Protein AF-A0AB37ZL33-F1 (afdb_monomer_lite)

Structure (mmCIF, N/CA/C/O backbone):
data_AF-A0AB37ZL33-F1
#
_entry.id   AF-A0AB37ZL33-F1
#
loop_
_atom_site.group_PDB
_atom_site.id
_atom_site.type_symbol
_atom_site.label_atom_id
_atom_site.label_alt_id
_atom_site.label_comp_id
_atom_site.label_asym_id
_atom_site.label_entity_id
_atom_site.label_seq_id
_atom_site.pdbx_PDB_ins_code
_atom_site.Cartn_x
_atom_site.Cartn_y
_atom_site.Cartn_z
_atom_site.occupancy
_atom_site.B_iso_or_equiv
_atom_site.auth_seq_id
_atom_site.auth_comp_id
_atom_site.auth_asym_id
_atom_site.auth_atom_id
_atom_site.pdbx_PDB_model_num
ATOM 1 N N . MET A 1 1 ? -22.411 -32.090 10.711 1.00 21.20 1 MET A N 1
ATOM 2 C CA . MET A 1 1 ? -23.114 -31.006 11.429 1.00 21.20 1 MET A CA 1
ATOM 3 C C . MET A 1 1 ? -22.813 -31.176 12.907 1.00 21.20 1 MET A C 1
ATOM 5 O O . MET A 1 1 ? -23.483 -31.940 13.579 1.00 21.20 1 MET A O 1
ATOM 9 N N . THR A 1 2 ? -21.726 -30.576 13.374 1.00 21.94 2 THR A N 1
ATOM 10 C CA . THR A 1 2 ? -21.248 -30.671 14.758 1.00 21.94 2 THR A CA 1
ATOM 11 C C . THR A 1 2 ? -21.839 -29.506 15.542 1.00 21.94 2 THR A C 1
ATOM 13 O O . THR A 1 2 ? -21.422 -28.366 15.349 1.00 21.94 2 THR A O 1
ATOM 16 N N . GLN A 1 3 ? -22.866 -29.776 16.351 1.00 21.77 3 GLN A N 1
ATOM 17 C CA . GLN A 1 3 ? -23.383 -28.807 17.314 1.00 21.77 3 GLN A CA 1
ATOM 18 C C . GLN A 1 3 ? -22.294 -28.540 18.356 1.00 21.77 3 GLN A C 1
ATOM 20 O O . GLN A 1 3 ? -21.881 -29.435 19.086 1.00 21.77 3 GLN A O 1
ATOM 25 N N . THR A 1 4 ? -21.801 -27.308 18.375 1.00 23.53 4 THR A N 1
ATOM 26 C CA . THR A 1 4 ? -20.966 -26.747 19.435 1.00 23.53 4 THR A CA 1
ATOM 27 C C . THR A 1 4 ? -21.719 -26.853 20.770 1.00 23.53 4 THR A C 1
ATOM 29 O O . THR A 1 4 ? -22.890 -26.464 20.807 1.00 23.53 4 THR A O 1
ATOM 32 N N . PRO A 1 5 ? -21.112 -27.348 21.864 1.00 23.67 5 PRO A N 1
ATOM 33 C CA . PRO A 1 5 ? -21.780 -27.358 23.161 1.00 23.67 5 PRO A CA 1
ATOM 34 C C . PRO A 1 5 ? -21.997 -25.914 23.664 1.00 23.67 5 PRO A C 1
ATOM 36 O O . PRO A 1 5 ? -21.155 -25.045 23.411 1.00 23.67 5 PRO A O 1
ATOM 39 N N . PRO A 1 6 ? -23.123 -25.625 24.344 1.00 25.34 6 PRO A N 1
ATOM 40 C CA . PRO A 1 6 ? -23.427 -24.295 24.860 1.00 25.34 6 PRO A CA 1
ATOM 41 C C . PRO A 1 6 ? -22.469 -23.903 25.994 1.00 25.34 6 PRO A C 1
ATOM 43 O O . PRO A 1 6 ? -22.096 -24.716 26.838 1.00 25.34 6 PRO A O 1
ATOM 46 N N . SER A 1 7 ? -22.078 -22.630 26.006 1.00 29.12 7 SER A N 1
ATOM 47 C CA . SER A 1 7 ? -21.221 -22.001 27.012 1.00 29.12 7 SER A CA 1
ATOM 48 C C . SER A 1 7 ? -21.826 -22.089 28.420 1.00 29.12 7 SER A C 1
ATOM 50 O O . SER A 1 7 ? -22.954 -21.652 28.643 1.00 29.12 7 SER A O 1
ATOM 52 N N . LEU A 1 8 ? -21.061 -22.626 29.375 1.00 30.44 8 LEU A N 1
ATOM 53 C CA . LEU A 1 8 ? -21.397 -22.649 30.802 1.00 30.44 8 LEU A CA 1
ATOM 54 C C . LEU A 1 8 ? -21.161 -21.245 31.393 1.00 30.44 8 LEU A C 1
ATOM 56 O O . LEU A 1 8 ? -20.023 -20.872 31.680 1.00 30.44 8 LEU A O 1
ATOM 60 N N . ASP A 1 9 ? -22.224 -20.456 31.555 1.00 32.28 9 ASP A N 1
ATOM 61 C CA . ASP A 1 9 ? -22.161 -19.151 32.222 1.00 32.28 9 ASP A CA 1
ATOM 62 C C . ASP A 1 9 ? -22.021 -19.326 33.740 1.00 32.28 9 ASP A C 1
ATOM 64 O O . ASP A 1 9 ? -22.965 -19.668 34.455 1.00 32.28 9 ASP A O 1
ATOM 68 N N . PHE A 1 10 ? -20.828 -19.031 34.247 1.00 29.70 10 PHE A N 1
ATOM 69 C CA . PHE A 1 10 ? -20.564 -18.880 35.669 1.00 29.70 10 PHE A CA 1
ATOM 70 C C . PHE A 1 10 ? -20.532 -17.398 36.045 1.00 29.70 10 PHE A C 1
ATOM 72 O O . PHE A 1 10 ? -19.518 -16.736 35.876 1.00 29.70 10 PHE A O 1
ATOM 79 N N . ASN A 1 11 ? -21.638 -16.904 36.609 1.00 28.80 11 ASN A N 1
ATOM 80 C CA . ASN A 1 11 ? -21.761 -15.626 37.324 1.00 28.80 11 ASN A CA 1
ATOM 81 C C . ASN A 1 11 ? -21.275 -14.358 36.586 1.00 28.80 11 ASN A C 1
ATOM 83 O O . ASN A 1 11 ? -20.111 -13.967 36.663 1.00 28.80 11 ASN A O 1
ATOM 87 N N . LEU A 1 12 ? -22.233 -13.587 36.060 1.00 28.25 12 LEU A N 1
ATOM 88 C CA . LEU A 1 12 ? -22.101 -12.138 35.857 1.00 28.25 12 LEU A CA 1
ATOM 89 C C . LEU A 1 12 ? -21.984 -11.430 37.221 1.00 28.25 12 LEU A C 1
ATOM 91 O O . LEU A 1 12 ? -22.958 -10.919 37.768 1.00 28.25 12 LEU A O 1
ATOM 95 N N . SER A 1 13 ? -20.781 -11.423 37.795 1.00 25.70 13 SER A N 1
ATOM 96 C CA . SER A 1 13 ? -20.405 -10.490 38.862 1.00 25.70 13 SER A CA 1
ATOM 97 C C . SER A 1 13 ? -19.614 -9.324 38.267 1.00 25.70 13 SER A C 1
ATOM 99 O O . SER A 1 13 ? -18.768 -9.513 37.399 1.00 25.70 13 SER A O 1
ATOM 101 N N . THR A 1 14 ? -19.924 -8.122 38.751 1.00 25.44 14 THR A N 1
ATOM 102 C CA . THR A 1 14 ? -19.309 -6.807 38.475 1.00 25.44 14 THR A CA 1
ATOM 103 C C . THR A 1 14 ? -17.830 -6.814 38.046 1.00 25.44 14 THR A C 1
ATOM 105 O O . THR A 1 14 ? -17.039 -7.560 38.631 1.00 25.44 14 THR A O 1
ATOM 108 N N . PRO A 1 15 ? -17.414 -5.913 37.127 1.00 33.00 15 PRO A N 1
ATOM 109 C CA . PRO A 1 15 ? -16.063 -5.880 36.571 1.00 33.00 15 PRO A CA 1
ATOM 110 C C . PRO A 1 15 ? -15.041 -5.524 37.656 1.00 33.00 15 PRO A C 1
ATOM 112 O O . PRO A 1 15 ? -14.851 -4.362 38.006 1.00 33.00 15 PRO A O 1
ATOM 115 N N . SER A 1 16 ? -14.379 -6.539 38.205 1.00 28.03 16 SER A N 1
ATOM 116 C CA . SER A 1 16 ? -13.158 -6.353 38.987 1.00 28.03 16 SER A CA 1
ATOM 117 C C . SER A 1 16 ? -11.949 -6.409 38.048 1.00 28.03 16 SER A C 1
ATOM 119 O O . SER A 1 16 ? -11.954 -7.205 37.105 1.00 28.03 16 SER A O 1
ATOM 121 N N . PRO A 1 17 ? -10.907 -5.586 38.270 1.00 34.94 17 PRO A N 1
ATOM 122 C CA . PRO A 1 17 ? -9.716 -5.579 37.429 1.00 34.94 17 PRO A CA 1
ATOM 123 C C . PRO A 1 17 ? -9.061 -6.962 37.446 1.00 34.94 17 PRO A C 1
ATOM 125 O O . PRO A 1 17 ? -8.660 -7.463 38.497 1.00 34.94 17 PRO A O 1
ATOM 128 N N . VAL A 1 18 ? -8.981 -7.594 36.275 1.00 43.03 18 VAL A N 1
ATOM 129 C CA . VAL A 1 18 ? -8.426 -8.942 36.142 1.00 43.03 18 VAL A CA 1
ATOM 130 C C . VAL A 1 18 ? -6.897 -8.867 36.289 1.00 43.03 18 VAL A C 1
ATOM 132 O O . VAL A 1 18 ? -6.252 -8.205 35.472 1.00 43.03 18 VAL A O 1
ATOM 135 N N . PRO A 1 19 ? -6.285 -9.532 37.287 1.00 47.91 19 PRO A N 1
ATOM 136 C CA . PRO A 1 19 ? -4.845 -9.451 37.519 1.00 47.91 19 PRO A CA 1
ATOM 137 C C . PRO A 1 19 ? -4.016 -10.117 36.411 1.00 47.91 19 PRO A C 1
ATOM 139 O O . PRO A 1 19 ? -4.459 -11.069 35.763 1.00 47.91 19 PRO A O 1
ATOM 142 N N . THR A 1 20 ? -2.773 -9.665 36.240 1.00 50.72 20 THR A N 1
ATOM 143 C CA . THR A 1 20 ? -1.762 -10.322 35.400 1.00 50.72 20 THR A CA 1
ATOM 144 C C . THR A 1 20 ? -1.409 -11.716 35.942 1.00 50.72 20 THR A C 1
ATOM 146 O O . THR A 1 20 ? -1.299 -11.931 37.157 1.00 50.72 20 THR A O 1
ATOM 149 N N . THR A 1 21 ? -1.252 -12.687 35.035 1.00 56.47 21 THR A N 1
ATOM 150 C CA . THR A 1 21 ? -0.826 -14.056 35.364 1.00 56.47 21 THR A CA 1
ATOM 151 C C . THR A 1 21 ? 0.582 -14.030 35.973 1.00 56.47 21 THR A C 1
ATOM 153 O O . THR A 1 21 ? 1.473 -13.402 35.398 1.00 56.47 21 THR A O 1
ATOM 156 N N . PRO A 1 22 ? 0.799 -14.651 37.144 1.00 60.03 22 PRO A N 1
ATOM 157 C CA . PRO A 1 22 ? 2.078 -14.595 37.847 1.00 60.03 22 PRO A CA 1
ATOM 158 C C . PRO A 1 22 ? 3.147 -15.447 37.144 1.00 60.03 22 PRO A C 1
ATOM 160 O O . PRO A 1 22 ? 2.903 -16.609 36.825 1.00 60.03 22 PRO A O 1
ATOM 163 N N . GLY A 1 23 ? 4.341 -14.882 36.929 1.00 65.00 23 GLY A N 1
ATOM 164 C CA . GLY A 1 23 ? 5.463 -15.579 36.280 1.00 65.00 23 GLY A CA 1
ATOM 165 C C . GLY A 1 23 ? 5.986 -16.782 37.074 1.00 65.00 23 GLY A C 1
ATOM 166 O O . GLY A 1 23 ? 6.432 -17.761 36.484 1.00 65.00 23 GLY A O 1
ATOM 167 N N . ASP A 1 24 ? 5.847 -16.751 38.400 1.00 72.62 24 ASP A N 1
ATOM 168 C CA . ASP A 1 24 ? 6.453 -17.739 39.302 1.00 72.62 24 ASP A CA 1
ATOM 169 C C . ASP A 1 24 ? 5.804 -19.133 39.226 1.00 72.62 24 ASP A C 1
ATOM 171 O O . ASP A 1 24 ? 6.455 -20.133 39.508 1.00 72.62 24 ASP A O 1
ATOM 175 N N . THR A 1 25 ? 4.536 -19.229 38.807 1.00 80.12 25 THR A N 1
ATOM 176 C CA . THR A 1 25 ? 3.807 -20.510 38.662 1.00 80.12 25 THR A CA 1
ATOM 177 C C . THR A 1 25 ? 3.790 -21.035 37.222 1.00 80.12 25 THR A C 1
ATOM 179 O O . THR A 1 25 ? 3.259 -22.113 36.954 1.00 80.12 25 THR A O 1
ATOM 182 N N . TRP A 1 26 ? 4.384 -20.293 36.279 1.00 78.31 26 TRP A N 1
ATOM 183 C CA . TRP A 1 26 ? 4.367 -20.622 34.852 1.00 78.31 26 TRP A CA 1
ATOM 184 C C . TRP A 1 26 ? 5.080 -21.941 34.498 1.00 78.31 26 TRP A C 1
ATOM 186 O O . TRP A 1 26 ? 4.502 -22.717 33.733 1.00 78.31 26 TRP A O 1
ATOM 196 N N . PRO A 1 27 ? 6.278 -22.266 35.037 1.00 82.38 27 PRO A N 1
ATOM 197 C CA . PRO A 1 27 ? 6.965 -23.511 34.679 1.00 82.38 27 PRO A CA 1
ATOM 198 C C . PRO A 1 27 ? 6.157 -24.762 35.046 1.00 82.38 27 PRO A C 1
ATOM 200 O O . PRO A 1 27 ? 6.061 -25.700 34.252 1.00 82.38 27 PRO A O 1
ATOM 203 N N . GLU A 1 28 ? 5.535 -24.761 36.227 1.00 83.25 28 GLU A N 1
ATOM 204 C CA . GLU A 1 28 ? 4.720 -25.878 36.711 1.00 83.25 28 GLU A CA 1
ATOM 205 C C . GLU A 1 28 ? 3.420 -26.024 35.917 1.00 83.25 28 GLU A C 1
ATOM 207 O O . GLU A 1 28 ? 3.093 -27.131 35.486 1.00 83.25 28 GLU A O 1
ATOM 212 N N . ALA A 1 29 ? 2.715 -24.917 35.660 1.00 86.12 29 ALA A N 1
ATOM 213 C CA . ALA A 1 29 ? 1.483 -24.919 34.872 1.00 86.12 29 ALA A CA 1
ATOM 214 C C . ALA A 1 29 ? 1.726 -25.330 33.411 1.00 86.12 29 ALA A C 1
ATOM 216 O O . ALA A 1 29 ? 0.933 -26.073 32.838 1.00 86.12 29 ALA A O 1
ATOM 217 N N . SER A 1 30 ? 2.844 -24.904 32.818 1.00 86.94 30 SER A N 1
ATOM 218 C CA . SER A 1 30 ? 3.251 -25.307 31.467 1.00 86.94 30 SER A CA 1
ATOM 219 C C . SER A 1 30 ? 3.528 -26.812 31.389 1.00 86.94 30 SER A C 1
ATOM 221 O O . SER A 1 30 ? 3.014 -27.507 30.509 1.00 86.94 30 SER A O 1
ATOM 223 N N . ALA A 1 31 ? 4.271 -27.353 32.361 1.00 89.94 31 ALA A N 1
ATOM 224 C CA . ALA A 1 31 ? 4.535 -28.787 32.436 1.00 89.94 31 ALA A CA 1
ATOM 225 C C . ALA A 1 31 ? 3.256 -29.608 32.687 1.00 89.94 31 ALA A C 1
ATOM 227 O O . ALA A 1 31 ? 3.104 -30.688 32.118 1.00 89.94 31 ALA A O 1
ATOM 228 N N . ALA A 1 32 ? 2.342 -29.104 33.520 1.00 91.38 32 ALA A N 1
ATOM 229 C CA . ALA A 1 32 ? 1.035 -29.708 33.771 1.00 91.38 32 ALA A CA 1
ATOM 230 C C . ALA A 1 32 ? 0.165 -29.738 32.507 1.00 91.38 32 ALA A C 1
ATOM 232 O O . ALA A 1 32 ? -0.354 -30.791 32.144 1.00 91.38 32 ALA A O 1
ATOM 233 N N . LEU A 1 33 ? 0.083 -28.623 31.777 1.00 91.19 33 LEU A N 1
ATOM 234 C CA . LEU A 1 33 ? -0.682 -28.546 30.535 1.00 91.19 33 LEU A CA 1
ATOM 235 C C . LEU A 1 33 ? -0.144 -29.506 29.466 1.00 91.19 33 LEU A C 1
ATOM 237 O O . LEU A 1 33 ? -0.927 -30.168 28.788 1.00 91.19 33 LEU A O 1
ATOM 241 N N . LYS A 1 34 ? 1.183 -29.643 29.363 1.00 91.44 34 LYS A N 1
ATOM 242 C CA . LYS A 1 34 ? 1.812 -30.613 28.459 1.00 91.44 34 LYS A CA 1
ATOM 243 C C . LYS A 1 34 ? 1.394 -32.053 28.779 1.00 91.44 34 LYS A C 1
ATOM 245 O O . LYS A 1 34 ? 1.051 -32.800 27.871 1.00 91.44 34 LYS A O 1
ATOM 250 N N . ARG A 1 35 ? 1.380 -32.438 30.059 1.00 92.62 35 ARG A N 1
ATOM 251 C CA . ARG A 1 35 ? 0.956 -33.786 30.480 1.00 92.62 35 ARG A CA 1
ATOM 252 C C . ARG A 1 35 ? -0.529 -34.044 30.227 1.00 92.62 35 ARG A C 1
ATOM 254 O O . ARG A 1 35 ? -0.892 -35.146 29.824 1.00 92.62 35 ARG A O 1
ATOM 261 N N . LEU A 1 36 ? -1.382 -33.036 30.417 1.00 92.69 36 LEU A N 1
ATOM 262 C CA . LEU A 1 36 ? -2.806 -33.128 30.078 1.00 92.69 36 LEU A CA 1
ATOM 263 C C . LEU A 1 36 ? -3.014 -33.359 28.574 1.00 92.69 36 LEU A C 1
ATOM 265 O O . LEU A 1 36 ? -3.866 -34.159 28.192 1.00 92.69 36 LEU A O 1
ATOM 269 N N . ASP A 1 37 ? -2.212 -32.711 27.727 1.00 90.88 37 ASP A N 1
ATOM 270 C CA . ASP A 1 37 ? -2.250 -32.903 26.275 1.00 90.88 37 ASP A CA 1
ATOM 271 C C . ASP A 1 37 ? -1.729 -34.284 25.831 1.00 90.88 37 ASP A C 1
ATOM 273 O O . ASP A 1 37 ? -2.323 -34.956 24.980 1.00 90.88 37 ASP A O 1
ATOM 277 N N . GLU A 1 38 ? -0.655 -34.763 26.463 1.00 91.88 38 GLU A N 1
ATOM 278 C CA . GLU A 1 38 ? -0.146 -36.125 26.266 1.00 91.88 38 GLU A CA 1
ATOM 279 C C . GLU A 1 38 ? -1.218 -37.170 26.628 1.00 91.88 38 GLU A C 1
ATOM 281 O O . GLU A 1 38 ? -1.441 -38.119 25.870 1.00 91.88 38 GLU A O 1
ATOM 286 N N . LEU A 1 39 ? -1.942 -36.965 27.737 1.00 90.38 39 LEU A N 1
ATOM 287 C CA . LEU A 1 39 ? -3.050 -37.829 28.144 1.00 90.38 39 LEU A CA 1
ATOM 288 C C . LEU A 1 39 ? -4.244 -37.743 27.186 1.00 90.38 39 LEU A C 1
ATOM 290 O O . LEU A 1 39 ? -4.803 -38.782 26.841 1.00 90.38 39 LEU A O 1
ATOM 294 N N . ARG A 1 40 ? -4.612 -36.542 26.716 1.00 91.19 40 ARG A N 1
ATOM 295 C CA . ARG A 1 40 ? -5.645 -36.351 25.680 1.00 91.19 40 ARG A CA 1
ATOM 296 C C . ARG A 1 40 ? -5.339 -37.202 24.447 1.00 91.19 40 ARG A C 1
ATOM 298 O O . ARG A 1 40 ? -6.203 -37.927 23.965 1.00 91.19 40 ARG A O 1
ATOM 305 N N . THR A 1 41 ? -4.096 -37.148 23.975 1.00 89.25 41 THR A N 1
ATOM 306 C CA . THR A 1 41 ? -3.637 -37.882 22.785 1.00 89.25 41 THR A CA 1
ATOM 307 C C . THR A 1 41 ? -3.587 -39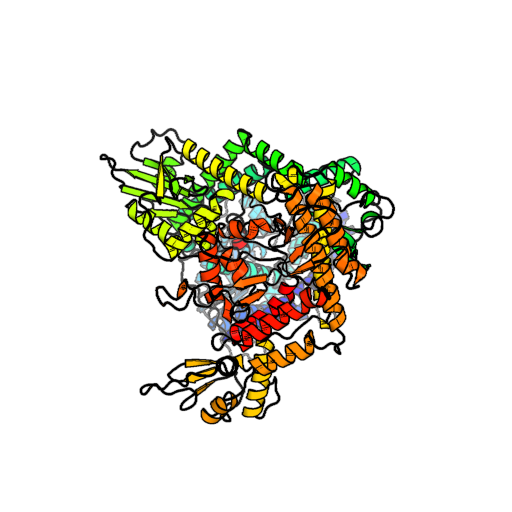.393 23.013 1.00 89.25 41 THR A C 1
ATOM 309 O O . THR A 1 41 ? -3.813 -40.183 22.094 1.00 89.25 41 THR A O 1
ATOM 312 N N . LEU A 1 42 ? -3.250 -39.828 24.227 1.00 87.56 42 LEU A N 1
ATOM 313 C CA . LEU A 1 42 ? -3.284 -41.240 24.598 1.00 87.56 42 LEU A CA 1
ATOM 314 C C . LEU A 1 42 ? -4.724 -41.762 24.623 1.00 87.56 42 LEU A C 1
ATOM 316 O O . LEU A 1 42 ? -5.002 -42.763 23.973 1.00 87.56 42 LEU A O 1
ATOM 320 N N . LEU A 1 43 ? -5.636 -41.073 25.312 1.00 87.19 43 LEU A N 1
ATOM 321 C CA . LEU A 1 43 ? -7.030 -41.504 25.440 1.00 87.19 43 LEU A CA 1
ATOM 322 C C . LEU A 1 43 ? -7.780 -41.478 24.112 1.00 87.19 43 LEU A C 1
ATOM 324 O O . LEU A 1 43 ? -8.505 -42.423 23.838 1.00 87.19 43 LEU A O 1
ATOM 328 N N . ALA A 1 44 ? -7.557 -40.478 23.255 1.00 87.56 44 ALA A N 1
ATOM 329 C CA . ALA A 1 44 ? -8.160 -40.455 21.921 1.00 87.56 44 ALA A CA 1
ATOM 330 C C . ALA A 1 44 ? -7.835 -41.731 21.121 1.00 87.56 44 ALA A C 1
ATOM 332 O O . ALA A 1 44 ? -8.728 -42.341 20.545 1.00 87.56 44 ALA A O 1
ATOM 333 N N . ARG A 1 45 ? -6.576 -42.195 21.170 1.00 87.06 45 ARG A N 1
ATOM 334 C CA . ARG A 1 45 ? -6.160 -43.444 20.510 1.00 87.06 45 ARG A CA 1
ATOM 335 C C . ARG A 1 45 ? -6.821 -44.685 21.106 1.00 87.06 45 ARG A C 1
ATOM 337 O O . ARG A 1 45 ? -7.167 -45.593 20.360 1.00 87.06 45 ARG A O 1
ATOM 344 N N . GLU A 1 46 ? -6.976 -44.737 22.428 1.00 87.50 46 GLU A N 1
ATOM 345 C CA . GLU A 1 46 ? -7.637 -45.868 23.093 1.00 87.50 46 GLU A CA 1
ATOM 346 C C . GLU A 1 46 ? -9.151 -45.884 22.831 1.00 87.50 46 GLU A C 1
ATOM 348 O O . GLU A 1 46 ? -9.720 -46.964 22.705 1.00 87.50 46 GLU A O 1
ATOM 353 N N . LEU A 1 47 ? -9.799 -44.720 22.711 1.00 87.31 47 LEU A N 1
ATOM 354 C CA . LEU A 1 47 ? -11.219 -44.616 22.361 1.00 87.31 47 LEU A CA 1
ATOM 355 C C . LEU A 1 47 ? -11.470 -44.995 20.895 1.00 87.31 47 LEU A C 1
ATOM 357 O O . LEU A 1 47 ? -12.379 -45.771 20.619 1.00 87.31 47 LEU A O 1
ATOM 361 N N . ASP A 1 48 ? -10.619 -44.547 19.966 1.00 87.75 48 ASP A N 1
ATOM 362 C CA . ASP A 1 48 ? -10.722 -44.901 18.540 1.00 87.75 48 ASP A CA 1
ATOM 363 C C . ASP A 1 48 ? -10.607 -46.415 18.285 1.00 87.75 48 ASP A C 1
ATOM 365 O O . ASP A 1 48 ? -11.148 -46.928 17.299 1.00 87.75 48 ASP A O 1
ATOM 369 N N . ALA A 1 49 ? -9.893 -47.123 19.165 1.00 88.88 49 ALA A N 1
ATOM 370 C CA . ALA A 1 49 ? -9.653 -48.559 19.091 1.00 88.88 49 ALA A CA 1
ATOM 371 C C . ALA A 1 49 ? -10.687 -49.414 19.856 1.00 88.88 49 ALA A C 1
ATOM 373 O O . ALA A 1 49 ? -10.556 -50.643 19.862 1.00 88.88 49 ALA A O 1
ATOM 374 N N . LEU A 1 50 ? -11.720 -48.807 20.458 1.00 90.19 50 LEU A N 1
ATOM 375 C CA . LEU A 1 50 ? -12.814 -49.544 21.097 1.00 90.19 50 LEU A CA 1
ATOM 376 C C . LEU A 1 50 ? -13.558 -50.448 20.089 1.00 90.19 50 LEU A C 1
ATOM 378 O O . LEU A 1 50 ? -13.755 -50.065 18.929 1.00 90.19 50 LEU A O 1
ATOM 382 N N . PRO A 1 51 ? -14.019 -51.640 20.521 1.00 91.38 51 PRO A N 1
ATOM 383 C CA . PRO A 1 51 ? -14.924 -52.478 19.740 1.00 91.38 51 PRO A CA 1
ATOM 384 C C . PRO A 1 51 ? -16.145 -51.696 19.244 1.00 91.38 51 PRO A C 1
ATOM 386 O O . PRO A 1 51 ? -16.758 -50.940 19.993 1.00 91.38 51 PRO A O 1
ATOM 389 N N . ARG A 1 52 ? -16.516 -51.896 17.976 1.00 90.31 52 ARG A N 1
ATOM 390 C CA . ARG A 1 52 ? -17.682 -51.253 17.349 1.00 90.31 52 ARG A CA 1
ATOM 391 C C . ARG A 1 52 ? -18.822 -52.247 17.166 1.00 90.31 52 ARG A C 1
ATOM 393 O O . ARG A 1 52 ? -18.595 -53.453 17.085 1.00 90.31 52 ARG A O 1
ATOM 400 N N . ALA A 1 53 ? -20.041 -51.734 17.019 1.00 86.56 53 ALA A N 1
ATOM 401 C CA . ALA A 1 53 ? -21.196 -52.551 16.656 1.00 86.56 53 ALA A CA 1
ATOM 402 C C . ALA A 1 53 ? -20.978 -53.231 15.289 1.00 86.56 53 ALA A C 1
ATOM 404 O O . ALA A 1 53 ? -20.808 -52.560 14.269 1.00 86.56 53 ALA A O 1
ATOM 405 N N . GLY A 1 54 ? -20.968 -54.565 15.274 1.00 84.44 54 GLY A N 1
ATOM 406 C CA . GLY A 1 54 ? -20.822 -55.357 14.052 1.00 84.44 54 GLY A CA 1
ATOM 407 C C . GLY A 1 54 ? -22.120 -55.463 13.243 1.00 84.44 54 GLY A C 1
ATOM 408 O O . GLY A 1 54 ? -23.216 -55.266 13.763 1.00 84.44 54 GLY A O 1
ATOM 409 N N . GLU A 1 55 ? -22.007 -55.856 11.969 1.00 84.12 55 GLU A N 1
ATOM 410 C CA . GLU A 1 55 ? -23.168 -56.080 11.086 1.00 84.12 55 GLU A CA 1
ATOM 411 C C . GLU A 1 55 ? -24.134 -57.154 11.612 1.00 84.12 55 GLU A C 1
ATOM 413 O O . GLU A 1 55 ? -25.333 -57.064 11.359 1.00 84.12 55 GLU A O 1
ATOM 418 N N . ALA A 1 56 ? -23.638 -58.145 12.364 1.00 84.44 56 ALA A N 1
ATOM 419 C CA . ALA A 1 56 ? -24.470 -59.177 12.989 1.00 84.44 56 ALA A CA 1
ATOM 420 C C . ALA A 1 56 ? -25.435 -58.574 14.023 1.00 84.44 56 ALA A C 1
ATOM 422 O O . ALA A 1 56 ? -26.645 -58.757 13.906 1.00 84.44 56 ALA A O 1
ATOM 423 N N . LEU A 1 57 ? -24.913 -57.759 14.948 1.00 86.94 57 LEU A N 1
ATOM 424 C CA . LEU A 1 57 ? -25.716 -57.024 15.923 1.00 86.94 57 LEU A CA 1
ATOM 425 C C . LEU A 1 57 ? -26.703 -56.076 15.232 1.00 86.94 57 LEU A C 1
ATOM 427 O O . LEU A 1 57 ? -27.889 -56.102 15.541 1.00 86.94 57 LEU A O 1
ATOM 431 N N . LEU A 1 58 ? -26.248 -55.274 14.263 1.00 85.81 58 LEU A N 1
ATOM 432 C CA . LEU A 1 58 ? -27.130 -54.339 13.553 1.00 85.81 58 LEU A CA 1
ATOM 433 C C . LEU A 1 58 ? -28.272 -55.068 12.825 1.00 85.81 58 LEU A C 1
ATOM 435 O O . LEU A 1 58 ? -29.404 -54.598 12.851 1.00 85.81 58 LEU A O 1
ATOM 439 N N . SER A 1 59 ? -27.997 -56.233 12.230 1.00 84.00 59 SER A N 1
ATOM 440 C CA . SER A 1 59 ? -29.014 -57.063 11.568 1.00 84.00 59 SER A CA 1
ATOM 441 C C . SER A 1 59 ? -29.984 -57.713 12.559 1.00 84.00 59 SER A C 1
ATOM 443 O O . SER A 1 59 ? -31.183 -57.751 12.295 1.00 84.00 59 SER A O 1
ATOM 445 N N . ALA A 1 60 ? -29.501 -58.189 13.711 1.00 83.69 60 ALA A N 1
ATOM 446 C CA . ALA A 1 60 ? -30.357 -58.740 14.763 1.00 83.69 60 ALA A CA 1
ATOM 447 C C . ALA A 1 60 ? -31.293 -57.667 15.348 1.00 83.69 60 ALA A C 1
ATOM 449 O O . ALA A 1 60 ? -32.461 -57.932 15.624 1.00 83.69 60 ALA A O 1
ATOM 450 N N . LEU A 1 61 ? -30.817 -56.426 15.480 1.00 82.31 61 LEU A N 1
ATOM 451 C CA . LEU A 1 61 ? -31.629 -55.296 15.938 1.00 82.31 61 LEU A CA 1
ATOM 452 C C . LEU A 1 61 ? -32.714 -54.887 14.921 1.00 82.31 61 LEU A C 1
ATOM 454 O O . LEU A 1 61 ? -33.748 -54.351 15.323 1.00 82.31 61 LEU A O 1
ATOM 458 N N . ASP A 1 62 ? -32.531 -55.164 13.626 1.00 77.44 62 ASP A N 1
ATOM 459 C CA . ASP A 1 62 ? -33.544 -54.921 12.583 1.00 77.44 62 ASP A CA 1
ATOM 460 C C . ASP A 1 62 ? -34.712 -55.937 12.634 1.00 77.44 62 ASP A C 1
ATOM 462 O O . ASP A 1 62 ? -35.827 -55.609 12.229 1.00 77.44 62 ASP A O 1
ATOM 466 N N . ASN A 1 63 ? -34.495 -57.141 13.183 1.00 70.19 63 ASN A N 1
ATOM 467 C CA . ASN A 1 63 ? -35.501 -58.210 13.310 1.00 70.19 63 ASN A CA 1
ATOM 468 C C . ASN A 1 63 ? -36.147 -58.229 14.701 1.00 70.19 63 ASN A C 1
ATOM 470 O O . ASN A 1 63 ? -35.424 -58.253 15.682 1.00 70.19 63 ASN A O 1
ATOM 474 N N . ASP A 1 64 ? -37.473 -58.335 14.833 1.00 65.56 64 ASP A N 1
ATOM 475 C CA . ASP A 1 64 ? -38.175 -58.344 16.140 1.00 65.56 64 ASP A CA 1
ATOM 476 C C . ASP A 1 64 ? -38.023 -59.621 16.999 1.00 65.56 64 ASP A C 1
ATOM 478 O O . ASP A 1 64 ? -38.703 -59.769 18.017 1.00 65.56 64 ASP A O 1
ATOM 482 N N . ASP A 1 65 ? -37.115 -60.537 16.648 1.00 73.19 65 ASP A N 1
ATOM 483 C CA . ASP A 1 65 ? -36.868 -61.751 17.434 1.00 73.19 65 ASP A CA 1
ATOM 484 C C . ASP A 1 65 ? -35.876 -61.497 18.582 1.00 73.19 65 ASP A C 1
ATOM 486 O O . ASP A 1 65 ? -34.663 -61.374 18.398 1.00 73.19 65 ASP A O 1
ATOM 490 N N . VAL A 1 66 ? -36.402 -61.461 19.808 1.00 68.00 66 VAL A N 1
ATOM 491 C CA . VAL A 1 66 ? -35.625 -61.311 21.052 1.00 68.00 66 VAL A CA 1
ATOM 492 C C . VAL A 1 66 ? -34.575 -62.422 21.210 1.00 68.00 66 VAL A C 1
ATOM 494 O O . VAL A 1 66 ? -33.519 -62.190 21.798 1.00 68.00 66 VAL A O 1
ATOM 497 N N . SER A 1 67 ? -34.825 -63.610 20.648 1.00 72.12 67 SER A N 1
ATOM 498 C CA . SER A 1 67 ? -33.928 -64.771 20.734 1.00 72.12 67 SER A CA 1
ATOM 499 C C . SER A 1 67 ? -32.644 -64.594 19.915 1.00 72.12 67 SER A C 1
ATOM 501 O O . SER A 1 67 ? -31.641 -65.237 20.223 1.00 72.12 67 SER A O 1
ATOM 503 N N . GLU A 1 68 ? -32.666 -63.727 18.895 1.00 76.00 68 GLU A N 1
ATOM 504 C CA . GLU A 1 68 ? -31.505 -63.390 18.058 1.00 76.00 68 GLU A CA 1
ATOM 505 C C . GLU A 1 68 ? -30.748 -62.151 18.578 1.00 76.00 68 GLU A C 1
ATOM 507 O O . GLU A 1 68 ? -29.535 -62.059 18.402 1.00 76.00 68 GLU A O 1
ATOM 512 N N . ARG A 1 69 ? -31.431 -61.217 19.260 1.00 83.81 69 ARG A N 1
ATOM 513 C CA . ARG A 1 69 ? -30.859 -59.939 19.738 1.00 83.81 69 ARG A CA 1
ATOM 514 C C . ARG A 1 69 ? -29.982 -60.067 20.986 1.00 83.81 69 ARG A C 1
ATOM 516 O O . ARG A 1 69 ? -28.857 -59.572 20.995 1.00 83.81 69 ARG A O 1
ATOM 523 N N . GLU A 1 70 ? -30.477 -60.723 22.039 1.00 87.56 70 GLU A N 1
ATOM 524 C CA . GLU A 1 70 ? -29.771 -60.814 23.330 1.00 87.56 70 GLU A CA 1
ATOM 525 C C . GLU A 1 70 ? -28.336 -61.381 23.235 1.00 87.56 70 GLU A C 1
ATOM 527 O O . GLU A 1 70 ? -27.439 -60.791 23.842 1.00 87.56 70 GLU A O 1
ATOM 532 N N . PRO A 1 71 ? -28.046 -62.470 22.484 1.00 89.12 71 PRO A N 1
ATOM 533 C CA . PRO A 1 71 ? -26.680 -62.992 22.411 1.00 89.12 71 PRO A CA 1
ATOM 534 C C . PRO A 1 71 ? -25.696 -62.010 21.759 1.00 89.12 71 PRO A C 1
ATOM 536 O O . PRO A 1 71 ? -24.546 -61.928 22.193 1.00 89.12 71 PRO A O 1
ATOM 539 N N . GLU A 1 72 ? -26.137 -61.235 20.766 1.00 89.69 72 GLU A N 1
ATOM 540 C CA . GLU A 1 72 ? -25.303 -60.235 20.089 1.00 89.69 72 GLU A CA 1
ATOM 541 C C . GLU A 1 72 ? -25.042 -59.014 20.988 1.00 89.69 72 GLU A C 1
ATOM 543 O O . GLU A 1 72 ? -23.912 -58.522 21.047 1.00 89.69 72 GLU A O 1
ATOM 548 N N . ILE A 1 73 ? -26.045 -58.563 21.757 1.00 90.69 73 ILE A N 1
ATOM 549 C CA . ILE A 1 73 ? -25.882 -57.483 22.750 1.00 90.69 73 ILE A CA 1
ATOM 550 C C . ILE A 1 73 ? -24.886 -57.913 23.832 1.00 90.69 73 ILE A C 1
ATOM 552 O O . ILE A 1 73 ? -23.943 -57.184 24.142 1.00 90.69 73 ILE A O 1
ATOM 556 N N . VAL A 1 74 ? -25.055 -59.120 24.384 1.00 92.31 74 VAL A N 1
ATOM 557 C CA . VAL A 1 74 ? -24.131 -59.680 25.382 1.00 92.31 74 VAL A CA 1
ATOM 558 C C . VAL A 1 74 ? -22.720 -59.817 24.808 1.00 92.31 74 VAL A C 1
ATOM 560 O O . VAL A 1 74 ? -21.756 -59.524 25.515 1.00 92.31 74 VAL A O 1
ATOM 563 N N . SER A 1 75 ? -22.581 -60.200 23.533 1.00 92.50 75 SER A N 1
ATOM 564 C CA . SER A 1 75 ? -21.276 -60.290 22.874 1.00 92.50 75 SER A CA 1
ATOM 565 C C . SER A 1 75 ? -20.576 -58.933 22.781 1.00 92.50 75 SER A C 1
ATOM 567 O O . SER A 1 75 ? -19.406 -58.845 23.153 1.00 92.50 75 SER A O 1
ATOM 569 N N . LEU A 1 76 ? -21.272 -57.872 22.354 1.00 93.00 76 LEU A N 1
ATOM 570 C CA . LEU A 1 76 ? -20.692 -56.527 22.298 1.00 93.00 76 LEU A CA 1
ATOM 571 C C . LEU A 1 76 ? -20.274 -56.038 23.691 1.00 93.00 76 LEU A C 1
ATOM 573 O O . LEU A 1 76 ? -19.154 -55.560 23.855 1.00 93.00 76 LEU A O 1
ATOM 577 N N . LEU A 1 77 ? -21.133 -56.197 24.704 1.00 93.88 77 LEU A N 1
ATOM 578 C CA . LEU A 1 77 ? -20.809 -55.793 26.078 1.00 93.88 77 LEU A CA 1
ATOM 579 C C . LEU A 1 77 ? -19.570 -56.528 26.607 1.00 93.88 77 LEU A C 1
ATOM 581 O O . LEU A 1 77 ? -18.695 -55.898 27.197 1.00 93.88 77 LEU A O 1
ATOM 585 N N . GLN A 1 78 ? -19.454 -57.833 26.339 1.00 92.94 78 GLN A N 1
ATOM 586 C CA . GLN A 1 78 ? -18.276 -58.608 26.725 1.00 92.94 78 GLN A CA 1
ATOM 587 C C . GLN A 1 78 ? -17.014 -58.128 25.997 1.00 92.94 78 GLN A C 1
ATOM 589 O O . GLN A 1 78 ? -15.969 -58.006 26.625 1.00 92.94 78 GLN A O 1
ATOM 594 N N . GLN A 1 79 ? -17.097 -57.808 24.701 1.00 93.38 79 GLN A N 1
ATOM 595 C CA . GLN A 1 79 ? -15.957 -57.270 23.949 1.00 93.38 79 GLN A CA 1
ATOM 596 C C . GLN A 1 79 ? -15.465 -55.936 24.528 1.00 93.38 79 GLN A C 1
ATOM 598 O O . GLN A 1 79 ? -14.256 -55.711 24.588 1.00 93.38 79 GLN A O 1
ATOM 603 N N . ILE A 1 80 ? -16.378 -55.064 24.967 1.00 93.12 80 ILE A N 1
ATOM 604 C CA . ILE A 1 80 ? -16.039 -53.790 25.620 1.00 93.12 80 ILE A CA 1
ATOM 605 C C . ILE A 1 80 ? -15.372 -54.033 26.984 1.00 93.12 80 ILE A C 1
ATOM 607 O O . ILE A 1 80 ? -14.318 -53.456 27.258 1.00 93.12 80 ILE A O 1
ATOM 611 N N . ASP A 1 81 ? -15.928 -54.915 27.820 1.00 91.31 81 ASP A N 1
ATOM 612 C CA . ASP A 1 81 ? -15.333 -55.279 29.117 1.00 91.31 81 ASP A CA 1
ATOM 613 C C . ASP A 1 81 ? -13.926 -55.890 28.947 1.00 91.31 81 ASP A C 1
ATOM 615 O O . ASP A 1 81 ? -12.970 -55.518 29.643 1.00 91.31 81 ASP A O 1
ATOM 619 N N . ASP A 1 82 ? -13.784 -56.808 27.987 1.00 90.69 82 ASP A N 1
ATOM 620 C CA . ASP A 1 82 ? -12.521 -57.461 27.639 1.00 90.69 82 ASP A CA 1
ATOM 621 C C . ASP A 1 82 ? -11.502 -56.439 27.125 1.00 90.69 82 ASP A C 1
ATOM 623 O O . ASP A 1 82 ? -10.321 -56.527 27.449 1.00 90.69 82 ASP A O 1
ATOM 627 N N . TYR A 1 83 ? -11.932 -55.429 26.367 1.00 91.81 83 TYR A N 1
ATOM 628 C CA . TYR A 1 83 ? -11.042 -54.393 25.849 1.00 91.81 83 TYR A CA 1
ATOM 629 C C . TYR A 1 83 ? -10.352 -53.598 26.966 1.00 91.81 83 TYR A C 1
ATOM 631 O O . TYR A 1 83 ? -9.129 -53.409 26.933 1.00 91.81 83 TYR A O 1
ATOM 639 N N . TRP A 1 84 ? -11.115 -53.170 27.976 1.00 89.44 84 TRP A N 1
ATOM 640 C CA . TRP A 1 84 ? -10.587 -52.407 29.111 1.00 89.44 84 TRP A CA 1
ATOM 641 C C . TRP A 1 84 ? -9.694 -53.244 30.034 1.00 89.44 84 TRP A C 1
ATOM 643 O O . TRP A 1 84 ? -8.775 -52.705 30.660 1.00 89.44 84 TRP A O 1
ATOM 653 N N . THR A 1 85 ? -9.941 -54.554 30.107 1.00 86.88 85 THR A N 1
ATOM 654 C CA . THR A 1 85 ? -9.184 -55.503 30.940 1.00 86.88 85 THR A CA 1
ATOM 655 C C . THR A 1 85 ? -8.016 -56.174 30.206 1.00 86.88 85 THR A C 1
ATOM 657 O O . THR A 1 85 ? -7.106 -56.695 30.855 1.00 86.88 85 THR A O 1
ATOM 660 N N . ALA A 1 86 ? -7.979 -56.116 28.872 1.00 84.88 86 ALA A N 1
ATOM 661 C CA . ALA A 1 86 ? -6.900 -56.662 28.057 1.00 84.88 86 ALA A CA 1
ATOM 662 C C . ALA A 1 86 ? -5.577 -55.896 28.256 1.00 84.88 86 ALA A C 1
ATOM 664 O O . ALA A 1 86 ? -5.581 -54.669 28.425 1.00 84.88 86 ALA A O 1
ATOM 665 N N . PRO A 1 87 ? -4.427 -56.597 28.188 1.00 75.94 87 PRO A N 1
ATOM 666 C CA . PRO A 1 87 ? -3.122 -55.960 28.271 1.00 75.94 87 PRO A CA 1
ATOM 667 C C . PRO A 1 87 ? -2.886 -55.037 27.066 1.00 75.94 87 PRO A C 1
ATOM 669 O O . PRO A 1 87 ? -3.139 -55.411 25.918 1.00 75.94 87 PRO A O 1
ATOM 672 N N . GLY A 1 88 ? -2.398 -53.826 27.332 1.00 65.12 88 GLY A N 1
ATOM 673 C CA . GLY A 1 88 ? -1.924 -52.891 26.312 1.00 65.12 88 GLY A CA 1
ATOM 674 C C . GLY A 1 88 ? -0.505 -53.223 25.825 1.00 65.12 88 GLY A C 1
ATOM 675 O O . GLY A 1 88 ? 0.069 -54.252 26.179 1.00 65.12 88 GLY A O 1
ATOM 676 N N . GLU A 1 89 ? 0.103 -52.317 25.050 1.00 61.59 89 GLU A N 1
ATOM 677 C CA . GLU A 1 89 ? 1.458 -52.485 24.477 1.00 61.59 89 GLU A CA 1
ATOM 678 C C . GLU A 1 89 ? 2.562 -52.759 25.520 1.00 61.59 89 GLU A C 1
ATOM 680 O O . GLU A 1 89 ? 3.591 -53.348 25.194 1.00 61.59 89 GLU A O 1
ATOM 685 N N . THR A 1 90 ? 2.358 -52.347 26.774 1.00 59.28 90 THR A N 1
ATOM 686 C CA . THR A 1 90 ? 3.321 -52.477 27.881 1.00 59.28 90 THR A CA 1
ATOM 687 C C . THR A 1 90 ? 3.072 -53.688 28.789 1.00 59.28 90 THR A C 1
ATOM 689 O O . THR A 1 90 ? 3.822 -53.885 29.742 1.00 59.28 90 THR A O 1
ATOM 692 N N . GLY A 1 91 ? 2.055 -54.514 28.510 1.00 68.44 91 GLY A N 1
ATOM 693 C CA . GLY A 1 91 ? 1.740 -55.735 29.269 1.00 68.44 91 GLY A CA 1
ATOM 694 C C . GLY A 1 91 ? 0.839 -55.552 30.501 1.00 68.44 91 GLY A C 1
ATOM 695 O O . GLY A 1 91 ? 0.391 -56.548 31.062 1.00 68.44 91 GLY A O 1
ATOM 696 N N . GLU A 1 92 ? 0.532 -54.315 30.898 1.00 80.44 92 GLU A N 1
ATOM 697 C CA . GLU A 1 92 ? -0.475 -53.976 31.922 1.00 80.44 92 GLU A CA 1
ATOM 698 C C . GLU A 1 92 ? -1.855 -53.785 31.277 1.00 80.44 92 GLU A C 1
ATOM 700 O O . GLU A 1 92 ? -1.934 -53.430 30.096 1.00 80.44 92 GLU A O 1
ATOM 705 N N . SER A 1 93 ? -2.949 -53.998 32.023 1.00 83.19 93 SER A N 1
ATOM 706 C CA . SER A 1 93 ? -4.293 -53.738 31.489 1.00 83.19 93 SER A CA 1
ATOM 707 C C . SER A 1 93 ? -4.470 -52.251 31.149 1.00 83.19 93 SER A C 1
ATOM 709 O O . SER A 1 93 ? -3.885 -51.377 31.800 1.00 83.19 93 SER A O 1
ATOM 711 N N . ARG A 1 94 ? -5.281 -51.929 30.131 1.00 85.81 94 ARG A N 1
ATOM 712 C CA . ARG A 1 94 ? -5.571 -50.523 29.772 1.00 85.81 94 ARG A CA 1
ATOM 713 C C . ARG A 1 94 ? -6.133 -49.743 30.957 1.00 85.81 94 ARG A C 1
ATOM 715 O O . ARG A 1 94 ? -5.738 -48.600 31.184 1.00 85.81 94 ARG A O 1
ATOM 722 N N . ARG A 1 95 ? -7.002 -50.388 31.740 1.00 85.25 95 ARG A N 1
ATOM 723 C CA . ARG A 1 95 ? -7.543 -49.860 32.996 1.00 85.25 95 ARG A CA 1
ATOM 724 C C . ARG A 1 95 ? -6.445 -49.501 34.001 1.00 85.25 95 ARG A C 1
ATOM 726 O O . ARG A 1 95 ? -6.446 -48.378 34.504 1.00 85.25 95 ARG A O 1
ATOM 733 N N . ASP A 1 96 ? -5.493 -50.400 34.251 1.00 83.56 96 ASP A N 1
ATOM 734 C CA . ASP A 1 96 ? -4.409 -50.171 35.222 1.00 83.56 96 ASP A CA 1
ATOM 735 C C . ASP A 1 96 ? -3.447 -49.062 34.774 1.00 83.56 96 ASP A C 1
ATOM 737 O O . ASP A 1 96 ? -2.923 -48.321 35.604 1.00 83.56 96 ASP A O 1
ATOM 741 N N . ARG A 1 97 ? -3.266 -48.888 33.460 1.00 83.75 97 ARG A N 1
ATOM 742 C CA . ARG A 1 97 ? -2.456 -47.806 32.885 1.00 83.75 97 ARG A CA 1
ATOM 743 C C . ARG A 1 97 ? -3.140 -46.438 32.968 1.00 83.75 97 ARG A C 1
ATOM 745 O O . ARG A 1 97 ? -2.481 -45.431 33.231 1.00 83.75 97 ARG A O 1
ATOM 752 N N . LEU A 1 98 ? -4.443 -46.378 32.692 1.00 84.06 98 LEU A N 1
ATOM 753 C CA . LEU A 1 98 ? -5.195 -45.120 32.612 1.00 84.06 98 LEU A CA 1
ATOM 754 C C . LEU A 1 98 ? -5.531 -44.540 33.984 1.00 84.06 98 LEU A C 1
ATOM 756 O O . LEU A 1 98 ? -5.559 -43.319 34.141 1.00 84.06 98 LEU A O 1
ATOM 760 N N . LEU A 1 99 ? -5.752 -45.390 34.984 1.00 85.44 99 LEU A N 1
ATOM 761 C CA . LEU A 1 99 ? -6.184 -44.956 36.307 1.00 85.44 99 LEU A CA 1
ATOM 762 C C . LEU A 1 99 ? -5.187 -43.986 36.993 1.00 85.44 99 LEU A C 1
ATOM 764 O O . LEU A 1 99 ? -5.617 -42.902 37.402 1.00 85.44 99 LEU A O 1
ATOM 768 N N . PRO A 1 100 ? -3.866 -44.267 37.061 1.00 85.50 100 PRO A N 1
ATOM 769 C CA . PRO A 1 100 ? -2.888 -43.313 37.592 1.00 85.50 100 PRO A CA 1
ATOM 770 C C . PRO A 1 100 ? -2.782 -42.033 36.755 1.00 85.50 100 PRO A C 1
ATOM 772 O O . PRO A 1 100 ? -2.535 -40.954 37.296 1.00 85.50 100 PRO A O 1
ATOM 775 N N . ALA A 1 101 ? -2.981 -42.131 35.438 1.00 84.44 101 ALA A N 1
ATOM 776 C CA . ALA A 1 101 ? -2.908 -40.987 34.536 1.00 84.44 101 ALA A CA 1
ATOM 777 C C . ALA A 1 101 ? -4.093 -40.027 34.732 1.00 84.44 101 ALA A C 1
ATOM 779 O O . ALA A 1 101 ? -3.893 -38.815 34.789 1.00 84.44 101 ALA A O 1
ATOM 780 N N . LEU A 1 102 ? -5.308 -40.553 34.920 1.00 82.50 102 LEU A N 1
ATOM 781 C CA . LEU A 1 102 ? -6.500 -39.765 35.252 1.00 82.50 102 LEU A CA 1
ATOM 782 C C . LEU A 1 102 ? -6.382 -39.115 36.633 1.00 82.50 102 LEU A C 1
ATOM 784 O O . LEU A 1 102 ? -6.710 -37.940 36.787 1.00 82.50 102 LEU A O 1
ATOM 788 N N . GLN A 1 103 ? -5.839 -39.834 37.621 1.00 87.00 103 GLN A N 1
ATOM 789 C CA . GLN A 1 103 ? -5.515 -39.237 38.916 1.00 87.00 103 GLN A CA 1
ATOM 790 C C . GLN A 1 103 ? -4.529 -38.075 38.742 1.00 87.00 103 GLN A C 1
ATOM 792 O O . GLN A 1 103 ? -4.755 -36.989 39.274 1.00 87.00 103 GLN A O 1
ATOM 797 N N . ARG A 1 104 ? -3.457 -38.265 37.964 1.00 88.25 104 ARG A N 1
ATOM 798 C CA . ARG A 1 104 ? -2.473 -37.211 37.697 1.00 88.25 104 ARG A CA 1
ATOM 799 C C . ARG A 1 104 ? -3.063 -36.026 36.927 1.00 88.25 104 ARG A C 1
ATOM 801 O O . ARG A 1 104 ? -2.662 -34.895 37.187 1.00 88.25 104 ARG A O 1
ATOM 808 N N . ALA A 1 105 ? -4.035 -36.255 36.049 1.00 88.81 105 ALA A N 1
ATOM 809 C CA . ALA A 1 105 ? -4.721 -35.192 35.322 1.00 88.81 105 ALA A CA 1
ATOM 810 C C . ALA A 1 105 ? -5.426 -34.211 36.266 1.00 88.81 105 ALA A C 1
ATOM 812 O O . ALA A 1 105 ? -5.340 -33.004 36.066 1.00 88.81 105 ALA A O 1
ATOM 813 N N . VAL A 1 106 ? -6.042 -34.710 37.342 1.00 88.38 106 VAL A N 1
ATOM 814 C CA . VAL A 1 106 ? -6.679 -33.851 38.353 1.00 88.38 106 VAL A CA 1
ATOM 815 C C . VAL A 1 106 ? -5.651 -32.958 39.044 1.00 88.38 106 VAL A C 1
ATOM 817 O O . VAL A 1 106 ? -5.880 -31.762 39.209 1.00 88.38 106 VAL A O 1
ATOM 820 N N . TYR A 1 107 ? -4.486 -33.509 39.389 1.00 88.75 107 TYR A N 1
ATOM 821 C CA . TYR A 1 107 ? -3.375 -32.717 39.921 1.00 88.75 107 TYR A CA 1
ATOM 822 C C . TYR A 1 107 ? -2.942 -31.620 38.953 1.00 88.75 107 TYR A C 1
ATOM 824 O O . TYR A 1 107 ? -2.839 -30.452 39.328 1.00 88.75 107 TYR A O 1
ATOM 832 N N . ASP A 1 108 ? -2.691 -32.006 37.706 1.00 92.06 108 ASP A N 1
ATOM 833 C CA . ASP A 1 108 ? -2.205 -31.099 36.678 1.00 92.06 108 ASP A CA 1
ATOM 834 C C . ASP A 1 108 ? -3.231 -29.986 36.381 1.00 92.06 108 ASP A C 1
ATOM 836 O O . ASP A 1 108 ? -2.844 -28.822 36.259 1.00 92.06 108 ASP A O 1
ATOM 840 N N . GLU A 1 109 ? -4.533 -30.285 36.380 1.00 91.94 109 GLU A N 1
ATOM 841 C CA . GLU A 1 109 ? -5.588 -29.277 36.229 1.00 91.94 109 GLU A CA 1
ATOM 842 C C . GLU A 1 109 ? -5.612 -28.279 37.398 1.00 91.94 109 GLU A C 1
ATOM 844 O O . GLU A 1 109 ? -5.679 -27.072 37.158 1.00 91.94 109 GLU A O 1
ATOM 849 N N . VAL A 1 110 ? -5.490 -28.728 38.655 1.00 90.12 110 VAL A N 1
ATOM 850 C CA . VAL A 1 110 ? -5.451 -27.809 39.811 1.00 90.12 110 VAL A CA 1
ATOM 851 C C . VAL A 1 110 ? -4.263 -26.845 39.724 1.00 90.12 110 VAL A C 1
ATOM 853 O O . VAL A 1 110 ? -4.438 -25.649 39.965 1.00 90.12 110 VAL A O 1
ATOM 856 N N . HIS A 1 111 ? -3.075 -27.310 39.321 1.00 89.00 111 HIS A N 1
ATOM 857 C CA . HIS A 1 111 ? -1.915 -26.429 39.119 1.00 89.00 111 HIS A CA 1
ATOM 858 C C . HIS A 1 111 ? -2.165 -25.380 38.025 1.00 89.00 111 HIS A C 1
ATOM 860 O O . HIS A 1 111 ? -1.810 -24.209 38.194 1.00 89.00 111 HIS A O 1
ATOM 866 N N . VAL A 1 112 ? -2.819 -25.772 36.927 1.00 89.44 112 VAL A N 1
ATOM 867 C CA . VAL A 1 112 ? -3.208 -24.846 35.855 1.00 89.44 112 VAL A CA 1
ATOM 868 C C . VAL A 1 112 ? -4.230 -23.819 36.360 1.00 89.44 112 VAL A C 1
ATOM 870 O O . VAL A 1 112 ? -4.040 -22.621 36.151 1.00 89.44 112 VAL A O 1
ATOM 873 N N . ARG A 1 113 ? -5.262 -24.247 37.096 1.00 88.00 113 ARG A N 1
ATOM 874 C CA . ARG A 1 113 ? -6.300 -23.365 37.663 1.00 88.00 113 ARG A CA 1
ATOM 875 C C . ARG A 1 113 ? -5.750 -22.383 38.702 1.00 88.00 113 ARG A C 1
ATOM 877 O O . ARG A 1 113 ? -6.197 -21.238 38.756 1.00 88.00 113 ARG A O 1
ATOM 884 N N . ILE A 1 114 ? -4.753 -22.781 39.495 1.00 86.69 114 ILE A N 1
ATOM 885 C CA . ILE A 1 114 ? -4.052 -21.878 40.426 1.00 86.69 114 ILE A CA 1
ATOM 886 C C . ILE A 1 114 ? -3.255 -20.818 39.655 1.00 86.69 114 ILE A C 1
ATOM 888 O O . ILE A 1 114 ? -3.315 -19.635 39.995 1.00 86.69 114 ILE A O 1
ATOM 892 N N . HIS A 1 115 ? -2.539 -21.211 38.596 1.00 86.50 115 HIS A N 1
ATOM 893 C CA . HIS A 1 115 ? -1.808 -20.266 37.744 1.00 86.50 115 HIS A CA 1
ATOM 894 C C . HIS A 1 115 ? -2.746 -19.247 37.077 1.00 86.50 115 HIS A C 1
ATOM 896 O O . HIS A 1 115 ? -2.437 -18.055 37.008 1.00 86.50 115 HIS A O 1
ATOM 902 N N . GLU A 1 116 ? -3.927 -19.698 36.654 1.00 83.44 116 GLU A N 1
ATOM 903 C CA . GLU A 1 116 ? -4.980 -18.853 36.080 1.00 83.44 116 GLU A CA 1
ATOM 904 C C . GLU A 1 116 ? -5.718 -17.989 37.117 1.00 83.44 116 GLU A C 1
ATOM 906 O O . GLU A 1 116 ? -6.495 -17.115 36.732 1.00 83.44 116 GLU A O 1
ATOM 911 N N . ARG A 1 117 ? -5.413 -18.165 38.413 1.00 81.06 117 ARG A N 1
ATOM 912 C CA . ARG A 1 117 ? -6.083 -17.546 39.571 1.00 81.06 117 ARG A CA 1
ATOM 913 C C . ARG A 1 117 ? -7.569 -17.891 39.695 1.00 81.06 117 ARG A C 1
ATOM 915 O O . ARG A 1 117 ? -8.304 -17.168 40.365 1.00 81.06 117 ARG A O 1
ATOM 922 N N . ASP A 1 118 ? -7.990 -19.000 39.096 1.00 80.81 118 ASP A N 1
ATOM 923 C CA . ASP A 1 118 ? -9.327 -19.552 39.307 1.00 80.81 118 ASP A CA 1
ATOM 924 C C . ASP A 1 118 ? -9.420 -20.160 40.718 1.00 80.81 118 ASP A C 1
ATOM 926 O O . ASP A 1 118 ? -10.455 -20.041 41.371 1.00 80.81 118 ASP A O 1
ATOM 930 N N . PHE A 1 119 ? -8.323 -20.754 41.217 1.00 86.69 119 PHE A N 1
ATOM 931 C CA . PHE A 1 119 ? -8.216 -21.353 42.557 1.00 86.69 119 PHE A CA 1
ATOM 932 C C . PHE A 1 119 ? -7.136 -20.681 43.418 1.00 86.69 119 PHE A C 1
ATOM 934 O O . PHE A 1 119 ? -6.106 -20.232 42.913 1.00 86.69 119 PHE A O 1
ATOM 941 N N . ASP A 1 120 ? -7.327 -20.683 44.743 1.00 84.62 120 ASP A N 1
ATOM 942 C CA . ASP A 1 120 ? -6.238 -20.421 45.690 1.00 84.62 120 ASP A CA 1
ATOM 943 C C . ASP A 1 120 ? -5.351 -21.660 45.890 1.00 84.62 120 ASP A C 1
ATOM 945 O O . ASP A 1 120 ? -5.814 -22.799 45.804 1.00 84.62 120 ASP A O 1
ATOM 949 N N . SER A 1 121 ? -4.066 -21.453 46.196 1.00 84.81 121 SER A N 1
ATOM 950 C CA . SER A 1 121 ? -3.097 -22.549 46.355 1.00 84.81 121 SER A CA 1
ATOM 951 C C . SER A 1 121 ? -3.448 -23.530 47.475 1.00 84.81 121 SER A C 1
ATOM 953 O O . SER A 1 121 ? -2.963 -24.660 47.487 1.00 84.81 121 SER A O 1
ATOM 955 N N . GLY A 1 122 ? -4.318 -23.143 48.407 1.00 84.44 122 GLY A N 1
ATOM 956 C CA . GLY A 1 122 ? -4.744 -24.005 49.493 1.00 84.44 122 GLY A CA 1
ATOM 957 C C . GLY A 1 122 ? -5.721 -25.110 49.085 1.00 84.44 122 GLY A C 1
ATOM 958 O O . GLY A 1 122 ? -5.948 -26.007 49.896 1.00 84.44 122 GLY A O 1
ATOM 959 N N . TYR A 1 123 ? -6.252 -25.108 47.856 1.00 88.00 123 TYR A N 1
ATOM 960 C CA . TYR A 1 123 ? -7.002 -26.246 47.303 1.00 88.00 123 TYR A CA 1
ATOM 961 C C . TYR A 1 123 ? -6.114 -27.443 46.933 1.00 88.00 123 TYR A C 1
ATOM 963 O O . TYR A 1 123 ? -6.632 -28.548 46.791 1.00 88.00 123 TYR A O 1
ATOM 971 N N . LEU A 1 124 ? -4.783 -27.280 46.873 1.00 85.94 124 LEU A N 1
ATOM 972 C CA . LEU A 1 124 ? -3.857 -28.418 46.762 1.00 85.94 124 LEU A CA 1
ATOM 973 C C . LEU A 1 124 ? -4.010 -29.394 47.938 1.00 85.94 124 LEU A C 1
ATOM 975 O O . LEU A 1 124 ? -3.819 -30.593 47.771 1.00 85.94 124 LEU A O 1
ATOM 979 N N . ALA A 1 125 ? -4.426 -28.900 49.109 1.00 81.94 125 ALA A N 1
ATOM 980 C CA . ALA A 1 125 ? -4.682 -29.725 50.287 1.00 81.94 125 ALA A CA 1
ATOM 981 C C . ALA A 1 125 ? -5.936 -30.613 50.165 1.00 81.94 125 ALA A C 1
ATOM 983 O O . ALA A 1 125 ? -6.170 -31.432 51.047 1.00 81.94 125 ALA A O 1
ATOM 984 N N . CYS A 1 126 ? -6.743 -30.449 49.110 1.00 82.75 126 CYS A N 1
ATOM 985 C CA . CYS A 1 126 ? -7.887 -31.305 48.791 1.00 82.75 126 CYS A CA 1
ATOM 986 C C . CYS A 1 126 ? -7.526 -32.434 47.812 1.00 82.75 126 CYS A C 1
ATOM 988 O O . CYS A 1 126 ? -8.416 -33.169 47.396 1.00 82.75 126 CYS A O 1
ATOM 990 N N . LEU A 1 127 ? -6.258 -32.573 47.412 1.00 81.62 127 LEU A N 1
ATOM 991 C CA . LEU A 1 127 ? -5.813 -33.631 46.508 1.00 81.62 127 LEU A CA 1
ATOM 992 C C . LEU A 1 127 ? -5.239 -34.816 47.311 1.00 81.62 127 LEU A C 1
ATOM 994 O O . LEU A 1 127 ? -4.455 -34.599 48.235 1.00 81.62 127 LEU A O 1
ATOM 998 N N . PRO A 1 128 ? -5.619 -36.070 47.002 1.00 70.44 128 PRO A N 1
ATOM 999 C CA . PRO A 1 128 ? -5.183 -37.240 47.767 1.00 70.44 128 PRO A CA 1
ATOM 1000 C C . PRO A 1 128 ? -3.724 -37.601 47.473 1.00 70.44 128 PRO A C 1
ATOM 1002 O O . PRO A 1 128 ? -3.450 -38.066 46.364 1.00 70.44 128 PRO A O 1
ATOM 1005 N N . GLU A 1 129 ? -2.821 -37.379 48.443 1.00 60.75 129 GLU A N 1
ATOM 1006 C CA . GLU A 1 129 ? -1.352 -37.521 48.332 1.00 60.75 129 GLU A CA 1
ATOM 1007 C C . GLU A 1 129 ? -0.908 -38.764 47.535 1.00 60.75 129 GLU A C 1
ATOM 1009 O O . GLU A 1 129 ? -1.511 -39.836 47.618 1.00 60.75 129 GLU A O 1
ATOM 1014 N N . ALA A 1 130 ? 0.188 -38.634 46.773 1.00 50.81 130 ALA A N 1
ATOM 1015 C CA . ALA A 1 130 ? 0.848 -39.787 46.163 1.00 50.81 130 ALA A CA 1
ATOM 1016 C C . ALA A 1 130 ? 1.202 -40.820 47.256 1.00 50.81 130 ALA A C 1
ATOM 1018 O O . ALA A 1 130 ? 1.591 -40.417 48.357 1.00 50.81 130 ALA A O 1
ATOM 1019 N N . PRO A 1 131 ? 1.117 -42.138 46.981 1.00 43.91 131 PRO A N 1
ATOM 1020 C CA . PRO A 1 131 ? 1.274 -43.191 47.995 1.00 43.91 131 PRO A CA 1
ATOM 1021 C C . PRO A 1 131 ? 2.611 -43.163 48.763 1.00 43.91 131 PRO A C 1
ATOM 1023 O O . PRO A 1 131 ? 2.739 -43.817 49.793 1.00 43.91 131 PRO A O 1
ATOM 1026 N N . GLU A 1 132 ? 3.591 -42.381 48.310 1.00 40.62 132 GLU A N 1
ATOM 1027 C CA . GLU A 1 132 ? 4.905 -42.226 48.939 1.00 40.62 132 GLU A CA 1
ATOM 1028 C C . GLU A 1 132 ? 4.974 -41.134 50.028 1.00 40.62 132 GLU A C 1
ATOM 1030 O O . GLU A 1 132 ? 5.997 -41.024 50.703 1.00 40.62 132 GLU A O 1
ATOM 1035 N N . GLN A 1 133 ? 3.920 -40.331 50.239 1.00 45.50 133 GLN A N 1
ATOM 1036 C CA . GLN A 1 133 ? 3.959 -39.161 51.139 1.00 45.50 133 GLN A CA 1
ATOM 1037 C C . GLN A 1 133 ? 2.777 -39.045 52.116 1.00 45.50 133 GLN A C 1
ATOM 1039 O O . GLN A 1 133 ? 2.530 -37.957 52.608 1.00 45.50 133 GLN A O 1
ATOM 1044 N N . ALA A 1 134 ? 2.095 -40.149 52.450 1.00 45.88 134 ALA A N 1
ATOM 1045 C CA . ALA A 1 134 ? 0.915 -40.173 53.326 1.00 45.88 134 ALA A CA 1
ATOM 1046 C C . ALA A 1 134 ? 1.182 -39.676 54.772 1.00 45.88 134 ALA A C 1
ATOM 1048 O O . ALA A 1 134 ? 1.402 -40.475 55.687 1.00 45.88 134 ALA A O 1
ATOM 1049 N N . GLN A 1 135 ? 1.149 -38.360 54.996 1.00 46.16 135 GLN A N 1
ATOM 1050 C CA . GLN A 1 135 ? 1.107 -37.723 56.326 1.00 46.16 135 GLN A CA 1
ATOM 1051 C C . GLN A 1 135 ? 0.093 -36.558 56.402 1.00 46.16 135 GLN A C 1
ATOM 1053 O O . GLN A 1 135 ? 0.088 -35.810 57.384 1.00 46.16 135 GLN A O 1
ATOM 1058 N N . GLY A 1 136 ? -0.792 -36.414 55.410 1.00 51.94 136 GLY A N 1
ATOM 1059 C CA . GLY A 1 136 ? -1.846 -35.397 55.381 1.00 51.94 136 GLY A CA 1
ATOM 1060 C C . GLY A 1 136 ? -3.112 -35.699 56.217 1.00 51.94 136 GLY A C 1
ATOM 1061 O O . GLY A 1 136 ? -3.342 -36.830 56.654 1.00 51.94 136 GLY A O 1
ATOM 1062 N N . PRO A 1 137 ? -3.967 -34.681 56.461 1.00 55.00 137 PRO A N 1
ATOM 1063 C CA . PRO A 1 137 ? -5.248 -34.832 57.160 1.00 55.00 137 PRO A CA 1
ATOM 1064 C C . PRO A 1 137 ? -6.230 -35.728 56.385 1.00 55.00 137 PRO A C 1
ATOM 1066 O O . PRO A 1 137 ? -6.214 -35.761 55.159 1.00 55.00 137 PRO A O 1
ATOM 1069 N N . ALA A 1 138 ? -7.124 -36.422 57.100 1.00 66.50 138 ALA A N 1
ATOM 1070 C CA . ALA A 1 138 ? -8.105 -37.327 56.496 1.00 66.50 138 ALA A CA 1
ATOM 1071 C C . ALA A 1 138 ? -9.043 -36.584 55.522 1.00 66.50 138 ALA A C 1
ATOM 1073 O O . ALA A 1 138 ? -9.868 -35.768 55.940 1.00 66.50 138 ALA A O 1
ATOM 1074 N N . LEU A 1 139 ? -8.910 -36.874 54.225 1.00 83.81 139 LEU A N 1
ATOM 1075 C CA . LEU A 1 139 ? -9.795 -36.374 53.174 1.00 83.81 139 LEU A CA 1
ATOM 1076 C C . LEU A 1 139 ? -11.094 -37.179 53.154 1.00 83.81 139 LEU A C 1
ATOM 1078 O O . LEU A 1 139 ? -11.068 -38.410 53.158 1.00 83.81 139 LEU A O 1
ATOM 1082 N N . ALA A 1 140 ? -12.230 -36.489 53.089 1.00 87.75 140 ALA A N 1
ATOM 1083 C CA . ALA A 1 140 ? -13.522 -37.124 52.860 1.00 87.75 140 ALA A CA 1
ATOM 1084 C C . ALA A 1 140 ? -13.802 -37.151 51.353 1.00 87.75 140 ALA A C 1
ATOM 1086 O O . ALA A 1 140 ? -13.885 -36.096 50.726 1.00 87.75 140 ALA A O 1
ATOM 1087 N N . CYS A 1 141 ? -13.940 -38.349 50.783 1.00 90.62 141 CYS A N 1
ATOM 1088 C CA . CYS A 1 141 ? -14.307 -38.544 49.381 1.00 90.62 141 CYS A CA 1
ATOM 1089 C C . CYS A 1 141 ? -15.751 -39.042 49.291 1.00 90.62 141 CYS A C 1
ATOM 1091 O O . CYS A 1 141 ? -16.126 -39.994 49.977 1.00 90.62 141 CYS A O 1
ATOM 1093 N N . SER A 1 142 ? -16.565 -38.395 48.467 1.00 93.69 142 SER A N 1
ATOM 1094 C CA . SER A 1 142 ? -17.966 -38.757 48.233 1.00 93.69 142 SER A CA 1
ATOM 1095 C C . SER A 1 142 ? -18.295 -38.725 46.743 1.00 93.69 142 SER A C 1
ATOM 1097 O O . SER A 1 142 ? -17.606 -38.062 45.972 1.00 93.69 142 SER A O 1
ATOM 1099 N N . THR A 1 143 ? -19.349 -39.423 46.339 1.00 94.19 143 THR A N 1
ATOM 1100 C CA . THR A 1 143 ? -19.989 -39.262 45.028 1.00 94.19 143 THR A CA 1
ATOM 1101 C C . THR A 1 143 ? -21.283 -38.457 45.173 1.00 94.19 143 THR A C 1
ATOM 1103 O O . THR A 1 143 ? -21.777 -38.271 46.291 1.00 94.19 143 THR A O 1
ATOM 1106 N N . VAL A 1 144 ? -21.811 -37.950 44.060 1.00 95.44 144 VAL A N 1
ATOM 1107 C CA . VAL A 1 144 ? -23.021 -37.122 44.017 1.00 95.44 144 VAL A CA 1
ATOM 1108 C C . VAL A 1 144 ? -24.192 -37.956 43.520 1.00 95.44 144 VAL A C 1
ATOM 1110 O O . VAL A 1 144 ? -24.119 -38.570 42.459 1.00 95.44 144 VAL A O 1
ATOM 1113 N N . TRP A 1 145 ? -25.282 -37.917 44.277 1.00 94.62 145 TRP A N 1
ATOM 1114 C CA . TRP A 1 145 ? -26.579 -38.458 43.900 1.00 94.62 145 TRP A CA 1
ATOM 1115 C C . TRP A 1 145 ? -27.602 -37.329 43.851 1.00 94.62 145 TRP A C 1
ATOM 1117 O O . TRP A 1 145 ? -27.568 -36.425 44.688 1.00 94.62 145 TRP A O 1
ATOM 1127 N N . VAL A 1 146 ? -28.503 -37.377 42.875 1.00 93.44 146 VAL A N 1
ATOM 1128 C CA . VAL A 1 146 ? -29.593 -36.408 42.725 1.00 93.44 146 VAL A CA 1
ATOM 1129 C C . VAL A 1 146 ? -30.921 -37.107 42.993 1.00 93.44 146 VAL A C 1
ATOM 1131 O O . VAL A 1 146 ? -31.235 -38.112 42.357 1.00 93.44 146 VAL A O 1
ATOM 1134 N N . GLN A 1 147 ? -31.694 -36.581 43.939 1.00 91.19 147 GLN A N 1
ATOM 1135 C CA . GLN A 1 147 ? -33.061 -37.017 44.207 1.00 91.19 147 GLN A CA 1
ATOM 1136 C C . GLN A 1 147 ? -33.996 -36.418 43.147 1.00 91.19 147 GLN A C 1
ATOM 1138 O O . GLN A 1 147 ? -34.033 -35.199 42.989 1.00 91.19 147 GLN A O 1
ATOM 1143 N N . LEU A 1 148 ? -34.741 -37.259 42.424 1.00 83.88 148 LEU A N 1
ATOM 1144 C CA . LEU A 1 148 ? -35.782 -36.801 41.492 1.00 83.88 148 LEU A CA 1
ATOM 1145 C C . LEU A 1 148 ? -37.174 -36.807 42.138 1.00 83.88 148 LEU A C 1
ATOM 1147 O O . LEU A 1 148 ? -37.917 -35.840 42.018 1.00 83.88 148 LEU A O 1
ATOM 1151 N N . HIS A 1 149 ? -37.509 -37.897 42.831 1.00 76.44 149 HIS A N 1
ATOM 1152 C CA . HIS A 1 149 ? -38.766 -38.121 43.558 1.00 76.44 149 HIS A CA 1
ATOM 1153 C C . HIS A 1 149 ? -38.502 -39.005 44.776 1.00 76.44 149 HIS A C 1
ATOM 1155 O O . HIS A 1 149 ? -37.447 -39.624 44.821 1.00 76.44 149 HIS A O 1
ATOM 1161 N N . ASP A 1 150 ? -39.442 -39.124 45.721 1.00 73.56 150 ASP A N 1
ATOM 1162 C CA . ASP A 1 150 ? -39.256 -39.851 46.994 1.00 73.56 150 ASP A CA 1
ATOM 1163 C C . ASP A 1 150 ? -38.627 -41.260 46.850 1.00 73.56 150 ASP A C 1
ATOM 1165 O O . ASP A 1 150 ? -37.822 -41.651 47.695 1.00 73.56 150 ASP A O 1
ATOM 1169 N N . ASP A 1 151 ? -38.908 -41.974 45.751 1.00 77.75 151 ASP A N 1
ATOM 1170 C CA . ASP A 1 151 ? -38.414 -43.337 45.484 1.00 77.75 151 ASP A CA 1
ATOM 1171 C C . ASP A 1 151 ? -37.340 -43.438 44.369 1.00 77.75 151 ASP A C 1
ATOM 1173 O O . ASP A 1 151 ? -36.878 -44.540 44.069 1.00 77.75 151 ASP A O 1
ATOM 1177 N N . GLU A 1 152 ? -36.916 -42.328 43.743 1.00 84.44 152 GLU A N 1
ATOM 1178 C CA . GLU A 1 152 ? -35.958 -42.337 42.617 1.00 84.44 152 GLU A CA 1
ATOM 1179 C C . GLU A 1 152 ? -34.744 -41.424 42.869 1.00 84.44 152 GLU A C 1
ATOM 1181 O O . GLU A 1 152 ? -34.864 -40.201 43.000 1.00 84.44 152 GLU A O 1
ATOM 1186 N N . GLN A 1 153 ? -33.556 -42.039 42.900 1.00 89.62 153 GLN A N 1
ATOM 1187 C CA . GLN A 1 153 ? -32.258 -41.370 43.010 1.00 89.62 153 GLN A CA 1
ATOM 1188 C C . GLN A 1 153 ? -31.370 -41.724 41.817 1.00 89.62 153 GLN A C 1
ATOM 1190 O O . GLN A 1 153 ? -31.276 -42.891 41.437 1.00 89.62 153 GLN A O 1
ATOM 1195 N N . ILE A 1 154 ? -30.671 -40.727 41.278 1.00 92.12 154 ILE A N 1
ATOM 1196 C CA . ILE A 1 154 ? -29.739 -40.889 40.159 1.00 92.12 154 ILE A CA 1
ATOM 1197 C C . ILE A 1 154 ? -28.305 -40.711 40.654 1.00 92.12 154 ILE A C 1
ATOM 1199 O O . ILE A 1 154 ? -27.973 -39.672 41.227 1.00 92.12 154 ILE A O 1
ATOM 1203 N N . GLU A 1 155 ? -27.445 -41.694 40.385 1.00 92.88 155 GLU A N 1
ATOM 1204 C CA . GLU A 1 155 ? -25.996 -41.570 40.573 1.00 92.88 155 GLU A CA 1
ATOM 1205 C C . GLU A 1 155 ? -25.380 -40.746 39.436 1.00 92.88 155 GLU A C 1
ATOM 1207 O O . GLU A 1 155 ? -25.619 -41.007 38.255 1.00 92.88 155 GLU A O 1
ATOM 1212 N N . MET A 1 156 ? -24.526 -39.784 39.783 1.00 93.88 156 MET A N 1
ATOM 1213 C CA . MET A 1 156 ? -23.723 -39.058 38.803 1.00 93.88 156 MET A CA 1
ATOM 1214 C C . MET A 1 156 ? -22.412 -39.823 38.580 1.00 93.88 156 MET A C 1
ATOM 1216 O O . MET A 1 156 ? -21.442 -39.662 39.328 1.00 93.88 156 MET A O 1
ATOM 1220 N N . ALA A 1 157 ? -22.379 -40.686 37.564 1.00 93.44 157 ALA A N 1
ATOM 1221 C CA . ALA A 1 157 ? -21.263 -41.595 37.323 1.00 93.44 157 ALA A CA 1
ATOM 1222 C C . ALA A 1 157 ? -19.943 -40.838 37.104 1.00 93.44 157 ALA A C 1
ATOM 1224 O O . ALA A 1 157 ? -19.868 -39.868 36.353 1.00 93.44 157 ALA A O 1
ATOM 1225 N N . GLY A 1 158 ? -18.881 -41.281 37.779 1.00 90.25 158 GLY A N 1
ATOM 1226 C CA . GLY A 1 158 ? -17.553 -40.667 37.678 1.00 90.25 158 GLY A CA 1
ATOM 1227 C C . GLY A 1 158 ? -17.372 -39.345 38.425 1.00 90.25 158 GLY A C 1
ATOM 1228 O O . GLY A 1 158 ? -16.256 -38.829 38.455 1.00 90.25 158 GLY A O 1
ATOM 1229 N N . VAL A 1 159 ? -18.422 -38.800 39.046 1.00 94.00 159 VAL A N 1
ATOM 1230 C CA . VAL A 1 159 ? -18.324 -37.568 39.837 1.00 94.00 159 VAL A CA 1
ATOM 1231 C C . VAL A 1 159 ? -17.704 -37.856 41.200 1.00 94.00 159 VAL A C 1
ATOM 1233 O O . VAL A 1 159 ? -18.135 -38.761 41.920 1.00 94.00 159 VAL A O 1
ATOM 1236 N N . LEU A 1 160 ? -16.715 -37.041 41.573 1.00 93.38 160 LEU A N 1
ATOM 1237 C CA . LEU A 1 160 ? -16.061 -37.095 42.878 1.00 93.38 160 LEU A CA 1
ATOM 1238 C C . LEU A 1 160 ? -16.131 -35.748 43.588 1.00 93.38 160 LEU A C 1
ATOM 1240 O O . LEU A 1 160 ? -15.891 -34.696 43.002 1.00 93.38 160 LEU A O 1
ATOM 1244 N N . VAL A 1 161 ? -16.393 -35.803 44.886 1.00 93.88 161 VAL A N 1
ATOM 1245 C CA . VAL A 1 161 ? -16.318 -34.675 45.810 1.00 93.88 161 VAL A CA 1
ATOM 1246 C C . VAL A 1 161 ? -15.235 -34.982 46.828 1.00 93.88 161 VAL A C 1
ATOM 1248 O O . VAL A 1 161 ? -15.327 -35.985 47.537 1.00 93.88 161 VAL A O 1
ATOM 1251 N N . ILE A 1 162 ? -14.213 -34.132 46.899 1.00 92.44 162 ILE A N 1
ATOM 1252 C CA . ILE A 1 162 ? -13.077 -34.301 47.808 1.00 92.44 162 ILE A CA 1
ATOM 1253 C C . ILE A 1 162 ? -13.011 -33.104 48.752 1.00 92.44 162 ILE A C 1
ATOM 1255 O O . ILE A 1 162 ? -12.767 -31.974 48.326 1.00 92.44 162 ILE A O 1
ATOM 1259 N N . SER A 1 163 ? -13.223 -33.350 50.043 1.00 90.19 163 SER A N 1
ATOM 1260 C CA . SER A 1 163 ? -13.304 -32.307 51.068 1.00 90.19 163 SER A CA 1
ATOM 1261 C C . SER A 1 163 ? -12.223 -32.460 52.132 1.00 90.19 163 SER A C 1
ATOM 1263 O O . SER A 1 163 ? -11.984 -33.548 52.663 1.00 90.19 163 SER A O 1
ATOM 1265 N N . GLN A 1 164 ? -11.614 -31.333 52.505 1.00 88.31 164 GLN A N 1
ATOM 1266 C CA . GLN A 1 164 ? -10.733 -31.236 53.666 1.00 88.31 164 GLN A CA 1
ATOM 1267 C C . GLN A 1 164 ? -11.570 -30.875 54.908 1.00 88.31 164 GLN A C 1
ATOM 1269 O O . GLN A 1 164 ? -11.828 -29.702 55.197 1.00 88.31 164 GLN A O 1
ATOM 1274 N N . GLY A 1 165 ? -12.033 -31.889 55.645 1.00 80.38 165 GLY A N 1
ATOM 1275 C CA . GLY A 1 165 ? -12.961 -31.693 56.765 1.00 80.38 165 GLY A CA 1
ATOM 1276 C C . GLY A 1 165 ? -14.283 -31.062 56.305 1.00 80.38 165 GLY A C 1
ATOM 1277 O O . GLY A 1 165 ? -14.879 -31.517 55.336 1.00 80.38 165 GLY A O 1
ATOM 1278 N N . GLN A 1 166 ? -14.741 -30.002 56.985 1.00 77.81 166 GLN A N 1
ATOM 1279 C CA . GLN A 1 166 ? -15.919 -29.214 56.567 1.00 77.81 166 GLN A CA 1
ATOM 1280 C C . GLN A 1 166 ? -15.567 -27.950 55.755 1.00 77.81 166 GLN A C 1
ATOM 1282 O O . GLN A 1 166 ? -16.430 -27.102 55.529 1.00 77.81 166 GLN A O 1
ATOM 1287 N N . GLY A 1 167 ? -14.299 -27.797 55.362 1.00 84.25 167 GLY A N 1
ATOM 1288 C CA . GLY A 1 167 ? -13.797 -26.631 54.638 1.00 84.25 167 GLY A CA 1
ATOM 1289 C C . GLY A 1 167 ? -13.727 -26.852 53.128 1.00 84.25 167 GLY A C 1
ATOM 1290 O O . GLY A 1 167 ? -14.671 -27.350 52.508 1.00 84.25 167 GLY A O 1
ATOM 1291 N N . ARG A 1 168 ? -12.583 -26.468 52.545 1.00 90.50 168 ARG A N 1
ATOM 1292 C CA . ARG A 1 168 ? -12.315 -26.516 51.103 1.00 90.50 168 ARG A CA 1
ATOM 1293 C C . ARG A 1 168 ? -12.742 -27.850 50.493 1.00 90.50 168 ARG A C 1
ATOM 1295 O O . ARG A 1 168 ? -12.414 -28.920 51.009 1.00 90.50 168 ARG A O 1
ATOM 1302 N N . THR A 1 169 ? -13.487 -27.755 49.403 1.00 92.56 169 THR A N 1
ATOM 1303 C CA . THR A 1 169 ? -14.097 -28.881 48.704 1.00 92.56 169 THR A CA 1
ATOM 1304 C C . THR A 1 169 ? -13.853 -28.742 47.208 1.00 92.56 169 THR A C 1
ATOM 1306 O O . THR A 1 169 ? -14.109 -27.682 46.638 1.00 92.56 169 THR A O 1
ATOM 1309 N N . LEU A 1 170 ? -13.361 -29.805 46.579 1.00 93.50 170 LEU A N 1
ATOM 1310 C CA . LEU A 1 170 ? -13.228 -29.919 45.131 1.00 93.50 170 LEU A CA 1
ATOM 1311 C C . LEU A 1 170 ? -14.329 -30.828 44.594 1.00 93.50 170 LEU A C 1
ATOM 1313 O O . LEU A 1 170 ? -14.490 -31.951 45.068 1.00 93.50 170 LEU A O 1
ATOM 1317 N N . LEU A 1 171 ? -15.060 -30.340 43.600 1.00 93.94 171 LEU A N 1
ATOM 1318 C CA . LEU A 1 171 ? -15.969 -31.128 42.781 1.00 93.94 171 LEU A CA 1
ATOM 1319 C C . LEU A 1 171 ? -15.258 -31.453 41.468 1.00 93.94 171 LEU A C 1
ATOM 1321 O O . LEU A 1 171 ? -14.889 -30.543 40.731 1.00 93.94 171 LEU A O 1
ATOM 1325 N N . MET A 1 172 ? -15.094 -32.733 41.174 1.00 92.19 172 MET A N 1
ATOM 1326 C CA . MET A 1 172 ? -14.590 -33.234 39.904 1.00 92.19 172 MET A CA 1
ATOM 1327 C C . MET A 1 172 ? -15.763 -33.767 39.087 1.00 92.19 172 MET A C 1
ATOM 1329 O O . MET A 1 172 ? -16.423 -34.725 39.495 1.00 92.19 172 MET A O 1
ATOM 1333 N N . LEU A 1 173 ? -15.991 -33.161 37.926 1.00 91.06 173 LEU A N 1
ATOM 1334 C CA . LEU A 1 173 ? -16.984 -33.595 36.953 1.00 91.06 173 LEU A CA 1
ATOM 1335 C C . LEU A 1 173 ? -16.266 -34.185 35.730 1.00 91.06 173 LEU A C 1
ATOM 1337 O O . LEU A 1 173 ? -15.435 -33.494 35.130 1.00 91.06 173 LEU A O 1
ATOM 1341 N N . PRO A 1 174 ? -16.569 -35.435 35.335 1.00 87.50 174 PRO A N 1
ATOM 1342 C CA . PRO A 1 174 ? -16.061 -36.009 34.093 1.00 87.50 174 PRO A CA 1
ATOM 1343 C C . PRO A 1 174 ? -16.316 -35.073 32.906 1.00 87.50 174 PRO A C 1
ATOM 1345 O O . PRO A 1 174 ? -17.402 -34.515 32.768 1.00 87.50 174 PRO A O 1
ATOM 1348 N N . GLY A 1 175 ? -15.287 -34.834 32.092 1.00 79.94 175 GLY A N 1
ATOM 1349 C CA . GLY A 1 175 ? -15.345 -33.953 30.920 1.00 79.94 175 GLY A CA 1
ATOM 1350 C C . GLY A 1 175 ? -15.402 -32.447 31.172 1.00 79.94 175 GLY A C 1
ATOM 1351 O O . GLY A 1 175 ? -14.920 -31.685 30.340 1.00 79.94 175 GLY A O 1
ATOM 1352 N N . LEU A 1 176 ? -15.929 -31.997 32.312 1.00 83.25 176 LEU A N 1
ATOM 1353 C CA . LEU A 1 176 ? -16.057 -30.570 32.643 1.00 83.25 176 LEU A CA 1
ATOM 1354 C C . LEU A 1 176 ? -14.905 -30.043 33.511 1.00 83.25 176 LEU A C 1
ATOM 1356 O O . LEU A 1 176 ? -14.665 -28.835 33.549 1.00 83.25 176 LEU A O 1
ATOM 1360 N N . GLY A 1 177 ? -14.172 -30.941 34.172 1.00 88.25 177 GLY A N 1
ATOM 1361 C CA . GLY A 1 177 ? -13.018 -30.609 35.001 1.00 88.25 177 GLY A CA 1
ATOM 1362 C C . GLY A 1 177 ? -13.374 -30.377 36.467 1.00 88.25 177 GLY A C 1
ATOM 1363 O O . GLY A 1 177 ? -14.349 -30.921 36.996 1.00 88.25 177 GLY A O 1
ATOM 1364 N N . ILE A 1 178 ? -12.548 -29.587 37.146 1.00 91.12 178 ILE A N 1
ATOM 1365 C CA . ILE A 1 178 ? -12.620 -29.374 38.593 1.00 91.12 178 ILE A CA 1
ATOM 1366 C C . ILE A 1 178 ? -13.241 -28.011 38.898 1.00 91.12 178 ILE A C 1
ATOM 1368 O O . ILE A 1 178 ? -12.916 -27.004 38.271 1.00 91.12 178 ILE A O 1
ATOM 1372 N N . THR A 1 179 ? -14.100 -27.960 39.916 1.00 90.81 179 THR A N 1
ATOM 1373 C CA . THR A 1 179 ? -14.634 -26.722 40.498 1.00 90.81 179 THR A CA 1
ATOM 1374 C C . THR A 1 179 ? -14.361 -26.680 41.998 1.00 90.81 179 THR A C 1
ATOM 1376 O O . THR A 1 179 ? -14.537 -27.673 42.705 1.00 90.81 179 THR A O 1
ATOM 1379 N N . ALA A 1 180 ? -13.935 -25.520 42.492 1.00 91.31 180 ALA A N 1
ATOM 1380 C CA . ALA A 1 180 ? -13.557 -25.323 43.882 1.00 91.31 180 ALA A CA 1
ATOM 1381 C C . ALA A 1 180 ? -14.655 -24.603 44.678 1.00 91.31 180 ALA A C 1
ATOM 1383 O O . ALA A 1 180 ? -15.222 -23.605 44.232 1.00 91.31 180 ALA A O 1
ATOM 1384 N N . PHE A 1 181 ? -14.923 -25.091 45.887 1.00 92.44 181 PHE A N 1
ATOM 1385 C CA . PHE A 1 181 ? -15.925 -24.550 46.796 1.00 92.44 181 PHE A CA 1
ATOM 1386 C C . PHE A 1 181 ? -15.361 -24.393 48.205 1.00 92.44 181 PHE A C 1
ATOM 1388 O O . PHE A 1 181 ? -14.627 -25.243 48.709 1.00 92.44 181 PHE A O 1
ATOM 1395 N N . ALA A 1 182 ? -15.773 -23.324 48.884 1.00 89.06 182 ALA A N 1
ATOM 1396 C CA . ALA A 1 182 ? -15.354 -23.060 50.256 1.00 89.06 182 ALA A CA 1
ATOM 1397 C C . ALA A 1 182 ? -15.868 -24.109 51.258 1.00 89.06 182 ALA A C 1
ATOM 1399 O O . ALA A 1 182 ? -15.176 -24.380 52.236 1.00 89.06 182 ALA A O 1
ATOM 1400 N N . THR A 1 183 ? -17.067 -24.670 51.036 1.00 90.12 183 THR A N 1
ATOM 1401 C CA . THR A 1 183 ? -17.693 -25.688 51.898 1.00 90.12 183 THR A CA 1
ATOM 1402 C C . THR A 1 183 ? -18.618 -26.625 51.097 1.00 90.12 183 THR A C 1
ATOM 1404 O O . THR A 1 183 ? -19.179 -26.195 50.079 1.00 90.12 183 THR A O 1
ATOM 1407 N N . PRO A 1 184 ? -18.864 -27.871 51.559 1.00 90.69 184 PRO A N 1
ATOM 1408 C CA . PRO A 1 184 ? -19.803 -28.792 50.907 1.00 90.69 184 PRO A CA 1
ATOM 1409 C C . PRO A 1 184 ? -21.249 -28.265 50.779 1.00 90.69 184 PRO A C 1
ATOM 1411 O O . PRO A 1 184 ? -21.840 -28.433 49.714 1.00 90.69 184 PRO A O 1
ATOM 1414 N N . PRO A 1 185 ? -21.840 -27.568 51.777 1.00 92.44 185 PRO A N 1
ATOM 1415 C CA . PRO A 1 185 ? -23.175 -26.981 51.623 1.00 92.44 185 PRO A CA 1
ATOM 1416 C C . PRO A 1 185 ? -23.254 -25.915 50.523 1.00 92.44 185 PRO A C 1
ATOM 1418 O O . PRO A 1 185 ? -24.283 -25.785 49.861 1.00 92.44 185 PRO A O 1
ATOM 1421 N N . MET A 1 186 ? -22.176 -25.148 50.313 1.00 91.75 186 MET A N 1
ATOM 1422 C CA . MET A 1 186 ? -22.125 -24.154 49.240 1.00 91.75 186 MET A CA 1
ATOM 1423 C C . MET A 1 186 ? -22.101 -24.836 47.871 1.00 91.75 186 MET A C 1
ATOM 1425 O O . MET A 1 186 ? -22.849 -24.432 46.988 1.00 91.75 186 MET A O 1
ATOM 1429 N N . MET A 1 187 ? -21.327 -25.918 47.737 1.00 94.44 187 MET A N 1
ATOM 1430 C CA . MET A 1 187 ? -21.334 -26.766 46.544 1.00 94.44 187 MET A CA 1
ATOM 1431 C C . MET A 1 187 ? -22.728 -27.345 46.268 1.00 94.44 187 MET A C 1
ATOM 1433 O O . MET A 1 187 ? -23.223 -27.190 45.159 1.00 94.44 187 MET A O 1
ATOM 1437 N N . ALA A 1 188 ? -23.390 -27.954 47.260 1.00 92.69 188 ALA A N 1
ATOM 1438 C CA . ALA A 1 188 ? -24.725 -28.538 47.084 1.00 92.69 188 ALA A CA 1
ATOM 1439 C C . ALA A 1 188 ? -25.763 -27.493 46.637 1.00 92.69 188 ALA A C 1
ATOM 1441 O O . ALA A 1 188 ? -26.545 -27.733 45.718 1.00 92.69 188 ALA A O 1
ATOM 1442 N N . LYS A 1 189 ? -25.725 -26.289 47.225 1.00 92.06 189 LYS A N 1
ATOM 1443 C CA . LYS A 1 189 ? -26.581 -25.170 46.806 1.00 92.06 189 LYS A CA 1
ATOM 1444 C C . LYS A 1 189 ? -26.301 -24.735 45.368 1.00 92.06 189 LYS A C 1
ATOM 1446 O O . LYS A 1 189 ? -27.239 -24.448 44.630 1.00 92.06 189 LYS A O 1
ATOM 1451 N N . THR A 1 190 ? -25.034 -24.664 44.974 1.00 91.25 190 THR A N 1
ATOM 1452 C CA . THR A 1 190 ? -24.647 -24.284 43.614 1.00 91.25 190 THR A CA 1
ATOM 1453 C C . THR A 1 190 ? -25.010 -25.367 42.594 1.00 91.25 190 THR A C 1
ATOM 1455 O O . THR A 1 190 ? -25.538 -25.038 41.538 1.00 91.25 190 THR A O 1
ATOM 1458 N N . LEU A 1 191 ? -24.845 -26.649 42.924 1.00 92.31 191 LEU A N 1
ATOM 1459 C CA . LEU A 1 191 ? -25.303 -27.760 42.086 1.00 92.31 191 LEU A CA 1
ATOM 1460 C C . LEU A 1 191 ? -26.820 -27.734 41.885 1.00 92.31 191 LEU A C 1
ATOM 1462 O O . LEU A 1 191 ? -27.278 -27.870 40.756 1.00 92.31 191 LEU A O 1
ATOM 1466 N N . ALA A 1 192 ? -27.598 -27.456 42.933 1.00 91.75 192 ALA A N 1
ATOM 1467 C CA . ALA A 1 192 ? -29.041 -27.263 42.800 1.00 91.75 192 ALA A CA 1
ATOM 1468 C C . ALA A 1 192 ? -29.388 -26.097 41.851 1.00 91.75 192 ALA A C 1
ATOM 1470 O O . ALA A 1 192 ? -30.325 -26.187 41.063 1.00 91.75 192 ALA A O 1
ATOM 1471 N N . GLN A 1 193 ? -28.613 -25.006 41.858 1.00 90.12 193 GLN A N 1
ATOM 1472 C CA . GLN A 1 193 ? -28.796 -23.910 40.894 1.00 90.12 193 GLN A CA 1
ATOM 1473 C C . GLN A 1 193 ? -28.487 -24.343 39.455 1.00 90.12 193 GLN A C 1
ATOM 1475 O O . GLN A 1 193 ? -29.213 -23.962 38.536 1.00 90.12 193 GLN A O 1
ATOM 1480 N N . TRP A 1 194 ? -27.444 -25.150 39.251 1.00 90.50 194 TRP A N 1
ATOM 1481 C CA . TRP A 1 194 ? -27.103 -25.674 37.926 1.00 90.50 194 TRP A CA 1
ATOM 1482 C C . TRP A 1 194 ? -28.171 -26.637 37.418 1.00 90.50 194 TRP A C 1
ATOM 1484 O O . TRP A 1 194 ? -28.597 -26.507 36.277 1.00 90.50 194 TRP A O 1
ATOM 1494 N N . LEU A 1 195 ? -28.683 -27.521 38.277 1.00 88.50 195 LEU A N 1
ATOM 1495 C CA . LEU A 1 195 ? -29.785 -28.429 37.949 1.00 88.50 195 LEU A CA 1
ATOM 1496 C C . LEU A 1 195 ? -31.080 -27.688 37.578 1.00 88.50 195 LEU A C 1
ATOM 1498 O O . LEU A 1 195 ? -31.883 -28.209 36.815 1.00 88.50 195 LEU A O 1
ATOM 1502 N N . ASN A 1 196 ? -31.275 -26.458 38.057 1.00 87.44 196 ASN A N 1
ATOM 1503 C CA . ASN A 1 196 ? -32.413 -25.610 37.680 1.00 87.44 196 ASN A CA 1
ATOM 1504 C C . ASN A 1 196 ? -32.171 -24.745 36.430 1.00 87.44 196 ASN A C 1
ATOM 1506 O O . ASN A 1 196 ? -33.079 -24.045 35.983 1.00 87.44 196 ASN A O 1
ATOM 1510 N N . THR A 1 197 ? -30.964 -24.766 35.864 1.00 82.19 197 THR A N 1
ATOM 1511 C CA . THR A 1 197 ? -30.607 -23.999 34.665 1.00 82.19 197 THR A CA 1
ATOM 1512 C C . THR A 1 197 ? -30.527 -24.955 33.473 1.00 82.19 197 THR A C 1
ATOM 1514 O O . THR A 1 197 ? -29.635 -25.795 33.476 1.00 82.19 197 THR A O 1
ATOM 1517 N N . PRO A 1 198 ? -31.388 -24.854 32.438 1.00 78.00 198 PRO A N 1
ATOM 1518 C CA . PRO A 1 198 ? -31.520 -25.890 31.406 1.00 78.00 198 PRO A CA 1
ATOM 1519 C C . PRO A 1 198 ? -30.198 -26.348 30.775 1.00 78.00 198 PRO A C 1
ATOM 1521 O O . PRO A 1 198 ? -29.916 -27.538 30.732 1.00 78.00 198 PRO A O 1
ATOM 1524 N N . THR A 1 199 ? -29.340 -25.410 30.372 1.00 73.44 199 THR A N 1
ATOM 1525 C CA . THR A 1 199 ? -28.051 -25.724 29.734 1.00 73.44 199 THR A CA 1
ATOM 1526 C C . THR A 1 199 ? -27.039 -26.365 30.687 1.00 73.44 199 THR A C 1
ATOM 1528 O O . THR A 1 199 ? -26.310 -27.272 30.294 1.00 73.44 199 THR A O 1
ATOM 1531 N N . LEU A 1 200 ? -26.987 -25.914 31.946 1.00 78.31 200 LEU A N 1
ATOM 1532 C CA . LEU A 1 200 ? -26.085 -26.465 32.966 1.00 78.31 200 LEU A CA 1
ATOM 1533 C C . LEU A 1 200 ? -26.584 -27.825 33.473 1.00 78.31 200 LEU A C 1
ATOM 1535 O O . LEU A 1 200 ? -25.784 -28.696 33.815 1.00 78.31 200 LEU A O 1
ATOM 1539 N N . ARG A 1 201 ? -27.906 -28.007 33.499 1.00 86.00 201 ARG A N 1
ATOM 1540 C CA . ARG A 1 201 ? -28.578 -29.251 33.861 1.00 86.00 201 ARG A CA 1
ATOM 1541 C C . ARG A 1 201 ? -28.181 -30.371 32.907 1.00 86.00 201 ARG A C 1
ATOM 1543 O O . ARG A 1 201 ? -27.767 -31.426 33.377 1.00 86.00 201 ARG A O 1
ATOM 1550 N N . ASP A 1 202 ? -28.244 -30.128 31.601 1.00 82.69 202 ASP A N 1
ATOM 1551 C CA . ASP A 1 202 ? -27.874 -31.126 30.591 1.00 82.69 202 ASP A CA 1
ATOM 1552 C C . ASP A 1 202 ? -26.387 -31.505 30.701 1.00 82.69 202 ASP A C 1
ATOM 1554 O O . ASP A 1 202 ? -26.025 -32.680 30.629 1.00 82.69 202 ASP A O 1
ATOM 1558 N N . ALA A 1 203 ? -25.520 -30.521 30.969 1.00 80.88 203 ALA A N 1
ATOM 1559 C CA . ALA A 1 203 ? -24.097 -30.756 31.194 1.00 80.88 203 ALA A CA 1
ATOM 1560 C C . ALA A 1 203 ? -23.834 -31.600 32.454 1.00 80.88 203 ALA A C 1
ATOM 1562 O O . ALA A 1 203 ? -23.005 -32.506 32.415 1.00 80.88 203 ALA A O 1
ATOM 1563 N N . LEU A 1 204 ? -24.554 -31.355 33.554 1.00 86.06 204 LEU A N 1
ATOM 1564 C CA . LEU A 1 204 ? -24.462 -32.183 34.758 1.00 86.06 204 LEU A CA 1
ATOM 1565 C C . LEU A 1 204 ? -24.966 -33.605 34.497 1.00 86.06 204 LEU A C 1
ATOM 1567 O O . LEU A 1 204 ? -24.241 -34.562 34.762 1.00 86.06 204 LEU A O 1
ATOM 1571 N N . PHE A 1 205 ? -26.172 -33.757 33.945 1.00 89.12 205 PHE A N 1
ATOM 1572 C CA . PHE A 1 205 ? -26.774 -35.068 33.684 1.00 89.12 205 PHE A CA 1
ATOM 1573 C C . PHE A 1 205 ? -26.083 -35.864 32.578 1.00 89.12 205 PHE A C 1
ATOM 1575 O O . PHE A 1 205 ? -26.370 -37.051 32.446 1.00 89.12 205 PHE A O 1
ATOM 1582 N N . SER A 1 206 ? -25.117 -35.288 31.858 1.00 87.38 206 SER A N 1
ATOM 1583 C CA . SER A 1 206 ? -24.238 -36.054 30.966 1.00 87.38 206 SER A CA 1
ATOM 1584 C C . SER A 1 206 ? -23.562 -37.237 31.680 1.00 87.38 206 SER A C 1
ATOM 1586 O O . SER A 1 206 ? -23.395 -38.296 31.075 1.00 87.38 206 SER A O 1
ATOM 1588 N N . SER A 1 207 ? -23.279 -37.101 32.982 1.00 89.81 207 SER A N 1
ATOM 1589 C CA . SER A 1 207 ? -22.733 -38.158 33.844 1.00 89.81 207 SER A CA 1
ATOM 1590 C C . SER A 1 207 ? -23.773 -39.161 34.364 1.00 89.81 207 SER A C 1
ATOM 1592 O O . SER A 1 207 ? -23.389 -40.176 34.933 1.00 89.81 207 SER A O 1
ATOM 1594 N N . ALA A 1 208 ? -25.075 -38.925 34.193 1.00 92.56 208 ALA A N 1
ATOM 1595 C CA . ALA A 1 208 ? -26.116 -39.907 34.513 1.00 92.56 208 ALA A CA 1
ATOM 1596 C C . ALA A 1 208 ? -26.297 -40.907 33.360 1.00 92.56 208 ALA A C 1
ATOM 1598 O O . ALA A 1 208 ? -25.955 -40.603 32.217 1.00 92.56 208 ALA A O 1
ATOM 1599 N N . GLU A 1 209 ? -26.837 -42.097 33.623 1.00 93.56 209 GLU A N 1
ATOM 1600 C CA . GLU A 1 209 ? -27.146 -43.079 32.569 1.00 93.56 209 GLU A CA 1
ATOM 1601 C C . GLU A 1 209 ? -28.133 -42.510 31.538 1.00 93.56 209 GLU A C 1
ATOM 1603 O O . GLU A 1 209 ? -29.023 -41.716 31.866 1.00 93.56 209 GLU A O 1
ATOM 1608 N N . ARG A 1 210 ? -27.984 -42.911 30.273 1.00 90.88 210 ARG A N 1
ATOM 1609 C CA . ARG A 1 210 ? -28.732 -42.354 29.140 1.00 90.88 210 ARG A CA 1
ATOM 1610 C C . ARG A 1 210 ? -30.238 -42.536 29.289 1.00 90.88 210 ARG A C 1
ATOM 1612 O O . ARG A 1 210 ? -30.994 -41.644 28.924 1.00 90.88 210 ARG A O 1
ATOM 1619 N N . GLN A 1 211 ? -30.659 -43.635 29.907 1.00 90.00 211 GLN A N 1
ATOM 1620 C CA . GLN A 1 211 ? -32.054 -43.888 30.254 1.00 90.00 211 GLN A CA 1
ATOM 1621 C C . GLN A 1 211 ? -32.664 -42.768 31.109 1.00 90.00 211 GLN A C 1
ATOM 1623 O O . GLN A 1 211 ? -33.801 -42.363 30.874 1.00 90.00 211 GLN A O 1
ATOM 1628 N N . HIS A 1 212 ? -31.924 -42.247 32.089 1.00 89.19 212 HIS A N 1
ATOM 1629 C CA . HIS A 1 212 ? -32.401 -41.143 32.918 1.00 89.19 212 HIS A CA 1
ATOM 1630 C C . HIS A 1 212 ? -32.386 -39.812 32.160 1.00 89.19 212 HIS A C 1
ATOM 1632 O O . HIS A 1 212 ? -33.311 -39.019 32.313 1.00 89.19 212 HIS A O 1
ATOM 1638 N N . GLN A 1 213 ? -31.377 -39.578 31.314 1.00 89.62 213 GLN A N 1
ATOM 1639 C CA . GLN A 1 213 ? -31.311 -38.376 30.473 1.00 89.62 213 GLN A CA 1
ATOM 1640 C C . GLN A 1 213 ? -32.505 -38.289 29.515 1.00 89.62 213 GLN A C 1
ATOM 1642 O O . GLN A 1 213 ? -33.155 -37.248 29.441 1.00 89.62 213 GLN A O 1
ATOM 1647 N N . ASP A 1 214 ? -32.816 -39.383 28.817 1.00 87.81 214 ASP A N 1
ATOM 1648 C CA . ASP A 1 214 ? -33.924 -39.437 27.862 1.00 87.81 214 ASP A CA 1
ATOM 1649 C C . ASP A 1 214 ? -35.272 -39.236 28.575 1.00 87.81 214 ASP A C 1
ATOM 1651 O O . ASP A 1 214 ? -36.079 -38.429 28.125 1.00 87.81 214 ASP A O 1
ATOM 1655 N N . ARG A 1 215 ? -35.482 -39.858 29.747 1.00 84.94 215 ARG A N 1
ATOM 1656 C CA . ARG A 1 215 ? -36.679 -39.621 30.579 1.00 84.94 215 ARG A CA 1
ATOM 1657 C C . ARG A 1 215 ? -36.828 -38.159 31.000 1.00 84.94 215 ARG A C 1
ATOM 1659 O O . ARG A 1 215 ? -37.923 -37.607 30.950 1.00 84.94 215 ARG A O 1
ATOM 1666 N N . LEU A 1 216 ? -35.738 -37.511 31.414 1.00 84.94 216 LEU A N 1
ATOM 1667 C CA . LEU A 1 216 ? -35.758 -36.089 31.774 1.00 84.94 216 LEU A CA 1
ATOM 1668 C C . LEU A 1 216 ? -36.044 -35.200 30.556 1.00 84.94 216 LEU A C 1
ATOM 1670 O O . LEU A 1 216 ? -36.731 -34.186 30.688 1.00 84.94 216 LEU A O 1
ATOM 1674 N N . ALA A 1 217 ? -35.548 -35.580 29.377 1.00 84.69 217 ALA A N 1
ATOM 1675 C CA . ALA A 1 217 ? -35.839 -34.892 28.127 1.00 84.69 217 ALA A CA 1
ATOM 1676 C C . ALA A 1 217 ? -37.311 -35.052 27.715 1.00 84.69 217 ALA A C 1
ATOM 1678 O O . ALA A 1 217 ? -37.917 -34.067 27.301 1.00 84.69 217 ALA A O 1
ATOM 1679 N N . GLU A 1 218 ? -37.899 -36.241 27.878 1.00 84.25 218 GLU A N 1
ATOM 1680 C CA . GLU A 1 218 ? -39.333 -36.489 27.664 1.00 84.25 218 GLU A CA 1
ATOM 1681 C C . GLU A 1 218 ? -40.188 -35.605 28.581 1.00 84.25 218 GLU A C 1
ATOM 1683 O O . GLU A 1 218 ? -41.070 -34.896 28.100 1.00 84.25 218 GLU A O 1
ATOM 1688 N N . ILE A 1 219 ? -39.866 -35.556 29.880 1.00 82.94 219 ILE A N 1
ATOM 1689 C CA . ILE A 1 219 ? -40.548 -34.685 30.853 1.00 82.94 219 ILE A CA 1
ATOM 1690 C C . ILE A 1 219 ? -40.426 -33.207 30.460 1.00 82.94 219 ILE A C 1
ATOM 1692 O O . ILE A 1 219 ? -41.379 -32.453 30.608 1.00 82.94 219 ILE A O 1
ATOM 1696 N N . ALA A 1 220 ? -39.267 -32.771 29.959 1.00 78.19 220 ALA A N 1
ATOM 1697 C CA . ALA A 1 220 ? -39.055 -31.383 29.548 1.00 78.19 220 ALA A CA 1
ATOM 1698 C C . ALA A 1 220 ? -39.757 -31.009 28.227 1.00 78.19 220 ALA A C 1
ATOM 1700 O O . ALA A 1 220 ? -39.934 -29.819 27.956 1.00 78.19 220 ALA A O 1
ATOM 1701 N N . GLN A 1 221 ? -40.099 -31.992 27.390 1.00 79.50 221 GLN A N 1
ATOM 1702 C CA . GLN A 1 221 ? -40.787 -31.796 26.109 1.00 79.50 221 GLN A CA 1
ATOM 1703 C C . GLN A 1 221 ? -42.312 -31.876 26.232 1.00 79.50 221 GLN A C 1
ATOM 1705 O O . GLN A 1 221 ? -43.016 -31.316 25.388 1.00 79.50 221 GLN A O 1
ATOM 1710 N N . ASP A 1 222 ? -42.822 -32.551 27.260 1.00 79.12 222 ASP A N 1
ATOM 1711 C CA . ASP A 1 222 ? -44.247 -32.600 27.561 1.00 79.12 222 ASP A CA 1
ATOM 1712 C C . ASP A 1 222 ? -44.706 -31.275 28.195 1.00 79.12 222 ASP A C 1
ATOM 1714 O O . ASP A 1 222 ? -44.186 -30.837 29.218 1.00 79.12 222 ASP A O 1
ATOM 1718 N N . ALA A 1 223 ? -45.687 -30.614 27.576 1.00 75.38 223 ALA A N 1
ATOM 1719 C CA . ALA A 1 223 ? -46.204 -29.331 28.052 1.00 75.38 223 ALA A CA 1
ATOM 1720 C C . ALA A 1 223 ? -46.992 -29.444 29.373 1.00 75.38 223 ALA A C 1
ATOM 1722 O O . ALA A 1 223 ? -47.187 -28.426 30.043 1.00 75.38 223 ALA A O 1
ATOM 1723 N N . ASP A 1 224 ? -47.439 -30.652 29.733 1.00 79.38 224 ASP A N 1
ATOM 1724 C CA . ASP A 1 224 ? -48.231 -30.930 30.933 1.00 79.38 224 ASP A CA 1
ATOM 1725 C C . ASP A 1 224 ? -47.378 -31.454 32.107 1.00 79.38 224 ASP A C 1
ATOM 1727 O O . ASP A 1 224 ? -47.876 -31.545 33.234 1.00 79.38 224 ASP A O 1
ATOM 1731 N N . LEU A 1 225 ? -46.092 -31.761 31.882 1.00 76.44 225 LEU A N 1
ATOM 1732 C CA . LEU A 1 225 ? -45.152 -32.197 32.916 1.00 76.44 225 LEU A CA 1
ATOM 1733 C C . LEU A 1 225 ? -44.122 -31.102 33.219 1.00 76.44 225 LEU A C 1
ATOM 1735 O O . LEU A 1 225 ? -43.652 -30.379 32.346 1.00 76.44 225 LEU A O 1
ATOM 1739 N N . TYR A 1 226 ? -43.744 -30.970 34.488 1.00 70.75 226 TYR A N 1
ATOM 1740 C CA . TYR A 1 226 ? -42.648 -30.098 34.897 1.00 70.75 226 TYR A CA 1
ATOM 1741 C C . TYR A 1 226 ? -41.883 -30.730 36.056 1.00 70.75 226 TYR A C 1
ATOM 1743 O O . TYR A 1 226 ? -42.471 -31.305 36.969 1.00 70.75 226 TYR A O 1
ATOM 1751 N N . LEU A 1 227 ? -40.557 -30.606 36.020 1.00 76.31 227 LEU A N 1
ATOM 1752 C CA . LEU A 1 227 ? -39.707 -30.968 37.150 1.00 76.31 227 LEU A CA 1
ATOM 1753 C C . LEU A 1 227 ? -39.859 -29.908 38.238 1.00 76.31 227 LEU A C 1
ATOM 1755 O O . LEU A 1 227 ? -39.782 -28.707 37.956 1.00 76.31 227 LEU A O 1
ATOM 1759 N N . GLU A 1 228 ? -40.062 -30.343 39.479 1.00 82.88 228 GLU A N 1
ATOM 1760 C CA . GLU A 1 228 ? -39.986 -29.428 40.612 1.00 82.88 228 GLU A CA 1
ATOM 1761 C C . GLU A 1 228 ? -38.569 -28.837 40.714 1.00 82.88 228 GLU A C 1
ATOM 1763 O O . GLU A 1 228 ? -37.590 -29.519 40.394 1.00 82.88 228 GLU A O 1
ATOM 1768 N N . PRO A 1 229 ? -38.423 -27.562 41.125 1.00 87.75 229 PRO A N 1
ATOM 1769 C CA . PRO A 1 229 ? -37.108 -26.956 41.237 1.00 87.75 229 PRO A CA 1
ATOM 1770 C C . PRO A 1 229 ? -36.244 -27.685 42.267 1.00 87.75 229 PRO A C 1
ATOM 1772 O O . PRO A 1 229 ? -36.612 -27.779 43.437 1.00 87.75 229 PRO A O 1
ATOM 1775 N N . PHE A 1 230 ? -35.055 -28.114 41.851 1.00 90.38 230 PHE A N 1
ATOM 1776 C CA . PHE A 1 230 ? -34.097 -28.779 42.725 1.00 90.38 230 PHE A CA 1
ATOM 1777 C C . PHE A 1 230 ? -33.643 -27.848 43.850 1.00 90.38 230 PHE A C 1
ATOM 1779 O O . PHE A 1 230 ? -33.300 -26.679 43.643 1.00 90.38 230 PHE A O 1
ATOM 1786 N N . THR A 1 231 ? -33.575 -28.383 45.055 1.00 93.19 231 THR A N 1
ATOM 1787 C CA . THR A 1 231 ? -33.046 -27.736 46.248 1.00 93.19 231 THR A CA 1
ATOM 1788 C C . THR A 1 231 ? -31.707 -28.356 46.639 1.00 93.19 231 THR A C 1
ATOM 1790 O O . THR A 1 231 ? -31.294 -29.400 46.143 1.00 93.19 231 THR A O 1
ATOM 1793 N N . ALA A 1 232 ? -30.995 -27.724 47.575 1.00 90.94 232 ALA A N 1
ATOM 1794 C CA . ALA A 1 232 ? -29.745 -28.285 48.087 1.00 90.94 232 ALA A CA 1
ATOM 1795 C C . ALA A 1 232 ? -29.937 -29.635 48.811 1.00 90.94 232 ALA A C 1
ATOM 1797 O O . ALA A 1 232 ? -28.961 -30.360 48.971 1.00 90.94 232 ALA A O 1
ATOM 1798 N N . ALA A 1 233 ? -31.157 -29.958 49.265 1.00 90.81 233 ALA A N 1
ATOM 1799 C CA . ALA A 1 233 ? -31.467 -31.237 49.906 1.00 90.81 233 ALA A CA 1
ATOM 1800 C C . ALA A 1 233 ? -31.542 -32.396 48.898 1.00 90.81 233 ALA A C 1
ATOM 1802 O O . ALA A 1 233 ? -31.301 -33.543 49.271 1.00 90.81 233 ALA A O 1
ATOM 1803 N N . ASP A 1 234 ? -31.806 -32.082 47.629 1.00 92.50 234 ASP A N 1
ATOM 1804 C CA . ASP A 1 234 ? -31.904 -33.064 46.548 1.00 92.50 234 ASP A CA 1
ATOM 1805 C C . ASP A 1 234 ? -30.522 -33.499 46.045 1.00 92.50 234 ASP A C 1
ATOM 1807 O O . ASP A 1 234 ? -30.401 -34.504 45.354 1.00 92.50 234 ASP A O 1
ATOM 1811 N N . VAL A 1 235 ? -29.459 -32.782 46.426 1.00 93.69 235 VAL A N 1
ATOM 1812 C CA . VAL A 1 235 ? -28.066 -33.145 46.142 1.00 93.69 235 VAL A CA 1
ATOM 1813 C C . VAL A 1 235 ? -27.492 -33.907 47.336 1.00 93.69 235 VAL A C 1
ATOM 1815 O O . VAL A 1 235 ? -27.105 -33.317 48.348 1.00 93.69 235 VAL A O 1
ATOM 1818 N N . GLN A 1 236 ? -27.408 -35.230 47.220 1.00 93.19 236 GLN A N 1
ATOM 1819 C CA . GLN A 1 236 ? -26.933 -36.119 48.277 1.00 93.19 236 GLN A CA 1
ATOM 1820 C C . GLN A 1 236 ? -25.485 -36.551 48.041 1.00 93.19 236 GLN A C 1
ATOM 1822 O O . GLN A 1 236 ? -25.105 -36.966 46.948 1.00 93.19 236 GLN A O 1
ATOM 1827 N N . LEU A 1 237 ? -24.667 -36.476 49.092 1.00 92.38 237 LEU A N 1
ATOM 1828 C CA . LEU A 1 237 ? -23.281 -36.941 49.067 1.00 92.38 237 LEU A CA 1
ATOM 1829 C C . LEU A 1 237 ? -23.185 -38.308 49.733 1.00 92.38 237 LEU A C 1
ATOM 1831 O O . LEU A 1 237 ? -23.434 -38.431 50.934 1.00 92.38 237 LEU A O 1
ATOM 1835 N N . GLN A 1 238 ? -22.801 -39.324 48.963 1.00 92.69 238 GLN A N 1
ATOM 1836 C CA . GLN A 1 238 ? -22.589 -40.676 49.480 1.00 92.69 238 GLN A CA 1
ATOM 1837 C C . GLN A 1 238 ? -21.089 -40.968 49.628 1.00 92.69 238 GLN A C 1
ATOM 1839 O O . GLN A 1 238 ? -20.334 -40.721 48.685 1.00 92.69 238 GLN A O 1
ATOM 1844 N N . PRO A 1 239 ? -20.627 -41.485 50.783 1.00 91.25 239 PRO A N 1
ATOM 1845 C CA . PRO A 1 239 ? -19.206 -41.705 51.030 1.00 91.25 239 PRO A CA 1
ATOM 1846 C C . PRO A 1 239 ? -18.642 -42.817 50.137 1.00 91.25 239 PRO A C 1
ATOM 1848 O O . PRO A 1 239 ? -19.213 -43.902 50.039 1.00 91.25 239 PRO A O 1
ATOM 1851 N N . VAL A 1 240 ? -17.475 -42.571 49.541 1.00 89.88 240 VAL A N 1
ATOM 1852 C CA . VAL A 1 240 ? -16.750 -43.569 48.745 1.00 89.88 240 VAL A CA 1
ATOM 1853 C C . VAL A 1 240 ? -15.800 -44.339 49.662 1.00 89.88 240 VAL A C 1
ATOM 1855 O O . VAL A 1 240 ? -14.863 -43.770 50.219 1.00 89.88 240 VAL A O 1
ATOM 1858 N N . THR A 1 241 ? -16.042 -45.641 49.833 1.00 80.75 241 THR A N 1
ATOM 1859 C CA . THR A 1 241 ? -15.261 -46.512 50.736 1.00 80.75 241 THR A CA 1
ATOM 1860 C C . THR A 1 241 ? -14.090 -47.228 50.054 1.00 80.75 241 THR A C 1
ATOM 1862 O O . THR A 1 241 ? -13.275 -47.853 50.728 1.00 80.75 241 THR A O 1
ATOM 1865 N N . THR A 1 242 ? -14.011 -47.173 48.723 1.00 83.69 242 THR A N 1
ATOM 1866 C CA . THR A 1 242 ? -12.918 -47.722 47.903 1.00 83.69 242 THR A CA 1
ATOM 1867 C C . THR A 1 242 ? -11.944 -46.618 47.479 1.00 83.69 242 THR A C 1
ATOM 1869 O O . THR A 1 242 ? -12.154 -45.447 47.787 1.00 83.69 242 THR A O 1
ATOM 1872 N N . ALA A 1 243 ? -10.876 -46.958 46.747 1.00 85.62 243 ALA A N 1
ATOM 1873 C CA . ALA A 1 243 ? -10.008 -45.943 46.146 1.00 85.62 243 ALA A CA 1
ATOM 1874 C C . ALA A 1 243 ? -10.850 -44.984 45.261 1.00 85.62 243 ALA A C 1
ATOM 1876 O O . ALA A 1 243 ? -11.529 -45.473 44.355 1.00 85.62 243 ALA A O 1
ATOM 1877 N N . PRO A 1 244 ? -10.845 -43.653 45.497 1.00 87.75 244 PRO A N 1
ATOM 1878 C CA . PRO A 1 244 ? -11.811 -42.734 44.880 1.00 87.75 244 PRO A CA 1
ATOM 1879 C C . PRO A 1 244 ? -11.777 -42.716 43.351 1.00 87.75 244 PRO A C 1
ATOM 1881 O O . PRO A 1 244 ? -12.815 -42.815 42.707 1.00 87.75 244 PRO A O 1
ATOM 1884 N N . PHE A 1 245 ? -10.583 -42.659 42.758 1.00 87.81 245 PHE A N 1
ATOM 1885 C CA . PHE A 1 245 ? -10.431 -42.665 41.301 1.00 87.81 245 PHE A CA 1
ATOM 1886 C C . PHE A 1 245 ? -10.808 -44.006 40.677 1.00 87.81 245 PHE A C 1
ATOM 1888 O O . PHE A 1 245 ? -11.375 -44.026 39.590 1.00 87.81 245 PHE A O 1
ATOM 1895 N N . LEU A 1 246 ? -10.536 -45.117 41.375 1.00 88.69 246 LEU A N 1
ATOM 1896 C CA . LEU A 1 246 ? -10.958 -46.446 40.927 1.00 88.69 246 LEU A CA 1
ATOM 1897 C C . LEU A 1 246 ? -12.485 -46.522 40.911 1.00 88.69 246 LEU A C 1
ATOM 1899 O O . LEU A 1 246 ? -13.067 -46.945 39.923 1.00 88.69 246 LEU A O 1
ATOM 1903 N N . HIS A 1 247 ? -13.126 -46.031 41.974 1.00 90.69 247 HIS A N 1
ATOM 1904 C CA . HIS A 1 247 ? -14.579 -45.945 42.057 1.00 90.69 247 HIS A CA 1
ATOM 1905 C C . HIS A 1 247 ? -15.168 -45.119 40.910 1.00 90.69 247 HIS A C 1
ATOM 1907 O O . HIS A 1 247 ? -16.061 -45.586 40.213 1.00 90.69 247 HIS A O 1
ATOM 1913 N N . ALA A 1 248 ? -14.650 -43.908 40.691 1.00 90.50 248 ALA A N 1
ATOM 1914 C CA . ALA A 1 248 ? -15.126 -43.019 39.638 1.00 90.50 248 ALA A CA 1
ATOM 1915 C C . ALA A 1 248 ? -14.992 -43.643 38.244 1.00 90.50 248 ALA A C 1
ATOM 1917 O O . ALA A 1 248 ? -15.938 -43.601 37.458 1.00 90.50 248 ALA A O 1
ATOM 1918 N N . PHE A 1 249 ? -13.845 -44.260 37.955 1.00 90.38 249 PHE A N 1
ATOM 1919 C CA . PHE A 1 249 ? -13.615 -44.916 36.673 1.00 90.38 249 PHE A CA 1
ATOM 1920 C C . PHE A 1 249 ? -14.548 -46.118 36.475 1.00 90.38 249 PHE A C 1
ATOM 1922 O O . PHE A 1 249 ? -15.172 -46.241 35.426 1.00 90.38 249 PHE A O 1
ATOM 1929 N N . ASP A 1 250 ? -14.739 -46.942 37.506 1.00 92.12 250 ASP A N 1
ATOM 1930 C CA . ASP A 1 250 ? -15.644 -48.095 37.451 1.00 92.12 250 ASP A CA 1
ATOM 1931 C C . ASP A 1 250 ? -17.098 -47.677 37.233 1.00 92.12 250 ASP A C 1
ATOM 1933 O O . ASP A 1 250 ? -17.825 -48.321 36.479 1.00 92.12 250 ASP A O 1
ATOM 1937 N N . ARG A 1 251 ? -17.528 -46.571 37.850 1.00 93.94 251 ARG A N 1
ATOM 1938 C CA . ARG A 1 251 ? -18.861 -46.006 37.610 1.00 93.94 251 ARG A CA 1
ATOM 1939 C C . ARG A 1 251 ? -19.032 -45.522 36.173 1.00 93.94 251 ARG A C 1
ATOM 1941 O O . ARG A 1 251 ? -20.091 -45.761 35.602 1.00 93.94 251 ARG A O 1
ATOM 1948 N N . LEU A 1 252 ? -18.010 -44.914 35.570 1.00 92.50 252 LEU A N 1
ATOM 1949 C CA . LEU A 1 252 ? -18.049 -44.530 34.153 1.00 92.50 252 LEU A CA 1
ATOM 1950 C C . LEU A 1 252 ? -18.116 -45.748 33.224 1.00 92.50 252 LEU A C 1
ATOM 1952 O O . LEU A 1 252 ? -18.897 -45.736 32.279 1.00 92.50 252 LEU A O 1
ATOM 1956 N N . LEU A 1 253 ? -17.367 -46.818 33.506 1.00 92.50 253 LEU A N 1
ATOM 1957 C CA . LEU A 1 253 ? -17.451 -48.060 32.726 1.00 92.50 253 LEU A CA 1
ATOM 1958 C C . LEU A 1 253 ? -18.815 -48.750 32.879 1.00 92.50 253 LEU A C 1
ATOM 1960 O O . LEU A 1 253 ? -19.375 -49.240 31.901 1.00 92.50 253 LEU A O 1
ATOM 1964 N N . ASN A 1 254 ? -19.397 -48.736 34.081 1.00 94.25 254 ASN A N 1
ATOM 1965 C CA . ASN A 1 254 ? -20.756 -49.239 34.298 1.00 94.25 254 ASN A CA 1
ATOM 1966 C C . ASN A 1 254 ? -21.791 -48.416 33.522 1.00 94.25 254 ASN A C 1
ATOM 1968 O O . ASN A 1 254 ? -22.663 -48.996 32.878 1.00 94.25 254 ASN A O 1
ATOM 1972 N N . LYS A 1 255 ? -21.657 -47.084 33.518 1.00 94.44 255 LYS A N 1
ATOM 1973 C CA . LYS A 1 255 ? -22.478 -46.205 32.680 1.00 94.44 255 LYS A CA 1
ATOM 1974 C C . LYS A 1 255 ? -22.328 -46.551 31.196 1.00 94.44 255 LYS A C 1
ATOM 1976 O O . LYS A 1 255 ? -23.342 -46.714 30.533 1.00 94.44 255 LYS A O 1
ATOM 1981 N N . GLN A 1 256 ? -21.105 -46.736 30.691 1.00 94.38 256 GLN A N 1
ATOM 1982 C CA . GLN A 1 256 ? -20.856 -47.158 29.304 1.00 94.38 256 GLN A CA 1
ATOM 1983 C C . GLN A 1 256 ? -21.632 -48.434 28.967 1.00 94.38 256 GLN A C 1
ATOM 1985 O O . GLN A 1 256 ? -22.360 -48.501 27.980 1.00 94.38 256 GLN A O 1
ATOM 1990 N N . ARG A 1 257 ? -21.511 -49.447 29.830 1.00 94.69 257 ARG A N 1
ATOM 1991 C CA . ARG A 1 257 ? -22.180 -50.739 29.676 1.00 94.69 257 ARG A CA 1
ATOM 1992 C C . ARG A 1 257 ? -23.704 -50.590 29.642 1.00 94.69 257 ARG A C 1
ATOM 1994 O O . ARG A 1 257 ? -24.357 -51.185 28.782 1.00 94.69 257 ARG A O 1
ATOM 2001 N N . ASN A 1 258 ? -24.263 -49.812 30.565 1.00 94.88 258 ASN A N 1
ATOM 2002 C CA . ASN A 1 258 ? -25.705 -49.606 30.687 1.00 94.88 258 ASN A CA 1
ATOM 2003 C C . ASN A 1 258 ? -26.256 -48.780 29.517 1.00 94.88 258 ASN A C 1
ATOM 2005 O O . ASN A 1 258 ? -27.289 -49.140 28.959 1.00 94.88 258 ASN A O 1
ATOM 2009 N N . ASP A 1 259 ? -25.527 -47.759 29.068 1.00 94.56 259 ASP A N 1
ATOM 2010 C CA . ASP A 1 259 ? -25.898 -46.940 27.913 1.00 94.56 259 ASP A CA 1
ATOM 2011 C C . ASP A 1 259 ? -25.868 -47.745 26.607 1.00 94.56 259 ASP A C 1
ATOM 2013 O O . ASP A 1 259 ? -26.771 -47.600 25.784 1.00 94.56 259 ASP A O 1
ATOM 2017 N N . ILE A 1 260 ? -24.875 -48.626 26.419 1.00 93.94 260 ILE A N 1
ATOM 2018 C CA . ILE A 1 260 ? -24.806 -49.514 25.246 1.00 93.94 260 ILE A CA 1
ATOM 2019 C C . ILE A 1 260 ? -26.007 -50.456 25.235 1.00 93.94 260 ILE A C 1
ATOM 2021 O O . ILE A 1 260 ? -26.666 -50.601 24.203 1.00 93.94 260 ILE A O 1
ATOM 2025 N N . ARG A 1 261 ? -26.306 -51.085 26.379 1.00 93.44 261 ARG A N 1
ATOM 2026 C CA . ARG A 1 261 ? -27.467 -51.971 26.517 1.00 93.44 261 ARG A CA 1
ATOM 2027 C C . ARG A 1 261 ? -28.759 -51.218 26.208 1.00 93.44 261 ARG A C 1
ATOM 2029 O O . ARG A 1 261 ? -29.524 -51.660 25.359 1.00 93.44 261 ARG A O 1
ATOM 2036 N N . TYR A 1 262 ? -28.951 -50.058 26.827 1.00 92.25 262 TYR A N 1
ATOM 2037 C CA . TYR A 1 262 ? -30.128 -49.223 26.623 1.00 92.25 262 TYR A CA 1
ATOM 2038 C C . TYR A 1 262 ? -30.289 -48.796 25.155 1.00 92.25 262 TYR A C 1
ATOM 2040 O O . TYR A 1 262 ? -31.378 -48.927 24.600 1.00 92.25 262 TYR A O 1
ATOM 2048 N N . ALA A 1 263 ? -29.208 -48.382 24.483 1.00 90.00 263 ALA A N 1
ATOM 2049 C CA . ALA A 1 263 ? -29.227 -48.039 23.058 1.00 90.00 263 ALA A CA 1
ATOM 2050 C C . ALA A 1 263 ? -29.582 -49.236 22.154 1.00 90.00 263 ALA A C 1
ATOM 2052 O O . ALA A 1 263 ? -30.222 -49.056 21.118 1.00 90.00 263 ALA A O 1
ATOM 2053 N N . CYS A 1 264 ? -29.195 -50.456 22.539 1.00 88.88 264 CYS A N 1
ATOM 2054 C CA . CYS A 1 264 ? -29.576 -51.673 21.821 1.00 88.88 264 CYS A CA 1
ATOM 2055 C C . CYS A 1 264 ? -31.036 -52.085 22.083 1.00 88.88 264 CYS A C 1
ATOM 2057 O O . CYS A 1 264 ? -31.675 -52.656 21.202 1.00 88.88 264 CYS A O 1
ATOM 2059 N N . GLU A 1 265 ? -31.570 -51.806 23.273 1.00 86.31 265 GLU A N 1
ATOM 2060 C CA . GLU A 1 265 ? -32.917 -52.213 23.698 1.00 86.31 265 GLU A CA 1
ATOM 2061 C C . GLU A 1 265 ? -34.025 -51.215 23.284 1.00 86.31 265 GLU A C 1
ATOM 2063 O O . GLU A 1 265 ? -35.205 -51.560 23.353 1.00 86.31 265 GLU A O 1
ATOM 2068 N N . GLN A 1 266 ? -33.694 -50.004 22.808 1.00 79.69 266 GLN A N 1
ATOM 2069 C CA . GLN A 1 266 ? -34.703 -49.015 22.396 1.00 79.69 266 GLN A CA 1
ATOM 2070 C C . GLN A 1 266 ? -35.601 -49.496 21.238 1.00 79.69 266 GLN A C 1
ATOM 2072 O O . GLN A 1 266 ? -35.148 -49.826 20.138 1.00 79.69 266 GLN A O 1
ATOM 2077 N N . HIS A 1 267 ? -36.918 -49.457 21.464 1.00 63.91 267 HIS A N 1
ATOM 2078 C CA . HIS A 1 267 ? -37.942 -49.805 20.479 1.00 63.91 267 HIS A CA 1
ATOM 2079 C C . HIS A 1 267 ? -38.445 -48.557 19.735 1.00 63.91 267 HIS A C 1
ATOM 2081 O O . HIS A 1 267 ? -39.039 -47.669 20.341 1.00 63.91 267 HIS A O 1
ATOM 2087 N N . GLY A 1 268 ? -38.261 -48.488 18.410 1.00 61.47 268 GLY A N 1
ATOM 2088 C CA . GLY A 1 268 ? -38.789 -47.377 17.607 1.00 61.47 268 GLY A CA 1
ATOM 2089 C C . GLY A 1 268 ? -38.289 -47.320 16.161 1.00 61.47 268 GLY A C 1
ATOM 2090 O O . GLY A 1 268 ? -37.278 -47.930 15.815 1.00 61.47 268 GLY A O 1
ATOM 2091 N N . THR A 1 269 ? -39.008 -46.558 15.325 1.00 51.47 269 THR A N 1
ATOM 2092 C CA . THR A 1 269 ? -38.798 -46.294 13.881 1.00 51.47 269 THR A CA 1
ATOM 2093 C C . THR A 1 269 ? -37.554 -45.442 13.573 1.00 51.47 269 THR A C 1
ATOM 2095 O O . THR A 1 269 ? -37.594 -44.573 12.702 1.00 51.47 269 THR A O 1
ATOM 2098 N N . ALA A 1 270 ? -36.460 -45.625 14.311 1.00 61.94 270 ALA A N 1
ATOM 2099 C CA . ALA A 1 270 ? -35.172 -45.039 13.959 1.00 61.94 270 ALA A CA 1
ATOM 2100 C C . ALA A 1 270 ? -34.558 -45.862 12.819 1.00 61.94 270 ALA A C 1
ATOM 2102 O O . ALA A 1 270 ? -34.581 -47.094 12.860 1.00 61.94 270 ALA A O 1
ATOM 2103 N N . ASP A 1 271 ? -34.037 -45.200 11.785 1.00 75.25 271 ASP A N 1
ATOM 2104 C CA . ASP A 1 271 ? -33.328 -45.907 10.723 1.00 75.25 271 ASP A CA 1
ATOM 2105 C C . ASP A 1 271 ? -32.031 -46.552 11.254 1.00 75.25 271 ASP A C 1
ATOM 2107 O O . ASP A 1 271 ? -31.500 -46.199 12.313 1.00 75.25 271 ASP A O 1
ATOM 2111 N N . ARG A 1 272 ? -31.513 -47.531 10.506 1.00 82.62 272 ARG A N 1
ATOM 2112 C CA . ARG A 1 272 ? -30.323 -48.316 10.876 1.00 82.62 272 ARG A CA 1
ATOM 2113 C C . ARG A 1 272 ? -29.114 -47.436 11.221 1.00 82.62 272 ARG A C 1
ATOM 2115 O O . ARG A 1 272 ? -28.349 -47.764 12.125 1.00 82.62 272 ARG A O 1
ATOM 2122 N N . LEU A 1 273 ? -28.967 -46.306 10.525 1.00 83.00 273 LEU A N 1
ATOM 2123 C CA . LEU A 1 273 ? -27.883 -45.340 10.727 1.00 83.00 273 LEU A CA 1
ATOM 2124 C C . LEU A 1 273 ? -28.021 -44.590 12.055 1.00 83.00 273 LEU A C 1
ATOM 2126 O O . LEU A 1 273 ? -27.033 -44.424 12.769 1.00 83.00 273 LEU A O 1
ATOM 2130 N N . THR A 1 274 ? -29.234 -44.171 12.414 1.00 83.06 274 THR A N 1
ATOM 2131 C CA . THR A 1 274 ? -29.513 -43.500 13.689 1.00 83.06 274 THR A CA 1
ATOM 2132 C C . THR A 1 274 ? -29.221 -44.432 14.861 1.00 83.06 274 THR A C 1
ATOM 2134 O O . THR A 1 274 ? -28.533 -44.037 15.800 1.00 83.06 274 THR A O 1
ATOM 2137 N N . ARG A 1 275 ? -29.649 -45.698 14.772 1.00 83.25 275 ARG A N 1
ATOM 2138 C CA . ARG A 1 275 ? -29.379 -46.709 15.806 1.00 83.25 275 ARG A CA 1
ATOM 2139 C C . ARG A 1 275 ? -27.886 -47.005 15.945 1.00 83.25 275 ARG A C 1
ATOM 2141 O O . ARG A 1 275 ? -27.360 -47.025 17.055 1.00 83.25 275 ARG A O 1
ATOM 2148 N N . GLN A 1 276 ? -27.180 -47.162 14.825 1.00 88.00 276 GLN A N 1
ATOM 2149 C CA . GLN A 1 276 ? -25.724 -47.313 14.828 1.00 88.00 276 GLN A CA 1
ATOM 2150 C C . GLN A 1 276 ? -25.037 -46.110 15.491 1.00 88.00 276 GLN A C 1
ATOM 2152 O O . GLN A 1 276 ? -24.128 -46.294 16.297 1.00 88.00 276 GLN A O 1
ATOM 2157 N N . SER A 1 277 ? -25.491 -44.887 15.198 1.00 88.38 277 SER A N 1
ATOM 2158 C CA . SER A 1 277 ? -24.960 -43.669 15.815 1.00 88.38 277 SER A CA 1
ATOM 2159 C C . SER A 1 277 ? -25.213 -43.616 17.323 1.00 88.38 277 SER A C 1
ATOM 2161 O O . SER A 1 277 ? -24.333 -43.173 18.053 1.00 88.38 277 SER A O 1
ATOM 2163 N N . GLN A 1 278 ? -26.383 -44.046 17.803 1.00 88.19 278 GLN A N 1
ATOM 2164 C CA . GLN A 1 278 ? -26.704 -44.077 19.236 1.00 88.19 278 GLN A CA 1
ATOM 2165 C C . GLN A 1 278 ? -25.832 -45.089 19.988 1.00 88.19 278 GLN A C 1
ATOM 2167 O O . GLN A 1 278 ? -25.274 -44.758 21.033 1.00 88.19 278 GLN A O 1
ATOM 2172 N N . ILE A 1 279 ? -25.652 -46.292 19.429 1.00 91.00 279 ILE A N 1
ATOM 2173 C CA . ILE A 1 279 ? -24.763 -47.311 20.003 1.00 91.00 279 ILE A CA 1
ATOM 2174 C C . ILE A 1 279 ? -23.319 -46.802 20.016 1.00 91.00 279 ILE A C 1
ATOM 2176 O O . ILE A 1 279 ? -22.636 -46.926 21.028 1.00 91.00 279 ILE A O 1
ATOM 2180 N N . GLN A 1 280 ? -22.860 -46.176 18.928 1.00 90.81 280 GLN A N 1
ATOM 2181 C CA . GLN A 1 280 ? -21.510 -45.619 18.870 1.00 90.81 280 GLN A CA 1
ATOM 2182 C C . GLN A 1 280 ? -21.314 -44.486 19.889 1.00 90.81 280 GLN A C 1
ATOM 2184 O O . GLN A 1 280 ? -20.300 -44.465 20.571 1.00 90.81 280 GLN A O 1
ATOM 2189 N N . GLN A 1 281 ? -22.295 -43.598 20.076 1.00 89.00 281 GLN A N 1
ATOM 2190 C CA . GLN A 1 281 ? -22.236 -42.558 21.113 1.00 89.00 281 GLN A CA 1
ATOM 2191 C C . GLN A 1 281 ? -22.169 -43.140 22.533 1.00 89.00 281 GLN A C 1
ATOM 2193 O O . GLN A 1 281 ? -21.440 -42.608 23.370 1.00 89.00 281 GLN A O 1
ATOM 2198 N N . ALA A 1 282 ? -22.899 -44.228 22.801 1.00 91.31 282 ALA A N 1
ATOM 2199 C CA . ALA A 1 282 ? -22.842 -44.938 24.078 1.00 91.31 282 ALA A CA 1
ATOM 2200 C C . ALA A 1 282 ? -21.478 -45.614 24.312 1.00 91.31 282 ALA A C 1
ATOM 2202 O O . ALA A 1 282 ? -20.977 -45.608 25.435 1.00 91.31 282 ALA A O 1
ATOM 2203 N N . ILE A 1 283 ? -20.854 -46.147 23.253 1.00 91.75 283 ILE A N 1
ATOM 2204 C CA . ILE A 1 283 ? -19.486 -46.683 23.297 1.00 91.75 283 ILE A CA 1
ATOM 2205 C C . ILE A 1 283 ? -18.477 -45.555 23.545 1.00 91.75 283 ILE A C 1
ATOM 2207 O O . ILE A 1 283 ? -17.642 -45.670 24.435 1.00 91.75 283 ILE A O 1
ATOM 2211 N N . ASP A 1 284 ? -18.553 -44.454 22.803 1.00 88.06 284 ASP A N 1
ATOM 2212 C CA . ASP A 1 284 ? -17.521 -43.413 22.833 1.00 88.06 284 ASP A CA 1
ATOM 2213 C C . ASP A 1 284 ? -17.573 -42.554 24.108 1.00 88.06 284 ASP A C 1
ATOM 2215 O O . ASP A 1 284 ? -16.553 -41.986 24.501 1.00 88.06 284 ASP A O 1
ATOM 2219 N N . MET A 1 285 ? -18.750 -42.441 24.747 1.00 88.19 285 MET A N 1
ATOM 2220 C CA . MET A 1 285 ? -19.019 -41.545 25.885 1.00 88.19 285 MET A CA 1
ATOM 2221 C C . MET A 1 285 ? -18.365 -40.161 25.695 1.00 88.19 285 MET A C 1
ATOM 2223 O O . MET A 1 285 ? -17.497 -39.761 26.486 1.00 88.19 285 MET A O 1
ATOM 2227 N N . PRO A 1 286 ? -18.729 -39.434 24.619 1.00 80.81 286 PRO A N 1
ATOM 2228 C CA . PRO A 1 286 ? -17.958 -38.303 24.125 1.00 80.81 286 PRO A CA 1
ATOM 2229 C C . PRO A 1 286 ? -17.768 -37.244 25.208 1.00 80.81 286 PRO A C 1
ATOM 2231 O O . PRO A 1 286 ? -18.721 -36.737 25.794 1.00 80.81 286 PRO A O 1
ATOM 2234 N N . GLY A 1 287 ? -16.504 -36.919 25.470 1.00 79.25 287 GLY A N 1
ATOM 2235 C CA . GLY A 1 287 ? -16.110 -35.909 26.445 1.00 79.25 287 GLY A CA 1
ATOM 2236 C C . GLY A 1 287 ? -16.038 -36.385 27.897 1.00 79.25 287 GLY A C 1
ATOM 2237 O O . GLY A 1 287 ? -15.376 -35.710 28.670 1.00 79.25 287 GLY A O 1
ATOM 2238 N N . LEU A 1 288 ? -16.615 -37.530 28.284 1.00 86.62 288 LEU A N 1
ATOM 2239 C CA . LEU A 1 288 ? -16.597 -38.003 29.682 1.00 86.62 288 LEU A CA 1
ATOM 2240 C C . LEU A 1 288 ? -15.299 -38.737 30.057 1.00 86.62 288 LEU A C 1
ATOM 2242 O O . LEU A 1 288 ? -14.880 -38.707 31.215 1.00 86.62 288 LEU A O 1
ATOM 2246 N N . LEU A 1 289 ? -14.645 -39.380 29.085 1.00 84.12 289 LEU A N 1
ATOM 2247 C CA . LEU A 1 289 ? -13.388 -40.100 29.288 1.00 84.12 289 LEU A CA 1
ATOM 2248 C C . LEU A 1 289 ? -12.182 -39.209 28.953 1.00 84.12 289 LEU A C 1
ATOM 2250 O O . LEU A 1 289 ? -11.796 -39.051 27.796 1.00 84.12 289 LEU A O 1
ATOM 2254 N N . GLY A 1 290 ? -11.545 -38.659 29.990 1.00 85.00 290 GLY A N 1
ATOM 2255 C CA . GLY A 1 290 ? -10.284 -37.920 29.873 1.00 85.00 290 GLY A CA 1
ATOM 2256 C C . GLY A 1 290 ? -10.399 -36.395 29.850 1.00 85.00 290 GLY A C 1
ATOM 2257 O O . GLY A 1 290 ? -11.474 -35.838 30.051 1.00 85.00 290 GLY A O 1
ATOM 2258 N N . PRO A 1 291 ? -9.273 -35.693 29.617 1.00 88.69 291 PRO A N 1
ATOM 2259 C CA . PRO A 1 291 ? -9.204 -34.239 29.754 1.00 88.69 291 PRO A CA 1
ATOM 2260 C C . PRO A 1 291 ? -9.614 -33.462 28.491 1.00 88.69 291 PRO A C 1
ATOM 2262 O O . PRO A 1 291 ? -9.547 -32.239 28.507 1.00 88.69 291 PRO A O 1
ATOM 2265 N N . ALA A 1 292 ? -9.995 -34.125 27.392 1.00 87.06 292 ALA A N 1
ATOM 2266 C CA . ALA A 1 292 ? -10.199 -33.474 26.092 1.00 87.06 292 ALA A CA 1
ATOM 2267 C C . ALA A 1 292 ? -11.247 -32.346 26.144 1.00 87.06 292 ALA A C 1
ATOM 2269 O O . ALA A 1 292 ? -10.922 -31.197 25.846 1.00 87.06 292 ALA A O 1
ATOM 2270 N N . ALA A 1 293 ? -12.465 -32.659 26.597 1.00 83.12 293 ALA A N 1
ATOM 2271 C CA . ALA A 1 293 ? -13.552 -31.685 26.708 1.00 83.12 293 ALA A CA 1
ATOM 2272 C C . ALA A 1 293 ? -13.229 -30.557 27.707 1.00 83.12 293 ALA A C 1
ATOM 2274 O O . ALA A 1 293 ? -13.519 -29.390 27.445 1.00 83.12 293 ALA A O 1
ATOM 2275 N N . MET A 1 294 ? -12.543 -30.878 28.809 1.00 88.06 294 MET A N 1
ATOM 2276 C CA . MET A 1 294 ? -12.107 -29.891 29.801 1.00 88.06 294 MET A CA 1
ATOM 2277 C C . MET A 1 294 ? -11.082 -28.916 29.204 1.00 88.06 294 MET A C 1
ATOM 2279 O O . MET A 1 294 ? -11.193 -27.705 29.404 1.00 88.06 294 MET A O 1
ATOM 2283 N N . LEU A 1 295 ? -10.110 -29.416 28.432 1.00 87.50 295 LEU A N 1
ATOM 2284 C CA . LEU A 1 295 ? -9.107 -28.585 27.761 1.00 87.50 295 LEU A CA 1
ATOM 2285 C C . LEU A 1 295 ? -9.744 -27.665 26.713 1.00 87.50 295 LEU A C 1
ATOM 2287 O O . LEU A 1 295 ? -9.388 -26.488 26.651 1.00 87.50 295 LEU A O 1
ATOM 2291 N N . GLU A 1 296 ? -10.712 -28.161 25.939 1.00 82.69 296 GLU A N 1
ATOM 2292 C CA . GLU A 1 296 ? -11.477 -27.342 24.990 1.00 82.69 296 GLU A CA 1
ATOM 2293 C C . GLU A 1 296 ? -12.278 -26.242 25.700 1.00 82.69 296 GLU A C 1
ATOM 2295 O O . GLU A 1 296 ? -12.196 -25.068 25.326 1.00 82.69 296 GLU A O 1
ATOM 2300 N N . LEU A 1 297 ? -12.995 -26.585 26.775 1.00 80.38 297 LEU A N 1
ATOM 2301 C CA . LEU A 1 297 ? -13.745 -25.622 27.582 1.00 80.38 297 LEU A CA 1
ATOM 2302 C C . LEU A 1 297 ? -12.823 -24.559 28.197 1.00 80.38 297 LEU A C 1
ATOM 2304 O O . LEU A 1 297 ? -13.151 -23.366 28.209 1.00 80.38 297 LEU A O 1
ATOM 2308 N N . ARG A 1 298 ? -11.641 -24.965 28.671 1.00 84.31 298 ARG A N 1
ATOM 2309 C CA . ARG A 1 298 ? -10.607 -24.051 29.165 1.00 84.31 298 ARG A CA 1
ATOM 2310 C C . ARG A 1 298 ? -10.125 -23.107 28.065 1.00 84.31 298 ARG A C 1
ATOM 2312 O O . ARG A 1 298 ? -10.021 -21.906 28.314 1.00 84.31 298 ARG A O 1
ATOM 2319 N N . GLU A 1 299 ? -9.826 -23.609 26.868 1.00 79.38 299 GLU A N 1
ATOM 2320 C CA . GLU A 1 299 ? -9.418 -22.769 25.736 1.00 79.38 299 GLU A CA 1
ATOM 2321 C C . GLU A 1 299 ? -10.490 -21.738 25.379 1.00 79.38 299 GLU A C 1
ATOM 2323 O O . GLU A 1 299 ? -10.167 -20.560 25.214 1.00 79.38 299 GLU A O 1
ATOM 2328 N N . LEU A 1 300 ? -11.758 -22.149 25.318 1.00 71.75 300 LEU A N 1
ATOM 2329 C CA . LEU A 1 300 ? -12.888 -21.251 25.071 1.00 71.75 300 LEU A CA 1
ATOM 2330 C C . LEU A 1 300 ? -12.994 -20.170 26.153 1.00 71.75 300 LEU A C 1
ATOM 2332 O O . LEU A 1 300 ? -13.055 -18.981 25.835 1.00 71.75 300 LEU A O 1
ATOM 2336 N N . THR A 1 301 ? -12.916 -20.564 27.425 1.00 72.31 301 THR A N 1
ATOM 2337 C CA . THR A 1 301 ? -12.948 -19.637 28.568 1.00 72.31 301 THR A CA 1
ATOM 2338 C C . THR A 1 301 ? -11.770 -18.658 28.525 1.00 72.31 301 THR A C 1
ATOM 2340 O O . THR A 1 301 ? -11.916 -17.467 28.805 1.00 72.31 301 THR A O 1
ATOM 2343 N N . ASN A 1 302 ? -10.581 -19.124 28.138 1.00 72.25 302 ASN A N 1
ATOM 2344 C CA . ASN A 1 302 ? -9.397 -18.279 27.995 1.00 72.25 302 ASN A CA 1
ATOM 2345 C C . ASN A 1 302 ? -9.513 -17.308 26.815 1.00 72.25 302 ASN A C 1
ATOM 2347 O O . ASN A 1 302 ? -9.174 -16.133 26.979 1.00 72.25 302 ASN A O 1
ATOM 2351 N N . ARG A 1 303 ? -10.049 -17.742 25.667 1.00 65.50 303 ARG A N 1
ATOM 2352 C CA . ARG A 1 303 ? -10.358 -16.854 24.532 1.00 65.50 303 ARG A CA 1
ATOM 2353 C C . ARG A 1 303 ? -11.377 -15.789 24.927 1.00 65.50 303 ARG A C 1
ATOM 2355 O O . ARG A 1 303 ? -11.162 -14.618 24.637 1.00 65.50 303 ARG A O 1
ATOM 2362 N N . GLN A 1 304 ? -12.424 -16.152 25.663 1.00 65.31 304 GLN A N 1
ATOM 2363 C CA . GLN A 1 304 ? -13.422 -15.203 26.162 1.00 65.31 304 GLN A CA 1
ATOM 2364 C C . GLN A 1 304 ? -12.823 -14.194 27.154 1.00 65.31 304 GLN A C 1
ATOM 2366 O O . GLN A 1 304 ? -13.074 -12.993 27.047 1.00 65.31 304 GLN A O 1
ATOM 2371 N N . ARG A 1 305 ? -11.973 -14.640 28.088 1.00 68.06 305 ARG A N 1
ATOM 2372 C CA . ARG A 1 305 ? -11.246 -13.738 29.000 1.00 68.06 305 ARG A CA 1
ATOM 2373 C C . ARG A 1 305 ? -10.325 -12.785 28.236 1.00 68.06 305 ARG A C 1
ATOM 2375 O O . ARG A 1 305 ? -10.243 -11.605 28.574 1.00 68.06 305 ARG A O 1
ATOM 2382 N N . GLN A 1 306 ? -9.635 -13.268 27.204 1.00 64.19 306 GLN A N 1
ATOM 2383 C CA . GLN A 1 306 ? -8.795 -12.434 26.340 1.00 64.19 306 GLN A CA 1
ATOM 2384 C C . GLN A 1 306 ? -9.625 -11.429 25.537 1.00 64.19 306 GLN A C 1
ATOM 2386 O O . GLN A 1 306 ? -9.268 -10.254 25.509 1.00 64.19 306 GLN A O 1
ATOM 2391 N N . TYR A 1 307 ? -10.751 -11.863 24.968 1.00 59.97 307 TYR A N 1
ATOM 2392 C CA . TYR A 1 307 ? -11.732 -11.008 24.301 1.00 59.97 307 TYR A CA 1
ATOM 2393 C C . TYR A 1 307 ? -12.166 -9.862 25.219 1.00 59.97 307 TYR A C 1
ATOM 2395 O O . TYR A 1 307 ? -12.002 -8.693 24.880 1.00 59.97 307 TYR A O 1
ATOM 2403 N N . GLN A 1 308 ? -12.613 -10.184 26.435 1.00 63.00 308 GLN A N 1
ATOM 2404 C CA . GLN A 1 308 ? -13.051 -9.187 27.412 1.00 63.00 308 GLN A CA 1
ATOM 2405 C C . GLN A 1 308 ? -11.926 -8.234 27.830 1.00 63.00 308 GLN A C 1
ATOM 2407 O O . GLN A 1 308 ? -12.162 -7.037 27.975 1.00 63.00 308 GLN A O 1
ATOM 2412 N N . ARG A 1 309 ? -10.690 -8.727 27.993 1.00 65.00 309 ARG A N 1
ATOM 2413 C CA . ARG A 1 309 ? -9.522 -7.880 28.297 1.00 65.00 309 ARG A CA 1
ATOM 2414 C C . ARG A 1 309 ? -9.209 -6.904 27.165 1.00 65.00 309 ARG A C 1
ATOM 2416 O O . ARG A 1 309 ? -8.883 -5.751 27.446 1.00 65.00 309 ARG A O 1
ATOM 2423 N N . ASN A 1 310 ? -9.308 -7.371 25.924 1.00 57.66 310 ASN A N 1
ATOM 2424 C CA . ASN A 1 310 ? -8.945 -6.618 24.727 1.00 57.66 310 ASN A CA 1
ATOM 2425 C C . ASN A 1 310 ? -10.050 -5.656 24.253 1.00 57.66 310 ASN A C 1
ATOM 2427 O O . ASN A 1 310 ? -9.783 -4.841 23.374 1.00 57.66 310 ASN A O 1
ATOM 2431 N N . LEU A 1 311 ? -11.262 -5.710 24.822 1.00 61.53 311 LEU A N 1
ATOM 2432 C CA . LEU A 1 311 ? -12.303 -4.727 24.517 1.00 61.53 311 LEU A CA 1
ATOM 2433 C C . LEU A 1 311 ? -11.841 -3.300 24.878 1.00 61.53 311 LEU A C 1
ATOM 2435 O O . LEU A 1 311 ? -11.223 -3.102 25.930 1.00 61.53 311 LEU A O 1
ATOM 2439 N N . PRO A 1 312 ? -12.179 -2.288 24.061 1.00 67.94 312 PRO A N 1
ATOM 2440 C CA . PRO A 1 312 ? -11.978 -0.891 24.423 1.00 67.94 312 PRO A CA 1
ATOM 2441 C C . PRO A 1 312 ? -12.687 -0.530 25.735 1.00 67.94 312 PRO A C 1
ATOM 2443 O O . PRO A 1 312 ? -13.801 -0.988 25.993 1.00 67.94 312 PRO A O 1
ATOM 2446 N N . GLU A 1 313 ? -12.079 0.341 26.545 1.00 73.56 313 GLU A N 1
ATOM 2447 C CA . GLU A 1 313 ? -12.634 0.737 27.852 1.00 73.56 313 GLU A CA 1
ATOM 2448 C C . GLU A 1 313 ? -14.059 1.291 27.754 1.00 73.56 313 GLU A C 1
ATOM 2450 O O . GLU A 1 313 ? -14.915 0.934 28.557 1.00 73.56 313 GLU A O 1
ATOM 2455 N N . TRP A 1 314 ? -14.353 2.083 26.721 1.00 74.38 314 TRP A N 1
ATOM 2456 C CA . TRP A 1 314 ? -15.693 2.630 26.497 1.00 74.38 314 TRP A CA 1
ATOM 2457 C C . TRP A 1 314 ? -16.755 1.546 26.239 1.00 74.38 314 TRP A C 1
ATOM 2459 O O . TRP A 1 314 ? -17.908 1.734 26.614 1.00 74.38 314 TRP A O 1
ATOM 2469 N N . MET A 1 315 ? -16.388 0.396 25.652 1.00 76.69 315 MET A N 1
ATOM 2470 C CA . MET A 1 315 ? -17.301 -0.745 25.493 1.00 76.69 315 MET A CA 1
ATOM 2471 C C . MET A 1 315 ? -17.500 -1.496 26.812 1.00 76.69 315 MET A C 1
ATOM 2473 O O . MET A 1 315 ? -18.598 -1.979 27.069 1.00 76.69 315 MET A O 1
ATOM 2477 N N . LYS A 1 316 ? -16.463 -1.582 27.658 1.00 75.06 316 LYS A N 1
ATOM 2478 C CA . LYS A 1 316 ? -16.533 -2.262 28.965 1.00 75.06 316 LYS A CA 1
ATOM 2479 C C . LYS A 1 316 ? -17.456 -1.550 29.953 1.00 75.06 316 LYS A C 1
ATOM 2481 O O . LYS A 1 316 ? -18.070 -2.206 30.788 1.00 75.06 316 LYS A O 1
ATOM 2486 N N . ILE A 1 317 ? -17.527 -0.221 29.875 1.00 81.12 317 ILE A N 1
ATOM 2487 C CA . ILE A 1 317 ? -18.351 0.612 30.767 1.00 81.12 317 ILE A CA 1
ATOM 2488 C C . ILE A 1 317 ? -19.726 0.964 30.179 1.00 81.12 317 ILE A C 1
ATOM 2490 O O . ILE A 1 317 ? -20.543 1.569 30.872 1.00 81.12 317 ILE A O 1
ATOM 2494 N N . ALA A 1 318 ? -19.979 0.626 28.911 1.00 75.19 318 ALA A N 1
ATOM 2495 C CA . ALA A 1 318 ? -21.254 0.890 28.257 1.00 75.19 318 ALA A CA 1
ATOM 2496 C C . ALA A 1 318 ? -22.381 0.033 28.847 1.00 75.19 318 ALA A C 1
ATOM 2498 O O . ALA A 1 318 ? -22.171 -1.105 29.268 1.00 75.19 318 ALA A O 1
ATOM 2499 N N . SER A 1 319 ? -23.604 0.569 28.837 1.00 82.25 319 SER A N 1
ATOM 2500 C CA . SER A 1 319 ? -24.776 -0.217 29.214 1.00 82.25 319 SER A CA 1
ATOM 2501 C C . SER A 1 319 ? -25.047 -1.316 28.183 1.00 82.25 319 SER A C 1
ATOM 2503 O O . SER A 1 319 ? -24.769 -1.158 26.991 1.00 82.25 319 SER A O 1
ATOM 2505 N N . GLU A 1 320 ? -25.651 -2.422 28.618 1.00 76.44 320 GLU A N 1
ATOM 2506 C CA . GLU A 1 320 ? -26.038 -3.508 27.711 1.00 76.44 320 GLU A CA 1
ATOM 2507 C C . GLU A 1 320 ? -26.983 -3.011 26.599 1.00 76.44 320 GLU A C 1
ATOM 2509 O O . GLU A 1 320 ? -26.838 -3.383 25.435 1.00 76.44 320 GLU A O 1
ATOM 2514 N N . ALA A 1 321 ? -27.894 -2.091 26.929 1.00 81.50 321 ALA A N 1
ATOM 2515 C CA . ALA A 1 321 ? -28.805 -1.477 25.967 1.00 81.50 321 ALA A CA 1
ATOM 2516 C C . ALA A 1 321 ? -28.070 -0.645 24.893 1.00 81.50 321 ALA A C 1
ATOM 2518 O O . ALA A 1 321 ? -28.434 -0.697 23.711 1.00 81.50 321 ALA A O 1
ATOM 2519 N N . ASP A 1 322 ? -27.021 0.095 25.273 1.00 81.12 322 ASP A N 1
ATOM 2520 C CA . ASP A 1 322 ? -26.202 0.864 24.327 1.00 81.12 322 ASP A CA 1
ATOM 2521 C C . ASP A 1 322 ? -25.388 -0.057 23.411 1.00 81.12 322 ASP A C 1
ATOM 2523 O O . ASP A 1 322 ? -25.309 0.201 22.207 1.00 81.12 322 ASP A O 1
ATOM 2527 N N . LEU A 1 323 ? -24.842 -1.156 23.947 1.00 77.38 323 LEU A N 1
ATOM 2528 C CA . LEU A 1 323 ? -24.112 -2.167 23.173 1.00 77.38 323 LEU A CA 1
ATOM 2529 C C . LEU A 1 323 ? -25.024 -2.893 22.175 1.00 77.38 323 LEU A C 1
ATOM 2531 O O . LEU A 1 323 ? -24.657 -3.045 21.010 1.00 77.38 323 LEU A O 1
ATOM 2535 N N . GLN A 1 324 ? -26.237 -3.278 22.584 1.00 79.75 324 GLN A N 1
ATOM 2536 C CA . GLN A 1 324 ? -27.231 -3.876 21.683 1.00 79.75 324 GLN A CA 1
ATOM 2537 C C . GLN A 1 324 ? -27.646 -2.905 20.566 1.00 79.75 324 GLN A C 1
ATOM 2539 O O . GLN A 1 324 ? -27.826 -3.305 19.411 1.00 79.75 324 GLN A O 1
ATOM 2544 N N . THR A 1 325 ? -27.784 -1.617 20.887 1.00 84.38 325 THR A N 1
ATOM 2545 C CA . THR A 1 325 ? -28.108 -0.581 19.896 1.00 84.38 325 THR A CA 1
ATOM 2546 C C . THR A 1 325 ? -26.952 -0.371 18.923 1.00 84.38 325 THR A C 1
ATOM 2548 O O . THR A 1 325 ? -27.171 -0.356 17.710 1.00 84.38 325 THR A O 1
ATOM 2551 N N . TYR A 1 326 ? -25.719 -0.306 19.425 1.00 81.75 326 TYR A N 1
ATOM 2552 C CA . TYR A 1 326 ? -24.517 -0.202 18.603 1.00 81.75 326 TYR A CA 1
ATOM 2553 C C . TYR A 1 326 ? -24.352 -1.403 17.660 1.00 81.75 326 TYR A C 1
ATOM 2555 O O . TYR A 1 326 ? -24.151 -1.217 16.459 1.00 81.75 326 TYR A O 1
ATOM 2563 N N . ALA A 1 327 ? -24.548 -2.628 18.158 1.00 75.50 327 ALA A N 1
ATOM 2564 C CA . ALA A 1 327 ? -24.516 -3.841 17.342 1.00 75.50 327 ALA A CA 1
ATOM 2565 C C . ALA A 1 327 ? -25.546 -3.797 16.198 1.00 75.50 327 ALA A C 1
ATOM 2567 O O . ALA A 1 327 ? -25.243 -4.172 15.066 1.00 75.50 327 ALA A O 1
ATOM 2568 N N . ARG A 1 328 ? -26.748 -3.263 16.453 1.00 82.75 328 ARG A N 1
ATOM 2569 C CA . ARG A 1 328 ? -27.776 -3.072 15.418 1.00 82.75 328 ARG A CA 1
ATOM 2570 C C . ARG A 1 328 ? -27.360 -2.044 14.361 1.00 82.75 328 ARG A C 1
ATOM 2572 O O . ARG A 1 328 ? -27.677 -2.227 13.186 1.00 82.75 328 ARG A O 1
ATOM 2579 N N . HIS A 1 329 ? -26.678 -0.966 14.753 1.00 81.75 329 HIS A N 1
ATOM 2580 C CA . HIS A 1 329 ? -26.127 0.007 13.804 1.00 81.75 329 HIS A CA 1
ATOM 2581 C C . HIS A 1 329 ? -25.050 -0.621 12.914 1.00 81.75 329 HIS A C 1
ATOM 2583 O O . HIS A 1 329 ? -25.126 -0.467 11.695 1.00 81.75 329 HIS A O 1
ATOM 2589 N N . LEU A 1 330 ? -24.134 -1.405 13.492 1.00 79.12 330 LEU A N 1
ATOM 2590 C CA . LEU A 1 330 ? -23.114 -2.144 12.740 1.00 79.12 330 LEU A CA 1
ATOM 2591 C C . LEU A 1 330 ? -23.732 -3.126 11.737 1.00 79.12 330 LEU A C 1
ATOM 2593 O O . LEU A 1 330 ? -23.408 -3.070 10.557 1.00 79.12 330 LEU A O 1
ATOM 2597 N N . GLN A 1 331 ? -24.712 -3.934 12.154 1.00 78.75 331 GLN A N 1
ATOM 2598 C CA . GLN A 1 331 ? -25.409 -4.859 11.247 1.00 78.75 331 GLN A CA 1
ATOM 2599 C C . GLN A 1 331 ? -26.073 -4.139 10.063 1.00 78.75 331 GLN A C 1
ATOM 2601 O O . GLN A 1 331 ? -26.041 -4.621 8.931 1.00 78.75 331 GLN A O 1
ATOM 2606 N N . ARG A 1 332 ? -26.681 -2.969 10.305 1.00 84.50 332 ARG A N 1
ATOM 2607 C CA . ARG A 1 332 ? -27.275 -2.147 9.239 1.00 84.50 332 ARG A CA 1
ATOM 2608 C C . ARG A 1 332 ? -26.214 -1.574 8.307 1.00 84.50 332 ARG A C 1
ATOM 2610 O O . ARG A 1 332 ? -26.454 -1.517 7.103 1.00 84.50 332 ARG A O 1
ATOM 2617 N N . TYR A 1 333 ? -25.078 -1.144 8.851 1.00 83.75 333 TYR A N 1
ATOM 2618 C CA . TYR A 1 333 ? -23.944 -0.673 8.065 1.00 83.75 333 TYR A CA 1
ATOM 2619 C C . TYR A 1 333 ? -23.397 -1.783 7.169 1.00 83.75 333 TYR A C 1
ATOM 2621 O O . TYR A 1 333 ? -23.303 -1.571 5.963 1.00 83.75 333 TYR A O 1
ATOM 2629 N N . ASP A 1 334 ? -23.152 -2.974 7.715 1.00 75.94 334 ASP A N 1
ATOM 2630 C CA . ASP A 1 334 ? -22.647 -4.121 6.956 1.00 75.94 334 ASP A CA 1
ATOM 2631 C C . ASP A 1 334 ? -23.616 -4.531 5.841 1.00 75.94 334 ASP A C 1
ATOM 2633 O O . ASP A 1 334 ? -23.201 -4.735 4.699 1.00 75.94 334 ASP A O 1
ATOM 2637 N N . ALA A 1 335 ? -24.922 -4.566 6.129 1.00 83.00 335 ALA A N 1
ATOM 2638 C CA . ALA A 1 335 ? -25.945 -4.849 5.125 1.00 83.00 335 ALA A CA 1
ATOM 2639 C C . ALA A 1 335 ? -25.989 -3.782 4.013 1.00 83.00 335 ALA A C 1
ATOM 2641 O O . ALA A 1 335 ? -26.037 -4.124 2.830 1.00 83.00 335 ALA A O 1
ATOM 2642 N N . ALA A 1 336 ? -25.942 -2.491 4.367 1.00 83.56 336 ALA A N 1
ATOM 2643 C CA . ALA A 1 336 ? -25.930 -1.394 3.396 1.00 83.56 336 ALA A CA 1
ATOM 2644 C C . ALA A 1 336 ? -24.649 -1.394 2.547 1.00 83.56 336 ALA A C 1
ATOM 2646 O O . ALA A 1 336 ? -24.699 -1.160 1.340 1.00 83.56 336 ALA A O 1
ATOM 2647 N N . HIS A 1 337 ? -23.511 -1.695 3.168 1.00 81.38 337 HIS A N 1
ATOM 2648 C CA . HIS A 1 337 ? -22.210 -1.801 2.524 1.00 81.38 337 HIS A CA 1
ATOM 2649 C C . HIS A 1 337 ? -22.164 -2.981 1.542 1.00 81.38 337 HIS A C 1
ATOM 2651 O O . HIS A 1 337 ? -21.783 -2.804 0.385 1.00 81.38 337 HIS A O 1
ATOM 2657 N N . ALA A 1 338 ? -22.626 -4.166 1.958 1.00 79.38 338 ALA A N 1
ATOM 2658 C CA . ALA A 1 338 ? -22.731 -5.343 1.096 1.00 79.38 338 ALA A CA 1
ATOM 2659 C C . ALA A 1 338 ? -23.674 -5.103 -0.095 1.00 79.38 338 ALA A C 1
ATOM 2661 O O . ALA A 1 338 ? -23.341 -5.447 -1.230 1.00 79.38 338 ALA A O 1
ATOM 2662 N N . ALA A 1 339 ? -24.818 -4.453 0.135 1.00 83.88 339 ALA A N 1
ATOM 2663 C CA . ALA A 1 339 ? -25.746 -4.104 -0.934 1.00 83.88 339 ALA A CA 1
ATOM 2664 C C . ALA A 1 339 ? -25.133 -3.092 -1.921 1.00 83.88 339 ALA A C 1
ATOM 2666 O O . ALA A 1 339 ? -25.250 -3.270 -3.132 1.00 83.88 339 ALA A O 1
ATOM 2667 N N . MET A 1 340 ? -24.406 -2.082 -1.429 1.00 83.19 340 MET A N 1
ATOM 2668 C CA . MET A 1 340 ? -23.697 -1.122 -2.282 1.00 83.19 340 MET A CA 1
ATOM 2669 C C . MET A 1 340 ? -22.607 -1.797 -3.125 1.00 83.19 340 MET A C 1
ATOM 2671 O O . MET A 1 340 ? -22.489 -1.511 -4.316 1.00 83.19 340 MET A O 1
ATOM 2675 N N . LEU A 1 341 ? -21.832 -2.711 -2.531 1.00 80.69 341 LEU A N 1
ATOM 2676 C CA . LEU A 1 341 ? -20.834 -3.514 -3.243 1.00 80.69 341 LEU A CA 1
ATOM 2677 C C . LEU A 1 341 ? -21.474 -4.367 -4.338 1.00 80.69 341 LEU A C 1
ATOM 2679 O O . LEU A 1 341 ? -20.948 -4.423 -5.448 1.00 80.69 341 LEU A O 1
ATOM 2683 N N . SER A 1 342 ? -22.619 -4.987 -4.048 1.00 81.81 342 SER A N 1
ATOM 2684 C CA . SER A 1 342 ? -23.375 -5.765 -5.030 1.00 81.81 342 SER A CA 1
ATOM 2685 C C . SER A 1 342 ? -23.882 -4.906 -6.189 1.00 81.81 342 SER A C 1
ATOM 2687 O O . SER A 1 342 ? -23.926 -5.387 -7.318 1.00 81.81 342 SER A O 1
ATOM 2689 N N . VAL A 1 343 ? -24.276 -3.658 -5.921 1.00 84.38 343 VAL A N 1
ATOM 2690 C CA . VAL A 1 343 ? -24.861 -2.752 -6.919 1.00 84.38 343 VAL A CA 1
ATOM 2691 C C . VAL A 1 343 ? -23.802 -2.051 -7.771 1.00 84.38 343 VAL A C 1
ATOM 2693 O O . VAL A 1 343 ? -23.967 -1.968 -8.986 1.00 84.38 343 VAL A O 1
ATOM 2696 N N . LEU A 1 344 ? -22.693 -1.587 -7.180 1.00 80.94 344 LEU A N 1
ATOM 2697 C CA . LEU A 1 344 ? -21.563 -1.083 -7.971 1.00 80.94 344 LEU A CA 1
ATOM 2698 C C . LEU A 1 344 ? -20.868 -2.212 -8.732 1.00 80.94 344 LEU A C 1
ATOM 2700 O O . LEU A 1 344 ? -20.385 -1.976 -9.837 1.00 80.94 344 LEU A O 1
ATOM 2704 N N . GLY A 1 345 ? -20.814 -3.420 -8.164 1.00 83.94 345 GLY A N 1
ATOM 2705 C CA . GLY A 1 345 ? -20.239 -4.599 -8.800 1.00 83.94 345 GLY A CA 1
ATOM 2706 C C . GLY A 1 345 ? -18.843 -4.326 -9.363 1.00 83.94 345 GLY A C 1
ATOM 2707 O O . GLY A 1 345 ? -17.923 -3.921 -8.649 1.00 83.94 345 GLY A O 1
ATOM 2708 N N . SER A 1 346 ? -18.701 -4.499 -10.675 1.00 85.62 346 SER A N 1
ATOM 2709 C CA . SER A 1 346 ? -17.462 -4.252 -11.414 1.00 85.62 346 SER A CA 1
ATOM 2710 C C . SER A 1 346 ? -17.027 -2.778 -11.447 1.00 85.62 346 SER A C 1
ATOM 2712 O O . SER A 1 346 ? -15.873 -2.507 -11.743 1.00 85.62 346 SER A O 1
ATOM 2714 N N . ALA A 1 347 ? -17.890 -1.807 -11.128 1.00 86.75 347 ALA A N 1
ATOM 2715 C CA . ALA A 1 347 ? -17.543 -0.379 -11.145 1.00 86.75 347 ALA A CA 1
ATOM 2716 C C . ALA A 1 347 ? -16.770 0.070 -9.893 1.00 86.75 347 ALA A C 1
ATOM 2718 O O . ALA A 1 347 ? -16.250 1.188 -9.845 1.00 86.75 347 ALA A O 1
ATOM 2719 N N . ALA A 1 348 ? -16.699 -0.789 -8.871 1.00 80.94 348 ALA A N 1
ATOM 2720 C CA . ALA A 1 348 ? -16.068 -0.467 -7.598 1.00 80.94 348 ALA A CA 1
ATOM 2721 C C . ALA A 1 348 ? -14.547 -0.252 -7.711 1.00 80.94 348 ALA A C 1
ATOM 2723 O O . ALA A 1 348 ? -14.010 0.590 -6.992 1.00 80.94 348 ALA A O 1
ATOM 2724 N N . SER A 1 349 ? -13.862 -0.992 -8.593 1.00 82.69 349 SER A N 1
ATOM 2725 C CA . SER A 1 349 ? -12.418 -0.867 -8.842 1.00 82.69 349 SER A CA 1
ATOM 2726 C C . SER A 1 349 ? -12.033 -1.426 -10.224 1.00 82.69 349 SER A C 1
ATOM 2728 O O . SER A 1 349 ? -12.769 -2.265 -10.760 1.00 82.69 349 SER A O 1
ATOM 2730 N N . PRO A 1 350 ? -10.896 -1.003 -10.810 1.00 85.19 350 PRO A N 1
ATOM 2731 C CA . PRO A 1 350 ? -10.425 -1.530 -12.091 1.00 85.19 350 PRO A CA 1
ATOM 2732 C C . PRO A 1 350 ? -10.100 -3.031 -12.034 1.00 85.19 350 PRO A C 1
ATOM 2734 O O . PRO A 1 350 ? -10.339 -3.738 -13.009 1.00 85.19 350 PRO A O 1
ATOM 2737 N N . GLU A 1 351 ? -9.621 -3.552 -10.903 1.00 86.06 351 GLU A N 1
ATOM 2738 C CA . GLU A 1 351 ? -9.328 -4.981 -10.721 1.00 86.06 351 GLU A CA 1
ATOM 2739 C C . GLU A 1 351 ? -10.598 -5.817 -10.722 1.00 86.06 351 GLU A C 1
ATOM 2741 O O . GLU A 1 351 ? -10.653 -6.836 -11.403 1.00 86.06 351 GLU A O 1
ATOM 2746 N N . ARG A 1 352 ? -11.640 -5.380 -10.000 1.00 86.06 352 ARG A N 1
ATOM 2747 C CA . ARG A 1 352 ? -12.948 -6.052 -10.029 1.00 86.06 352 ARG A CA 1
ATOM 2748 C C . ARG A 1 352 ? -13.582 -5.983 -11.408 1.00 86.06 352 ARG A C 1
ATOM 2750 O O . ARG A 1 352 ? -14.224 -6.941 -11.833 1.00 86.06 352 ARG A O 1
ATOM 2757 N N . PHE A 1 353 ? -13.405 -4.865 -12.108 1.00 91.19 353 PHE A N 1
ATOM 2758 C CA . PHE A 1 353 ? -13.820 -4.756 -13.498 1.00 91.19 353 PHE A CA 1
ATOM 2759 C C . PHE A 1 353 ? -13.110 -5.787 -14.371 1.00 91.19 353 PHE A C 1
ATOM 2761 O O . PHE A 1 353 ? -13.776 -6.532 -15.088 1.00 91.19 353 PHE A O 1
ATOM 2768 N N . ALA A 1 354 ? -11.784 -5.873 -14.268 1.00 92.38 354 ALA A N 1
ATOM 2769 C CA . ALA A 1 354 ? -10.996 -6.812 -15.047 1.00 92.38 354 ALA A CA 1
ATOM 2770 C C . ALA A 1 354 ? -11.352 -8.269 -14.733 1.00 92.38 354 ALA A C 1
ATOM 2772 O O . ALA A 1 354 ? -11.620 -9.042 -15.647 1.00 92.38 354 ALA A O 1
ATOM 2773 N N . GLU A 1 355 ? -11.428 -8.621 -13.452 1.00 93.19 355 GLU A N 1
ATOM 2774 C CA . GLU A 1 355 ? -11.820 -9.943 -12.963 1.00 93.19 355 GLU A CA 1
ATOM 2775 C C . GLU A 1 355 ? -13.170 -10.384 -13.535 1.00 93.19 355 GLU A C 1
ATOM 2777 O O . GLU A 1 355 ? -13.259 -11.447 -14.142 1.00 93.19 355 GLU A O 1
ATOM 2782 N N . MET A 1 356 ? -14.209 -9.555 -13.409 1.00 91.88 356 MET A N 1
ATOM 2783 C CA . MET A 1 356 ? -15.547 -9.908 -13.889 1.00 91.88 356 MET A CA 1
ATOM 2784 C C . MET A 1 356 ? -15.598 -10.066 -15.412 1.00 91.88 356 MET A C 1
ATOM 2786 O O . MET A 1 356 ? -16.211 -11.012 -15.905 1.00 91.88 356 MET A O 1
ATOM 2790 N N . GLN A 1 357 ? -14.951 -9.165 -16.160 1.00 94.94 357 GLN A N 1
ATOM 2791 C CA . GLN A 1 357 ? -14.921 -9.232 -17.626 1.00 94.94 357 GLN A CA 1
ATOM 2792 C C . GLN A 1 357 ? -14.146 -10.459 -18.119 1.00 94.94 357 GLN A C 1
ATOM 2794 O O . GLN A 1 357 ? -14.612 -11.170 -19.009 1.00 94.94 357 GLN A O 1
ATOM 2799 N N . LEU A 1 358 ? -12.994 -10.748 -17.510 1.00 95.62 358 LEU A N 1
ATOM 2800 C CA . LEU A 1 358 ? -12.175 -11.908 -17.853 1.00 95.62 358 LEU A CA 1
ATOM 2801 C C . LEU A 1 358 ? -12.862 -13.217 -17.473 1.00 95.62 358 LEU A C 1
ATOM 2803 O O . LEU A 1 358 ? -12.924 -14.112 -18.306 1.00 95.62 358 LEU A O 1
ATOM 2807 N N . ARG A 1 359 ? -13.423 -13.327 -16.264 1.00 95.12 359 ARG A N 1
ATOM 2808 C CA . ARG A 1 359 ? -14.140 -14.528 -15.811 1.00 95.12 359 ARG A CA 1
ATOM 2809 C C . ARG A 1 359 ? -15.313 -14.848 -16.731 1.00 95.12 359 ARG A C 1
ATOM 2811 O O . ARG A 1 359 ? -15.445 -15.980 -17.183 1.00 95.12 359 ARG A O 1
ATOM 2818 N N . ALA A 1 360 ? -16.107 -13.834 -17.088 1.00 93.62 360 ALA A N 1
ATOM 2819 C CA . ALA A 1 360 ? -17.198 -13.992 -18.046 1.00 93.62 360 ALA A CA 1
ATOM 2820 C C . ALA A 1 360 ? -16.691 -14.430 -19.428 1.00 93.62 360 ALA A C 1
ATOM 2822 O O . ALA A 1 360 ? -17.273 -15.324 -20.040 1.00 93.62 360 ALA A O 1
ATOM 2823 N N . ARG A 1 361 ? -15.597 -13.835 -19.922 1.00 94.19 361 ARG A N 1
ATOM 2824 C CA . ARG A 1 361 ? -15.035 -14.201 -21.227 1.00 94.19 361 ARG A CA 1
ATOM 2825 C C . ARG A 1 361 ? -14.466 -15.622 -21.238 1.00 94.19 361 ARG A C 1
ATOM 2827 O O . ARG A 1 361 ? -14.770 -16.373 -22.154 1.00 94.19 361 ARG A O 1
ATOM 2834 N N . LEU A 1 362 ? -13.716 -16.013 -20.209 1.00 93.62 362 LEU A N 1
ATOM 2835 C CA . LEU A 1 362 ? -13.171 -17.366 -20.047 1.00 93.62 362 LEU A CA 1
ATOM 2836 C C . LEU A 1 362 ? -14.278 -18.421 -19.954 1.00 93.62 362 LEU A C 1
ATOM 2838 O O . LEU A 1 362 ? -14.196 -19.451 -20.621 1.00 93.62 362 LEU A O 1
ATOM 2842 N N . ALA A 1 363 ? -15.336 -18.147 -19.189 1.00 93.56 363 ALA A N 1
ATOM 2843 C CA . ALA A 1 363 ? -16.477 -19.048 -19.080 1.00 93.56 363 ALA A CA 1
ATOM 2844 C C . ALA A 1 363 ? -17.213 -19.210 -20.419 1.00 93.56 363 ALA A C 1
ATOM 2846 O O . ALA A 1 363 ? -17.562 -20.329 -20.789 1.00 93.56 363 ALA A O 1
ATOM 2847 N N . ASN A 1 364 ? -17.411 -18.120 -21.165 1.00 93.50 364 ASN A N 1
ATOM 2848 C CA . ASN A 1 364 ? -18.118 -18.152 -22.447 1.00 93.50 364 ASN A CA 1
ATOM 2849 C C . ASN A 1 364 ? -17.309 -18.824 -23.565 1.00 93.50 364 ASN A C 1
ATOM 2851 O O . ASN A 1 364 ? -17.874 -19.594 -24.340 1.00 93.50 364 ASN A O 1
ATOM 2855 N N . ASP A 1 365 ? -16.008 -18.541 -23.653 1.00 92.75 365 ASP A N 1
ATOM 2856 C CA . ASP A 1 365 ? -15.162 -19.031 -24.745 1.00 92.75 365 ASP A CA 1
ATOM 2857 C C . ASP A 1 365 ? -14.643 -20.450 -24.480 1.00 92.75 365 ASP A C 1
ATOM 2859 O O . ASP A 1 365 ? -14.548 -21.256 -25.407 1.00 92.75 365 ASP A O 1
ATOM 2863 N N . LEU A 1 366 ? -14.292 -20.759 -23.225 1.00 89.81 366 LEU A N 1
ATOM 2864 C CA . LEU A 1 366 ? -13.617 -22.008 -22.851 1.00 89.81 366 LEU A CA 1
ATOM 2865 C C . LEU A 1 366 ? -14.506 -22.965 -22.044 1.00 89.81 366 LEU A C 1
ATOM 2867 O O . LEU A 1 366 ? -14.150 -24.129 -21.893 1.00 89.81 366 LEU A O 1
ATOM 2871 N N . GLY A 1 367 ? -15.650 -22.509 -21.523 1.00 88.00 367 GLY A N 1
ATOM 2872 C CA . GLY A 1 367 ? -16.546 -23.332 -20.703 1.00 88.00 367 GLY A CA 1
ATOM 2873 C C . GLY A 1 367 ? -16.069 -23.550 -19.262 1.00 88.00 367 GLY A C 1
ATOM 2874 O O . GLY A 1 367 ? -16.585 -24.437 -18.582 1.00 88.00 367 GLY A O 1
ATOM 2875 N N . HIS A 1 368 ? -15.094 -22.766 -18.789 1.00 82.94 368 HIS A N 1
ATOM 2876 C CA . HIS A 1 368 ? -14.513 -22.901 -17.452 1.00 82.94 368 HIS A CA 1
ATOM 2877 C C . HIS A 1 368 ? -14.743 -21.651 -16.601 1.00 82.94 368 HIS A C 1
ATOM 2879 O O . HIS A 1 368 ? -14.410 -20.540 -17.010 1.00 82.94 368 HIS A O 1
ATOM 2885 N N . ASP A 1 369 ? -15.251 -21.846 -15.385 1.00 87.38 369 ASP A N 1
ATOM 2886 C CA . ASP A 1 369 ? -15.408 -20.781 -14.393 1.00 87.38 369 ASP A CA 1
ATOM 2887 C C . ASP A 1 369 ? -14.121 -20.615 -13.567 1.00 87.38 369 ASP A C 1
ATOM 2889 O O . ASP A 1 369 ? -14.041 -21.021 -12.409 1.00 87.38 369 ASP A O 1
ATOM 2893 N N . LEU A 1 370 ? -13.072 -20.097 -14.212 1.00 89.44 370 LEU A N 1
ATOM 2894 C CA . LEU A 1 370 ? -11.767 -19.859 -13.588 1.00 89.44 370 LEU A CA 1
ATOM 2895 C C . LEU A 1 370 ? -11.727 -18.493 -12.906 1.00 89.44 370 LEU A C 1
ATOM 2897 O O . LEU A 1 370 ? -12.214 -17.510 -13.465 1.00 89.44 370 LEU A O 1
ATOM 2901 N N . ASP A 1 371 ? -11.077 -18.417 -11.743 1.00 91.31 371 ASP A N 1
ATOM 2902 C CA . ASP A 1 371 ? -10.731 -17.138 -11.121 1.00 91.31 371 ASP A CA 1
ATOM 2903 C C . ASP A 1 371 ? -9.527 -16.507 -11.85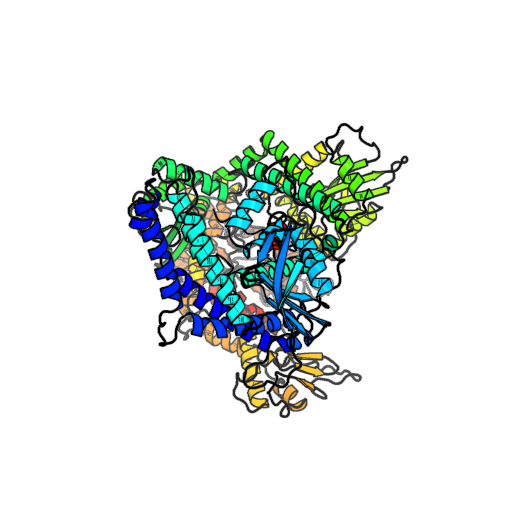2 1.00 91.31 371 ASP A C 1
ATOM 2905 O O . ASP A 1 371 ? -8.413 -17.035 -11.774 1.00 91.31 371 ASP A O 1
ATOM 2909 N N . PRO A 1 372 ? -9.695 -15.362 -12.543 1.00 93.19 372 PRO A N 1
ATOM 2910 C CA . PRO A 1 372 ? -8.596 -14.704 -13.242 1.00 93.19 372 PRO A CA 1
ATOM 2911 C C . PRO A 1 372 ? -7.496 -14.176 -12.311 1.00 93.19 372 PRO A C 1
ATOM 2913 O O . PRO A 1 372 ? -6.394 -13.906 -12.780 1.00 93.19 372 PRO A O 1
ATOM 2916 N N . ARG A 1 373 ? -7.759 -14.004 -11.010 1.00 91.19 373 ARG A N 1
ATOM 2917 C CA . ARG A 1 373 ? -6.738 -13.574 -10.038 1.00 91.19 373 ARG A CA 1
ATOM 2918 C C . ARG A 1 373 ? -5.792 -14.702 -9.646 1.00 91.19 373 ARG A C 1
ATOM 2920 O O . ARG A 1 373 ? -4.630 -14.437 -9.356 1.00 91.19 373 ARG A O 1
ATOM 2927 N N . ALA A 1 374 ? -6.286 -15.939 -9.658 1.00 93.00 374 ALA A N 1
ATOM 2928 C CA . ALA A 1 374 ? -5.499 -17.137 -9.382 1.00 93.00 374 ALA A CA 1
ATOM 2929 C C . ALA A 1 374 ? -4.575 -17.521 -10.553 1.00 93.00 374 ALA A C 1
ATOM 2931 O O . ALA A 1 374 ? -3.652 -18.317 -10.377 1.00 93.00 374 ALA A O 1
ATOM 2932 N N . LEU A 1 375 ? -4.816 -16.954 -11.744 1.00 95.25 375 LEU A N 1
ATOM 2933 C CA . LEU A 1 375 ? -3.998 -17.153 -12.935 1.00 95.25 375 LEU A CA 1
ATOM 2934 C C . LEU A 1 375 ? -2.804 -16.194 -12.948 1.00 95.25 375 LEU A C 1
ATOM 2936 O O . LEU A 1 375 ? -2.974 -14.986 -13.127 1.00 95.25 375 LEU A O 1
ATOM 2940 N N . ILE A 1 376 ? -1.595 -16.738 -12.826 1.00 96.88 376 ILE A N 1
ATOM 2941 C CA . ILE A 1 376 ? -0.344 -15.982 -12.915 1.00 96.88 376 ILE A CA 1
ATOM 2942 C C . ILE A 1 376 ? 0.288 -16.205 -14.286 1.00 96.88 376 ILE A C 1
ATOM 2944 O O . ILE A 1 376 ? 0.490 -17.340 -14.720 1.00 96.88 376 ILE A O 1
ATOM 2948 N N . ILE A 1 377 ? 0.607 -15.102 -14.959 1.00 96.56 377 ILE A N 1
ATOM 2949 C CA . ILE A 1 377 ? 1.247 -15.069 -16.270 1.00 96.56 377 ILE A CA 1
ATOM 2950 C C . ILE A 1 377 ? 2.693 -14.623 -16.075 1.00 96.56 377 ILE A C 1
ATOM 2952 O O . ILE A 1 377 ? 2.940 -13.473 -15.709 1.00 96.56 377 ILE A O 1
ATOM 2956 N N . ASP A 1 378 ? 3.640 -15.531 -16.298 1.00 96.81 378 ASP A N 1
ATOM 2957 C CA . ASP A 1 378 ? 5.072 -15.236 -16.263 1.00 96.81 378 ASP A CA 1
ATOM 2958 C C . ASP A 1 378 ? 5.649 -15.270 -17.676 1.00 96.81 378 ASP A C 1
ATOM 2960 O O . ASP A 1 378 ? 5.747 -16.332 -18.291 1.00 96.81 378 ASP A O 1
ATOM 2964 N N . THR A 1 379 ? 6.035 -14.108 -18.196 1.00 97.12 379 THR A N 1
ATOM 2965 C CA . THR A 1 379 ? 6.656 -13.987 -19.518 1.00 97.12 379 THR A CA 1
ATOM 2966 C C . THR A 1 379 ? 8.130 -13.641 -19.375 1.00 97.12 379 THR A C 1
ATOM 2968 O O . THR A 1 379 ? 8.485 -12.576 -18.856 1.00 97.12 379 THR A O 1
ATOM 2971 N N . ARG A 1 380 ? 9.003 -14.486 -19.927 1.00 96.94 380 ARG A N 1
ATOM 2972 C CA . ARG A 1 380 ? 10.427 -14.171 -20.070 1.00 96.94 380 ARG A CA 1
ATOM 2973 C C . ARG A 1 380 ? 10.646 -13.297 -21.303 1.00 96.94 380 ARG A C 1
ATOM 2975 O O . ARG A 1 380 ? 10.257 -13.662 -22.407 1.00 96.94 380 ARG A O 1
ATOM 2982 N N . ARG A 1 381 ? 11.301 -12.154 -21.123 1.00 94.69 381 ARG A N 1
ATOM 2983 C CA . ARG A 1 381 ? 11.577 -11.165 -22.175 1.00 94.69 381 ARG A CA 1
ATOM 2984 C C . ARG A 1 381 ? 13.057 -10.831 -22.268 1.00 94.69 381 ARG A C 1
ATOM 2986 O O . ARG A 1 381 ? 13.829 -11.140 -21.360 1.00 94.69 381 ARG A O 1
ATOM 2993 N N . THR A 1 382 ? 13.445 -10.172 -23.356 1.00 92.75 382 THR A N 1
ATOM 2994 C CA . THR A 1 382 ? 14.831 -9.755 -23.621 1.00 92.75 382 THR A CA 1
ATOM 2995 C C . THR A 1 382 ? 14.996 -8.233 -23.667 1.00 92.75 382 THR A C 1
ATOM 2997 O O . THR A 1 382 ? 14.113 -7.495 -24.112 1.00 92.75 382 THR A O 1
ATOM 3000 N N . LEU A 1 383 ? 16.138 -7.734 -23.186 1.00 90.19 383 LEU A N 1
ATOM 3001 C CA . LEU A 1 383 ? 16.495 -6.317 -23.275 1.00 90.19 383 LEU A CA 1
ATOM 3002 C C . LEU A 1 383 ? 17.078 -5.986 -24.665 1.00 90.19 383 LEU A C 1
ATOM 3004 O O . LEU A 1 383 ? 18.024 -6.652 -25.093 1.00 90.19 383 LEU A O 1
ATOM 3008 N N . PRO A 1 384 ? 16.609 -4.921 -25.352 1.00 73.88 384 PRO A N 1
ATOM 3009 C CA . PRO A 1 384 ? 16.975 -4.647 -26.749 1.00 73.88 384 PRO A CA 1
ATOM 3010 C C . PRO A 1 384 ? 18.471 -4.443 -27.052 1.00 73.88 384 PRO A C 1
ATOM 3012 O O . PRO A 1 384 ? 18.873 -4.615 -28.198 1.00 73.88 384 PRO A O 1
ATOM 3015 N N . ALA A 1 385 ? 19.287 -4.032 -26.072 1.00 71.75 385 ALA A N 1
ATOM 3016 C CA . ALA A 1 385 ? 20.700 -3.683 -26.287 1.00 71.75 385 ALA A CA 1
ATOM 3017 C C . ALA A 1 385 ? 21.693 -4.722 -25.738 1.00 71.75 385 ALA A C 1
ATOM 3019 O O . ALA A 1 385 ? 22.773 -4.890 -26.300 1.00 71.75 385 ALA A O 1
ATOM 3020 N N . THR A 1 386 ? 21.352 -5.413 -24.650 1.00 80.50 386 THR A N 1
ATOM 3021 C CA . THR A 1 386 ? 22.234 -6.399 -24.001 1.00 80.50 386 THR A CA 1
ATOM 3022 C C . THR A 1 386 ? 21.828 -7.839 -24.290 1.00 80.50 386 THR A C 1
ATOM 3024 O O . THR A 1 386 ? 22.623 -8.743 -24.058 1.00 80.50 386 THR A O 1
ATOM 3027 N N . SER A 1 387 ? 20.611 -8.071 -24.800 1.00 85.12 387 SER A N 1
ATOM 3028 C CA . SER A 1 387 ? 19.988 -9.402 -24.907 1.00 85.12 387 SER A CA 1
ATOM 3029 C C . SER A 1 387 ? 19.868 -10.146 -23.570 1.00 85.12 387 SER A C 1
ATOM 3031 O O . SER A 1 387 ? 19.542 -11.331 -23.547 1.00 85.12 387 SER A O 1
ATOM 3033 N N . GLU A 1 388 ? 20.106 -9.464 -22.447 1.00 90.44 388 GLU A N 1
ATOM 3034 C CA . GLU A 1 388 ? 19.856 -10.026 -21.127 1.00 90.44 388 GLU A CA 1
ATOM 3035 C C . GLU A 1 388 ? 18.363 -10.266 -20.941 1.00 90.44 388 GLU A C 1
ATOM 3037 O O . GLU A 1 388 ? 17.525 -9.495 -21.421 1.00 90.44 388 GLU A O 1
ATOM 3042 N N . THR A 1 389 ? 18.033 -11.339 -20.229 1.00 94.38 389 THR A N 1
ATOM 3043 C CA . THR A 1 389 ? 16.641 -11.708 -19.999 1.00 94.38 389 THR A CA 1
ATOM 3044 C C . THR A 1 389 ? 16.122 -11.146 -18.688 1.00 94.38 389 THR A C 1
ATOM 3046 O O . THR A 1 389 ? 16.874 -11.052 -17.721 1.00 94.38 389 THR A O 1
ATOM 3049 N N . TYR A 1 390 ? 14.836 -10.825 -18.651 1.00 94.50 390 TYR A N 1
ATOM 3050 C CA . TYR A 1 390 ? 14.100 -10.442 -17.449 1.00 94.50 390 TYR A CA 1
ATOM 3051 C C . TYR A 1 390 ? 12.699 -11.064 -17.487 1.00 94.50 390 TYR A C 1
ATOM 3053 O O . TYR A 1 390 ? 12.225 -11.461 -18.552 1.00 94.50 390 TYR A O 1
ATOM 3061 N N . HIS A 1 391 ? 12.052 -11.173 -16.329 1.00 93.88 391 HIS A N 1
ATOM 3062 C CA . HIS A 1 391 ? 10.717 -11.756 -16.201 1.00 93.88 391 HIS A CA 1
ATOM 3063 C C . HIS A 1 391 ? 9.672 -10.675 -15.929 1.00 93.88 391 HIS A C 1
ATOM 3065 O O . HIS A 1 391 ? 9.921 -9.728 -15.180 1.00 93.88 391 HIS A O 1
ATOM 3071 N N . VAL A 1 392 ? 8.501 -10.828 -16.544 1.00 92.44 392 VAL A N 1
ATOM 3072 C CA . VAL A 1 392 ? 7.299 -10.049 -16.245 1.00 92.44 392 VAL A CA 1
ATOM 3073 C C . VAL A 1 392 ? 6.257 -11.022 -15.714 1.00 92.44 392 VAL A C 1
ATOM 3075 O O . VAL A 1 392 ? 5.633 -11.737 -16.492 1.00 92.44 392 VAL A O 1
ATOM 3078 N N . THR A 1 393 ? 6.088 -11.037 -14.394 1.00 92.88 393 THR A N 1
ATOM 3079 C CA . THR A 1 393 ? 5.143 -11.916 -13.698 1.00 92.88 393 THR A CA 1
ATOM 3080 C C . THR A 1 393 ? 3.974 -11.094 -13.167 1.00 92.88 393 THR A C 1
ATOM 3082 O O . THR A 1 393 ? 4.180 -10.193 -12.353 1.00 92.88 393 THR A O 1
ATOM 3085 N N . LEU A 1 394 ? 2.759 -11.370 -13.644 1.00 91.81 394 LEU A N 1
ATOM 3086 C CA . LEU A 1 394 ? 1.547 -10.624 -13.288 1.00 91.81 394 LEU A CA 1
ATOM 3087 C C . LEU A 1 394 ? 0.339 -11.564 -13.168 1.00 91.81 394 LEU A C 1
ATOM 3089 O O . LEU A 1 394 ? 0.216 -12.489 -13.973 1.00 91.81 394 LEU A O 1
ATOM 3093 N N . PRO A 1 395 ? -0.604 -11.306 -12.246 1.00 93.81 395 PRO A N 1
ATOM 3094 C CA . PRO A 1 395 ? -1.944 -11.875 -12.337 1.00 93.81 395 PRO A CA 1
ATOM 3095 C C . PRO A 1 395 ? -2.611 -11.510 -13.671 1.00 93.81 395 PRO A C 1
ATOM 3097 O O . PRO A 1 395 ? -2.396 -10.412 -14.200 1.00 93.81 395 PRO A O 1
ATOM 3100 N N . LEU A 1 396 ? -3.473 -12.381 -14.204 1.00 95.56 396 LEU A N 1
ATOM 3101 C CA . LEU A 1 396 ? -4.145 -12.139 -15.488 1.00 95.56 396 LEU A CA 1
ATOM 3102 C C . LEU A 1 396 ? -4.976 -10.843 -15.474 1.00 95.56 396 LEU A C 1
ATOM 3104 O O . LEU A 1 396 ? -5.026 -10.129 -16.477 1.00 95.56 396 LEU A O 1
ATOM 3108 N N . THR A 1 397 ? -5.580 -10.494 -14.335 1.00 93.44 397 THR A N 1
ATOM 3109 C CA . THR A 1 397 ? -6.310 -9.228 -14.159 1.00 93.44 397 THR A CA 1
ATOM 3110 C C . THR A 1 397 ? -5.423 -8.002 -14.358 1.00 93.44 397 THR A C 1
ATOM 3112 O O . THR A 1 397 ? -5.833 -7.046 -15.014 1.00 93.44 397 THR A O 1
ATOM 3115 N N . GLU A 1 398 ? -4.198 -8.024 -13.831 1.00 92.00 398 GLU A N 1
ATOM 3116 C CA . GLU A 1 398 ? -3.244 -6.926 -13.995 1.00 92.00 398 GLU A CA 1
ATOM 3117 C C . GLU A 1 398 ? -2.699 -6.874 -15.417 1.00 92.00 398 GLU A C 1
ATOM 3119 O O . GLU A 1 398 ? -2.620 -5.794 -16.003 1.00 92.00 398 GLU A O 1
ATOM 3124 N N . LEU A 1 399 ? -2.383 -8.028 -16.011 1.00 93.44 399 LEU A N 1
ATOM 3125 C CA . LEU A 1 399 ? -1.952 -8.095 -17.405 1.00 93.44 399 LEU A CA 1
ATOM 3126 C C . LEU A 1 399 ? -3.018 -7.511 -18.347 1.00 93.44 399 LEU A C 1
ATOM 3128 O O . LEU A 1 399 ? -2.679 -6.761 -19.259 1.00 93.44 399 LEU A O 1
ATOM 3132 N N . ALA A 1 400 ? -4.302 -7.780 -18.102 1.00 93.75 400 ALA A N 1
ATOM 3133 C CA . ALA A 1 400 ? -5.392 -7.231 -18.905 1.00 93.75 400 ALA A CA 1
ATOM 3134 C C . ALA A 1 400 ? -5.604 -5.716 -18.714 1.00 93.75 400 ALA A C 1
ATOM 3136 O O . ALA A 1 400 ? -6.064 -5.037 -19.634 1.00 93.75 400 ALA A O 1
ATOM 3137 N N . LEU A 1 401 ? -5.255 -5.164 -17.546 1.00 91.06 401 LEU A N 1
ATOM 3138 C CA . LEU A 1 401 ? -5.268 -3.717 -17.298 1.00 91.06 401 LEU A CA 1
ATOM 3139 C C . LEU A 1 401 ? -4.032 -3.019 -17.883 1.00 91.06 401 LEU A C 1
ATOM 3141 O O . LEU A 1 401 ? -4.136 -1.918 -18.425 1.00 91.06 401 LEU A O 1
ATOM 3145 N N . TYR A 1 402 ? -2.852 -3.629 -17.798 1.00 88.62 402 TYR A N 1
ATOM 3146 C CA . TYR A 1 402 ? -1.632 -3.053 -18.362 1.00 88.62 402 TYR A CA 1
ATOM 3147 C C . TYR A 1 402 ? -1.597 -3.160 -19.886 1.00 88.62 402 TYR A C 1
ATOM 3149 O O . TYR A 1 402 ? -1.239 -2.188 -20.557 1.00 88.62 402 TYR A O 1
ATOM 3157 N N . GLY A 1 403 ? -2.035 -4.296 -20.420 1.00 91.06 403 GLY A N 1
ATOM 3158 C CA . GLY A 1 403 ? -2.007 -4.627 -21.836 1.00 91.06 403 GLY A CA 1
ATOM 3159 C C . GLY A 1 403 ? -0.728 -5.354 -22.257 1.00 91.06 403 GLY A C 1
ATOM 3160 O O . GLY A 1 403 ? 0.147 -5.668 -21.455 1.00 91.06 403 GLY A O 1
ATOM 3161 N N . LEU A 1 404 ? -0.640 -5.622 -23.558 1.00 93.69 404 LEU A N 1
ATOM 3162 C CA . LEU A 1 404 ? 0.450 -6.375 -24.186 1.00 93.69 404 LEU A CA 1
ATOM 3163 C C . LEU A 1 404 ? 1.596 -5.468 -24.661 1.00 93.69 404 LEU A C 1
ATOM 3165 O O . LEU A 1 404 ? 1.436 -4.255 -24.808 1.00 93.69 404 LEU A O 1
ATOM 3169 N N . HIS A 1 405 ? 2.752 -6.056 -24.958 1.00 94.06 405 HIS A N 1
ATOM 3170 C CA . HIS A 1 405 ? 3.864 -5.388 -25.634 1.00 94.06 405 HIS A CA 1
ATOM 3171 C C . HIS A 1 405 ? 3.672 -5.382 -27.166 1.00 94.06 405 HIS A C 1
ATOM 3173 O O . HIS A 1 405 ? 2.839 -6.114 -27.713 1.00 94.06 405 HIS A O 1
ATOM 3179 N N . PRO A 1 406 ? 4.420 -4.537 -27.905 1.00 93.69 406 PRO A N 1
ATOM 3180 C CA . PRO A 1 406 ? 4.360 -4.516 -29.361 1.00 93.69 406 PRO A CA 1
ATOM 3181 C C . PRO A 1 406 ? 4.715 -5.880 -29.961 1.00 93.69 406 PRO A C 1
ATOM 3183 O O . PRO A 1 406 ? 5.794 -6.405 -29.711 1.00 93.69 406 PRO A O 1
ATOM 3186 N N . GLY A 1 407 ? 3.824 -6.417 -30.797 1.00 92.12 407 GLY A N 1
ATOM 3187 C CA . GLY A 1 407 ? 4.060 -7.673 -31.512 1.00 92.12 407 GLY A CA 1
ATOM 3188 C C . GLY A 1 407 ? 3.798 -8.944 -30.702 1.00 92.12 407 GLY A C 1
ATOM 3189 O O . GLY A 1 407 ? 4.014 -10.022 -31.241 1.00 92.12 407 GLY A O 1
ATOM 3190 N N . ASP A 1 408 ? 3.289 -8.859 -29.471 1.00 94.94 408 ASP A N 1
ATOM 3191 C CA . ASP A 1 408 ? 2.990 -10.052 -28.659 1.00 94.94 408 ASP A CA 1
ATOM 3192 C C . ASP A 1 408 ? 2.000 -11.014 -29.341 1.00 94.94 408 ASP A C 1
ATOM 3194 O O . ASP A 1 408 ? 2.094 -12.216 -29.144 1.00 94.94 408 ASP A O 1
ATOM 3198 N N . GLU A 1 409 ? 1.126 -10.519 -30.220 1.00 92.75 409 GLU A N 1
ATOM 3199 C CA . GLU A 1 409 ? 0.195 -11.342 -31.015 1.00 92.75 409 GLU A CA 1
ATOM 3200 C C . GLU A 1 409 ? 0.887 -12.155 -32.129 1.00 92.75 409 GLU A C 1
ATOM 3202 O O . GLU A 1 409 ? 0.272 -13.015 -32.761 1.00 92.75 409 GLU A O 1
ATOM 3207 N N . THR A 1 410 ? 2.127 -11.802 -32.480 1.00 93.88 410 THR A N 1
ATOM 3208 C CA . THR A 1 410 ? 2.804 -12.342 -33.665 1.00 93.88 410 THR A CA 1
ATOM 3209 C C . THR A 1 410 ? 3.475 -13.674 -33.361 1.00 93.88 410 THR A C 1
ATOM 3211 O O . THR A 1 410 ? 4.046 -13.866 -32.292 1.00 93.88 410 THR A O 1
ATOM 3214 N N . ALA A 1 411 ? 3.418 -14.604 -34.318 1.00 92.31 411 ALA A N 1
ATOM 3215 C CA . ALA A 1 411 ? 4.092 -15.891 -34.191 1.00 92.31 411 ALA A CA 1
ATOM 3216 C C . ALA A 1 411 ? 5.604 -15.693 -33.988 1.00 92.31 411 ALA A C 1
ATOM 3218 O O . ALA A 1 411 ? 6.230 -14.940 -34.738 1.00 92.31 411 ALA A O 1
ATOM 3219 N N . GLY A 1 412 ? 6.181 -16.384 -33.003 1.00 90.00 412 GLY A N 1
ATOM 3220 C CA . GLY A 1 412 ? 7.587 -16.224 -32.629 1.00 90.00 412 GLY A CA 1
ATOM 3221 C C . GLY A 1 412 ? 7.863 -15.097 -31.627 1.00 90.00 412 GLY A C 1
ATOM 3222 O O . GLY A 1 412 ? 9.025 -14.752 -31.423 1.00 90.00 412 GLY A O 1
ATOM 3223 N N . SER A 1 413 ? 6.831 -14.464 -31.054 1.00 94.12 413 SER A N 1
ATOM 3224 C CA . SER A 1 413 ? 7.011 -13.433 -30.026 1.00 94.12 413 SER A CA 1
ATOM 3225 C C . SER A 1 413 ? 7.392 -14.043 -28.673 1.00 94.12 413 SER A C 1
ATOM 3227 O O . SER A 1 413 ? 6.965 -15.147 -28.333 1.00 94.12 413 SER A O 1
ATOM 3229 N N . ASP A 1 414 ? 8.125 -13.277 -27.854 1.00 93.81 414 ASP A N 1
ATOM 3230 C CA . ASP A 1 414 ? 8.442 -13.656 -26.469 1.00 93.81 414 ASP A CA 1
ATOM 3231 C C . ASP A 1 414 ? 7.169 -14.014 -25.676 1.00 93.81 414 ASP A C 1
ATOM 3233 O O . ASP A 1 414 ? 7.168 -14.952 -24.885 1.00 93.81 414 ASP A O 1
ATOM 3237 N N . PHE A 1 415 ? 6.055 -13.308 -25.902 1.00 96.31 415 PHE A N 1
ATOM 3238 C CA . PHE A 1 415 ? 4.812 -13.586 -25.183 1.00 96.31 415 PHE A CA 1
ATOM 3239 C C . PHE A 1 415 ? 4.178 -14.923 -25.578 1.00 96.31 415 PHE A C 1
ATOM 3241 O O . PHE A 1 415 ? 3.667 -15.619 -24.706 1.00 96.31 415 PHE A O 1
ATOM 3248 N N . LEU A 1 416 ? 4.211 -15.317 -26.852 1.00 96.19 416 LEU A N 1
ATOM 3249 C CA . LEU A 1 416 ? 3.641 -16.604 -27.257 1.00 96.19 416 LEU A CA 1
ATOM 3250 C C . LEU A 1 416 ? 4.555 -17.780 -26.909 1.00 96.19 416 LEU A C 1
ATOM 3252 O O . LEU A 1 416 ? 4.066 -18.811 -26.451 1.00 96.19 416 LEU A O 1
ATOM 3256 N N . ASP A 1 417 ? 5.864 -17.610 -27.087 1.00 95.69 417 ASP A N 1
ATOM 3257 C CA . ASP A 1 417 ? 6.824 -18.714 -27.015 1.00 95.69 417 ASP A CA 1
ATOM 3258 C C . ASP A 1 417 ? 7.468 -18.874 -25.629 1.00 95.69 417 ASP A C 1
ATOM 3260 O O . ASP A 1 417 ? 7.988 -19.946 -25.316 1.00 95.69 417 ASP A O 1
ATOM 3264 N N . GLN A 1 418 ? 7.487 -17.817 -24.809 1.00 96.44 418 GLN A N 1
ATOM 3265 C CA . GLN A 1 418 ? 8.212 -17.764 -23.531 1.00 96.44 418 GLN A CA 1
ATOM 3266 C C . GLN A 1 418 ? 7.313 -17.392 -22.338 1.00 96.44 418 GLN A C 1
ATOM 3268 O O . GLN A 1 418 ? 7.811 -16.913 -21.314 1.00 96.44 418 GLN A O 1
ATOM 3273 N N . THR A 1 419 ? 5.999 -17.610 -22.456 1.00 96.81 419 THR A N 1
ATOM 3274 C CA . THR A 1 419 ? 5.043 -17.417 -21.356 1.00 96.81 419 THR A CA 1
ATOM 3275 C C . THR A 1 419 ? 4.672 -18.735 -20.694 1.00 96.81 419 THR A C 1
ATOM 3277 O O . THR A 1 419 ? 4.274 -19.692 -21.358 1.00 96.81 419 THR A O 1
ATOM 3280 N N . VAL A 1 420 ? 4.730 -18.748 -19.365 1.00 95.50 420 VAL A N 1
ATOM 3281 C CA . VAL A 1 420 ? 4.214 -19.817 -18.510 1.00 95.50 420 VAL A CA 1
ATOM 3282 C C . VAL A 1 420 ? 2.970 -19.307 -17.787 1.00 95.50 420 VAL A C 1
ATOM 3284 O O . VAL A 1 420 ? 2.968 -18.207 -17.237 1.00 95.50 420 VAL A O 1
ATOM 3287 N N . ILE A 1 421 ? 1.911 -20.117 -17.790 1.00 95.81 421 ILE A N 1
ATOM 3288 C CA . ILE A 1 421 ? 0.659 -19.828 -17.088 1.00 95.81 421 ILE A CA 1
ATOM 3289 C C . ILE A 1 421 ? 0.522 -20.822 -15.937 1.00 95.81 421 ILE A C 1
ATOM 3291 O O . ILE A 1 421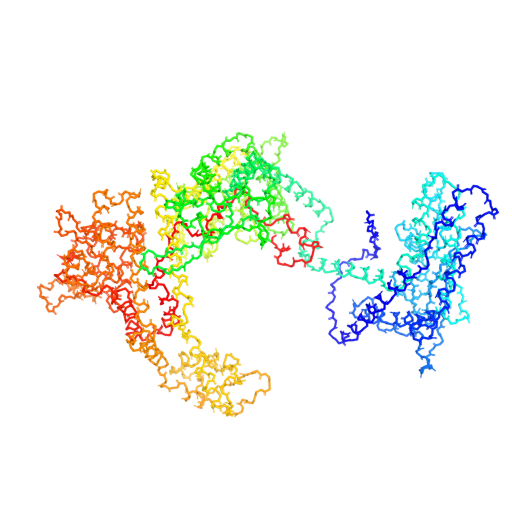 ? 0.615 -22.035 -16.150 1.00 95.81 421 ILE A O 1
ATOM 3295 N N . THR A 1 422 ? 0.294 -20.316 -14.729 1.00 95.12 422 THR A N 1
ATOM 3296 C CA . THR A 1 422 ? 0.016 -21.135 -13.543 1.00 95.12 422 THR A CA 1
ATOM 3297 C C . THR A 1 422 ? -1.325 -20.759 -12.924 1.00 95.12 422 THR A C 1
ATOM 3299 O O . THR A 1 422 ? -1.784 -19.627 -13.063 1.00 95.12 422 THR A O 1
ATOM 3302 N N . LEU A 1 423 ? -1.959 -21.722 -12.257 1.00 93.31 423 LEU A N 1
ATOM 3303 C CA . LEU A 1 423 ? -3.198 -21.567 -11.497 1.00 93.31 423 LEU A CA 1
ATOM 3304 C C . LEU A 1 423 ? -2.913 -21.983 -10.049 1.00 93.31 423 LEU A C 1
ATOM 3306 O O . LEU A 1 423 ? -2.444 -23.097 -9.821 1.00 93.31 423 LEU A O 1
ATOM 3310 N N . ASP A 1 424 ? -3.120 -21.080 -9.088 1.00 89.69 424 ASP A N 1
ATOM 3311 C CA . ASP A 1 424 ? -2.805 -21.301 -7.662 1.00 89.69 424 ASP A CA 1
ATOM 3312 C C . ASP A 1 424 ? -1.361 -21.794 -7.420 1.00 89.69 424 ASP A C 1
ATOM 3314 O O . ASP A 1 424 ? -1.073 -22.632 -6.563 1.00 89.69 424 ASP A O 1
ATOM 3318 N N . GLY A 1 425 ? -0.423 -21.285 -8.227 1.00 87.62 425 GLY A N 1
ATOM 3319 C CA . GLY A 1 425 ? 0.996 -21.643 -8.168 1.00 87.62 425 GLY A CA 1
ATOM 3320 C C . GLY A 1 425 ? 1.354 -22.995 -8.797 1.00 87.62 425 GLY A C 1
ATOM 3321 O O . GLY A 1 425 ? 2.526 -23.368 -8.779 1.00 87.62 425 GLY A O 1
ATOM 3322 N N . GLN A 1 426 ? 0.391 -23.718 -9.375 1.00 90.69 426 GLN A N 1
ATOM 3323 C CA . GLN A 1 426 ? 0.614 -24.984 -10.079 1.00 90.69 426 GLN A CA 1
ATOM 3324 C C . GLN A 1 426 ? 0.544 -24.809 -11.606 1.00 90.69 426 GLN A C 1
ATOM 3326 O O . GLN A 1 426 ? -0.174 -23.931 -12.091 1.00 90.69 426 GLN A O 1
ATOM 3331 N N . PRO A 1 427 ? 1.261 -25.628 -12.399 1.00 90.12 427 PRO A N 1
ATOM 3332 C CA . PRO A 1 427 ? 1.088 -25.658 -13.851 1.00 90.12 427 PRO A CA 1
ATOM 3333 C C . PRO A 1 427 ? -0.361 -25.976 -14.244 1.00 90.12 427 PRO A C 1
ATOM 3335 O O . PRO A 1 427 ? -1.032 -26.750 -13.562 1.00 90.12 427 PRO A O 1
ATOM 3338 N N . LEU A 1 428 ? -0.830 -25.412 -15.360 1.00 88.38 428 LEU A N 1
ATOM 3339 C CA . LEU A 1 428 ? -2.168 -25.706 -15.881 1.00 88.38 428 LEU A CA 1
ATOM 3340 C C . LEU A 1 428 ? -2.353 -27.206 -16.161 1.00 88.38 428 LEU A C 1
ATOM 3342 O O . LEU A 1 428 ? -1.536 -27.834 -16.836 1.00 88.38 428 LEU A O 1
ATOM 3346 N N . ASP A 1 429 ? -3.474 -27.751 -15.688 1.00 85.69 429 ASP A N 1
ATOM 3347 C CA . ASP A 1 429 ? -3.941 -29.088 -16.059 1.00 85.69 429 ASP A CA 1
ATOM 3348 C C . ASP A 1 429 ? -4.198 -29.167 -17.580 1.00 85.69 429 ASP A C 1
ATOM 3350 O O . ASP A 1 429 ? -4.593 -28.186 -18.217 1.00 85.69 429 ASP A O 1
ATOM 3354 N N . ALA A 1 430 ? -4.035 -30.356 -18.165 1.00 84.50 430 ALA A N 1
ATOM 3355 C CA . ALA A 1 430 ? -4.387 -30.649 -19.553 1.00 84.50 430 ALA A CA 1
ATOM 3356 C C . ALA A 1 430 ? -5.852 -30.300 -19.884 1.00 84.50 430 ALA A C 1
ATOM 3358 O O . ALA A 1 430 ? -6.155 -29.953 -21.032 1.00 84.50 430 ALA A O 1
ATOM 3359 N N . ALA A 1 431 ? -6.743 -30.339 -18.886 1.00 83.31 431 ALA A N 1
ATOM 3360 C CA . ALA A 1 431 ? -8.128 -29.884 -19.009 1.00 83.31 431 ALA A CA 1
ATOM 3361 C C . ALA A 1 431 ? -8.250 -28.418 -19.473 1.00 83.31 431 ALA A C 1
ATOM 3363 O O . ALA A 1 431 ? -9.207 -28.086 -20.165 1.00 83.31 431 ALA A O 1
ATOM 3364 N N . TYR A 1 432 ? -7.263 -27.570 -19.168 1.00 85.12 432 TYR A N 1
ATOM 3365 C CA . TYR A 1 432 ? -7.229 -26.149 -19.528 1.00 85.12 432 TYR A CA 1
ATOM 3366 C C . TYR A 1 432 ? -6.322 -25.856 -20.731 1.00 85.12 432 TYR A C 1
ATOM 3368 O O . TYR A 1 432 ? -5.912 -24.718 -20.933 1.00 85.12 432 TYR A O 1
ATOM 3376 N N . SER A 1 433 ? -5.995 -26.858 -21.552 1.00 80.75 433 SER A N 1
ATOM 3377 C CA . SER A 1 433 ? -5.069 -26.720 -22.694 1.00 80.75 433 SER A CA 1
ATOM 3378 C C . SER A 1 433 ? -5.490 -25.690 -23.755 1.00 80.75 433 SER A C 1
ATOM 3380 O O . SER A 1 433 ? -4.657 -25.232 -24.536 1.00 80.75 433 SER A O 1
ATOM 3382 N N . THR A 1 434 ? -6.764 -25.294 -23.781 1.00 86.56 434 THR A N 1
ATOM 3383 C CA . THR A 1 434 ? -7.289 -24.210 -24.627 1.00 86.56 434 THR A CA 1
ATOM 3384 C C . THR A 1 434 ? -6.896 -22.815 -24.123 1.00 86.56 434 THR A C 1
ATOM 3386 O O . THR A 1 434 ? -6.779 -21.884 -24.925 1.00 86.56 434 THR A O 1
ATOM 3389 N N . LEU A 1 435 ? -6.620 -22.671 -22.821 1.00 92.56 435 LEU A N 1
ATOM 3390 C CA . LEU A 1 435 ? -6.076 -21.466 -22.200 1.00 92.56 435 LEU A CA 1
ATOM 3391 C C . LEU A 1 435 ? -4.583 -21.340 -22.538 1.00 92.56 435 LEU A C 1
ATOM 3393 O O . LEU A 1 435 ? -3.704 -21.751 -21.786 1.00 92.56 435 LEU A O 1
ATOM 3397 N N . SER A 1 436 ? -4.303 -20.773 -23.708 1.00 93.44 436 SER A N 1
ATOM 3398 C CA . SER A 1 436 ? -2.947 -20.572 -24.232 1.00 93.44 436 SER A CA 1
ATOM 3399 C C . SER A 1 436 ? -2.535 -19.095 -24.218 1.00 93.44 436 SER A C 1
ATOM 3401 O O . SER A 1 436 ? -3.406 -18.219 -24.252 1.00 93.44 436 SER A O 1
ATOM 3403 N N . PRO A 1 437 ? -1.224 -18.782 -24.266 1.00 95.88 437 PRO A N 1
ATOM 3404 C CA . PRO A 1 437 ? -0.758 -17.408 -24.455 1.00 95.88 437 PRO A CA 1
ATOM 3405 C C . PRO A 1 437 ? -1.357 -16.735 -25.700 1.00 95.88 437 PRO A C 1
ATOM 3407 O O . PRO A 1 437 ? -1.718 -15.565 -25.646 1.00 95.88 437 PRO A O 1
ATOM 3410 N N . THR A 1 438 ? -1.555 -17.473 -26.800 1.00 95.62 438 THR A N 1
ATOM 3411 C CA . THR A 1 438 ? -2.191 -16.947 -28.023 1.00 95.62 438 THR A CA 1
ATOM 3412 C C . THR A 1 438 ? -3.633 -16.519 -27.787 1.00 95.62 438 THR A C 1
ATOM 3414 O O . THR A 1 438 ? -4.042 -15.450 -28.236 1.00 95.62 438 THR A O 1
ATOM 3417 N N . TYR A 1 439 ? -4.400 -17.334 -27.063 1.00 95.44 439 TYR A N 1
ATOM 3418 C CA . TYR A 1 439 ? -5.767 -16.986 -26.691 1.00 95.44 439 TYR A CA 1
ATOM 3419 C C . TYR A 1 439 ? -5.792 -15.754 -25.773 1.00 95.44 439 TYR A C 1
ATOM 3421 O O . TYR A 1 439 ? -6.535 -14.808 -26.037 1.00 95.44 439 TYR A O 1
ATOM 3429 N N . LEU A 1 440 ? -4.938 -15.725 -24.742 1.00 95.94 440 LEU A N 1
ATOM 3430 C CA . LEU A 1 440 ? -4.854 -14.591 -23.819 1.00 95.94 440 LEU A CA 1
ATOM 3431 C C . LEU A 1 440 ? -4.474 -13.292 -24.533 1.00 95.94 440 LEU A C 1
ATOM 3433 O O . LEU A 1 440 ? -5.072 -12.256 -24.246 1.00 95.94 440 LEU A O 1
ATOM 3437 N N . ALA A 1 441 ? -3.536 -13.346 -25.483 1.00 95.94 441 ALA A N 1
ATOM 3438 C CA . ALA A 1 441 ? -3.146 -12.189 -26.281 1.00 95.94 441 ALA A CA 1
ATOM 3439 C C . ALA A 1 441 ? -4.362 -11.589 -27.018 1.00 95.94 441 ALA A C 1
ATOM 3441 O O . ALA A 1 441 ? -4.680 -10.408 -26.855 1.00 95.94 441 ALA A O 1
ATOM 3442 N N . GLY A 1 442 ? -5.134 -12.441 -27.706 1.00 94.62 442 GLY A N 1
ATOM 3443 C CA . GLY A 1 442 ? -6.356 -12.029 -28.400 1.00 94.62 442 GLY A CA 1
ATOM 3444 C C . GLY A 1 442 ? -7.408 -11.418 -27.469 1.00 94.62 442 GLY A C 1
ATOM 3445 O O . GLY A 1 442 ? -7.946 -10.353 -27.769 1.00 94.62 442 GLY A O 1
ATOM 3446 N N . VAL A 1 443 ? -7.661 -12.040 -26.313 1.00 94.94 443 VAL A N 1
ATOM 3447 C CA . VAL A 1 443 ? -8.631 -11.532 -25.324 1.00 94.94 443 VAL A CA 1
ATOM 3448 C C . VAL A 1 443 ? -8.210 -10.168 -24.773 1.00 94.94 443 VAL A C 1
ATOM 3450 O O . VAL A 1 443 ? -9.032 -9.256 -24.680 1.00 94.94 443 VAL A O 1
ATOM 3453 N N . ILE A 1 444 ? -6.936 -10.002 -24.415 1.00 95.19 444 ILE A N 1
ATOM 3454 C CA . ILE A 1 444 ? -6.429 -8.746 -23.848 1.00 95.19 444 ILE A CA 1
ATOM 3455 C C . ILE A 1 444 ? -6.467 -7.620 -24.892 1.00 95.19 444 ILE A C 1
ATOM 3457 O O . ILE A 1 444 ? -6.838 -6.491 -24.557 1.00 95.19 444 ILE A O 1
ATOM 3461 N N . ASP A 1 445 ? -6.112 -7.904 -26.151 1.00 91.75 445 ASP A N 1
ATOM 3462 C CA . ASP A 1 445 ? -6.196 -6.921 -27.240 1.00 91.75 445 ASP A CA 1
ATOM 3463 C C . ASP A 1 445 ? -7.644 -6.508 -27.542 1.00 91.75 445 ASP A C 1
ATOM 3465 O O . ASP A 1 445 ? -7.913 -5.324 -27.765 1.00 91.75 445 ASP A O 1
ATOM 3469 N N . GLU A 1 446 ? -8.589 -7.448 -27.521 1.00 93.75 446 GLU A N 1
ATOM 3470 C CA . GLU A 1 446 ? -10.003 -7.169 -27.783 1.00 93.75 446 GLU A CA 1
ATOM 3471 C C . GLU A 1 446 ? -10.631 -6.306 -26.676 1.00 93.75 446 GLU A C 1
ATOM 3473 O O . GLU A 1 446 ? -11.288 -5.306 -26.976 1.00 93.75 446 GLU A O 1
ATOM 3478 N N . LEU A 1 447 ? -10.411 -6.666 -25.407 1.00 93.31 447 LEU A N 1
ATOM 3479 C CA . LEU A 1 447 ? -11.122 -6.067 -24.275 1.00 93.31 447 LEU A CA 1
ATOM 3480 C C . LEU A 1 447 ? -10.648 -4.649 -23.905 1.00 93.31 447 LEU A C 1
ATOM 3482 O O . LEU A 1 447 ? -11.471 -3.844 -23.471 1.00 93.31 447 LEU A O 1
ATOM 3486 N N . ASP A 1 448 ? -9.347 -4.338 -24.036 1.00 91.75 448 ASP A N 1
ATOM 3487 C CA . ASP A 1 448 ? -8.748 -3.013 -23.738 1.00 91.75 448 ASP A CA 1
ATOM 3488 C C . ASP A 1 448 ? -9.252 -2.404 -22.404 1.00 91.75 448 ASP A C 1
ATOM 3490 O O . ASP A 1 448 ? -9.646 -1.234 -22.316 1.00 91.75 448 ASP A O 1
ATOM 3494 N N . LEU A 1 449 ? -9.288 -3.240 -21.354 1.00 93.12 449 LEU A N 1
ATOM 3495 C CA . LEU A 1 449 ? -10.073 -3.017 -20.128 1.00 93.12 449 LEU A CA 1
ATOM 3496 C C . LEU A 1 449 ? -9.759 -1.686 -19.442 1.00 93.12 449 LEU A C 1
ATOM 3498 O O . LEU A 1 449 ? -10.664 -0.983 -18.985 1.00 93.12 449 LEU A O 1
ATOM 3502 N N . ARG A 1 450 ? -8.484 -1.292 -19.419 1.00 90.50 450 ARG A N 1
ATOM 3503 C CA . ARG A 1 450 ? -8.053 -0.015 -18.839 1.00 90.50 450 ARG A CA 1
ATOM 3504 C C . ARG A 1 450 ? -8.649 1.191 -19.556 1.00 90.50 450 ARG A C 1
ATOM 3506 O O . ARG A 1 450 ? -9.030 2.157 -18.897 1.00 90.50 450 ARG A O 1
ATOM 3513 N N . ALA A 1 451 ? -8.715 1.162 -20.885 1.00 90.62 451 ALA A N 1
ATOM 3514 C CA . ALA A 1 451 ? -9.213 2.292 -21.660 1.00 90.62 451 ALA A CA 1
ATOM 3515 C C . ALA A 1 451 ? -10.724 2.497 -21.470 1.00 90.62 451 ALA A C 1
ATOM 3517 O O . ALA A 1 451 ? -11.195 3.635 -21.499 1.00 90.62 451 ALA A O 1
ATOM 3518 N N . VAL A 1 452 ? -11.477 1.415 -21.252 1.00 92.62 452 VAL A N 1
ATOM 3519 C CA . VAL A 1 452 ? -12.943 1.461 -21.132 1.00 92.62 452 VAL A CA 1
ATOM 3520 C C . VAL A 1 452 ? -13.437 1.647 -19.694 1.00 92.62 452 VAL A C 1
ATOM 3522 O O . VAL A 1 452 ? -14.500 2.241 -19.494 1.00 92.62 452 VAL A O 1
ATOM 3525 N N . PHE A 1 453 ? -12.662 1.226 -18.686 1.00 92.12 453 PHE A N 1
ATOM 3526 C CA . PHE A 1 453 ? -13.082 1.246 -17.278 1.00 92.12 453 PHE A CA 1
ATOM 3527 C C . PHE A 1 453 ? -13.533 2.630 -16.789 1.00 92.12 453 PHE A C 1
ATOM 3529 O O . PHE A 1 453 ? -14.569 2.743 -16.140 1.00 92.12 453 PHE A O 1
ATOM 3536 N N . GLY A 1 454 ? -12.804 3.701 -17.123 1.00 89.31 454 GLY A N 1
ATOM 3537 C CA . GLY A 1 454 ? -13.141 5.047 -16.641 1.00 89.31 454 GLY A CA 1
ATOM 3538 C C . GLY A 1 454 ? -14.526 5.533 -17.092 1.00 89.31 454 GLY A C 1
ATOM 3539 O O . GLY A 1 454 ? -15.223 6.208 -16.334 1.00 89.31 454 GLY A O 1
ATOM 3540 N N . ASN A 1 455 ? -14.953 5.165 -18.304 1.00 91.31 455 ASN A N 1
ATOM 3541 C CA . ASN A 1 455 ? -16.302 5.469 -18.787 1.00 91.31 455 ASN A CA 1
ATOM 3542 C C . ASN A 1 455 ? -17.343 4.584 -18.099 1.00 91.31 455 ASN A C 1
ATOM 3544 O O . ASN A 1 455 ? -18.345 5.106 -17.619 1.00 91.31 455 ASN A O 1
ATOM 3548 N N . PHE A 1 456 ? -17.059 3.285 -17.969 1.00 92.19 456 PHE A N 1
ATOM 3549 C CA . PHE A 1 456 ? -17.928 2.339 -17.270 1.00 92.19 456 PHE A CA 1
ATOM 3550 C C . PHE A 1 456 ? -18.204 2.766 -15.818 1.00 92.19 456 PHE A C 1
ATOM 3552 O O . PHE A 1 456 ? -19.356 2.826 -15.390 1.00 92.19 456 PHE A O 1
ATOM 3559 N N . GLN A 1 457 ? -17.161 3.140 -15.071 1.00 90.50 457 GLN A N 1
ATOM 3560 C CA . GLN A 1 457 ? -17.293 3.623 -13.697 1.00 90.50 457 GLN A CA 1
ATOM 3561 C C . GLN A 1 457 ? -18.106 4.921 -13.633 1.00 90.50 457 GLN A C 1
ATOM 3563 O O . GLN A 1 457 ? -18.974 5.064 -12.773 1.00 90.50 457 GLN A O 1
ATOM 3568 N N . ARG A 1 458 ? -17.870 5.860 -14.557 1.00 90.81 458 ARG A N 1
ATOM 3569 C CA . ARG A 1 458 ? -18.632 7.113 -14.620 1.00 90.81 458 ARG A CA 1
ATOM 3570 C C . ARG A 1 458 ? -20.119 6.856 -14.856 1.00 90.81 458 ARG A C 1
ATOM 3572 O O . ARG A 1 458 ? -20.940 7.428 -14.145 1.00 90.81 458 ARG A O 1
ATOM 3579 N N . GLU A 1 459 ? -20.458 6.000 -15.814 1.00 92.50 459 GLU A N 1
ATOM 3580 C CA . GLU A 1 459 ? -21.844 5.629 -16.117 1.00 92.50 459 GLU A CA 1
ATOM 3581 C C . GLU A 1 459 ? -22.512 4.954 -14.917 1.00 92.50 459 GLU A C 1
ATOM 3583 O O . GLU A 1 459 ? -23.606 5.355 -14.523 1.00 92.50 459 GLU A O 1
ATOM 3588 N N . ALA A 1 460 ? -21.832 4.002 -14.271 1.00 90.75 460 ALA A N 1
ATOM 3589 C CA . ALA A 1 460 ? -22.337 3.333 -13.075 1.00 90.75 460 ALA A CA 1
ATOM 3590 C C . ALA A 1 460 ? -22.592 4.314 -11.917 1.00 90.75 460 ALA A C 1
ATOM 3592 O O . ALA A 1 460 ? -23.633 4.233 -11.266 1.00 90.75 460 ALA A O 1
ATOM 3593 N N . CYS A 1 461 ? -21.698 5.275 -11.674 1.00 87.00 461 CYS A N 1
ATOM 3594 C CA . CYS A 1 461 ? -21.885 6.293 -10.634 1.00 87.00 461 CYS A CA 1
ATOM 3595 C C . CYS A 1 461 ? -22.973 7.329 -10.978 1.00 87.00 461 CYS A C 1
ATOM 3597 O O . CYS A 1 461 ? -23.503 7.988 -10.083 1.00 87.00 461 CYS A O 1
ATOM 3599 N N . GLN A 1 462 ? -23.320 7.489 -12.258 1.00 89.50 462 GLN A N 1
ATOM 3600 C CA . GLN A 1 462 ? -24.390 8.383 -12.715 1.00 89.50 462 GLN A CA 1
ATOM 3601 C C . GLN A 1 462 ? -25.782 7.737 -12.673 1.00 89.50 462 GLN A C 1
ATOM 3603 O O . GLN A 1 462 ? -26.782 8.447 -12.772 1.00 89.50 462 GLN A O 1
ATOM 3608 N N . GLN A 1 463 ? -25.877 6.414 -12.504 1.00 92.44 463 GLN A N 1
ATOM 3609 C CA . GLN A 1 463 ? -27.164 5.735 -12.369 1.00 92.44 463 GLN A CA 1
ATOM 3610 C C . GLN A 1 463 ? -27.890 6.188 -11.098 1.00 92.44 463 GLN A C 1
ATOM 3612 O O . GLN A 1 463 ? -27.366 6.085 -9.988 1.00 92.44 463 GLN A O 1
ATOM 3617 N N . GLU A 1 464 ? -29.140 6.631 -11.249 1.00 91.38 464 GLU A N 1
ATOM 3618 C CA . GLU A 1 464 ? -29.921 7.196 -10.143 1.00 91.38 464 GLU A CA 1
ATOM 3619 C C . GLU A 1 464 ? -30.091 6.207 -8.975 1.00 91.38 464 GLU A C 1
ATOM 3621 O O . GLU A 1 464 ? -30.031 6.599 -7.808 1.00 91.38 464 GLU A O 1
ATOM 3626 N N . HIS A 1 465 ? -30.256 4.914 -9.275 1.00 91.38 465 HIS A N 1
ATOM 3627 C CA . HIS A 1 465 ? -30.324 3.858 -8.263 1.00 91.38 465 HIS A CA 1
ATOM 3628 C C . HIS A 1 465 ? -29.042 3.790 -7.416 1.00 91.38 465 HIS A C 1
ATOM 3630 O O . HIS A 1 465 ? -29.116 3.815 -6.187 1.00 91.38 465 HIS A O 1
ATOM 3636 N N . ASN A 1 466 ? -27.872 3.801 -8.058 1.00 90.31 466 ASN A N 1
ATOM 3637 C CA . ASN A 1 466 ? -26.572 3.707 -7.390 1.00 90.31 466 ASN A CA 1
ATOM 3638 C C . ASN A 1 466 ? -26.304 4.956 -6.545 1.00 90.31 466 ASN A C 1
ATOM 3640 O O . ASN A 1 466 ? -25.868 4.852 -5.402 1.00 90.31 466 ASN A O 1
ATOM 3644 N N . GLN A 1 467 ? -26.658 6.139 -7.052 1.00 90.31 467 GLN A N 1
ATOM 3645 C CA . GLN A 1 467 ? -26.570 7.385 -6.288 1.00 90.31 467 GLN A CA 1
ATOM 3646 C C . GLN A 1 467 ? -27.458 7.365 -5.036 1.00 90.31 467 GLN A C 1
ATOM 3648 O O . GLN A 1 467 ? -27.043 7.828 -3.974 1.00 90.31 467 GLN A O 1
ATOM 3653 N N . ARG A 1 468 ? -28.681 6.819 -5.129 1.00 89.94 468 ARG A N 1
ATOM 3654 C CA . ARG A 1 468 ? -29.559 6.638 -3.957 1.00 89.94 468 ARG A CA 1
ATOM 3655 C C . ARG A 1 468 ? -28.925 5.699 -2.929 1.00 89.94 468 ARG A C 1
ATOM 3657 O O . ARG A 1 468 ? -28.974 6.000 -1.739 1.00 89.94 468 ARG A O 1
ATOM 3664 N N . MET A 1 469 ? -28.307 4.604 -3.371 1.00 88.25 469 MET A N 1
ATOM 3665 C CA . MET A 1 469 ? -27.628 3.663 -2.476 1.00 88.25 469 MET A CA 1
ATOM 3666 C C . MET A 1 469 ? -26.383 4.265 -1.812 1.00 88.25 469 MET A C 1
ATOM 3668 O O . MET A 1 469 ? -26.210 4.081 -0.609 1.00 88.25 469 MET A O 1
ATOM 3672 N N . LEU A 1 470 ? -25.579 5.056 -2.533 1.00 87.94 470 LEU A N 1
ATOM 3673 C CA . LEU A 1 470 ? -24.435 5.776 -1.955 1.00 87.94 470 LEU A CA 1
ATOM 3674 C C . LEU A 1 470 ? -24.881 6.725 -0.839 1.00 87.94 470 LEU A C 1
ATOM 3676 O O . LEU A 1 470 ? -24.271 6.753 0.230 1.00 87.94 470 LEU A O 1
ATOM 3680 N N . ARG A 1 471 ? -25.983 7.458 -1.048 1.00 90.00 471 ARG A N 1
ATOM 3681 C CA . ARG A 1 471 ? -26.562 8.330 -0.012 1.00 90.00 471 ARG A CA 1
ATOM 3682 C C . ARG A 1 471 ? -27.060 7.539 1.193 1.00 90.00 471 ARG A C 1
ATOM 3684 O O . ARG A 1 471 ? -26.820 7.949 2.328 1.00 90.00 471 ARG A O 1
ATOM 3691 N N . ALA A 1 472 ? -27.720 6.404 0.964 1.00 89.00 472 ALA A N 1
ATOM 3692 C CA . ALA A 1 472 ? -28.177 5.527 2.039 1.00 89.00 472 ALA A CA 1
ATOM 3693 C C . ALA A 1 472 ? -26.999 4.974 2.859 1.00 89.00 472 ALA A C 1
ATOM 3695 O O . ALA A 1 472 ? -27.038 5.020 4.088 1.00 89.00 472 ALA A O 1
ATOM 3696 N N . LEU A 1 473 ? -25.927 4.526 2.198 1.00 88.94 473 LEU A N 1
ATOM 3697 C CA . LEU A 1 473 ? -24.707 4.062 2.857 1.00 88.94 473 LEU A CA 1
ATOM 3698 C C . LEU A 1 473 ? -24.041 5.183 3.666 1.00 88.94 473 LEU A C 1
ATOM 3700 O O . LEU A 1 473 ? -23.722 4.977 4.836 1.00 88.94 473 LEU A O 1
ATOM 3704 N N . ALA A 1 474 ? -23.886 6.378 3.084 1.00 88.25 474 ALA A N 1
ATOM 3705 C CA . ALA A 1 474 ? -23.322 7.537 3.776 1.00 88.25 474 ALA A CA 1
ATOM 3706 C C . ALA A 1 474 ? -24.127 7.895 5.036 1.00 88.25 474 ALA A C 1
ATOM 3708 O O . ALA A 1 474 ? -23.543 8.116 6.098 1.00 88.25 474 ALA A O 1
ATOM 3709 N N . ARG A 1 475 ? -25.465 7.870 4.949 1.00 90.25 475 ARG A N 1
ATOM 3710 C CA . ARG A 1 475 ? -26.368 8.086 6.089 1.00 90.25 475 ARG A CA 1
ATOM 3711 C C . ARG A 1 475 ? -26.149 7.045 7.187 1.00 90.25 475 ARG A C 1
ATOM 3713 O O . ARG A 1 475 ? -25.908 7.419 8.331 1.00 90.25 475 ARG A O 1
ATOM 3720 N N . VAL A 1 476 ? -26.191 5.753 6.848 1.00 88.44 476 VAL A N 1
ATOM 3721 C CA . VAL A 1 476 ? -26.023 4.661 7.825 1.00 88.44 476 VAL A CA 1
ATOM 3722 C C . VAL A 1 476 ? -24.645 4.716 8.484 1.00 88.44 476 VAL A C 1
ATOM 3724 O O . VAL A 1 476 ? -24.549 4.560 9.703 1.00 88.44 476 VAL A O 1
ATOM 3727 N N . ARG A 1 477 ? -23.587 4.992 7.713 1.00 87.94 477 ARG A N 1
ATOM 3728 C CA . ARG A 1 477 ? -22.226 5.167 8.236 1.00 87.94 477 ARG A CA 1
ATOM 3729 C C . ARG A 1 477 ? -22.163 6.312 9.241 1.00 87.94 477 ARG A C 1
ATOM 3731 O O . ARG A 1 477 ? -21.656 6.130 10.341 1.00 87.94 477 ARG A O 1
ATOM 3738 N N . MET A 1 478 ? -22.724 7.464 8.890 1.00 88.62 478 MET A N 1
ATOM 3739 C CA . MET A 1 478 ? -22.722 8.653 9.738 1.00 88.62 478 MET A CA 1
ATOM 3740 C C . MET A 1 478 ? -23.467 8.429 11.058 1.00 88.62 478 MET A C 1
ATOM 3742 O O . MET A 1 478 ? -22.942 8.775 12.113 1.00 88.62 478 MET A O 1
ATOM 3746 N N . THR A 1 479 ? -24.641 7.790 11.032 1.00 88.44 479 THR A N 1
ATOM 3747 C CA . THR A 1 479 ? -25.377 7.447 12.261 1.00 88.44 479 THR A CA 1
ATOM 3748 C C . THR A 1 479 ? -24.612 6.426 13.112 1.00 88.44 479 THR A C 1
ATOM 3750 O O . THR A 1 479 ? -24.539 6.579 14.328 1.00 88.44 479 THR A O 1
ATOM 3753 N N . THR A 1 480 ? -23.997 5.415 12.487 1.00 87.69 480 THR A N 1
ATOM 3754 C CA . THR A 1 480 ? -23.220 4.373 13.188 1.00 87.69 480 THR A CA 1
ATOM 3755 C C . THR A 1 480 ? -21.989 4.959 13.879 1.00 87.69 480 THR A C 1
ATOM 3757 O O . THR A 1 480 ? -21.781 4.740 15.072 1.00 87.69 480 THR A O 1
ATOM 3760 N N . LEU A 1 481 ? -21.207 5.765 13.156 1.00 88.19 481 LEU A N 1
ATOM 3761 C CA . LEU A 1 481 ? -20.028 6.439 13.698 1.00 88.19 481 LEU A CA 1
ATOM 3762 C C . LEU A 1 481 ? -20.401 7.512 14.728 1.00 88.19 481 LEU A C 1
ATOM 3764 O O . LEU A 1 481 ? -19.672 7.700 15.698 1.00 88.19 481 LEU A O 1
ATOM 3768 N N . GLY A 1 482 ? -21.543 8.183 14.564 1.00 89.94 482 GLY A N 1
ATOM 3769 C CA . GLY A 1 482 ? -22.058 9.126 15.555 1.00 89.94 482 GLY A CA 1
ATOM 3770 C C . GLY A 1 482 ? -22.414 8.435 16.874 1.00 89.94 482 GLY A C 1
ATOM 3771 O O . GLY A 1 482 ? -22.083 8.952 17.941 1.00 89.94 482 GLY A O 1
ATOM 3772 N N . TRP A 1 483 ? -23.016 7.239 16.816 1.00 88.56 483 TRP A N 1
ATOM 3773 C CA . TRP A 1 483 ? -23.318 6.449 18.014 1.00 88.56 483 TRP A CA 1
ATOM 3774 C C . TRP A 1 483 ? -22.037 6.006 18.724 1.00 88.56 483 TRP A C 1
ATOM 3776 O O . TRP A 1 483 ? -21.915 6.170 19.938 1.00 88.56 483 TRP A O 1
ATOM 3786 N N . ALA A 1 484 ? -21.047 5.525 17.965 1.00 86.44 484 ALA A N 1
ATOM 3787 C CA . ALA A 1 484 ? -19.731 5.191 18.507 1.00 86.44 484 ALA A CA 1
ATOM 3788 C C . ALA A 1 484 ? -19.068 6.411 19.170 1.00 86.44 484 ALA A C 1
ATOM 3790 O O . ALA A 1 484 ? -18.592 6.316 20.298 1.00 86.44 484 ALA A O 1
ATOM 3791 N N . ALA A 1 485 ? -19.104 7.579 18.522 1.00 89.31 485 ALA A N 1
ATOM 3792 C CA . ALA A 1 485 ? -18.546 8.818 19.058 1.00 89.31 485 ALA A CA 1
ATOM 3793 C C . ALA A 1 485 ? -19.231 9.271 20.359 1.00 89.31 485 ALA A C 1
ATOM 3795 O O . ALA A 1 485 ? -18.548 9.726 21.278 1.00 89.31 485 ALA A O 1
ATOM 3796 N N . LYS A 1 486 ? -20.557 9.107 20.468 1.00 91.00 486 LYS A N 1
ATOM 3797 C CA . LYS A 1 486 ? -21.310 9.325 21.714 1.00 91.00 486 LYS A CA 1
ATOM 3798 C C . LYS A 1 486 ? -20.825 8.381 22.817 1.00 91.00 486 LYS A C 1
ATOM 3800 O O . LYS A 1 486 ? -20.550 8.836 23.922 1.00 91.00 486 LYS A O 1
ATOM 3805 N N . MET A 1 487 ? -20.700 7.083 22.528 1.00 85.81 487 MET A N 1
ATOM 3806 C CA . MET A 1 487 ? -20.239 6.087 23.510 1.00 85.81 487 MET A CA 1
ATOM 3807 C C . MET A 1 487 ? -18.789 6.324 23.955 1.00 85.81 487 MET A C 1
ATOM 3809 O O . MET A 1 487 ? -18.454 6.086 25.110 1.00 85.81 487 MET A O 1
ATOM 3813 N N . GLN A 1 488 ? -17.943 6.828 23.056 1.00 86.81 488 GLN A N 1
ATOM 3814 C CA . GLN A 1 488 ? -16.545 7.172 23.329 1.00 86.81 488 GLN A CA 1
ATOM 3815 C C . GLN A 1 488 ? -16.378 8.517 24.057 1.00 86.81 488 GLN A C 1
ATOM 3817 O O . GLN A 1 488 ? -15.276 8.849 24.486 1.00 86.81 488 GLN A O 1
ATOM 3822 N N . GLY A 1 489 ? -17.447 9.310 24.197 1.00 88.62 489 GLY A N 1
ATOM 3823 C CA . GLY A 1 489 ? -17.387 10.649 24.787 1.00 88.62 489 GLY A CA 1
ATOM 3824 C C . GLY A 1 489 ? -16.743 11.708 23.884 1.00 88.62 489 GLY A C 1
ATOM 3825 O O . GLY A 1 489 ? -16.410 12.793 24.355 1.00 88.62 489 GLY A O 1
ATOM 3826 N N . HIS A 1 490 ? -16.577 11.428 22.587 1.00 89.50 490 HIS A N 1
ATOM 3827 C CA . HIS A 1 490 ? -16.079 12.398 21.603 1.00 89.50 490 HIS A CA 1
ATOM 3828 C C . HIS A 1 490 ? -17.080 13.531 21.339 1.00 89.50 490 HIS A C 1
ATOM 3830 O O . HIS A 1 490 ? -16.682 14.642 20.985 1.00 89.50 490 HIS A O 1
ATOM 3836 N N . ILE A 1 491 ? -18.371 13.240 21.507 1.00 93.75 491 ILE A N 1
ATOM 3837 C CA . ILE A 1 491 ? -19.485 14.187 21.416 1.00 93.75 491 ILE A CA 1
ATOM 3838 C C . ILE A 1 491 ? -20.480 13.922 22.551 1.00 93.75 491 ILE A C 1
ATOM 3840 O O . ILE A 1 491 ? -20.550 12.810 23.078 1.00 93.75 491 ILE A O 1
ATOM 3844 N N . GLN A 1 492 ? -21.261 14.934 22.925 1.00 93.69 492 GLN A N 1
ATOM 3845 C CA . GLN A 1 492 ? -22.290 14.799 23.957 1.00 93.69 492 GLN A CA 1
ATOM 3846 C C . GLN A 1 492 ? -23.524 14.043 23.426 1.00 93.69 492 GLN A C 1
ATOM 3848 O O . GLN A 1 492 ? -23.780 14.041 22.220 1.00 93.69 492 GLN A O 1
ATOM 3853 N N . PRO A 1 493 ? -24.357 13.445 24.297 1.00 91.31 493 PRO A N 1
ATOM 3854 C CA . PRO A 1 493 ? -25.631 12.856 23.879 1.00 91.31 493 PRO A CA 1
ATOM 3855 C C . PRO A 1 493 ? -26.537 13.838 23.116 1.00 91.31 493 PRO A C 1
ATOM 3857 O O . PRO A 1 493 ? -27.133 13.456 22.111 1.00 91.31 493 PRO A O 1
ATOM 3860 N N . ASP A 1 494 ? -26.570 15.108 23.534 1.00 90.69 494 ASP A N 1
ATOM 3861 C CA . ASP A 1 494 ? -27.326 16.173 22.858 1.00 90.69 494 ASP A CA 1
ATOM 3862 C C . ASP A 1 494 ? -26.753 16.513 21.471 1.00 90.69 494 ASP A C 1
ATOM 3864 O O . ASP A 1 494 ? -27.505 16.840 20.552 1.00 90.69 494 ASP A O 1
ATOM 3868 N N . ASP A 1 495 ? -25.433 16.387 21.290 1.00 93.38 495 ASP A N 1
ATOM 3869 C CA . ASP A 1 495 ? -24.780 16.556 19.987 1.00 93.38 495 ASP A CA 1
ATOM 3870 C C . ASP A 1 495 ? -25.208 15.446 19.024 1.00 93.38 495 ASP A C 1
ATOM 3872 O O . ASP A 1 495 ? -25.539 15.706 17.866 1.00 93.38 495 ASP A O 1
ATOM 3876 N N . PHE A 1 496 ? -25.246 14.200 19.509 1.00 91.19 496 PHE A N 1
ATOM 3877 C CA . PHE A 1 496 ? -25.716 13.074 18.709 1.00 91.19 496 PHE A CA 1
ATOM 3878 C C . PHE A 1 496 ? -27.207 13.196 18.374 1.00 91.19 496 PHE A C 1
ATOM 3880 O O . PHE A 1 496 ? -27.588 12.906 17.243 1.00 91.19 496 PHE A O 1
ATOM 3887 N N . ALA A 1 497 ? -28.040 13.694 19.294 1.00 88.56 497 ALA A N 1
ATOM 3888 C CA . ALA A 1 497 ? -29.460 13.928 19.030 1.00 88.56 497 ALA A CA 1
ATOM 3889 C C . ALA A 1 497 ? -29.687 14.907 17.860 1.00 88.56 497 ALA A C 1
ATOM 3891 O O . ALA A 1 497 ? -30.615 14.718 17.075 1.00 88.56 497 ALA A O 1
ATOM 3892 N N . ILE A 1 498 ? -28.817 15.912 17.688 1.00 88.19 498 ILE A N 1
ATOM 3893 C CA . ILE A 1 498 ? -28.850 16.830 16.534 1.00 88.19 498 ILE A CA 1
ATOM 3894 C C . ILE A 1 498 ? -28.553 16.078 15.228 1.00 88.19 498 ILE A C 1
ATOM 3896 O O . ILE A 1 498 ? -29.262 16.249 14.232 1.00 88.19 498 ILE A O 1
ATOM 3900 N N . VAL A 1 499 ? -27.520 15.229 15.229 1.00 87.88 499 VAL A N 1
ATOM 3901 C CA . VAL A 1 499 ? -27.146 14.408 14.065 1.00 87.88 499 VAL A CA 1
ATOM 3902 C C . VAL A 1 499 ? -28.256 13.407 13.735 1.00 87.88 499 VAL A C 1
ATOM 3904 O O . VAL A 1 499 ? -28.641 13.274 12.574 1.00 87.88 499 VAL A O 1
ATOM 3907 N N . GLU A 1 500 ? -28.819 12.729 14.734 1.00 84.56 500 GLU A N 1
ATOM 3908 C CA . GLU A 1 500 ? -29.900 11.753 14.570 1.00 84.56 500 GLU A CA 1
ATOM 3909 C C . GLU A 1 500 ? -31.186 12.407 14.047 1.00 84.56 500 GLU A C 1
ATOM 3911 O O . GLU A 1 500 ? -31.789 11.905 13.097 1.00 84.56 500 GLU A O 1
ATOM 3916 N N . ALA A 1 501 ? -31.569 13.570 14.583 1.00 78.62 501 ALA A N 1
ATOM 3917 C CA . ALA A 1 501 ? -32.753 14.302 14.139 1.00 78.62 501 ALA A CA 1
ATOM 3918 C C . ALA A 1 501 ? -32.671 14.697 12.657 1.00 78.62 501 ALA A C 1
ATOM 3920 O O . ALA A 1 501 ? -33.645 14.539 11.924 1.00 78.62 501 ALA A O 1
ATOM 3921 N N . LEU A 1 502 ? -31.503 15.155 12.195 1.00 76.94 502 LEU A N 1
ATOM 3922 C CA . LEU A 1 502 ? -31.298 15.517 10.791 1.00 76.94 502 LEU A CA 1
ATOM 3923 C C . LEU A 1 502 ? -31.104 14.302 9.876 1.00 76.94 502 LEU A C 1
ATOM 3925 O O . LEU A 1 502 ? -31.362 14.388 8.675 1.00 76.94 502 LEU A O 1
ATOM 3929 N N . THR A 1 503 ? -30.675 13.165 10.425 1.00 75.31 503 THR A N 1
ATOM 3930 C CA . THR A 1 503 ? -30.478 11.925 9.661 1.00 75.31 503 THR A CA 1
ATOM 3931 C C . THR A 1 503 ? -31.680 10.986 9.662 1.00 75.31 503 THR A C 1
ATOM 3933 O O . THR A 1 503 ? -31.693 10.020 8.892 1.00 75.31 503 THR A O 1
ATOM 3936 N N . SER A 1 504 ? -32.714 11.257 10.450 1.00 70.12 504 SER A N 1
ATOM 3937 C CA . SER A 1 504 ? -33.954 10.488 10.418 1.00 70.12 504 SER A CA 1
ATOM 3938 C C . SER A 1 504 ? -34.768 10.799 9.159 1.00 70.12 504 SER A C 1
ATOM 3940 O O . SER A 1 504 ? -34.916 11.950 8.757 1.00 70.12 504 SER A O 1
ATOM 3942 N N . THR A 1 505 ? -35.314 9.761 8.525 1.00 59.69 505 THR A N 1
ATOM 3943 C CA . THR A 1 505 ? -36.260 9.881 7.400 1.00 59.69 505 THR A CA 1
ATOM 3944 C C . THR A 1 505 ? -37.712 10.028 7.865 1.00 59.69 505 THR A C 1
ATOM 3946 O O . THR A 1 505 ? -38.614 10.158 7.036 1.00 59.69 505 THR A O 1
ATOM 3949 N N . ALA A 1 506 ? -37.964 9.986 9.179 1.00 54.00 506 ALA A N 1
ATOM 3950 C CA . ALA A 1 506 ? -39.298 10.152 9.738 1.00 54.00 506 ALA A CA 1
ATOM 3951 C C . ALA A 1 506 ? -39.777 11.601 9.560 1.00 54.00 506 ALA A C 1
ATOM 3953 O O . ALA A 1 506 ? -39.028 12.542 9.801 1.00 54.00 506 ALA A O 1
ATOM 3954 N N . ALA A 1 507 ? -41.038 11.759 9.152 1.00 45.28 507 ALA A N 1
ATOM 3955 C CA . ALA A 1 507 ? -41.698 13.018 8.806 1.00 45.28 507 ALA A CA 1
ATOM 3956 C C . ALA A 1 507 ? -41.942 13.960 10.009 1.00 45.28 507 ALA A C 1
ATOM 3958 O O . ALA A 1 507 ? -43.069 14.390 10.253 1.00 45.28 507 ALA A O 1
ATOM 3959 N N . SER A 1 508 ? -40.903 14.284 10.775 1.00 51.34 508 SER A N 1
ATOM 3960 C CA . SER A 1 508 ? -40.918 15.417 11.698 1.00 51.34 508 SER A CA 1
ATOM 3961 C C . SER A 1 508 ? -40.676 16.700 10.906 1.00 51.34 508 SER A C 1
ATOM 3963 O O . SER A 1 508 ? -39.849 16.729 9.996 1.00 51.34 508 SER A O 1
ATOM 3965 N N . ALA A 1 509 ? -41.411 17.766 11.230 1.00 57.38 509 ALA A N 1
ATOM 3966 C CA . ALA A 1 509 ? -41.165 19.075 10.635 1.00 57.38 509 ALA A CA 1
ATOM 3967 C C . ALA A 1 509 ? -39.694 19.474 10.878 1.00 57.38 509 ALA A C 1
ATOM 3969 O O . ALA A 1 509 ? -39.233 19.341 12.015 1.00 57.38 509 ALA A O 1
ATOM 3970 N N . PRO A 1 510 ? -38.951 19.920 9.847 1.00 61.69 510 PRO A N 1
ATOM 3971 C CA . PRO A 1 510 ? -37.551 20.291 10.008 1.00 61.69 510 PRO A CA 1
ATOM 3972 C C . PRO A 1 510 ? -37.444 21.419 11.034 1.00 61.69 510 PRO A C 1
ATOM 3974 O O . PRO A 1 510 ? -38.115 22.444 10.896 1.00 61.69 510 PRO A O 1
ATOM 3977 N N . ASP A 1 511 ? -36.623 21.221 12.067 1.00 72.12 511 ASP A N 1
ATOM 3978 C CA . ASP A 1 511 ? -36.300 22.279 13.020 1.00 72.12 511 ASP A CA 1
ATOM 3979 C C . ASP A 1 511 ? -35.546 23.385 12.259 1.00 72.12 511 ASP A C 1
ATOM 3981 O O . ASP A 1 511 ? -34.421 23.150 11.808 1.00 72.12 511 ASP A O 1
ATOM 3985 N N . PRO A 1 512 ? -36.131 24.588 12.087 1.00 72.06 512 PRO A N 1
ATOM 3986 C CA . PRO A 1 512 ? -35.512 25.656 11.303 1.00 72.06 512 PRO A CA 1
ATOM 3987 C C . PRO A 1 512 ? -34.220 26.183 11.940 1.00 72.06 512 PRO A C 1
ATOM 3989 O O . PRO A 1 512 ? -33.485 26.940 11.302 1.00 72.06 512 PRO A O 1
ATOM 3992 N N . THR A 1 513 ? -33.952 25.812 13.195 1.00 79.88 513 THR A N 1
ATOM 3993 C CA . THR A 1 513 ? -32.742 26.192 13.922 1.00 79.88 513 THR A CA 1
ATOM 3994 C C . THR A 1 513 ? -31.549 25.292 13.609 1.00 79.88 513 THR A C 1
ATOM 3996 O O . THR A 1 513 ? -30.425 25.652 13.955 1.00 79.88 513 THR A O 1
ATOM 3999 N N . VAL A 1 514 ? -31.743 24.155 12.931 1.00 84.25 514 VAL A N 1
ATOM 4000 C CA . VAL A 1 514 ? -30.661 23.211 12.625 1.00 84.25 514 VAL A CA 1
ATOM 4001 C C . VAL A 1 514 ? -30.414 23.123 11.118 1.00 84.25 514 VAL A C 1
ATOM 4003 O O . VAL A 1 514 ? -31.344 23.050 10.319 1.00 84.25 514 VAL A O 1
ATOM 4006 N N . ARG A 1 515 ? -29.142 23.130 10.711 1.00 86.31 515 ARG A N 1
ATOM 4007 C CA . ARG A 1 515 ? -28.707 23.089 9.308 1.00 86.31 515 ARG A CA 1
ATOM 4008 C C . ARG A 1 515 ? -27.593 22.074 9.095 1.00 86.31 515 ARG A C 1
ATOM 4010 O O . ARG A 1 515 ? -26.783 21.837 9.990 1.00 86.31 515 ARG A O 1
ATOM 4017 N N . VAL A 1 516 ? -27.516 21.534 7.881 1.00 90.44 516 VAL A N 1
ATOM 4018 C CA . VAL A 1 516 ? -26.366 20.748 7.411 1.00 90.44 516 VAL A CA 1
ATOM 4019 C C . VAL A 1 516 ? -25.579 21.588 6.416 1.00 90.44 516 VAL A C 1
ATOM 4021 O O . VAL A 1 516 ? -26.150 22.157 5.486 1.00 90.44 516 VAL A O 1
ATOM 4024 N N . GLN A 1 517 ? -24.269 21.666 6.614 1.00 93.38 517 GLN A N 1
ATOM 4025 C CA . GLN A 1 517 ? -23.359 22.462 5.806 1.00 93.38 517 GLN A CA 1
ATOM 4026 C C . GLN A 1 517 ? -22.191 21.608 5.305 1.00 93.38 517 GLN A C 1
ATOM 4028 O O . GLN A 1 517 ? -21.732 20.696 5.993 1.00 93.38 517 GLN A O 1
ATOM 4033 N N . GLN A 1 518 ? -21.682 21.922 4.116 1.00 93.75 518 GLN A N 1
ATOM 4034 C CA . GLN A 1 518 ? -20.383 21.428 3.646 1.00 93.75 518 GLN A CA 1
ATOM 4035 C C . GLN A 1 518 ? -19.290 22.458 3.912 1.00 93.75 518 GLN A C 1
ATOM 4037 O O . GLN A 1 518 ? -19.564 23.656 4.001 1.00 93.75 518 GLN A O 1
ATOM 4042 N N . ILE A 1 519 ? -18.046 21.990 3.991 1.00 94.75 519 ILE A N 1
ATOM 4043 C CA . ILE A 1 519 ? -16.879 22.864 4.103 1.00 94.75 519 ILE A CA 1
ATOM 4044 C C . ILE A 1 519 ? -16.279 23.102 2.724 1.00 94.75 519 ILE A C 1
ATOM 4046 O O . ILE A 1 519 ? -16.077 22.175 1.936 1.00 94.75 519 ILE A O 1
ATOM 4050 N N . LYS A 1 520 ? -15.958 24.363 2.460 1.00 94.81 520 LYS A N 1
ATOM 4051 C CA . LYS A 1 520 ? -15.230 24.817 1.285 1.00 94.81 520 LYS A CA 1
ATOM 4052 C C . LYS A 1 520 ? -13.970 25.546 1.735 1.00 94.81 520 LYS A C 1
ATOM 4054 O O . LYS A 1 520 ? -14.049 26.482 2.529 1.00 94.81 520 LYS A O 1
ATOM 4059 N N . LEU A 1 521 ? -12.822 25.109 1.227 1.00 93.62 521 LEU A N 1
ATOM 4060 C CA . LEU A 1 521 ? -11.518 25.690 1.518 1.00 93.62 521 LEU A CA 1
ATOM 4061 C C . LEU A 1 521 ? -11.075 26.646 0.405 1.00 93.62 521 LEU A C 1
ATOM 4063 O O . LEU A 1 521 ? -11.275 26.372 -0.784 1.00 93.62 521 LEU A O 1
ATOM 4067 N N . ASN A 1 522 ? -10.452 27.759 0.791 1.00 87.19 522 ASN A N 1
ATOM 4068 C CA . ASN A 1 522 ? -9.821 28.746 -0.100 1.00 87.19 522 ASN A CA 1
ATOM 4069 C C . ASN A 1 522 ? -10.744 29.275 -1.202 1.00 87.19 522 ASN A C 1
ATOM 4071 O O . ASN A 1 522 ? -10.332 29.444 -2.347 1.00 87.19 522 ASN A O 1
ATOM 4075 N N . ASP A 1 523 ? -12.019 29.472 -0.865 1.00 85.19 523 ASP A N 1
ATOM 4076 C CA . ASP A 1 523 ? -13.065 29.934 -1.780 1.00 85.19 523 ASP A CA 1
ATOM 4077 C C . ASP A 1 523 ? -13.231 29.092 -3.071 1.00 85.19 523 ASP A C 1
ATOM 4079 O O . ASP A 1 523 ? -13.923 29.499 -4.004 1.00 85.19 523 ASP A O 1
ATOM 4083 N N . ARG A 1 524 ? -12.708 27.856 -3.114 1.00 85.31 524 ARG A N 1
ATOM 4084 C CA . ARG A 1 524 ? -12.756 26.999 -4.318 1.00 85.31 524 ARG A CA 1
ATOM 4085 C C . ARG A 1 524 ? -13.041 25.529 -4.038 1.00 85.31 524 ARG A C 1
ATOM 4087 O O . ARG A 1 524 ? -13.815 24.904 -4.758 1.00 85.31 524 ARG A O 1
ATOM 4094 N N . ASN A 1 525 ? -12.428 24.977 -2.999 1.00 89.88 525 ASN A N 1
ATOM 4095 C CA . ASN A 1 525 ? -12.292 23.537 -2.832 1.00 89.88 525 ASN A CA 1
ATOM 4096 C C . ASN A 1 525 ? -13.319 22.988 -1.842 1.00 89.88 525 ASN A C 1
ATOM 4098 O O . ASN A 1 525 ? -13.110 23.049 -0.633 1.00 89.88 525 ASN A O 1
ATOM 4102 N N . VAL A 1 526 ? -14.429 22.450 -2.346 1.00 93.50 526 VAL A N 1
ATOM 4103 C CA . VAL A 1 526 ? -15.387 21.702 -1.515 1.00 93.50 526 VAL A CA 1
ATOM 4104 C C . VAL A 1 526 ? -14.739 20.398 -1.053 1.00 93.50 526 VAL A C 1
ATOM 4106 O O . VAL A 1 526 ? -14.182 19.663 -1.866 1.00 93.50 526 VAL A O 1
ATOM 4109 N N . VAL A 1 527 ? -14.792 20.134 0.250 1.00 93.69 527 VAL A N 1
ATOM 4110 C CA . VAL A 1 527 ? -14.110 19.004 0.889 1.00 93.69 527 VAL A CA 1
ATOM 4111 C C . VAL A 1 527 ? -15.033 17.781 0.887 1.00 93.69 527 VAL A C 1
ATOM 4113 O O . VAL A 1 527 ? -16.068 17.783 1.552 1.00 93.69 527 VAL A O 1
ATOM 4116 N N . ALA A 1 528 ? -14.674 16.732 0.140 1.00 90.25 528 ALA A N 1
ATOM 4117 C CA . ALA A 1 528 ? -15.584 15.629 -0.187 1.00 90.25 528 ALA A CA 1
ATOM 4118 C C . ALA A 1 528 ? -16.081 14.792 1.006 1.00 90.25 528 ALA A C 1
ATOM 4120 O O . ALA A 1 528 ? -17.210 14.302 0.975 1.00 90.25 528 ALA A O 1
ATOM 4121 N N . ARG A 1 529 ? -15.271 14.604 2.057 1.00 90.75 529 ARG A N 1
ATOM 4122 C CA . ARG A 1 529 ? -15.624 13.779 3.231 1.00 90.75 529 ARG A CA 1
ATOM 4123 C C . ARG A 1 529 ? -15.832 14.584 4.517 1.00 90.75 529 ARG A C 1
ATOM 4125 O O . ARG A 1 529 ? -15.674 14.038 5.607 1.00 90.75 529 ARG A O 1
ATOM 4132 N N . LEU A 1 530 ? -16.239 15.853 4.397 1.00 93.19 530 LEU A N 1
ATOM 4133 C CA . LEU A 1 530 ? -16.544 16.729 5.533 1.00 93.19 530 LEU A CA 1
ATOM 4134 C C . LEU A 1 530 ? -17.960 17.315 5.496 1.00 93.19 530 LEU A C 1
ATOM 4136 O O . LEU A 1 530 ? -18.368 17.948 4.521 1.00 93.19 530 LEU A O 1
ATOM 4140 N N . LEU A 1 531 ? -18.685 17.143 6.602 1.00 93.94 531 LEU A N 1
ATOM 4141 C CA . LEU A 1 531 ? -19.995 17.746 6.855 1.00 93.94 531 LEU A CA 1
ATOM 4142 C C . LEU A 1 531 ? -20.022 18.406 8.229 1.00 93.94 531 LEU A C 1
ATOM 4144 O O . LEU A 1 531 ? -19.342 17.969 9.154 1.00 93.94 531 LEU A O 1
ATOM 4148 N N . VAL A 1 532 ? -20.835 19.448 8.370 1.00 95.00 532 VAL A N 1
ATOM 4149 C CA . VAL A 1 532 ? -21.045 20.158 9.632 1.00 95.00 532 VAL A CA 1
ATOM 4150 C C . VAL A 1 532 ? -22.537 20.280 9.903 1.00 95.00 532 VAL A C 1
ATOM 4152 O O . VAL A 1 532 ? -23.291 20.792 9.079 1.00 95.00 532 VAL A O 1
ATOM 4155 N N . PHE A 1 533 ? -22.959 19.832 11.078 1.00 92.88 533 PHE A N 1
ATOM 4156 C CA . PHE A 1 533 ? -24.305 20.016 11.605 1.00 92.88 533 PHE A CA 1
ATOM 4157 C C . PHE A 1 533 ? -24.289 21.240 12.514 1.00 92.88 533 PHE A C 1
ATOM 4159 O O . PHE A 1 533 ? -23.614 21.241 13.543 1.00 92.88 533 PHE A O 1
ATOM 4166 N N . ARG A 1 534 ? -24.993 22.301 12.126 1.00 91.88 534 ARG A N 1
ATOM 4167 C CA . ARG A 1 534 ? -25.061 23.558 12.874 1.00 91.88 534 ARG A CA 1
ATOM 4168 C C . ARG A 1 534 ? -26.408 23.669 13.565 1.00 91.88 534 ARG A C 1
ATOM 4170 O O . ARG A 1 534 ? -27.432 23.572 12.900 1.00 91.88 534 ARG A O 1
ATOM 4177 N N . LYS A 1 535 ? -26.404 23.968 14.861 1.00 91.31 535 LYS A N 1
ATOM 4178 C CA . LYS A 1 535 ? -27.575 24.438 15.607 1.00 91.31 535 LYS A CA 1
ATOM 4179 C C . LYS A 1 535 ? -27.433 25.929 15.885 1.00 91.31 535 LYS A C 1
ATOM 4181 O O . LYS A 1 535 ? -26.374 26.379 16.330 1.00 91.31 535 LYS A O 1
ATOM 4186 N N . GLN A 1 536 ? -28.488 26.683 15.623 1.00 90.56 536 GLN A N 1
ATOM 4187 C CA . GLN A 1 536 ? -28.581 28.118 15.859 1.00 90.56 536 GLN A CA 1
ATOM 4188 C C . GLN A 1 536 ? -29.594 28.421 16.965 1.00 90.56 536 GLN A C 1
ATOM 4190 O O . GLN A 1 536 ? -30.477 27.618 17.254 1.00 90.56 536 GLN A O 1
ATOM 4195 N N . ASP A 1 537 ? -29.471 29.582 17.598 1.00 87.81 537 ASP A N 1
ATOM 4196 C CA . ASP A 1 537 ? -30.519 30.104 18.473 1.00 87.81 537 ASP A CA 1
ATOM 4197 C C . ASP A 1 537 ? -31.633 30.814 17.678 1.00 87.81 537 ASP A C 1
ATOM 4199 O O . ASP A 1 537 ? -31.589 30.940 16.452 1.00 87.81 537 ASP A O 1
ATOM 4203 N N . ALA A 1 538 ? -32.648 31.309 18.392 1.00 83.06 538 ALA A N 1
ATOM 4204 C CA . ALA A 1 538 ? -33.760 32.057 17.802 1.00 83.06 538 ALA A CA 1
ATOM 4205 C C . ALA A 1 538 ? -33.331 33.389 17.148 1.00 83.06 538 ALA A C 1
ATOM 4207 O O . ALA A 1 538 ? -34.100 33.981 16.392 1.00 83.06 538 ALA A O 1
ATOM 4208 N N . GLN A 1 539 ? -32.121 33.871 17.441 1.00 84.12 539 GLN A N 1
ATOM 4209 C CA . GLN A 1 539 ? -31.507 35.077 16.892 1.00 84.12 539 GLN A CA 1
ATOM 4210 C C . GLN A 1 539 ? -30.565 34.765 15.712 1.00 84.12 539 GLN A C 1
ATOM 4212 O O . GLN A 1 539 ? -30.001 35.690 15.124 1.00 84.12 539 GLN A O 1
ATOM 4217 N N . GLY A 1 540 ? -30.408 33.488 15.343 1.00 82.31 540 GLY A N 1
ATOM 4218 C CA . GLY A 1 540 ? -29.551 33.024 14.253 1.00 82.31 540 GLY A CA 1
ATOM 4219 C C . GLY A 1 540 ? -28.065 32.899 14.611 1.00 82.31 540 GLY A C 1
ATOM 4220 O O . GLY A 1 540 ? -27.250 32.675 13.714 1.00 82.31 540 GLY A O 1
ATOM 4221 N N . GLN A 1 541 ? -27.684 33.034 15.883 1.00 87.25 541 GLN A N 1
ATOM 4222 C CA . GLN A 1 541 ? -26.303 32.831 16.330 1.00 87.25 541 GLN A CA 1
ATOM 4223 C C . GLN A 1 541 ? -25.988 31.340 16.449 1.00 87.25 541 GLN A C 1
ATOM 4225 O O . GLN A 1 541 ? -26.843 30.549 16.842 1.00 87.25 541 GLN A O 1
ATOM 4230 N N . THR A 1 542 ? -24.755 30.947 16.119 1.00 91.62 542 THR A N 1
ATOM 4231 C CA . THR A 1 542 ? -24.285 29.565 16.296 1.00 91.62 542 THR A CA 1
ATOM 4232 C C . THR A 1 542 ? -24.328 29.192 17.781 1.00 91.62 542 THR A C 1
ATOM 4234 O O . THR A 1 542 ? -23.654 29.821 18.591 1.00 91.62 542 THR A O 1
ATOM 4237 N N . GLN A 1 543 ? -25.098 28.158 18.126 1.00 91.88 543 GLN A N 1
ATOM 4238 C CA . GLN A 1 543 ? -25.067 27.523 19.448 1.00 91.88 543 GLN A CA 1
ATOM 4239 C C . GLN A 1 543 ? -24.123 26.325 19.479 1.00 91.88 543 GLN A C 1
ATOM 4241 O O . GLN A 1 543 ? -23.473 26.081 20.490 1.00 91.88 543 GLN A O 1
ATOM 4246 N N . ARG A 1 544 ? -24.101 25.536 18.399 1.00 94.44 544 ARG A N 1
ATOM 4247 C CA . ARG A 1 544 ? -23.328 24.294 18.334 1.00 94.44 544 ARG A CA 1
ATOM 4248 C C . ARG A 1 544 ? -22.979 23.936 16.895 1.00 94.44 544 ARG A C 1
ATOM 4250 O O . ARG A 1 544 ? -23.802 24.118 15.996 1.00 94.44 544 ARG A O 1
ATOM 4257 N N . LEU A 1 545 ? -21.786 23.392 16.690 1.00 95.44 545 LEU A N 1
ATOM 4258 C CA . LEU A 1 545 ? -21.304 22.817 15.436 1.00 95.44 545 LEU A CA 1
ATOM 4259 C C . LEU A 1 545 ? -20.831 21.392 15.709 1.00 95.44 545 LEU A C 1
ATOM 4261 O O . LEU A 1 545 ? -19.970 21.197 16.558 1.00 95.44 545 LEU A O 1
ATOM 4265 N N . ILE A 1 546 ? -21.342 20.409 14.976 1.00 95.94 546 ILE A N 1
ATOM 4266 C CA . ILE A 1 546 ? -20.860 19.028 15.010 1.00 95.94 546 ILE A CA 1
ATOM 4267 C C . ILE A 1 546 ? -20.252 18.718 13.646 1.00 95.94 546 ILE A C 1
ATOM 4269 O O . ILE A 1 546 ? -20.960 18.637 12.647 1.00 95.94 546 ILE A O 1
ATOM 4273 N N . MET A 1 547 ? -18.935 18.575 13.590 1.00 95.88 547 MET A N 1
ATOM 4274 C CA . MET A 1 547 ? -18.196 18.230 12.384 1.00 95.88 547 MET A CA 1
ATOM 4275 C C . MET A 1 547 ? -18.062 16.713 12.265 1.00 95.88 547 MET A C 1
ATOM 4277 O O . MET A 1 547 ? -17.596 16.059 13.197 1.00 95.88 547 MET A O 1
ATOM 4281 N N . PHE A 1 548 ? -18.429 16.181 11.104 1.00 94.12 548 PHE A N 1
ATOM 4282 C CA . PHE A 1 548 ? -18.189 14.806 10.690 1.00 94.12 548 PHE A CA 1
ATOM 4283 C C . PHE A 1 548 ? -17.091 14.781 9.623 1.00 94.12 548 PHE A C 1
ATOM 4285 O O . PHE A 1 548 ? -17.255 15.370 8.552 1.00 94.12 548 PHE A O 1
ATOM 4292 N N . ALA A 1 549 ? -15.986 14.098 9.915 1.00 92.62 549 ALA A N 1
ATOM 4293 C CA . ALA A 1 549 ? -14.850 13.904 9.021 1.00 92.62 549 ALA A CA 1
ATOM 4294 C C . ALA A 1 549 ? -14.689 12.403 8.732 1.00 92.62 549 ALA A C 1
ATOM 4296 O O . ALA A 1 549 ? -14.072 11.668 9.504 1.00 92.62 549 ALA A O 1
ATOM 4297 N N . SER A 1 550 ? -15.295 11.926 7.642 1.00 86.19 550 SER A N 1
ATOM 4298 C CA . SER A 1 550 ? -15.298 10.495 7.315 1.00 86.19 550 SER A CA 1
ATOM 4299 C C . SER A 1 550 ? -13.900 10.038 6.904 1.00 86.19 550 SER A C 1
ATOM 4301 O O . SER A 1 550 ? -13.311 10.612 5.990 1.00 86.19 550 SER A O 1
ATOM 4303 N N . GLU A 1 551 ? -13.412 8.958 7.523 1.00 79.88 551 GLU A N 1
ATOM 4304 C CA . GLU A 1 551 ? -12.099 8.351 7.234 1.00 79.88 551 GLU A CA 1
ATOM 4305 C C . GLU A 1 551 ? -10.908 9.294 7.482 1.00 79.88 551 GLU A C 1
ATOM 4307 O O . GLU A 1 551 ? -9.854 9.136 6.869 1.00 79.88 551 GLU A O 1
ATOM 4312 N N . ALA A 1 552 ? -11.068 10.300 8.349 1.00 85.81 552 ALA A N 1
ATOM 4313 C CA . ALA A 1 552 ? -9.953 11.138 8.776 1.00 85.81 552 ALA A CA 1
ATOM 4314 C C . ALA A 1 552 ? -8.921 10.324 9.582 1.00 85.81 552 ALA A C 1
ATOM 4316 O O . ALA A 1 552 ? -9.312 9.440 10.347 1.00 85.81 552 ALA A O 1
ATOM 4317 N N . PRO A 1 553 ? -7.614 10.615 9.449 1.00 81.44 553 PRO A N 1
ATOM 4318 C CA . PRO A 1 553 ? -6.589 10.043 10.308 1.00 81.44 553 PRO A CA 1
ATOM 4319 C C . PRO A 1 553 ? -6.877 10.314 11.790 1.00 81.44 553 PRO A C 1
ATOM 4321 O O . PRO A 1 553 ? -7.053 11.457 12.211 1.00 81.44 553 PRO A O 1
ATOM 4324 N N . GLY A 1 554 ? -6.884 9.248 12.588 1.00 68.25 554 GLY A N 1
ATOM 4325 C CA . GLY A 1 554 ? -7.272 9.289 13.996 1.00 68.25 554 GLY A CA 1
ATOM 4326 C C . GLY A 1 554 ? -8.730 8.872 14.205 1.00 68.25 554 GLY A C 1
ATOM 4327 O O . GLY A 1 554 ? -9.622 9.222 13.444 1.00 68.25 554 GLY A O 1
ATOM 4328 N N . GLN A 1 555 ? -8.987 8.119 15.272 1.00 67.44 555 GLN A N 1
ATOM 4329 C CA . GLN A 1 555 ? -10.267 7.435 15.535 1.00 67.44 555 GLN A CA 1
ATOM 4330 C C . GLN A 1 555 ? -11.408 8.373 15.987 1.00 67.44 555 GLN A C 1
ATOM 4332 O O . GLN A 1 555 ? -12.415 7.937 16.540 1.00 67.44 555 GLN A O 1
ATOM 4337 N N . GLN A 1 556 ? -11.268 9.683 15.763 1.00 83.88 556 GLN A N 1
ATOM 4338 C CA . GLN A 1 556 ? -12.228 10.705 16.169 1.00 83.88 556 GLN A CA 1
ATOM 4339 C C . GLN A 1 556 ? -12.888 11.354 14.943 1.00 83.88 556 GLN A C 1
ATOM 4341 O O . GLN A 1 556 ? -12.584 12.489 14.574 1.00 83.88 556 GLN A O 1
ATOM 4346 N N . TYR A 1 557 ? -13.829 10.634 14.326 1.00 89.00 557 TYR A N 1
ATOM 4347 C CA . TYR A 1 557 ? -14.564 11.095 13.136 1.00 89.00 557 TYR A CA 1
ATOM 4348 C C . TYR A 1 557 ? -15.598 12.192 13.416 1.00 89.00 557 TYR A C 1
ATOM 4350 O O . TYR A 1 557 ? -16.057 12.853 12.486 1.00 89.00 557 TYR A O 1
ATOM 4358 N N . PHE A 1 558 ? -15.974 12.383 14.682 1.00 94.12 558 PHE A N 1
ATOM 4359 C CA . PHE A 1 558 ? -16.888 13.432 15.122 1.00 94.12 558 PHE A CA 1
ATOM 4360 C C . PHE A 1 558 ? -16.204 14.359 16.123 1.00 94.12 558 PHE A C 1
ATOM 4362 O O . PHE A 1 558 ? -15.604 13.897 17.096 1.00 94.12 558 PHE A O 1
ATOM 4369 N N . LYS A 1 559 ? -16.334 15.668 15.899 1.00 94.62 559 LYS A N 1
ATOM 4370 C CA . LYS A 1 559 ? -15.860 16.720 16.807 1.00 94.62 559 LYS A CA 1
ATOM 4371 C C . LYS A 1 559 ? -16.925 17.796 16.946 1.00 94.62 559 LYS A C 1
ATOM 4373 O O . LYS A 1 559 ? -17.544 18.169 15.952 1.00 94.62 559 LYS A O 1
ATOM 4378 N N . ALA A 1 560 ? -17.136 18.292 18.159 1.00 95.56 560 ALA A N 1
ATOM 4379 C CA . ALA A 1 560 ? -18.127 19.325 18.430 1.00 95.56 560 ALA A CA 1
ATOM 4380 C C . ALA A 1 560 ? -17.472 20.630 18.905 1.00 95.56 560 ALA A C 1
ATOM 4382 O O . ALA A 1 560 ? -16.477 20.606 19.627 1.00 95.56 560 ALA A O 1
ATOM 4383 N N . PHE A 1 561 ? -18.046 21.762 18.500 1.00 96.44 561 PHE A N 1
ATOM 4384 C CA . PHE A 1 561 ? -17.548 23.111 18.763 1.00 96.44 561 PHE A CA 1
ATOM 4385 C C . PHE A 1 561 ? -18.702 24.052 19.099 1.00 96.44 561 PHE A C 1
ATOM 4387 O O . PHE A 1 561 ? -19.823 23.872 18.622 1.00 96.44 561 PHE A O 1
ATOM 4394 N N . ASP A 1 562 ? -18.413 25.103 19.857 1.00 94.38 562 ASP A N 1
ATOM 4395 C CA . ASP A 1 562 ? -19.397 26.128 20.222 1.00 94.38 562 ASP A CA 1
ATOM 4396 C C . ASP A 1 562 ? -19.379 27.320 19.256 1.00 94.38 562 ASP A C 1
ATOM 4398 O O . ASP A 1 562 ? -20.336 28.086 19.186 1.00 94.38 562 ASP A O 1
ATOM 4402 N N . THR A 1 563 ? -18.291 27.498 18.495 1.00 93.56 563 THR A N 1
ATOM 4403 C CA . THR A 1 563 ? -18.116 28.652 17.597 1.00 93.56 563 THR A CA 1
ATOM 4404 C C . THR A 1 563 ? -17.425 28.283 16.289 1.00 93.56 563 THR A C 1
ATOM 4406 O O . THR A 1 563 ? -16.573 27.394 16.246 1.00 93.56 563 THR A O 1
ATOM 4409 N N . ASP A 1 564 ? -17.725 29.039 15.231 1.00 93.00 564 ASP A N 1
ATOM 4410 C CA . ASP A 1 564 ? -17.079 28.925 13.919 1.00 93.00 564 ASP A CA 1
ATOM 4411 C C . ASP A 1 564 ? -15.544 29.084 14.024 1.00 93.00 564 ASP A C 1
ATOM 4413 O O . ASP A 1 564 ? -14.795 28.397 13.331 1.00 93.00 564 ASP A O 1
ATOM 4417 N N . THR A 1 565 ? -15.060 29.924 14.949 1.00 93.00 565 THR A N 1
ATOM 4418 C CA . THR A 1 565 ? -13.624 30.139 15.208 1.00 93.00 565 THR A CA 1
ATOM 4419 C C . THR A 1 565 ? -12.926 28.895 15.758 1.00 93.00 565 THR A C 1
ATOM 4421 O O . THR A 1 565 ? -11.802 28.603 15.357 1.00 93.00 565 THR A O 1
ATOM 4424 N N . GLN A 1 566 ? -13.567 28.146 16.663 1.00 95.31 566 GLN A N 1
ATOM 4425 C CA . GLN A 1 566 ? -12.991 26.907 17.201 1.00 95.31 566 GLN A CA 1
ATOM 4426 C C . GLN A 1 566 ? -12.838 25.847 16.104 1.00 95.31 566 GLN A C 1
ATOM 4428 O O . GLN A 1 566 ? -11.784 25.223 16.009 1.00 95.31 566 GLN A O 1
ATOM 4433 N N . LEU A 1 567 ? -13.847 25.698 15.239 1.00 95.81 567 LEU A N 1
ATOM 4434 C CA . LEU A 1 567 ? -13.777 24.789 14.092 1.00 95.81 567 LEU A CA 1
ATOM 4435 C C . LEU A 1 567 ? -12.674 25.217 13.112 1.00 95.81 567 LEU A C 1
ATOM 4437 O O . LEU A 1 567 ? -11.889 24.384 12.665 1.00 95.81 567 LEU A O 1
ATOM 4441 N N . LEU A 1 568 ? -12.569 26.516 12.811 1.00 95.12 568 LEU A N 1
ATOM 4442 C CA . LEU A 1 568 ? -11.489 27.051 11.977 1.00 95.12 568 LEU A CA 1
ATOM 4443 C C . LEU A 1 568 ? -10.108 26.712 12.554 1.00 95.12 568 LEU A C 1
ATOM 4445 O O . LEU A 1 568 ? -9.238 26.252 11.817 1.00 95.12 568 LEU A O 1
ATOM 4449 N N . HIS A 1 569 ? -9.902 26.920 13.856 1.00 94.31 569 HIS A N 1
ATOM 4450 C CA . HIS A 1 569 ? -8.636 26.594 14.513 1.00 94.31 569 HIS A CA 1
ATOM 4451 C C . HIS A 1 569 ? -8.326 25.098 14.484 1.00 94.31 569 HIS A C 1
ATOM 4453 O O . HIS A 1 569 ? -7.163 24.745 14.322 1.00 94.31 569 HIS A O 1
ATOM 4459 N N . GLU A 1 570 ? -9.333 24.230 14.587 1.00 94.75 570 GLU A N 1
ATOM 4460 C CA . GLU A 1 570 ? -9.144 22.785 14.446 1.00 94.75 570 GLU A CA 1
ATOM 4461 C C . GLU A 1 570 ? -8.622 22.425 13.047 1.00 94.75 570 GLU A C 1
ATOM 4463 O O . GLU A 1 570 ? -7.601 21.749 12.925 1.00 94.75 570 GLU A O 1
ATOM 4468 N N . VAL A 1 571 ? -9.267 22.928 11.986 1.00 93.69 571 VAL A N 1
ATOM 4469 C CA . VAL A 1 571 ? -8.849 22.662 10.596 1.00 93.69 571 VAL A CA 1
ATOM 4470 C C . VAL A 1 571 ? -7.470 23.261 10.299 1.00 93.69 571 VAL A C 1
ATOM 4472 O O . VAL A 1 571 ? -6.676 22.650 9.588 1.00 93.69 571 VAL A O 1
ATOM 4475 N N . VAL A 1 572 ? -7.144 24.430 10.861 1.00 94.69 572 VAL A N 1
ATOM 4476 C CA . VAL A 1 572 ? -5.786 24.995 10.782 1.00 94.69 572 VAL A CA 1
ATOM 4477 C C . VAL A 1 572 ? -4.793 24.133 11.565 1.00 94.69 572 VAL A C 1
ATOM 4479 O O . VAL A 1 572 ? -3.696 23.898 11.080 1.00 94.69 572 VAL A O 1
ATOM 4482 N N . GLY A 1 573 ? -5.165 23.605 12.732 1.00 92.81 573 GLY A N 1
ATOM 4483 C CA . GLY A 1 573 ? -4.317 22.718 13.531 1.00 92.81 573 GLY A CA 1
ATOM 4484 C C . GLY A 1 573 ? -3.951 21.416 12.813 1.00 92.81 573 GLY A C 1
ATOM 4485 O O . GLY A 1 573 ? -2.865 20.878 13.025 1.00 92.81 573 GLY A O 1
ATOM 4486 N N . TRP A 1 574 ? -4.802 20.937 11.902 1.00 93.06 574 TRP A N 1
ATOM 4487 C CA . TRP A 1 574 ? -4.515 19.762 11.075 1.00 93.06 574 TRP A CA 1
ATOM 4488 C C . TRP A 1 574 ? -3.306 19.937 10.153 1.00 93.06 574 TRP A C 1
ATOM 4490 O O . TRP A 1 574 ? -2.682 18.937 9.798 1.00 93.06 574 TRP A O 1
ATOM 4500 N N . THR A 1 575 ? -2.915 21.169 9.808 1.00 93.06 575 THR A N 1
ATOM 4501 C CA . THR A 1 575 ? -1.720 21.412 8.981 1.00 93.06 575 THR A CA 1
ATOM 4502 C C . THR A 1 575 ? -0.413 21.079 9.702 1.00 93.06 575 THR A C 1
ATOM 4504 O O . THR A 1 575 ? 0.618 20.947 9.056 1.00 93.06 575 THR A O 1
ATOM 4507 N N . ALA A 1 576 ? -0.438 20.879 11.024 1.00 89.88 576 ALA A N 1
ATOM 4508 C CA . ALA A 1 576 ? 0.724 20.416 11.779 1.00 89.88 576 ALA A CA 1
ATOM 4509 C C . ALA A 1 576 ? 0.996 18.907 11.616 1.00 89.88 576 ALA A C 1
ATOM 4511 O O . ALA A 1 576 ? 2.083 18.441 11.953 1.00 89.88 576 ALA A O 1
ATOM 4512 N N . SER A 1 577 ? 0.024 18.129 11.123 1.00 91.50 577 SER A N 1
ATOM 4513 C CA . SER A 1 577 ? 0.144 16.679 10.942 1.00 91.50 577 SER A CA 1
ATOM 4514 C C . SER A 1 577 ? 0.268 16.324 9.457 1.00 91.50 577 SER A C 1
ATOM 4516 O O . SER A 1 577 ? -0.691 16.526 8.707 1.00 91.50 577 SER A O 1
ATOM 4518 N N . PRO A 1 578 ? 1.387 15.714 9.015 1.00 87.88 578 PRO A N 1
ATOM 4519 C CA . PRO A 1 578 ? 1.545 15.271 7.630 1.00 87.88 578 PRO A CA 1
ATOM 4520 C C . PRO A 1 578 ? 0.434 14.317 7.165 1.00 87.88 578 PRO A C 1
ATOM 4522 O O . PRO A 1 578 ? -0.012 14.404 6.023 1.00 87.88 578 PRO A O 1
ATOM 4525 N N . ALA A 1 579 ? -0.059 13.448 8.058 1.00 88.06 579 ALA A N 1
ATOM 4526 C CA . ALA A 1 579 ? -1.146 12.518 7.752 1.00 88.06 579 ALA A CA 1
ATOM 4527 C C . ALA A 1 579 ? -2.472 13.251 7.488 1.00 88.06 579 ALA A C 1
ATOM 4529 O O . ALA A 1 579 ? -3.169 12.943 6.523 1.00 88.06 579 ALA A O 1
ATOM 4530 N N . MET A 1 580 ? -2.803 14.256 8.304 1.00 91.06 580 MET A N 1
ATOM 4531 C CA . MET A 1 580 ? -4.014 15.058 8.105 1.00 91.06 580 MET A CA 1
ATOM 4532 C C . MET A 1 580 ? -3.907 15.978 6.886 1.00 91.06 580 MET A C 1
ATOM 4534 O O . MET A 1 580 ? -4.894 16.151 6.175 1.00 91.06 580 MET A O 1
ATOM 4538 N N . MET A 1 581 ? -2.723 16.536 6.607 1.00 91.50 581 MET A N 1
ATOM 4539 C CA . MET A 1 581 ? -2.479 17.293 5.375 1.00 91.50 581 MET A CA 1
ATOM 4540 C C . MET A 1 581 ? -2.706 16.428 4.135 1.00 91.50 581 MET A C 1
ATOM 4542 O O . MET A 1 581 ? -3.422 16.849 3.229 1.00 91.50 581 MET A O 1
ATOM 4546 N N . ALA A 1 582 ? -2.139 15.218 4.107 1.00 89.19 582 ALA A N 1
ATOM 4547 C CA . ALA A 1 582 ? -2.363 14.268 3.021 1.00 89.19 582 ALA A CA 1
ATOM 4548 C C . ALA A 1 582 ? -3.857 13.943 2.872 1.00 89.19 582 ALA A C 1
ATOM 4550 O O . ALA A 1 582 ? -4.406 14.064 1.778 1.00 89.19 582 ALA A O 1
ATOM 4551 N N . TRP A 1 583 ? -4.542 13.663 3.984 1.00 91.69 583 TRP A N 1
ATOM 4552 C CA . TRP A 1 583 ? -5.979 13.402 3.968 1.00 91.69 583 TRP A CA 1
ATOM 4553 C C . TRP A 1 583 ? -6.799 14.579 3.426 1.00 91.69 583 TRP A C 1
ATOM 4555 O O . TRP A 1 583 ? -7.691 14.352 2.614 1.00 91.69 583 TRP A O 1
ATOM 4565 N N . LEU A 1 584 ? -6.497 15.825 3.821 1.00 92.75 584 LEU A N 1
ATOM 4566 C CA . LEU A 1 584 ? -7.163 17.033 3.309 1.00 92.75 584 LEU A CA 1
ATOM 4567 C C . LEU A 1 584 ? -6.975 17.196 1.795 1.00 92.75 584 LEU A C 1
ATOM 4569 O O . LEU A 1 584 ? -7.915 17.583 1.099 1.00 92.75 584 LEU A O 1
ATOM 4573 N N . LEU A 1 585 ? -5.782 16.887 1.276 1.00 91.94 585 LEU A N 1
ATOM 4574 C CA . LEU A 1 585 ? -5.511 16.897 -0.164 1.00 91.94 585 LEU A CA 1
ATOM 4575 C C . LEU A 1 585 ? -6.321 15.820 -0.891 1.00 91.94 585 LEU A C 1
ATOM 4577 O O . LEU A 1 585 ? -6.850 16.075 -1.974 1.00 91.94 585 LEU A O 1
ATOM 4581 N N . ASP A 1 586 ? -6.495 14.654 -0.278 1.00 89.75 586 ASP A N 1
ATOM 4582 C CA . ASP A 1 586 ? -7.295 13.567 -0.841 1.00 89.75 586 ASP A CA 1
ATOM 4583 C C . ASP A 1 586 ? -8.799 13.866 -0.873 1.00 89.75 586 ASP A C 1
ATOM 4585 O O . ASP A 1 586 ? -9.540 13.184 -1.575 1.00 89.75 586 ASP A O 1
ATOM 4589 N N . GLN A 1 587 ? -9.258 14.931 -0.209 1.00 90.94 587 GLN A N 1
ATOM 4590 C CA . GLN A 1 587 ? -10.657 15.368 -0.255 1.00 90.94 587 GLN A CA 1
ATOM 4591 C C . GLN A 1 587 ? -11.018 16.219 -1.472 1.00 90.94 587 GLN A C 1
ATOM 4593 O O . GLN A 1 587 ? -12.185 16.587 -1.626 1.00 90.94 587 GLN A O 1
ATOM 4598 N N . VAL A 1 588 ? -10.043 16.571 -2.313 1.00 93.62 588 VAL A N 1
ATOM 4599 C CA . VAL A 1 588 ? -10.248 17.425 -3.488 1.00 93.62 588 VAL A CA 1
ATOM 4600 C C . VAL A 1 588 ? -9.759 16.734 -4.758 1.00 93.62 588 VAL A C 1
ATOM 4602 O O . VAL A 1 588 ? -8.946 15.804 -4.728 1.00 93.62 588 VAL A O 1
ATOM 4605 N N . ALA A 1 589 ? -10.267 17.194 -5.903 1.00 92.00 589 ALA A N 1
ATOM 4606 C CA . ALA A 1 589 ? -9.834 16.700 -7.205 1.00 92.00 589 ALA A CA 1
ATOM 4607 C C . ALA A 1 589 ? -8.319 16.896 -7.387 1.00 92.00 589 ALA A C 1
ATOM 4609 O O . ALA A 1 589 ? -7.756 17.904 -6.956 1.00 92.00 589 ALA A O 1
ATOM 4610 N N . VAL A 1 590 ? -7.666 15.962 -8.081 1.00 89.06 590 VAL A N 1
ATOM 4611 C CA . VAL A 1 590 ? -6.202 15.909 -8.251 1.00 89.06 590 VAL A CA 1
ATOM 4612 C C . VAL A 1 590 ? -5.640 17.228 -8.791 1.00 89.06 590 VAL A C 1
ATOM 4614 O O . VAL A 1 590 ? -4.600 17.687 -8.330 1.00 89.06 590 VAL A O 1
ATOM 4617 N N . ALA A 1 591 ? -6.355 17.878 -9.715 1.00 88.50 591 ALA A N 1
ATOM 4618 C CA . ALA A 1 591 ? -5.940 19.151 -10.306 1.00 88.50 591 ALA A CA 1
ATOM 4619 C C . ALA A 1 591 ? -5.872 20.319 -9.299 1.00 88.50 591 ALA A C 1
ATOM 4621 O O . ALA A 1 591 ? -5.112 21.258 -9.516 1.00 88.50 591 ALA A O 1
ATOM 4622 N N . ALA A 1 592 ? -6.637 20.266 -8.203 1.00 89.50 592 ALA A N 1
ATOM 4623 C CA . ALA A 1 592 ? -6.675 21.308 -7.174 1.00 89.50 592 ALA A CA 1
ATOM 4624 C C . ALA A 1 592 ? -5.638 21.099 -6.053 1.00 89.50 592 ALA A C 1
ATOM 4626 O O . ALA A 1 592 ? -5.364 22.023 -5.283 1.00 89.50 592 ALA A O 1
ATOM 4627 N N . ARG A 1 593 ? -5.053 19.897 -5.947 1.00 90.75 593 ARG A N 1
ATOM 4628 C CA . ARG A 1 593 ? -4.136 19.530 -4.856 1.00 90.75 593 ARG A CA 1
ATOM 4629 C C . ARG A 1 593 ? -2.866 20.378 -4.789 1.00 90.75 593 ARG A C 1
ATOM 4631 O O . ARG A 1 593 ? -2.521 20.742 -3.673 1.00 90.75 593 ARG A O 1
ATOM 4638 N N . PRO A 1 594 ? -2.174 20.725 -5.893 1.00 87.75 594 PRO A N 1
ATOM 4639 C CA . PRO A 1 594 ? -0.940 21.507 -5.798 1.00 87.75 594 PRO A CA 1
ATOM 4640 C C . PRO A 1 594 ? -1.152 22.882 -5.148 1.00 87.75 594 PRO A C 1
ATOM 4642 O O . PRO A 1 594 ? -0.422 23.247 -4.231 1.00 87.75 594 PRO A O 1
ATOM 4645 N N . GLU A 1 595 ? -2.200 23.609 -5.560 1.00 87.62 595 GLU A N 1
ATOM 4646 C CA . GLU A 1 595 ? -2.542 24.920 -4.987 1.00 87.62 595 GLU A CA 1
ATOM 4647 C C . GLU A 1 595 ? -2.916 24.797 -3.502 1.00 87.62 595 GLU A C 1
ATOM 4649 O O . GLU A 1 595 ? -2.425 25.563 -2.669 1.00 87.62 595 GLU A O 1
ATOM 4654 N N . LEU A 1 596 ? -3.745 23.804 -3.155 1.00 90.88 596 LEU A N 1
ATOM 4655 C CA . LEU A 1 596 ? -4.121 23.547 -1.766 1.00 90.88 596 LEU A CA 1
ATOM 4656 C C . LEU A 1 596 ? -2.904 23.148 -0.917 1.00 90.88 596 LEU A C 1
ATOM 4658 O O . LEU A 1 596 ? -2.760 23.644 0.195 1.00 90.88 596 LEU A O 1
ATOM 4662 N N . ALA A 1 597 ? -2.005 22.308 -1.435 1.00 91.00 597 ALA A N 1
ATOM 4663 C CA . ALA A 1 597 ? -0.806 21.857 -0.731 1.00 91.00 597 ALA A CA 1
ATOM 4664 C C . ALA A 1 597 ? 0.113 23.030 -0.385 1.00 91.00 597 ALA A C 1
ATOM 4666 O O . ALA A 1 597 ? 0.517 23.156 0.768 1.00 91.00 597 ALA A O 1
ATOM 4667 N N . ALA A 1 598 ? 0.377 23.928 -1.339 1.00 88.06 598 ALA A N 1
ATOM 4668 C CA . ALA A 1 598 ? 1.173 25.129 -1.092 1.00 88.06 598 ALA A CA 1
ATOM 4669 C C . ALA A 1 598 ? 0.575 25.989 0.038 1.00 88.06 598 ALA A C 1
ATOM 4671 O O . ALA A 1 598 ? 1.294 26.477 0.911 1.00 88.06 598 ALA A O 1
ATOM 4672 N N . GLN A 1 599 ? -0.752 26.130 0.066 1.00 88.69 599 GLN A N 1
ATOM 4673 C CA . GLN A 1 599 ? -1.455 26.910 1.087 1.00 88.69 599 GLN A CA 1
ATOM 4674 C C . GLN A 1 599 ? -1.453 26.226 2.459 1.00 88.69 599 GLN A C 1
ATOM 4676 O O . GLN A 1 599 ? -1.201 26.889 3.463 1.00 88.69 599 GLN A O 1
ATOM 4681 N N . LEU A 1 600 ? -1.693 24.912 2.524 1.00 91.69 600 LEU A N 1
ATOM 4682 C CA . LEU A 1 600 ? -1.627 24.155 3.778 1.00 91.69 600 LEU A CA 1
ATOM 4683 C C . LEU A 1 600 ? -0.205 24.168 4.359 1.00 91.69 600 LEU A C 1
ATOM 4685 O O . LEU A 1 600 ? -0.051 24.366 5.562 1.00 91.69 600 LEU A O 1
ATOM 4689 N N . THR A 1 601 ? 0.828 24.049 3.518 1.00 89.94 601 THR A N 1
ATOM 4690 C CA . THR A 1 601 ? 2.232 24.185 3.936 1.00 89.94 601 THR A CA 1
ATOM 4691 C C . THR A 1 601 ? 2.505 25.581 4.491 1.00 89.94 601 THR A C 1
ATOM 4693 O O . THR A 1 601 ? 3.024 25.699 5.599 1.00 89.94 601 THR A O 1
ATOM 4696 N N . ALA A 1 602 ? 2.070 26.642 3.803 1.00 89.50 602 ALA A N 1
ATOM 4697 C CA . ALA A 1 602 ? 2.218 28.010 4.305 1.00 89.50 602 ALA A CA 1
ATOM 4698 C C . ALA A 1 602 ? 1.509 28.220 5.658 1.00 89.50 602 ALA A C 1
ATOM 4700 O O . ALA A 1 602 ? 2.022 28.932 6.521 1.00 89.50 602 ALA A O 1
ATOM 4701 N N . LEU A 1 603 ? 0.356 27.575 5.872 1.00 91.38 603 LEU A N 1
ATOM 4702 C CA . LEU A 1 603 ? -0.355 27.606 7.153 1.00 91.38 603 LEU A CA 1
ATOM 4703 C C . LEU A 1 603 ? 0.352 26.821 8.258 1.00 91.38 603 LEU A C 1
ATOM 4705 O O . LEU A 1 603 ? 0.269 27.226 9.415 1.00 91.38 603 LEU A O 1
ATOM 4709 N N . SER A 1 604 ? 1.039 25.727 7.920 1.00 90.00 604 SER A N 1
ATOM 4710 C CA . SER A 1 604 ? 1.845 24.959 8.879 1.00 90.00 604 SER A CA 1
ATOM 4711 C C . SER A 1 604 ? 3.041 25.770 9.391 1.00 90.00 604 SER A C 1
ATOM 4713 O O . SER A 1 604 ? 3.364 25.726 10.576 1.00 90.00 604 SER A O 1
ATOM 4715 N N . GLU A 1 605 ? 3.649 26.581 8.518 1.00 89.62 605 GLU A N 1
ATOM 4716 C CA . GLU A 1 605 ? 4.745 27.486 8.875 1.00 89.62 605 GLU A CA 1
ATOM 4717 C C . GLU A 1 605 ? 4.233 28.716 9.633 1.00 89.62 605 GLU A C 1
ATOM 4719 O O . GLU A 1 605 ? 4.864 29.196 10.579 1.00 89.62 605 GLU A O 1
ATOM 4724 N N . LYS A 1 606 ? 3.078 29.245 9.212 1.00 90.94 606 LYS A N 1
ATOM 4725 C CA . LYS A 1 606 ? 2.453 30.429 9.793 1.00 90.94 606 LYS A CA 1
ATOM 4726 C C . LYS A 1 606 ? 0.931 30.239 9.905 1.00 90.94 606 LYS A C 1
ATOM 4728 O O . LYS A 1 606 ? 0.224 30.496 8.929 1.00 90.94 606 LYS A O 1
ATOM 4733 N N . PRO A 1 607 ? 0.394 29.918 11.099 1.00 88.50 607 PRO A N 1
ATOM 4734 C CA . PRO A 1 607 ? -1.021 29.585 11.302 1.00 88.50 607 PRO A CA 1
ATOM 4735 C C . PRO A 1 607 ? -1.916 30.838 11.349 1.00 88.50 607 PRO A C 1
ATOM 4737 O O . PRO A 1 607 ? -2.626 31.100 12.317 1.00 88.50 607 PRO A O 1
ATOM 4740 N N . GLN A 1 608 ? -1.850 31.662 10.304 1.00 90.19 608 GLN A N 1
ATOM 4741 C CA . GLN A 1 608 ? -2.692 32.837 10.092 1.00 90.19 608 GLN A CA 1
ATOM 4742 C C . GLN A 1 608 ? -3.521 32.619 8.819 1.00 90.19 608 GLN A C 1
ATOM 4744 O O . GLN A 1 608 ? -3.056 32.971 7.732 1.00 90.19 608 GLN A O 1
ATOM 4749 N N . PRO A 1 609 ? -4.726 32.025 8.927 1.00 89.31 609 PRO A N 1
ATOM 4750 C CA . PRO A 1 609 ? -5.579 31.790 7.769 1.00 89.31 609 PRO A CA 1
ATOM 4751 C C . PRO A 1 609 ? -6.028 33.104 7.126 1.00 89.31 609 PRO A C 1
ATOM 4753 O O . PRO A 1 609 ? -6.298 34.097 7.806 1.00 89.31 609 PRO A O 1
ATOM 4756 N N . ALA A 1 610 ? -6.143 33.101 5.796 1.00 88.56 610 ALA A N 1
ATOM 4757 C CA . ALA A 1 610 ? -6.841 34.163 5.084 1.00 88.56 610 ALA A CA 1
ATOM 4758 C C . ALA A 1 610 ? -8.314 34.208 5.526 1.00 88.56 610 ALA A C 1
ATOM 4760 O O . ALA A 1 610 ? -8.879 33.193 5.934 1.00 88.56 610 ALA A O 1
ATOM 4761 N N . LYS A 1 611 ? -8.955 35.376 5.407 1.00 85.94 611 LYS A N 1
ATOM 4762 C CA . LYS A 1 611 ? -10.344 35.581 5.853 1.00 85.94 611 LYS A CA 1
ATOM 4763 C C . LYS A 1 611 ? -11.324 34.553 5.266 1.00 85.94 611 LYS A C 1
ATOM 4765 O O . LYS A 1 611 ? -12.220 34.110 5.971 1.00 85.94 611 LYS A O 1
ATOM 4770 N N . ASP A 1 612 ? -11.104 34.154 4.016 1.00 86.19 612 ASP A N 1
ATOM 4771 C CA . ASP A 1 612 ? -11.962 33.227 3.273 1.00 86.19 612 ASP A CA 1
ATOM 4772 C C . ASP A 1 612 ? -11.362 31.809 3.171 1.00 86.19 612 ASP A C 1
ATOM 4774 O O . ASP A 1 612 ? -11.713 31.038 2.276 1.00 86.19 612 ASP A O 1
ATOM 4778 N N . PHE A 1 613 ? -10.437 31.454 4.077 1.00 92.12 613 PHE A N 1
ATOM 4779 C CA . PHE A 1 613 ? -9.819 30.124 4.116 1.00 92.12 613 PHE A CA 1
ATOM 4780 C C . PHE A 1 613 ? -10.855 29.012 4.304 1.00 92.12 613 PHE A C 1
ATOM 4782 O O . PHE A 1 613 ? -10.760 27.992 3.632 1.00 92.12 613 PHE A O 1
ATOM 4789 N N . LEU A 1 614 ? -11.843 29.210 5.184 1.00 94.56 614 LEU A N 1
ATOM 4790 C CA . LEU A 1 614 ? -12.908 28.248 5.466 1.00 94.56 614 LEU A CA 1
ATOM 4791 C C . LEU A 1 614 ? -14.270 28.917 5.296 1.00 94.56 614 LEU A C 1
ATOM 4793 O O . LEU A 1 614 ? -14.552 29.939 5.918 1.00 94.56 614 LEU A O 1
ATOM 4797 N N . GLN A 1 615 ? -15.122 28.313 4.476 1.00 94.31 615 GLN A N 1
ATOM 4798 C CA . GLN A 1 615 ? -16.493 28.748 4.235 1.00 94.31 615 GLN A CA 1
ATOM 4799 C C . GLN A 1 615 ? -17.462 27.578 4.402 1.00 94.31 615 GLN A C 1
ATOM 4801 O O . GLN A 1 615 ? -17.127 26.426 4.115 1.00 94.31 615 GLN A O 1
ATOM 4806 N N . PHE A 1 616 ? -18.686 27.895 4.818 1.00 93.44 616 PHE A N 1
ATOM 4807 C CA . PHE A 1 616 ? -19.779 26.936 4.919 1.00 93.44 616 PHE A CA 1
ATOM 4808 C C . PHE A 1 616 ? -20.709 27.065 3.713 1.00 93.44 616 PHE A C 1
ATOM 4810 O O . PHE A 1 616 ? -21.113 28.170 3.349 1.00 93.44 616 PHE A O 1
ATOM 4817 N N . ILE A 1 617 ? -21.059 25.935 3.105 1.00 93.50 617 ILE A N 1
ATOM 4818 C CA . ILE A 1 617 ? -22.074 25.851 2.053 1.00 93.50 617 ILE A CA 1
ATOM 4819 C C . ILE A 1 617 ? -23.354 25.317 2.684 1.00 93.50 617 ILE A C 1
ATOM 4821 O O . ILE A 1 617 ? -23.385 24.164 3.116 1.00 93.50 617 ILE A O 1
ATOM 4825 N N . ASP A 1 618 ? -24.390 26.152 2.725 1.00 89.75 618 ASP A N 1
ATOM 4826 C CA . ASP A 1 618 ? -25.709 25.789 3.242 1.00 89.75 618 ASP A CA 1
ATOM 4827 C C . ASP A 1 618 ? -26.439 24.824 2.304 1.00 89.75 618 ASP A C 1
ATOM 4829 O O . ASP A 1 618 ? -26.521 25.055 1.095 1.00 89.75 618 ASP A O 1
ATOM 4833 N N . HIS A 1 619 ? -27.045 23.790 2.888 1.00 87.00 619 HIS A N 1
ATOM 4834 C CA . HIS A 1 619 ? -27.990 22.910 2.207 1.00 87.00 619 HIS A CA 1
ATOM 4835 C C . HIS A 1 619 ? -29.398 23.068 2.795 1.00 87.00 619 HIS A C 1
ATOM 4837 O O . HIS A 1 619 ? -29.534 23.266 4.004 1.00 87.00 619 HIS A O 1
ATOM 4843 N N . PRO A 1 620 ? -30.456 22.976 1.966 1.00 78.19 620 PRO A N 1
ATOM 4844 C CA . PRO A 1 620 ? -31.839 23.149 2.415 1.00 78.19 620 PRO A CA 1
ATOM 4845 C C . PRO A 1 620 ? -32.315 22.026 3.346 1.00 78.19 620 PRO A C 1
ATOM 4847 O O . PRO A 1 620 ? -33.170 22.255 4.195 1.00 78.19 620 PRO A O 1
ATOM 4850 N N . ASP A 1 621 ? -31.763 20.822 3.187 1.00 80.12 621 ASP A N 1
ATOM 4851 C CA . ASP A 1 621 ? -32.095 19.638 3.971 1.00 80.12 621 ASP A CA 1
ATOM 4852 C C . ASP A 1 621 ? -30.933 18.623 3.954 1.00 80.12 621 ASP A C 1
ATOM 4854 O O . ASP A 1 621 ? -29.972 18.746 3.184 1.00 80.12 621 ASP A O 1
ATOM 4858 N N . CYS A 1 622 ? -31.018 17.606 4.818 1.00 82.25 622 CYS A N 1
ATOM 4859 C CA . CYS A 1 622 ? -29.981 16.582 4.949 1.00 82.25 622 CYS A CA 1
ATOM 4860 C C . CYS A 1 622 ? -29.858 15.679 3.707 1.00 82.25 622 CYS A C 1
ATOM 4862 O O . CYS A 1 622 ? -28.752 15.256 3.383 1.00 82.25 622 CYS A O 1
ATOM 4864 N N . GLU A 1 623 ? -30.943 15.402 2.976 1.00 85.75 623 GLU A N 1
ATOM 4865 C CA . GLU A 1 623 ? -30.878 14.610 1.735 1.00 85.75 623 GLU A CA 1
ATOM 4866 C C . GLU A 1 623 ? -30.086 15.344 0.645 1.00 85.75 623 GLU A C 1
ATOM 4868 O O . GLU A 1 623 ? -29.234 14.756 -0.024 1.00 85.75 623 GLU A O 1
ATOM 4873 N N . THR A 1 624 ? -30.303 16.651 0.505 1.00 88.81 624 THR A N 1
ATOM 4874 C CA . THR A 1 624 ? -29.566 17.512 -0.420 1.00 88.81 624 THR A CA 1
ATOM 4875 C C . THR A 1 624 ? -28.094 17.616 -0.021 1.00 88.81 624 THR A C 1
ATOM 4877 O O . THR A 1 624 ? -27.225 17.508 -0.891 1.00 88.81 624 THR A O 1
ATOM 4880 N N . ALA A 1 625 ? -27.804 17.732 1.279 1.00 89.75 625 ALA A N 1
ATOM 4881 C CA . ALA A 1 625 ? -26.435 17.717 1.789 1.00 89.75 625 ALA A CA 1
ATOM 4882 C C . ALA A 1 625 ? -25.726 16.382 1.514 1.00 89.75 625 ALA A C 1
ATOM 4884 O O . ALA A 1 625 ? -24.595 16.382 1.033 1.00 89.75 625 ALA A O 1
ATOM 4885 N N . LEU A 1 626 ? -26.393 15.247 1.759 1.00 90.06 626 LEU A N 1
ATOM 4886 C CA . LEU A 1 626 ? -25.849 13.916 1.478 1.00 90.06 626 LEU A CA 1
ATOM 4887 C C . LEU A 1 626 ? -25.654 13.677 -0.018 1.00 90.06 626 LEU A C 1
ATOM 4889 O O . LEU A 1 626 ? -24.666 13.056 -0.395 1.00 90.06 626 LEU A O 1
ATOM 4893 N N . ARG A 1 627 ? -26.542 14.192 -0.878 1.00 91.38 627 ARG A N 1
ATOM 4894 C CA . ARG A 1 627 ? -26.337 14.170 -2.333 1.00 91.38 627 ARG A CA 1
ATOM 4895 C C . ARG A 1 627 ? -25.064 14.914 -2.712 1.00 91.38 627 ARG A C 1
ATOM 4897 O O . ARG A 1 627 ? -24.195 14.319 -3.337 1.00 91.38 627 ARG A O 1
ATOM 4904 N N . SER A 1 628 ? -24.927 16.165 -2.272 1.00 91.56 628 SER A N 1
ATOM 4905 C CA . SER A 1 628 ? -23.722 16.960 -2.531 1.00 91.56 628 SER A CA 1
ATOM 4906 C C . SER A 1 628 ? -22.463 16.275 -1.984 1.00 91.56 628 SER A C 1
ATOM 4908 O O . SER A 1 628 ? -21.427 16.251 -2.637 1.00 91.56 628 SER A O 1
ATOM 4910 N N . PHE A 1 629 ? -22.552 15.655 -0.807 1.00 90.69 629 PHE A N 1
ATOM 4911 C CA . PHE A 1 629 ? -21.468 14.890 -0.192 1.00 90.69 629 PHE A CA 1
ATOM 4912 C C . PHE A 1 629 ? -21.038 13.691 -1.050 1.00 90.69 629 PHE A C 1
ATOM 4914 O O . PHE A 1 629 ? -19.853 13.533 -1.336 1.00 90.69 629 PHE A O 1
ATOM 4921 N N . THR A 1 630 ? -21.982 12.874 -1.527 1.00 91.31 630 THR A N 1
ATOM 4922 C CA . THR A 1 630 ? -21.674 11.722 -2.393 1.00 91.31 630 THR A CA 1
ATOM 4923 C C . THR A 1 630 ? -21.220 12.130 -3.795 1.00 91.31 630 THR A C 1
ATOM 4925 O O . THR A 1 630 ? -20.379 11.451 -4.390 1.00 91.31 630 THR A O 1
ATOM 4928 N N . ASP A 1 631 ? -21.738 13.240 -4.326 1.00 91.69 631 ASP A N 1
ATOM 4929 C CA . ASP A 1 631 ? -21.345 13.775 -5.634 1.00 91.69 631 ASP A CA 1
ATOM 4930 C C . ASP A 1 631 ? -19.889 14.255 -5.599 1.00 91.69 631 ASP A C 1
ATOM 4932 O O . ASP A 1 631 ? -19.104 13.956 -6.501 1.00 91.69 631 ASP A O 1
ATOM 4936 N N . GLU A 1 632 ? -19.497 14.929 -4.516 1.00 91.56 632 GLU A N 1
ATOM 4937 C CA . GLU A 1 632 ? -18.124 15.369 -4.282 1.00 91.56 632 GLU A CA 1
ATOM 4938 C C . GLU A 1 632 ? -17.154 14.189 -4.119 1.00 91.56 632 GLU A C 1
ATOM 4940 O O . GLU A 1 632 ? -16.094 14.170 -4.749 1.00 91.56 632 GLU A O 1
ATOM 4945 N N . GLN A 1 633 ? -17.539 13.143 -3.381 1.00 89.38 633 GLN A N 1
ATOM 4946 C CA . GLN A 1 633 ? -16.757 11.899 -3.294 1.00 89.38 633 GLN A CA 1
ATOM 4947 C C . GLN A 1 633 ? -16.590 11.221 -4.656 1.00 89.38 633 GLN A C 1
ATOM 4949 O O . GLN A 1 633 ? -15.492 10.789 -5.008 1.00 89.38 633 GLN A O 1
ATOM 4954 N N . THR A 1 634 ? -17.662 11.170 -5.448 1.00 89.06 634 THR A N 1
ATOM 4955 C CA . THR A 1 634 ? -17.634 10.621 -6.809 1.00 89.06 634 THR A CA 1
ATOM 4956 C C . THR A 1 634 ? -16.728 11.452 -7.717 1.00 89.06 634 THR A C 1
ATOM 4958 O O . THR A 1 634 ? -15.967 10.896 -8.508 1.00 89.06 634 THR A O 1
ATOM 4961 N N . ARG A 1 635 ? -16.747 12.784 -7.593 1.00 90.56 635 ARG A N 1
ATOM 4962 C CA . ARG A 1 635 ? -15.868 13.682 -8.356 1.00 90.56 635 ARG A CA 1
ATOM 4963 C C . ARG A 1 635 ? -14.396 13.438 -8.036 1.00 90.56 635 ARG A C 1
ATOM 4965 O O . ARG A 1 635 ? -13.585 13.372 -8.960 1.00 90.56 635 ARG A O 1
ATOM 4972 N N . VAL A 1 636 ? -14.053 13.297 -6.756 1.00 89.75 636 VAL A N 1
ATOM 4973 C CA . VAL A 1 636 ? -12.688 12.967 -6.318 1.00 89.75 636 VAL A CA 1
ATOM 4974 C C . VAL A 1 636 ? -12.265 11.601 -6.857 1.00 89.75 636 VAL A C 1
ATOM 4976 O O . VAL A 1 636 ? -11.209 11.515 -7.480 1.00 89.75 636 VAL A O 1
ATOM 4979 N N . LEU A 1 637 ? -13.110 10.572 -6.716 1.00 85.50 637 LEU A N 1
ATOM 4980 C CA . LEU A 1 637 ? -12.857 9.232 -7.260 1.00 85.50 637 LEU A CA 1
ATOM 4981 C C . LEU A 1 637 ? -12.554 9.283 -8.764 1.00 85.50 637 LEU A C 1
ATOM 4983 O O . LEU A 1 637 ? -11.537 8.763 -9.217 1.00 85.50 637 LEU A O 1
ATOM 4987 N N . LEU A 1 638 ? -13.426 9.922 -9.549 1.00 87.19 638 LEU A N 1
ATOM 4988 C CA . LEU A 1 638 ? -13.256 10.012 -11.000 1.00 87.19 638 LEU A CA 1
ATOM 4989 C C . LEU A 1 638 ? -12.013 10.830 -11.378 1.00 87.19 638 LEU A C 1
ATOM 4991 O O . LEU A 1 638 ? -11.368 10.535 -12.384 1.00 87.19 638 LEU A O 1
ATOM 4995 N N . SER A 1 639 ? -11.653 11.836 -10.576 1.00 87.88 639 SER A N 1
ATOM 4996 C CA . SER A 1 639 ? -10.412 12.590 -10.760 1.00 87.88 639 SER A CA 1
ATOM 4997 C C . SER A 1 639 ? -9.169 11.744 -10.480 1.00 87.88 639 SER A C 1
ATOM 4999 O O . SER A 1 639 ? -8.172 11.922 -11.180 1.00 87.88 639 SER A O 1
ATOM 5001 N N . GLU A 1 640 ? -9.202 10.849 -9.492 1.00 84.81 640 GLU A N 1
ATOM 5002 C CA . GLU A 1 640 ? -8.114 9.895 -9.239 1.00 84.81 640 GLU A CA 1
ATOM 5003 C C . GLU A 1 640 ? -8.020 8.868 -10.364 1.00 84.81 640 GLU A C 1
ATOM 5005 O O . GLU A 1 640 ? -6.944 8.648 -10.919 1.00 84.81 640 GLU A O 1
ATOM 5010 N N . GLN A 1 641 ? -9.150 8.328 -10.821 1.00 82.94 641 GLN A N 1
ATOM 5011 C CA . GLN A 1 641 ? -9.164 7.450 -11.989 1.00 82.94 641 GLN A CA 1
ATOM 5012 C C . GLN A 1 641 ? -8.570 8.140 -13.231 1.00 82.94 641 GLN A C 1
ATOM 5014 O O . GLN A 1 641 ? -7.785 7.534 -13.962 1.00 82.94 641 GLN A O 1
ATOM 5019 N N . ALA A 1 642 ? -8.883 9.419 -13.459 1.00 85.00 642 ALA A N 1
ATOM 5020 C CA . ALA A 1 642 ? -8.314 10.205 -14.556 1.00 85.00 642 ALA A CA 1
ATOM 5021 C C . ALA A 1 642 ? -6.812 10.499 -14.376 1.00 85.00 642 ALA A C 1
ATOM 5023 O O . ALA A 1 642 ? -6.093 10.644 -15.362 1.00 85.00 642 ALA A O 1
ATOM 5024 N N . ARG A 1 643 ? -6.297 10.540 -13.143 1.00 82.75 643 ARG A N 1
ATOM 5025 C CA . ARG A 1 643 ? -4.850 10.590 -12.880 1.00 82.75 643 ARG A CA 1
ATOM 5026 C C . ARG A 1 643 ? -4.170 9.280 -13.293 1.00 82.75 643 ARG A C 1
ATOM 5028 O O . ARG A 1 643 ? -3.099 9.323 -13.899 1.00 82.75 643 ARG A O 1
ATOM 5035 N N . HIS A 1 644 ? -4.811 8.138 -13.025 1.00 81.00 644 HIS A N 1
ATOM 5036 C CA . HIS A 1 644 ? -4.315 6.798 -13.370 1.00 81.00 644 HIS A CA 1
ATOM 5037 C C . HIS A 1 644 ? -4.532 6.396 -14.841 1.00 81.00 644 HIS A C 1
ATOM 5039 O O . HIS A 1 644 ? -3.837 5.531 -15.371 1.00 81.00 644 HIS A O 1
ATOM 5045 N N . THR A 1 645 ? -5.490 6.988 -15.545 1.00 86.94 645 THR A N 1
ATOM 5046 C CA . THR A 1 645 ? -5.665 6.801 -16.995 1.00 86.94 645 THR A CA 1
ATOM 5047 C C . THR A 1 645 ? -5.991 8.154 -17.631 1.00 86.94 645 THR A C 1
ATOM 5049 O O . THR A 1 645 ? -7.156 8.459 -17.878 1.00 86.94 645 THR A O 1
ATOM 5052 N N . PRO A 1 646 ? -4.966 8.995 -17.859 1.00 88.38 646 PRO A N 1
ATOM 5053 C CA . PRO A 1 646 ? -5.149 10.372 -18.300 1.00 88.38 646 PRO A CA 1
ATOM 5054 C C . PRO A 1 646 ? -5.576 10.476 -19.762 1.00 88.38 646 PRO A C 1
ATOM 5056 O O . PRO A 1 646 ? -5.276 9.615 -20.590 1.00 88.38 646 PRO A O 1
ATOM 5059 N N . ASP A 1 647 ? -6.190 11.603 -20.120 1.00 89.25 647 ASP A N 1
ATOM 5060 C CA . ASP A 1 647 ? -6.730 11.836 -21.466 1.00 89.25 647 ASP A CA 1
ATOM 5061 C C . ASP A 1 647 ? -5.682 11.740 -22.580 1.00 89.25 647 ASP A C 1
ATOM 5063 O O . ASP A 1 647 ? -5.992 11.358 -23.707 1.00 89.25 647 ASP A O 1
ATOM 5067 N N . TRP A 1 648 ? -4.422 12.098 -22.310 1.00 90.19 648 TRP A N 1
ATOM 5068 C CA . TRP A 1 648 ? -3.347 11.922 -23.293 1.00 90.19 648 TRP A CA 1
ATOM 5069 C C . TRP A 1 648 ? -3.067 10.439 -23.579 1.00 90.19 648 TRP A C 1
ATOM 5071 O O . TRP A 1 648 ? -2.738 10.091 -24.710 1.00 90.19 648 TRP A O 1
ATOM 5081 N N . TYR A 1 649 ? -3.247 9.557 -22.591 1.00 90.75 649 TYR A N 1
ATOM 5082 C CA . TYR A 1 649 ? -3.101 8.112 -22.756 1.00 90.75 649 TYR A CA 1
ATOM 5083 C C . TYR A 1 649 ? -4.284 7.546 -23.547 1.00 90.75 649 TYR A C 1
ATOM 5085 O O . TYR A 1 649 ? -4.086 6.807 -24.511 1.00 90.75 649 TYR A O 1
ATOM 5093 N N . LEU A 1 650 ? -5.512 7.963 -23.219 1.00 90.75 650 LEU A N 1
ATOM 5094 C CA . LEU A 1 650 ? -6.719 7.562 -23.954 1.00 90.75 650 LEU A CA 1
ATOM 5095 C C . LEU A 1 650 ? -6.714 8.047 -25.413 1.00 90.75 650 LEU A C 1
ATOM 5097 O O . LEU A 1 650 ? -7.188 7.342 -26.298 1.00 90.75 650 LEU A O 1
ATOM 5101 N N . ARG A 1 651 ? -6.127 9.212 -25.703 1.00 92.50 651 ARG A N 1
ATOM 5102 C CA . ARG A 1 651 ? -5.959 9.703 -27.084 1.00 92.50 651 ARG A CA 1
ATOM 5103 C C . ARG A 1 651 ? -4.814 9.030 -27.843 1.00 92.50 651 ARG A C 1
ATOM 5105 O O . ARG A 1 651 ? -4.801 9.081 -29.072 1.00 92.50 651 ARG A O 1
ATOM 5112 N N . ALA A 1 652 ? -3.857 8.418 -27.146 1.00 92.94 652 ALA A N 1
ATOM 5113 C CA . ALA A 1 652 ? -2.771 7.683 -27.782 1.00 92.94 652 ALA A CA 1
ATOM 5114 C C . ALA A 1 652 ? -3.313 6.460 -28.532 1.00 92.94 652 ALA A C 1
ATOM 5116 O O . ALA A 1 652 ? -4.238 5.788 -28.068 1.00 92.94 652 ALA A O 1
ATOM 5117 N N . SER A 1 653 ? -2.705 6.143 -29.677 1.00 93.31 653 SER A N 1
ATOM 5118 C CA . SER A 1 653 ? -3.011 4.899 -30.389 1.00 93.31 653 SER A CA 1
ATOM 5119 C C . SER A 1 653 ? -2.588 3.684 -29.562 1.00 93.31 653 SER A C 1
ATOM 5121 O O . SER A 1 653 ? -1.635 3.754 -28.781 1.00 93.31 653 SER A O 1
ATOM 5123 N N . ARG A 1 654 ? -3.246 2.541 -29.780 1.00 90.81 654 ARG A N 1
ATOM 5124 C CA . ARG A 1 654 ? -2.906 1.288 -29.092 1.00 90.81 654 ARG A CA 1
ATOM 5125 C C . ARG A 1 654 ? -1.422 0.936 -29.238 1.00 90.81 654 ARG A C 1
ATOM 5127 O O . ARG A 1 654 ? -0.768 0.663 -28.240 1.00 90.81 654 ARG A O 1
ATOM 5134 N N . ALA A 1 655 ? -0.861 1.061 -30.443 1.00 92.88 655 ALA A N 1
ATOM 5135 C CA . ALA A 1 655 ? 0.562 0.823 -30.693 1.00 92.88 655 ALA A CA 1
ATOM 5136 C C . ALA A 1 655 ? 1.483 1.696 -29.818 1.00 92.88 655 ALA A C 1
ATOM 5138 O O . ALA A 1 655 ? 2.455 1.193 -29.263 1.00 92.88 655 ALA A O 1
ATOM 5139 N N . GLN A 1 656 ? 1.153 2.979 -29.633 1.00 94.44 656 GLN A N 1
ATOM 5140 C CA . GLN A 1 656 ? 1.934 3.879 -28.776 1.00 94.44 656 GLN A CA 1
ATOM 5141 C C . GLN A 1 656 ? 1.820 3.516 -27.292 1.00 94.44 656 GLN A C 1
ATOM 5143 O O . GLN A 1 656 ? 2.809 3.609 -26.571 1.00 94.44 656 GLN A O 1
ATOM 5148 N N . ARG A 1 657 ? 0.640 3.090 -26.822 1.00 92.94 657 ARG A N 1
ATOM 5149 C CA . ARG A 1 657 ? 0.464 2.631 -25.432 1.00 92.94 657 ARG A CA 1
ATOM 5150 C C . ARG A 1 657 ? 1.290 1.374 -25.154 1.00 92.94 657 ARG A C 1
ATOM 5152 O O . ARG A 1 657 ? 1.943 1.306 -24.119 1.00 92.94 657 ARG A O 1
ATOM 5159 N N . ARG A 1 658 ? 1.304 0.427 -26.099 1.00 93.69 658 ARG A N 1
ATOM 5160 C CA . ARG A 1 658 ? 2.118 -0.797 -26.029 1.00 93.69 658 ARG A CA 1
ATOM 5161 C C . ARG A 1 658 ? 3.612 -0.486 -26.050 1.00 93.69 658 ARG A C 1
ATOM 5163 O O . ARG A 1 658 ? 4.358 -1.037 -25.252 1.00 93.69 658 ARG A O 1
ATOM 5170 N N . GLU A 1 659 ? 4.051 0.425 -26.922 1.00 94.31 659 GLU A N 1
ATOM 5171 C CA . GLU A 1 659 ? 5.451 0.873 -26.968 1.00 94.31 659 GLU A CA 1
ATOM 5172 C C . GLU A 1 659 ? 5.873 1.526 -25.646 1.00 94.31 659 GLU A C 1
ATOM 5174 O O . GLU A 1 659 ? 6.949 1.224 -25.134 1.00 94.31 659 GLU A O 1
ATOM 5179 N N . LEU A 1 660 ? 5.014 2.367 -25.059 1.00 92.88 660 LEU A N 1
ATOM 5180 C CA . LEU A 1 660 ? 5.278 2.979 -23.759 1.00 92.88 660 LEU A CA 1
ATOM 5181 C C . LEU A 1 660 ? 5.392 1.925 -22.649 1.00 92.88 660 LEU A C 1
ATOM 5183 O O . LEU A 1 660 ? 6.370 1.951 -21.908 1.00 92.88 660 LEU A O 1
ATOM 5187 N N . LEU A 1 661 ? 4.452 0.976 -22.581 1.00 91.44 661 LEU A N 1
ATOM 5188 C CA . LEU A 1 661 ? 4.486 -0.118 -21.607 1.00 91.44 661 LEU A CA 1
ATOM 5189 C C . LEU A 1 661 ? 5.761 -0.959 -21.741 1.00 91.44 661 LEU A C 1
ATOM 5191 O O . LEU A 1 661 ? 6.420 -1.234 -20.744 1.00 91.44 661 LEU A O 1
ATOM 5195 N N . ALA A 1 662 ? 6.133 -1.338 -22.965 1.00 93.06 662 ALA A N 1
ATOM 5196 C CA . ALA A 1 662 ? 7.329 -2.139 -23.206 1.00 93.06 662 ALA A CA 1
ATOM 5197 C C . ALA A 1 662 ? 8.611 -1.407 -22.785 1.00 93.06 662 ALA A C 1
ATOM 5199 O O . ALA A 1 662 ? 9.512 -2.026 -22.222 1.00 93.06 662 ALA A O 1
ATOM 5200 N N . LEU A 1 663 ? 8.691 -0.091 -23.019 1.00 92.31 663 LEU A N 1
ATOM 5201 C CA . LEU A 1 663 ? 9.803 0.728 -22.537 1.00 92.31 663 LEU A CA 1
ATOM 5202 C C . LEU A 1 663 ? 9.837 0.781 -21.006 1.00 92.31 663 LEU A C 1
ATOM 5204 O O . LEU A 1 663 ? 10.906 0.614 -20.430 1.00 92.31 663 LEU A O 1
ATOM 5208 N N . GLU A 1 664 ? 8.691 0.973 -20.349 1.00 89.06 664 GLU A N 1
ATOM 5209 C CA . GLU A 1 664 ? 8.593 1.015 -18.883 1.00 89.06 664 GLU A CA 1
ATOM 5210 C C . GLU A 1 664 ? 8.981 -0.337 -18.253 1.00 89.06 664 GLU A C 1
ATOM 5212 O O . GLU A 1 664 ? 9.831 -0.372 -17.366 1.00 89.06 664 GLU A O 1
ATOM 5217 N N . ARG A 1 665 ? 8.499 -1.464 -18.793 1.00 89.94 665 ARG A N 1
ATOM 5218 C CA . ARG A 1 665 ? 8.889 -2.811 -18.332 1.00 89.94 665 ARG A CA 1
ATOM 5219 C C . ARG A 1 665 ? 10.353 -3.145 -18.604 1.00 89.94 665 ARG A C 1
ATOM 5221 O O . ARG A 1 665 ? 10.982 -3.808 -17.785 1.00 89.94 665 ARG A O 1
ATOM 5228 N N . ALA A 1 666 ? 10.919 -2.668 -19.712 1.00 91.31 666 ALA A N 1
ATOM 5229 C CA . ALA A 1 666 ? 12.345 -2.829 -19.983 1.00 91.31 666 ALA A CA 1
ATOM 5230 C C . ALA A 1 666 ? 13.215 -2.013 -19.013 1.00 91.31 666 ALA A C 1
ATOM 5232 O O . ALA A 1 666 ? 14.303 -2.464 -18.662 1.00 91.31 666 ALA A O 1
ATOM 5233 N N . ILE A 1 667 ? 12.756 -0.837 -18.562 1.00 88.69 667 ILE A N 1
ATOM 5234 C CA . ILE A 1 667 ? 13.439 -0.064 -17.511 1.00 88.69 667 ILE A CA 1
ATOM 5235 C C . ILE A 1 667 ? 13.445 -0.865 -16.206 1.00 88.69 667 ILE A C 1
ATOM 5237 O O . ILE A 1 667 ? 14.515 -1.040 -15.626 1.00 88.69 667 ILE A O 1
ATOM 5241 N N . ASP A 1 668 ? 12.291 -1.394 -15.788 1.00 86.19 668 ASP A N 1
ATOM 5242 C CA . ASP A 1 668 ? 12.176 -2.213 -14.573 1.00 86.19 668 ASP A CA 1
ATOM 5243 C C . ASP A 1 668 ? 13.058 -3.468 -14.655 1.00 86.19 668 ASP A C 1
ATOM 5245 O O . ASP A 1 668 ? 13.818 -3.756 -13.732 1.00 86.19 668 ASP A O 1
ATOM 5249 N N . GLY A 1 669 ? 13.026 -4.178 -15.788 1.00 89.25 669 GLY A N 1
ATOM 5250 C CA . GLY A 1 669 ? 13.865 -5.351 -16.035 1.00 89.25 669 GLY A CA 1
ATOM 5251 C C . GLY A 1 669 ? 15.362 -5.031 -16.005 1.00 89.25 669 GLY A C 1
ATOM 5252 O O . GLY A 1 669 ? 16.136 -5.740 -15.365 1.00 89.25 669 GLY A O 1
ATOM 5253 N N . ALA A 1 670 ? 15.780 -3.929 -16.633 1.00 89.25 670 ALA A N 1
ATOM 5254 C CA . ALA A 1 670 ? 17.173 -3.484 -16.614 1.00 89.25 670 ALA A CA 1
ATOM 5255 C C . ALA A 1 670 ? 17.637 -3.073 -15.205 1.00 89.25 670 ALA A C 1
ATOM 5257 O O . ALA A 1 670 ? 18.762 -3.386 -14.812 1.00 89.25 670 ALA A O 1
ATOM 5258 N N . LEU A 1 671 ? 16.777 -2.407 -14.428 1.00 85.94 671 LEU A N 1
ATOM 5259 C CA . LEU A 1 671 ? 17.048 -2.063 -13.030 1.00 85.94 671 LEU A CA 1
ATOM 5260 C C . LEU A 1 671 ? 17.142 -3.314 -12.150 1.00 85.94 671 LEU A C 1
ATOM 5262 O O . LEU A 1 671 ? 18.082 -3.426 -11.362 1.00 85.94 671 LEU A O 1
ATOM 5266 N N . GLY A 1 672 ? 16.226 -4.269 -12.322 1.00 86.12 672 GLY A N 1
ATOM 5267 C CA . GLY A 1 672 ? 16.248 -5.555 -11.628 1.00 86.12 672 GLY A CA 1
ATOM 5268 C C . GLY A 1 672 ? 17.531 -6.336 -11.912 1.00 86.12 672 GLY A C 1
ATOM 5269 O O . GLY A 1 672 ? 18.225 -6.739 -10.977 1.00 86.12 672 GLY A O 1
ATOM 5270 N N . ASN A 1 673 ? 17.918 -6.460 -13.186 1.00 89.50 673 ASN A N 1
ATOM 5271 C CA . ASN A 1 673 ? 19.173 -7.103 -13.587 1.00 89.50 673 ASN A CA 1
ATOM 5272 C C . ASN A 1 673 ? 20.391 -6.396 -12.985 1.00 89.50 673 ASN A C 1
ATOM 5274 O O . ASN A 1 673 ? 21.307 -7.049 -12.488 1.00 89.50 673 ASN A O 1
ATOM 5278 N N . TYR A 1 674 ? 20.406 -5.061 -12.982 1.00 86.31 674 TYR A N 1
ATOM 5279 C CA . TYR A 1 674 ? 21.477 -4.289 -12.360 1.00 86.31 674 TYR A CA 1
ATOM 5280 C C . TYR A 1 674 ? 21.590 -4.573 -10.855 1.00 86.31 674 TYR A C 1
ATOM 5282 O O . TYR A 1 674 ? 22.690 -4.836 -10.371 1.00 86.31 674 TYR A O 1
ATOM 5290 N N . GLN A 1 675 ? 20.477 -4.561 -10.117 1.00 83.50 675 GLN A N 1
ATOM 5291 C CA . GLN A 1 675 ? 20.439 -4.795 -8.665 1.00 83.50 675 GLN A CA 1
ATOM 5292 C C . GLN A 1 675 ? 20.746 -6.251 -8.272 1.00 83.50 675 GLN A C 1
ATOM 5294 O O . GLN A 1 675 ? 21.256 -6.510 -7.176 1.00 83.50 675 GLN A O 1
ATOM 5299 N N . ALA A 1 676 ? 20.455 -7.206 -9.158 1.00 86.31 676 ALA A N 1
ATOM 5300 C CA . ALA A 1 676 ? 20.717 -8.622 -8.930 1.00 86.31 676 ALA A CA 1
ATOM 5301 C C . ALA A 1 676 ? 22.219 -8.958 -8.920 1.00 86.31 676 ALA A C 1
ATOM 5303 O O . ALA A 1 676 ? 22.621 -9.910 -8.247 1.00 86.31 676 ALA A O 1
ATOM 5304 N N . GLN A 1 677 ? 23.060 -8.181 -9.613 1.00 86.69 677 GLN A N 1
ATOM 5305 C CA . GLN A 1 677 ? 24.491 -8.472 -9.701 1.00 86.69 677 GLN A CA 1
ATOM 5306 C C . GLN A 1 677 ? 25.230 -8.210 -8.375 1.00 86.69 677 GLN A C 1
ATOM 5308 O O . GLN A 1 677 ? 25.161 -7.109 -7.832 1.00 86.69 677 GLN A O 1
ATOM 5313 N N . PRO A 1 678 ? 26.039 -9.155 -7.861 1.00 85.56 678 PRO A N 1
ATOM 5314 C CA . PRO A 1 678 ? 26.772 -8.953 -6.609 1.00 85.56 678 PRO A CA 1
ATOM 5315 C C . PRO A 1 678 ? 27.705 -7.732 -6.625 1.00 85.56 678 PRO A C 1
ATOM 5317 O O . PRO A 1 678 ? 27.781 -7.001 -5.643 1.00 85.56 678 PRO A O 1
ATOM 5320 N N . HIS A 1 679 ? 28.375 -7.468 -7.752 1.00 83.25 679 HIS A N 1
ATOM 5321 C CA . HIS A 1 679 ? 29.340 -6.370 -7.887 1.00 83.25 679 HIS A CA 1
ATOM 5322 C C . HIS A 1 679 ? 28.693 -4.978 -8.032 1.00 83.25 679 HIS A C 1
ATOM 5324 O O . HIS A 1 679 ? 29.404 -3.985 -8.187 1.00 83.25 679 HIS A O 1
ATOM 5330 N N . THR A 1 680 ? 27.363 -4.862 -8.080 1.00 79.19 680 THR A N 1
ATOM 5331 C CA . THR A 1 680 ? 26.673 -3.556 -8.035 1.00 79.19 680 THR A CA 1
ATOM 5332 C C . THR A 1 680 ? 26.272 -3.170 -6.613 1.00 79.19 680 THR A C 1
ATOM 5334 O O . THR A 1 680 ? 25.928 -2.012 -6.377 1.00 79.19 680 THR A O 1
ATOM 5337 N N . ARG A 1 681 ? 26.363 -4.106 -5.658 1.00 76.69 681 ARG A N 1
ATOM 5338 C CA . ARG A 1 681 ? 26.073 -3.867 -4.244 1.00 76.69 681 ARG A CA 1
ATOM 5339 C C . ARG A 1 681 ? 27.236 -3.157 -3.565 1.00 76.69 681 ARG A C 1
ATOM 5341 O O . ARG A 1 681 ? 28.404 -3.425 -3.833 1.00 76.69 681 ARG A O 1
ATOM 5348 N N . VAL A 1 682 ? 26.890 -2.258 -2.655 1.00 75.94 682 VAL A N 1
ATOM 5349 C CA . VAL A 1 682 ? 27.829 -1.437 -1.894 1.00 75.94 682 VAL A CA 1
ATOM 5350 C C . VAL A 1 682 ? 27.418 -1.503 -0.435 1.00 75.94 682 VAL A C 1
ATOM 5352 O O . VAL A 1 682 ? 26.233 -1.400 -0.128 1.00 75.94 682 VAL A O 1
ATOM 5355 N N . GLN A 1 683 ? 28.391 -1.670 0.458 1.00 83.62 683 GLN A N 1
ATOM 5356 C CA . GLN A 1 683 ? 28.146 -1.628 1.896 1.00 83.62 683 GLN A CA 1
ATOM 5357 C C . GLN A 1 683 ? 27.555 -0.273 2.298 1.00 83.62 683 GLN A C 1
ATOM 5359 O O . GLN A 1 683 ? 28.078 0.768 1.885 1.00 83.62 683 GLN A O 1
ATOM 5364 N N . SER A 1 684 ? 26.496 -0.286 3.114 1.00 84.88 684 SER A N 1
ATOM 5365 C CA . SER A 1 684 ? 25.879 0.940 3.613 1.00 84.88 684 SER A CA 1
ATOM 5366 C C . SER A 1 684 ? 26.898 1.757 4.448 1.00 84.88 684 SER A C 1
ATOM 5368 O O . SER A 1 684 ? 27.804 1.182 5.048 1.00 84.88 684 SER A O 1
ATOM 5370 N N . PHE A 1 685 ? 26.815 3.095 4.495 1.00 85.88 685 PHE A N 1
ATOM 5371 C CA . PHE A 1 685 ? 27.762 3.896 5.282 1.00 85.88 685 PHE A CA 1
ATOM 5372 C C . PHE A 1 685 ? 27.541 3.625 6.770 1.00 85.88 685 PHE A C 1
ATOM 5374 O O . PHE A 1 685 ? 28.499 3.566 7.528 1.00 85.88 685 PHE A O 1
ATOM 5381 N N . GLN A 1 686 ? 26.289 3.378 7.160 1.00 86.38 686 GLN A N 1
ATOM 5382 C CA . GLN A 1 686 ? 25.927 2.956 8.508 1.00 86.38 686 GLN A CA 1
ATOM 5383 C C . GLN A 1 686 ? 26.538 1.590 8.835 1.00 86.38 686 GLN A C 1
ATOM 5385 O O . GLN A 1 686 ? 27.187 1.464 9.864 1.00 86.38 686 GLN A O 1
ATOM 5390 N N . ASP A 1 687 ? 26.453 0.614 7.927 1.00 88.56 687 ASP A N 1
ATOM 5391 C CA . ASP A 1 687 ? 27.047 -0.717 8.112 1.00 88.56 687 ASP A CA 1
ATOM 5392 C C . ASP A 1 687 ? 28.575 -0.625 8.180 1.00 88.56 687 ASP A C 1
ATOM 5394 O O . ASP A 1 687 ? 29.215 -1.336 8.952 1.00 88.56 687 ASP A O 1
ATOM 5398 N N . TYR A 1 688 ? 29.179 0.252 7.370 1.00 90.12 688 TYR A N 1
ATOM 5399 C CA . TYR A 1 688 ? 30.614 0.522 7.403 1.00 90.12 688 TYR A CA 1
ATOM 5400 C C . TYR A 1 688 ? 31.027 1.116 8.753 1.00 90.12 688 TYR A C 1
ATOM 5402 O O . TYR A 1 688 ? 31.985 0.646 9.367 1.00 90.12 688 TYR A O 1
ATOM 5410 N N . VAL A 1 689 ? 30.294 2.117 9.243 1.00 90.44 689 VAL A N 1
ATOM 5411 C CA . VAL A 1 689 ? 30.549 2.758 10.540 1.00 90.44 689 VAL A CA 1
ATOM 5412 C C . VAL A 1 689 ? 30.336 1.769 11.683 1.00 90.44 689 VAL A C 1
ATOM 5414 O O . VAL A 1 689 ? 31.212 1.666 12.537 1.00 90.44 689 VAL A O 1
ATOM 5417 N N . HIS A 1 690 ? 29.256 0.986 11.668 1.00 92.19 690 HIS A N 1
ATOM 5418 C CA . HIS A 1 690 ? 28.977 -0.062 12.655 1.00 92.19 690 HIS A CA 1
ATOM 5419 C C . HIS A 1 690 ? 30.079 -1.123 12.671 1.00 92.19 690 HIS A C 1
ATOM 5421 O O . HIS A 1 690 ? 30.623 -1.447 13.726 1.00 92.19 690 HIS A O 1
ATOM 5427 N N . GLN A 1 691 ? 30.529 -1.586 11.501 1.00 92.31 691 GLN A N 1
ATOM 5428 C CA . GLN A 1 691 ? 31.640 -2.533 11.401 1.00 92.31 691 GLN A CA 1
ATOM 5429 C C . GLN A 1 691 ? 32.941 -1.949 11.973 1.00 92.31 691 GLN A C 1
ATOM 5431 O O . GLN A 1 691 ? 33.672 -2.640 12.690 1.00 92.31 691 GLN A O 1
ATOM 5436 N N . ARG A 1 692 ? 33.251 -0.680 11.678 1.00 92.12 692 ARG A N 1
ATOM 5437 C CA . ARG A 1 692 ? 34.422 0.016 12.236 1.00 92.12 692 ARG A CA 1
ATOM 5438 C C . ARG A 1 692 ? 34.289 0.222 13.743 1.00 92.12 692 ARG A C 1
ATOM 5440 O O . ARG A 1 692 ? 35.268 0.004 14.457 1.00 92.12 692 ARG A O 1
ATOM 5447 N N . ALA A 1 693 ? 33.095 0.545 14.229 1.00 92.25 693 ALA A N 1
ATOM 5448 C CA . ALA A 1 693 ? 32.779 0.659 15.646 1.00 92.25 693 ALA A CA 1
ATOM 5449 C C . ALA A 1 693 ? 32.968 -0.679 16.362 1.00 92.25 693 ALA A C 1
ATOM 5451 O O . ALA A 1 693 ? 33.682 -0.730 17.359 1.00 92.25 693 ALA A O 1
ATOM 5452 N N . SER A 1 694 ? 32.466 -1.777 15.797 1.00 93.44 694 SER A N 1
ATOM 5453 C CA . SER A 1 694 ? 32.650 -3.129 16.331 1.00 93.44 694 SER A CA 1
ATOM 5454 C C . SER A 1 694 ? 34.133 -3.535 16.386 1.00 93.44 694 SER A C 1
ATOM 5456 O O . SER A 1 694 ? 34.594 -4.137 17.358 1.00 93.44 694 SER A O 1
ATOM 5458 N N . GLN A 1 695 ? 34.929 -3.149 15.382 1.00 92.19 695 GLN A N 1
ATOM 5459 C CA . GLN A 1 695 ? 36.381 -3.364 15.394 1.00 92.19 695 GLN A CA 1
ATOM 5460 C C . GLN A 1 695 ? 37.091 -2.542 16.476 1.00 92.19 695 GLN A C 1
ATOM 5462 O O . GLN A 1 695 ? 38.000 -3.056 17.129 1.00 92.19 695 GLN A O 1
ATOM 5467 N N . GLN A 1 696 ? 36.730 -1.270 16.648 1.00 90.88 696 GLN A N 1
ATOM 5468 C CA . GLN A 1 696 ? 37.376 -0.391 17.626 1.00 90.88 696 GLN A CA 1
ATOM 5469 C C . GLN A 1 696 ? 36.977 -0.740 19.060 1.00 90.88 696 GLN A C 1
ATOM 5471 O O . GLN A 1 696 ? 37.851 -0.849 19.919 1.00 90.88 696 GLN A O 1
ATOM 5476 N N . ILE A 1 697 ? 35.696 -1.011 19.313 1.00 92.12 697 ILE A N 1
ATOM 5477 C CA . ILE A 1 697 ? 35.234 -1.416 20.640 1.00 92.12 697 ILE A CA 1
ATOM 5478 C C . ILE A 1 697 ? 35.806 -2.781 21.032 1.00 92.12 697 ILE A C 1
ATOM 5480 O O . ILE A 1 697 ? 36.247 -2.951 22.164 1.00 92.12 697 ILE A O 1
ATOM 5484 N N . GLY A 1 698 ? 35.924 -3.717 20.080 1.00 90.81 698 GLY A N 1
ATOM 5485 C CA . GLY A 1 698 ? 36.607 -4.991 20.301 1.00 90.81 698 GLY A CA 1
ATOM 5486 C C . GLY A 1 698 ? 38.062 -4.800 20.736 1.00 90.81 698 GLY A C 1
ATOM 5487 O O . GLY A 1 698 ? 38.508 -5.419 21.698 1.00 90.81 698 GLY A O 1
ATOM 5488 N N . LYS A 1 699 ? 38.793 -3.865 20.109 1.00 91.50 699 LYS A N 1
ATOM 5489 C CA . LYS A 1 699 ? 40.166 -3.518 20.520 1.00 91.50 699 LYS A CA 1
ATOM 5490 C C . LYS A 1 699 ? 40.231 -2.914 21.922 1.00 91.50 699 LYS A C 1
ATOM 5492 O O . LYS A 1 699 ? 41.135 -3.272 22.670 1.00 91.50 699 LYS A O 1
ATOM 5497 N N . LEU A 1 700 ? 39.307 -2.015 22.269 1.00 91.56 700 LEU A N 1
ATOM 5498 C CA . LEU A 1 700 ? 39.260 -1.391 23.597 1.00 91.56 700 LEU A CA 1
ATOM 5499 C C . LEU A 1 700 ? 38.956 -2.412 24.701 1.00 91.56 700 LEU A C 1
ATOM 5501 O O . LEU A 1 700 ? 39.534 -2.334 25.779 1.00 91.56 700 LEU A O 1
ATOM 5505 N N . LEU A 1 701 ? 38.081 -3.376 24.414 1.00 91.00 701 LEU A N 1
ATOM 5506 C CA . LEU A 1 701 ? 37.660 -4.419 25.350 1.00 91.00 701 LEU A CA 1
ATOM 5507 C C . LEU A 1 701 ? 38.558 -5.669 25.326 1.00 91.00 701 LEU A C 1
ATOM 5509 O O . LEU A 1 701 ? 38.378 -6.569 26.140 1.00 91.00 701 LEU A O 1
ATOM 5513 N N . GLY A 1 702 ? 39.516 -5.757 24.399 1.00 89.31 702 GLY A N 1
ATOM 5514 C CA . GLY A 1 702 ? 40.386 -6.928 24.248 1.00 89.31 702 GLY A CA 1
ATOM 5515 C C . GLY A 1 702 ? 39.676 -8.180 23.714 1.00 89.31 702 GLY A C 1
ATOM 5516 O O . GLY A 1 702 ? 40.136 -9.293 23.965 1.00 89.31 702 GLY A O 1
ATOM 5517 N N . VAL A 1 703 ? 38.575 -8.016 22.975 1.00 88.50 703 VAL A N 1
ATOM 5518 C CA . VAL A 1 703 ? 37.765 -9.105 22.401 1.00 88.50 703 VAL A CA 1
ATOM 5519 C C . VAL A 1 703 ? 37.759 -9.058 20.865 1.00 88.50 703 VAL A C 1
ATOM 5521 O O . VAL A 1 703 ? 37.991 -7.999 20.274 1.00 88.50 703 VAL A O 1
ATOM 5524 N N . PRO A 1 704 ? 37.493 -10.181 20.170 1.00 89.19 704 PRO A N 1
ATOM 5525 C CA . PRO A 1 704 ? 37.363 -10.177 18.715 1.00 89.19 704 PRO A CA 1
ATOM 5526 C C . PRO A 1 704 ? 36.264 -9.219 18.229 1.00 89.19 704 PRO A C 1
ATOM 5528 O O . PRO A 1 704 ? 35.219 -9.081 18.868 1.00 89.19 704 PRO A O 1
ATOM 5531 N N . ALA A 1 705 ? 36.471 -8.593 17.067 1.00 86.25 705 ALA A N 1
ATOM 5532 C CA . ALA A 1 705 ? 35.436 -7.784 16.420 1.00 86.25 705 ALA A CA 1
ATOM 5533 C C . ALA A 1 705 ? 34.163 -8.622 16.182 1.00 86.25 705 ALA A C 1
ATOM 5535 O O . ALA A 1 705 ? 34.258 -9.794 15.821 1.00 86.25 705 ALA A O 1
ATOM 5536 N N . GLY A 1 706 ? 32.986 -8.032 16.396 1.00 85.06 706 GLY A N 1
ATOM 5537 C CA . GLY A 1 706 ? 31.689 -8.716 16.314 1.00 85.06 706 GLY A CA 1
ATOM 5538 C C . GLY A 1 706 ? 31.239 -9.427 17.597 1.00 85.06 706 GLY A C 1
ATOM 5539 O O . GLY A 1 706 ? 30.104 -9.880 17.656 1.00 85.06 706 GLY A O 1
ATOM 5540 N N . THR A 1 707 ? 32.086 -9.504 18.633 1.00 87.81 707 THR A N 1
ATOM 5541 C CA . THR A 1 707 ? 31.708 -10.102 19.934 1.00 87.81 707 THR A CA 1
ATOM 5542 C C . THR A 1 707 ? 30.721 -9.228 20.710 1.00 87.81 707 THR A C 1
ATOM 5544 O O . THR A 1 707 ? 29.873 -9.738 21.435 1.00 87.81 707 THR A O 1
ATOM 5547 N N . VAL A 1 708 ? 30.845 -7.908 20.571 1.00 88.06 708 VAL A N 1
ATOM 5548 C CA . VAL A 1 708 ? 30.009 -6.914 21.247 1.00 88.06 708 VAL A CA 1
ATOM 5549 C C . VAL A 1 708 ? 29.386 -6.023 20.186 1.00 88.06 708 VAL A C 1
ATOM 5551 O O . VAL A 1 708 ? 30.092 -5.531 19.299 1.00 88.06 708 VAL A O 1
ATOM 5554 N N . ASP A 1 709 ? 28.075 -5.827 20.285 1.00 92.00 709 ASP A N 1
ATOM 5555 C CA . ASP A 1 709 ? 27.361 -4.867 19.454 1.00 92.00 709 ASP A CA 1
ATOM 5556 C C . ASP A 1 709 ? 27.663 -3.439 19.950 1.00 92.00 709 ASP A C 1
ATOM 5558 O O . ASP A 1 709 ? 27.323 -3.115 21.095 1.00 92.00 709 ASP A O 1
ATOM 5562 N N . PRO A 1 710 ? 28.335 -2.589 19.147 1.00 92.69 710 PRO A N 1
ATOM 5563 C CA . PRO A 1 710 ? 28.671 -1.224 19.549 1.00 92.69 710 PRO A CA 1
ATOM 5564 C C . PRO A 1 710 ? 27.439 -0.338 19.800 1.00 92.69 710 PRO A C 1
ATOM 5566 O O . PRO A 1 710 ? 27.552 0.620 20.568 1.00 92.69 710 PRO A O 1
ATOM 5569 N N . ASP A 1 711 ? 26.269 -0.667 19.240 1.00 94.81 711 ASP A N 1
ATOM 5570 C CA . ASP A 1 711 ? 25.023 0.087 19.465 1.00 94.81 711 ASP A CA 1
ATOM 5571 C C . ASP A 1 711 ? 24.444 -0.145 20.866 1.00 94.81 711 ASP A C 1
ATOM 5573 O O . ASP A 1 711 ? 23.685 0.673 21.384 1.00 94.81 711 ASP A O 1
ATOM 5577 N N . LEU A 1 712 ? 24.844 -1.237 21.522 1.00 93.69 712 LEU A N 1
ATOM 5578 C CA . LEU A 1 712 ? 24.455 -1.537 22.898 1.00 93.69 712 LEU A CA 1
ATOM 5579 C C . LEU A 1 712 ? 25.406 -0.920 23.927 1.00 93.69 712 LEU A C 1
ATOM 5581 O O . LEU A 1 712 ? 25.119 -0.986 25.120 1.00 93.69 712 LEU A O 1
ATOM 5585 N N . ILE A 1 713 ? 26.522 -0.326 23.495 1.00 93.50 713 ILE A N 1
ATOM 5586 C CA . ILE A 1 713 ? 27.469 0.356 24.379 1.00 93.50 713 ILE A CA 1
ATOM 5587 C C . ILE A 1 713 ? 27.071 1.827 24.480 1.00 93.50 713 ILE A C 1
ATOM 5589 O O . ILE A 1 713 ? 27.373 2.626 23.594 1.00 93.50 713 ILE A O 1
ATOM 5593 N N . VAL A 1 714 ? 26.392 2.183 25.570 1.00 95.62 714 VAL A N 1
ATOM 5594 C CA . VAL A 1 714 ? 25.877 3.537 25.806 1.00 95.62 714 VAL A CA 1
ATOM 5595 C C . VAL A 1 714 ? 26.858 4.332 26.657 1.00 95.62 714 VAL A C 1
ATOM 5597 O O . VAL A 1 714 ? 27.249 3.912 27.750 1.00 95.62 714 VAL A O 1
ATOM 5600 N N . ILE A 1 715 ? 27.217 5.508 26.153 1.00 93.75 715 ILE A N 1
ATOM 5601 C CA . ILE A 1 715 ? 28.153 6.457 26.743 1.00 93.75 715 ILE A CA 1
ATOM 5602 C C . ILE A 1 715 ? 27.336 7.633 27.261 1.00 93.75 715 ILE A C 1
ATOM 5604 O O . ILE A 1 715 ? 26.661 8.318 26.491 1.00 93.75 715 ILE A O 1
ATOM 5608 N N . THR A 1 716 ? 27.386 7.860 28.569 1.00 92.44 716 THR A N 1
ATOM 5609 C CA . THR A 1 716 ? 26.589 8.898 29.232 1.00 92.44 716 THR A CA 1
ATOM 5610 C C . THR A 1 716 ? 27.500 9.907 29.911 1.00 92.44 716 THR A C 1
ATOM 5612 O O . THR A 1 716 ? 28.334 9.534 30.736 1.00 92.44 716 THR A O 1
ATOM 5615 N N . SER A 1 717 ? 27.317 11.185 29.585 1.00 89.88 717 SER A N 1
ATOM 5616 C CA . SER A 1 717 ? 27.931 12.336 30.259 1.00 89.88 717 SER A CA 1
ATOM 5617 C C . SER A 1 717 ? 26.858 13.382 30.583 1.00 89.88 717 SER A C 1
ATOM 5619 O O . SER A 1 717 ? 25.715 13.262 30.143 1.00 89.88 717 SER A O 1
ATOM 5621 N N . GLU A 1 718 ? 27.205 14.450 31.302 1.00 86.50 718 GLU A N 1
ATOM 5622 C CA . GLU A 1 718 ? 26.258 15.538 31.606 1.00 86.50 718 GLU A CA 1
ATOM 5623 C C . GLU A 1 718 ? 25.774 16.305 30.364 1.00 86.50 718 GLU A C 1
ATOM 5625 O O . GLU A 1 718 ? 24.759 17.009 30.406 1.00 86.50 718 GLU A O 1
ATOM 5630 N N . ARG A 1 719 ? 26.517 16.215 29.255 1.00 83.06 719 ARG A N 1
ATOM 5631 C CA . ARG A 1 719 ? 26.217 16.947 28.019 1.00 83.06 719 ARG A CA 1
ATOM 5632 C C . ARG A 1 719 ? 25.408 16.141 27.017 1.00 83.06 719 ARG A C 1
ATOM 5634 O O . ARG A 1 719 ? 24.717 16.746 26.202 1.00 83.06 719 ARG A O 1
ATOM 5641 N N . GLU A 1 720 ? 25.515 14.819 27.046 1.00 86.88 720 GLU A N 1
ATOM 5642 C CA . GLU A 1 720 ? 24.985 13.958 25.992 1.00 86.88 720 GLU A CA 1
ATOM 5643 C C . GLU A 1 720 ? 24.944 12.483 26.406 1.00 86.88 720 GLU A C 1
ATOM 5645 O O . GLU A 1 720 ? 25.688 12.027 27.280 1.00 86.88 720 GLU A O 1
ATOM 5650 N N . THR A 1 721 ? 24.067 11.735 25.741 1.00 90.94 721 THR A N 1
ATOM 5651 C CA . THR A 1 721 ? 23.949 10.278 25.834 1.00 90.94 721 THR A CA 1
ATOM 5652 C C . THR A 1 721 ? 23.868 9.728 24.422 1.00 90.94 721 THR A C 1
ATOM 5654 O O . THR A 1 721 ? 23.019 10.162 23.646 1.00 90.94 721 THR A O 1
ATOM 5657 N N . LEU A 1 722 ? 24.769 8.814 24.084 1.00 92.06 722 LEU A N 1
ATOM 5658 C CA . LEU A 1 722 ? 24.935 8.304 22.725 1.00 92.06 722 LEU A CA 1
ATOM 5659 C C . LEU A 1 722 ? 25.541 6.899 22.738 1.00 92.06 722 LEU A C 1
ATOM 5661 O O . LEU A 1 722 ? 26.187 6.499 23.709 1.00 92.06 722 LEU A O 1
ATOM 5665 N N . THR A 1 723 ? 25.323 6.144 21.666 1.00 94.25 723 THR A N 1
ATOM 5666 C CA . THR A 1 723 ? 25.945 4.827 21.479 1.00 94.25 723 THR A CA 1
ATOM 5667 C C . THR A 1 723 ? 27.406 4.972 21.042 1.00 94.25 723 THR A C 1
ATOM 5669 O O . THR A 1 723 ? 27.814 6.025 20.544 1.00 94.25 723 THR A O 1
ATOM 5672 N N . TYR A 1 724 ? 28.224 3.925 21.180 1.00 92.38 724 TYR A N 1
ATOM 5673 C CA . TYR A 1 724 ? 29.609 3.972 20.695 1.00 92.38 724 TYR A CA 1
ATOM 5674 C C . TYR A 1 724 ? 29.677 4.190 19.174 1.00 92.38 724 TYR A C 1
ATOM 5676 O O . TYR A 1 724 ? 30.547 4.920 18.694 1.00 92.38 724 TYR A O 1
ATOM 5684 N N . THR A 1 725 ? 28.731 3.626 18.419 1.00 91.94 725 THR A N 1
ATOM 5685 C CA . THR A 1 725 ? 28.594 3.861 16.974 1.00 91.94 725 THR A CA 1
ATOM 5686 C C . THR A 1 725 ? 28.301 5.328 16.666 1.00 91.94 725 THR A C 1
ATOM 5688 O O . THR A 1 725 ? 28.975 5.913 15.817 1.00 91.94 725 THR A O 1
ATOM 5691 N N . ASP A 1 726 ? 27.373 5.958 17.392 1.00 88.75 726 ASP A N 1
ATOM 5692 C CA . ASP A 1 726 ? 27.053 7.381 17.222 1.00 88.75 726 ASP A CA 1
ATOM 5693 C C . ASP A 1 726 ? 28.231 8.286 17.599 1.00 88.75 726 ASP A C 1
ATOM 5695 O O . ASP A 1 726 ? 28.487 9.272 16.903 1.00 88.75 726 ASP A O 1
ATOM 5699 N N . MET A 1 727 ? 28.985 7.936 18.651 1.00 89.19 727 MET A N 1
ATOM 5700 C CA . MET A 1 727 ? 30.201 8.663 19.043 1.00 89.19 727 MET A CA 1
ATOM 5701 C C . MET A 1 727 ? 31.261 8.610 17.953 1.00 89.19 727 MET A C 1
ATOM 5703 O O . MET A 1 727 ? 31.943 9.597 17.683 1.00 89.19 727 MET A O 1
ATOM 5707 N N . LEU A 1 728 ? 31.439 7.434 17.352 1.00 87.81 728 LEU A N 1
ATOM 5708 C CA . LEU A 1 728 ? 32.416 7.230 16.296 1.00 87.81 728 LEU A CA 1
ATOM 5709 C C . LEU A 1 728 ? 31.996 7.958 15.010 1.00 87.81 728 LEU A C 1
ATOM 5711 O O . LEU A 1 728 ? 32.849 8.475 14.291 1.00 87.81 728 LEU A O 1
ATOM 5715 N N . LEU A 1 729 ? 30.691 8.026 14.740 1.00 85.06 729 LEU A N 1
ATOM 5716 C CA . LEU A 1 729 ? 30.129 8.721 13.589 1.00 85.06 729 LEU A CA 1
ATOM 5717 C C . LEU A 1 729 ? 30.245 10.243 13.724 1.00 85.06 729 LEU A C 1
ATOM 5719 O O . LEU A 1 729 ? 30.811 10.907 12.855 1.00 85.06 729 LEU A O 1
ATOM 5723 N N . ASN A 1 730 ? 29.676 10.800 14.791 1.00 81.12 730 ASN A N 1
ATOM 5724 C CA . ASN A 1 730 ? 29.435 12.237 14.939 1.00 81.12 730 ASN A CA 1
ATOM 5725 C C . ASN A 1 730 ? 30.475 12.937 15.818 1.00 81.12 730 ASN A C 1
ATOM 5727 O O . ASN A 1 730 ? 30.458 14.163 15.942 1.00 81.12 730 ASN A O 1
ATOM 5731 N N . GLY A 1 731 ? 31.393 12.175 16.409 1.00 82.19 731 GLY A N 1
ATOM 5732 C CA . GLY A 1 731 ? 32.214 12.656 17.504 1.00 82.19 731 GLY A CA 1
ATOM 5733 C C . GLY A 1 731 ? 31.383 12.821 18.774 1.00 82.19 731 GLY A C 1
ATOM 5734 O O . GLY A 1 731 ? 30.309 12.247 18.936 1.00 82.19 731 GLY A O 1
ATOM 5735 N N . TYR A 1 732 ? 31.907 13.622 19.687 1.00 83.31 732 TYR A N 1
ATOM 5736 C CA . TYR A 1 732 ? 31.256 13.978 20.942 1.00 83.31 732 TYR A CA 1
ATOM 5737 C C . TYR A 1 732 ? 31.328 15.494 21.125 1.00 83.31 732 TYR A C 1
ATOM 5739 O O . TYR A 1 732 ? 32.121 16.179 20.465 1.00 83.31 732 TYR A O 1
ATOM 5747 N N . ASN A 1 733 ? 30.510 16.036 22.018 1.00 80.56 733 ASN A N 1
ATOM 5748 C CA . ASN A 1 733 ? 30.428 17.465 22.272 1.00 80.56 733 ASN A CA 1
ATOM 5749 C C . ASN A 1 733 ? 31.681 17.996 23.002 1.00 80.56 733 ASN A C 1
ATOM 5751 O O . ASN A 1 733 ? 31.717 18.116 24.232 1.00 80.56 733 ASN A O 1
ATOM 5755 N N . ASP A 1 734 ? 32.693 18.374 22.216 1.00 74.94 734 ASP A N 1
ATOM 5756 C CA . ASP A 1 734 ? 33.961 18.964 22.676 1.00 74.94 734 ASP A CA 1
ATOM 5757 C C . ASP A 1 734 ? 33.921 20.508 22.745 1.00 74.94 734 ASP A C 1
ATOM 5759 O O . ASP A 1 734 ? 34.950 21.184 22.712 1.00 74.94 734 ASP A O 1
ATOM 5763 N N . SER A 1 735 ? 32.723 21.105 22.812 1.00 74.94 735 SER A N 1
ATOM 5764 C CA . SER A 1 735 ? 32.588 22.552 23.020 1.00 74.94 735 SER A CA 1
ATOM 5765 C C . SER A 1 735 ? 33.085 22.972 24.410 1.00 74.94 735 SER A C 1
ATOM 5767 O O . SER A 1 735 ? 33.074 22.200 25.371 1.00 74.94 735 SER A O 1
ATOM 5769 N N . ILE A 1 736 ? 33.540 24.218 24.545 1.00 71.56 736 ILE A N 1
ATOM 5770 C CA . ILE A 1 736 ? 33.964 24.751 25.844 1.00 71.56 736 ILE A CA 1
ATOM 5771 C C . ILE A 1 736 ? 32.710 25.156 26.632 1.00 71.56 736 ILE A C 1
ATOM 5773 O O . ILE A 1 736 ? 32.201 26.260 26.460 1.00 71.56 736 ILE A O 1
ATOM 5777 N N . ASP A 1 737 ? 32.223 24.265 27.499 1.00 70.88 737 ASP A N 1
ATOM 5778 C CA . ASP A 1 737 ? 31.170 24.546 28.484 1.00 70.88 737 ASP A CA 1
ATOM 5779 C C . ASP A 1 737 ? 31.763 24.456 29.910 1.00 70.88 737 ASP A C 1
ATOM 5781 O O . ASP A 1 737 ? 32.190 23.378 30.332 1.00 70.88 737 ASP A O 1
ATOM 5785 N N . PRO A 1 738 ? 31.843 25.577 30.652 1.00 69.31 738 PRO A N 1
ATOM 5786 C CA . PRO A 1 738 ? 32.452 25.617 31.980 1.00 69.31 738 PRO A CA 1
ATOM 5787 C C . PRO A 1 738 ? 31.584 24.993 33.087 1.00 69.31 738 PRO A C 1
ATOM 5789 O O . PRO A 1 738 ? 32.051 24.910 34.221 1.00 69.31 738 PRO A O 1
ATOM 5792 N N . LEU A 1 739 ? 30.337 24.599 32.796 1.00 74.38 739 LEU A N 1
ATOM 5793 C CA . LEU A 1 739 ? 29.370 24.117 33.790 1.00 74.38 739 LEU A CA 1
ATOM 5794 C C . LEU A 1 739 ? 29.089 22.614 33.716 1.00 74.38 739 LEU A C 1
ATOM 5796 O O . LEU A 1 739 ? 28.601 22.071 34.702 1.00 74.38 739 LEU A O 1
ATOM 5800 N N . ARG A 1 740 ? 29.354 21.959 32.580 1.00 78.62 740 ARG A N 1
ATOM 5801 C CA . ARG A 1 740 ? 29.050 20.532 32.368 1.00 78.62 740 ARG A CA 1
ATOM 5802 C C . ARG A 1 740 ? 30.268 19.755 31.896 1.00 78.62 740 ARG A C 1
ATOM 5804 O O . ARG A 1 740 ? 31.008 20.263 31.051 1.00 78.62 740 ARG A O 1
ATOM 5811 N N . THR A 1 741 ? 30.457 18.522 32.353 1.00 79.88 741 THR A N 1
ATOM 5812 C CA . THR A 1 741 ? 31.559 17.640 31.914 1.00 79.88 741 THR A CA 1
ATOM 5813 C C . THR A 1 741 ? 31.272 16.972 30.561 1.00 79.88 741 THR A C 1
ATOM 5815 O O . THR A 1 741 ? 30.123 16.696 30.219 1.00 79.88 741 THR A O 1
ATOM 5818 N N . SER A 1 742 ? 32.307 16.741 29.741 1.00 84.19 742 SER A N 1
ATOM 5819 C CA . SER A 1 742 ? 32.164 16.085 28.429 1.00 84.19 742 SER A CA 1
ATOM 5820 C C . SER A 1 742 ? 32.432 14.582 28.500 1.00 84.19 742 SER A C 1
ATOM 5822 O O . SER A 1 742 ? 33.014 14.079 29.469 1.00 84.19 742 SER A O 1
ATOM 5824 N N . ALA A 1 743 ? 32.084 13.868 27.424 1.00 83.56 743 ALA A N 1
ATOM 5825 C CA . ALA A 1 743 ? 32.356 12.439 27.291 1.00 83.56 743 ALA A CA 1
ATOM 5826 C C . ALA A 1 743 ? 33.856 12.078 27.390 1.00 83.56 743 ALA A C 1
ATOM 5828 O O . ALA A 1 743 ? 34.203 10.950 27.728 1.00 83.56 743 ALA A O 1
ATOM 5829 N N . ALA A 1 744 ? 34.762 13.031 27.137 1.00 84.12 744 ALA A N 1
ATOM 5830 C CA . ALA A 1 744 ? 36.205 12.818 27.266 1.00 84.12 744 ALA A CA 1
ATOM 5831 C C . ALA A 1 744 ? 36.725 12.930 28.705 1.00 84.12 744 ALA A C 1
ATOM 5833 O O . ALA A 1 744 ? 37.820 12.443 28.993 1.00 84.12 744 ALA A O 1
ATOM 5834 N N . THR A 1 745 ? 35.973 13.586 29.591 1.00 83.19 745 THR A N 1
ATOM 5835 C CA . THR A 1 745 ? 36.402 13.869 30.966 1.00 83.19 745 THR A CA 1
ATOM 5836 C C . THR A 1 745 ? 35.700 13.006 32.003 1.00 83.19 745 THR A C 1
ATOM 5838 O O . THR A 1 745 ? 36.362 12.583 32.944 1.00 83.19 745 THR A O 1
ATOM 5841 N N . ASP A 1 746 ? 34.399 12.739 31.842 1.00 86.50 746 ASP A N 1
ATOM 5842 C CA . ASP A 1 746 ? 33.584 12.125 32.903 1.00 86.50 746 ASP A CA 1
ATOM 5843 C C . ASP A 1 746 ? 32.406 11.304 32.341 1.00 86.50 746 ASP A C 1
ATOM 5845 O O . ASP A 1 746 ? 31.241 11.516 32.669 1.00 86.50 746 ASP A O 1
ATOM 5849 N N . ALA A 1 747 ? 32.701 10.399 31.403 1.00 90.06 747 ALA A N 1
ATOM 5850 C CA . ALA A 1 747 ? 31.708 9.476 30.859 1.00 90.06 747 ALA A CA 1
ATOM 5851 C C . ALA A 1 747 ? 31.532 8.225 31.730 1.00 90.06 747 ALA A C 1
ATOM 5853 O O . ALA A 1 747 ? 32.503 7.629 32.200 1.00 90.06 747 ALA A O 1
ATOM 5854 N N . THR A 1 748 ? 30.289 7.767 31.839 1.00 91.50 748 THR A N 1
ATOM 5855 C CA . THR A 1 748 ? 29.940 6.426 32.323 1.00 91.50 748 THR A CA 1
ATOM 5856 C C . THR A 1 748 ? 29.522 5.536 31.155 1.00 91.50 748 THR A C 1
ATOM 5858 O O . THR A 1 748 ? 29.014 6.022 30.141 1.00 91.50 748 THR A O 1
ATOM 5861 N N . PHE A 1 749 ? 29.757 4.230 31.291 1.00 93.38 749 PHE A N 1
ATOM 5862 C CA . PHE A 1 749 ? 29.529 3.243 30.236 1.00 93.38 749 PHE A CA 1
ATOM 5863 C C . PHE A 1 749 ? 28.537 2.184 30.705 1.00 93.38 749 PHE A C 1
ATOM 5865 O O . PHE A 1 749 ? 28.655 1.666 31.816 1.00 93.38 749 PHE A O 1
ATOM 5872 N N . SER A 1 750 ? 27.585 1.834 29.847 1.00 91.62 750 SER A N 1
ATOM 5873 C CA . SER A 1 750 ? 26.677 0.703 30.057 1.00 91.62 750 SER A CA 1
ATOM 5874 C C . SER A 1 750 ? 26.598 -0.157 28.799 1.00 91.62 750 SER A C 1
ATOM 5876 O O . SER A 1 750 ? 26.903 0.318 27.708 1.00 91.62 750 SER A O 1
ATOM 5878 N N . GLY A 1 751 ? 26.264 -1.437 28.966 1.00 88.38 751 GLY A N 1
ATOM 5879 C CA . GLY A 1 751 ? 26.345 -2.438 27.906 1.00 88.38 751 GLY A CA 1
ATOM 5880 C C . GLY A 1 751 ? 25.525 -3.694 28.202 1.00 88.38 751 GLY A C 1
ATOM 5881 O O . GLY A 1 751 ? 24.924 -3.798 29.275 1.00 88.38 751 GLY A O 1
ATOM 5882 N N . PRO A 1 752 ? 25.487 -4.653 27.262 1.00 86.19 752 PRO A N 1
ATOM 5883 C CA . PRO A 1 752 ? 24.701 -5.873 27.403 1.00 86.19 752 PRO A CA 1
ATOM 5884 C C . PRO A 1 752 ? 25.190 -6.751 28.574 1.00 86.19 752 PRO A C 1
ATOM 5886 O O . PRO A 1 752 ? 26.379 -6.735 28.913 1.00 86.19 752 PRO A O 1
ATOM 5889 N N . PRO A 1 753 ? 24.292 -7.535 29.207 1.00 80.44 753 PRO A N 1
ATOM 5890 C CA . PRO A 1 753 ? 24.631 -8.338 30.379 1.00 80.44 753 PRO A CA 1
ATOM 5891 C C . PRO A 1 753 ? 25.710 -9.379 30.049 1.00 80.44 753 PRO A C 1
ATOM 5893 O O . PRO A 1 753 ? 25.598 -10.112 29.070 1.00 80.44 753 PRO A O 1
ATOM 5896 N N . GLY A 1 754 ? 26.744 -9.461 30.891 1.00 80.19 754 GLY A N 1
ATOM 5897 C CA . GLY A 1 754 ? 27.851 -10.414 30.736 1.00 80.19 754 GLY A CA 1
ATOM 5898 C C . GLY A 1 754 ? 29.087 -9.880 30.001 1.00 80.19 754 GLY A C 1
ATOM 5899 O O . GLY A 1 754 ? 30.071 -10.609 29.904 1.00 80.19 754 GLY A O 1
ATOM 5900 N N . ILE A 1 755 ? 29.077 -8.628 29.529 1.00 84.69 755 ILE A N 1
ATOM 5901 C CA . ILE A 1 755 ? 30.265 -7.959 28.978 1.00 84.69 755 ILE A CA 1
ATOM 5902 C C . ILE A 1 755 ? 30.974 -7.151 30.068 1.00 84.69 755 ILE A C 1
ATOM 5904 O O . ILE A 1 755 ? 30.361 -6.324 30.742 1.00 84.69 755 ILE A O 1
ATOM 5908 N N . ASP A 1 756 ? 32.280 -7.370 30.224 1.00 87.12 756 ASP A N 1
ATOM 5909 C CA . ASP A 1 756 ? 33.119 -6.578 31.122 1.00 87.12 756 ASP A CA 1
ATOM 5910 C C . ASP A 1 756 ? 33.522 -5.255 30.454 1.00 87.12 756 ASP A C 1
ATOM 5912 O O . ASP A 1 756 ? 34.248 -5.240 29.461 1.00 87.12 756 ASP A O 1
ATOM 5916 N N . LEU A 1 757 ? 33.043 -4.139 31.006 1.00 90.31 757 LEU A N 1
ATOM 5917 C CA . LEU A 1 757 ? 33.327 -2.784 30.521 1.00 90.31 757 LEU A CA 1
ATOM 5918 C C . LEU A 1 757 ? 34.435 -2.083 31.315 1.00 90.31 757 LEU A C 1
ATOM 5920 O O . LEU A 1 757 ? 34.730 -0.922 31.040 1.00 90.31 757 LEU A O 1
ATOM 5924 N N . SER A 1 758 ? 35.058 -2.754 32.289 1.00 86.31 758 SER A N 1
ATOM 5925 C CA . SER A 1 758 ? 36.081 -2.157 33.162 1.00 86.31 758 SER A CA 1
ATOM 5926 C C . SER A 1 758 ? 37.321 -1.656 32.410 1.00 86.31 758 SER A C 1
ATOM 5928 O O . SER A 1 758 ? 38.037 -0.785 32.904 1.00 86.31 758 SER A O 1
ATOM 5930 N N . ALA A 1 759 ? 37.549 -2.159 31.194 1.00 86.69 759 ALA A N 1
ATOM 5931 C CA . ALA A 1 759 ? 38.601 -1.700 30.292 1.00 86.69 759 ALA A CA 1
ATOM 5932 C C . ALA A 1 759 ? 38.316 -0.323 29.650 1.00 86.69 759 ALA A C 1
ATOM 5934 O O . ALA A 1 759 ? 39.234 0.310 29.120 1.00 86.69 759 ALA A O 1
ATOM 5935 N N . LEU A 1 760 ? 37.069 0.165 29.684 1.00 91.94 760 LEU A N 1
ATOM 5936 C CA . LEU A 1 760 ? 36.690 1.455 29.110 1.00 91.94 760 LEU A CA 1
ATOM 5937 C C . LEU A 1 760 ? 36.992 2.601 30.080 1.00 91.94 760 LEU A C 1
ATOM 5939 O O . LEU A 1 760 ? 36.626 2.576 31.252 1.00 91.94 760 LEU A O 1
ATOM 5943 N N . SER A 1 761 ? 37.622 3.657 29.566 1.00 91.00 761 SER A N 1
ATOM 5944 C CA . SER A 1 761 ? 37.801 4.923 30.284 1.00 91.00 761 SER A CA 1
ATOM 5945 C C . SER A 1 761 ? 37.408 6.100 29.390 1.00 91.00 761 SER A C 1
ATOM 5947 O O . SER A 1 761 ? 37.581 5.998 28.170 1.00 91.00 761 SER A O 1
ATOM 5949 N N . PRO A 1 762 ? 36.942 7.234 29.955 1.00 90.06 762 PRO A N 1
ATOM 5950 C CA . PRO A 1 762 ? 36.591 8.428 29.177 1.00 90.06 762 PRO A CA 1
ATOM 5951 C C . PRO A 1 762 ? 37.700 8.855 28.207 1.00 90.06 762 PRO A C 1
ATOM 5953 O O . PRO A 1 762 ? 37.446 9.098 27.029 1.00 90.06 762 PRO A O 1
ATOM 5956 N N . ALA A 1 763 ? 38.958 8.833 28.659 1.00 87.44 763 ALA A N 1
ATOM 5957 C CA . ALA A 1 763 ? 40.112 9.192 27.839 1.00 87.44 763 ALA A CA 1
ATOM 5958 C C . ALA A 1 763 ? 40.399 8.185 26.710 1.00 87.44 763 ALA A C 1
ATOM 5960 O O . ALA A 1 763 ? 40.716 8.601 25.595 1.00 87.44 763 ALA A O 1
ATOM 5961 N N . ALA A 1 764 ? 40.288 6.876 26.969 1.00 87.19 764 ALA A N 1
ATOM 5962 C CA . ALA A 1 764 ? 40.524 5.849 25.950 1.00 87.19 764 ALA A CA 1
ATOM 5963 C C . ALA A 1 764 ? 39.408 5.829 24.896 1.00 87.19 764 ALA A C 1
ATOM 5965 O O . ALA A 1 764 ? 39.688 5.762 23.699 1.00 87.19 764 ALA A O 1
ATOM 5966 N N . VAL A 1 765 ? 38.152 5.958 25.330 1.00 89.19 765 VAL A N 1
ATOM 5967 C CA . VAL A 1 765 ? 36.979 5.989 24.449 1.00 89.19 765 VAL A CA 1
ATOM 5968 C C . VAL A 1 765 ? 36.981 7.262 23.601 1.00 89.19 765 VAL A C 1
ATOM 5970 O O . VAL A 1 765 ? 36.952 7.170 22.374 1.00 89.19 765 VAL A O 1
ATOM 5973 N N . ALA A 1 766 ? 37.160 8.442 24.203 1.00 86.75 766 ALA A N 1
ATOM 5974 C CA . ALA A 1 766 ? 37.286 9.690 23.449 1.00 86.75 766 ALA A CA 1
ATOM 5975 C C . ALA A 1 766 ? 38.541 9.729 22.558 1.00 86.75 766 ALA A C 1
ATOM 5977 O O . ALA A 1 766 ? 38.521 10.309 21.473 1.00 86.75 766 ALA A O 1
ATOM 5978 N N . GLY A 1 767 ? 39.638 9.098 22.986 1.00 84.69 767 GLY A N 1
ATOM 5979 C CA . GLY A 1 767 ? 40.847 8.933 22.180 1.00 84.69 767 GLY A CA 1
ATOM 5980 C C . GLY A 1 767 ? 40.634 8.037 20.959 1.00 84.69 767 GLY A C 1
ATOM 5981 O O . GLY A 1 767 ? 41.204 8.313 19.907 1.00 84.69 767 GLY A O 1
ATOM 5982 N N . SER A 1 768 ? 39.781 7.014 21.068 1.00 85.12 768 SER A N 1
ATOM 5983 C CA . SER A 1 768 ? 39.496 6.069 19.978 1.00 85.12 768 SER A CA 1
ATOM 5984 C C . SER A 1 768 ? 38.721 6.684 18.808 1.00 85.12 768 SER A C 1
ATOM 5986 O O . SER A 1 768 ? 38.858 6.209 17.682 1.00 85.12 768 SER A O 1
ATOM 5988 N N . VAL A 1 769 ? 37.967 7.759 19.060 1.00 81.81 769 VAL A N 1
ATOM 5989 C CA . VAL A 1 769 ? 37.150 8.462 18.054 1.00 81.81 769 VAL A CA 1
ATOM 5990 C C . VAL A 1 769 ? 37.820 9.735 17.505 1.00 81.81 769 VAL A C 1
ATOM 5992 O O . VAL A 1 769 ? 37.398 10.272 16.484 1.00 81.81 769 VAL A O 1
ATOM 5995 N N . ARG A 1 770 ? 38.894 10.237 18.139 1.00 71.94 770 ARG A N 1
ATOM 5996 C CA . ARG A 1 770 ? 39.612 11.451 17.697 1.00 71.94 770 ARG A CA 1
ATOM 5997 C C . ARG A 1 770 ? 40.442 11.196 16.430 1.00 71.94 770 ARG A C 1
ATOM 5999 O O . ARG A 1 770 ? 41.264 10.287 16.384 1.00 71.94 770 ARG A O 1
ATOM 6006 N N . GLY A 1 771 ? 40.296 12.069 15.429 1.00 60.38 771 GLY A N 1
ATOM 6007 C CA . GLY A 1 771 ? 41.158 12.111 14.237 1.00 60.38 771 GLY A CA 1
ATOM 6008 C C . GLY A 1 771 ? 40.876 11.053 13.161 1.00 60.38 771 GLY A C 1
ATOM 6009 O O . GLY A 1 771 ? 41.622 10.988 12.185 1.00 60.38 771 GLY A O 1
ATOM 6010 N N . GLN A 1 772 ? 39.821 10.243 13.307 1.00 60.09 772 GLN A N 1
ATOM 6011 C CA . GLN A 1 772 ? 39.415 9.267 12.293 1.00 60.09 772 GLN A CA 1
ATOM 6012 C C . GLN A 1 772 ? 38.447 9.896 11.291 1.00 60.09 772 GLN A C 1
ATOM 6014 O O . GLN A 1 772 ? 37.307 10.220 11.610 1.00 60.09 772 GLN A O 1
ATOM 6019 N N . TRP A 1 773 ? 38.896 10.033 10.047 1.00 68.62 773 TRP A N 1
ATOM 6020 C CA . TRP A 1 773 ? 38.071 10.517 8.946 1.00 68.62 773 TRP A CA 1
ATOM 6021 C C . TRP A 1 773 ? 37.356 9.345 8.263 1.00 68.62 773 TRP A C 1
ATOM 6023 O O . TRP A 1 773 ? 37.629 9.026 7.106 1.00 68.62 773 TRP A O 1
ATOM 6033 N N . LEU A 1 774 ? 36.439 8.679 8.976 1.00 81.88 774 LEU A N 1
ATOM 6034 C CA . LEU A 1 774 ? 35.682 7.531 8.444 1.00 81.88 774 LEU A CA 1
ATOM 6035 C C . LEU A 1 774 ? 34.978 7.851 7.123 1.00 81.88 774 LEU A C 1
ATOM 6037 O O . LEU A 1 774 ? 34.903 7.005 6.235 1.00 81.88 774 LEU A O 1
ATOM 6041 N N . ALA A 1 775 ? 34.522 9.093 6.977 1.00 80.88 775 ALA A N 1
ATOM 6042 C CA . ALA A 1 775 ? 33.950 9.606 5.745 1.00 80.88 775 ALA A CA 1
ATOM 6043 C C . ALA A 1 775 ? 34.949 9.609 4.569 1.00 80.88 775 ALA A C 1
ATOM 6045 O O . ALA A 1 775 ? 34.576 9.226 3.464 1.00 80.88 775 ALA A O 1
ATOM 6046 N N . ASP A 1 776 ? 36.209 10.007 4.778 1.00 85.06 776 ASP A N 1
ATOM 6047 C CA . ASP A 1 776 ? 37.244 10.021 3.729 1.00 85.06 776 ASP A CA 1
ATOM 6048 C C . ASP A 1 776 ? 37.660 8.604 3.320 1.00 85.06 776 ASP A C 1
ATOM 6050 O O . ASP A 1 776 ? 37.766 8.302 2.129 1.00 85.06 776 ASP A O 1
ATOM 6054 N N . GLU A 1 777 ? 37.831 7.708 4.295 1.00 86.38 777 GLU A N 1
ATOM 6055 C CA . GLU A 1 777 ? 38.116 6.295 4.024 1.00 86.38 777 GLU A CA 1
ATOM 6056 C C . GLU A 1 777 ? 36.975 5.625 3.258 1.00 86.38 777 GLU A C 1
ATOM 6058 O O . GLU A 1 777 ? 37.213 4.876 2.309 1.00 86.38 777 GLU A O 1
ATOM 6063 N N . TYR A 1 778 ? 35.733 5.923 3.636 1.00 88.06 778 TYR A N 1
ATOM 6064 C CA . TYR A 1 778 ? 34.561 5.409 2.949 1.00 88.06 778 TYR A CA 1
ATOM 6065 C C . TYR A 1 778 ? 34.465 5.950 1.515 1.00 88.06 778 TYR A C 1
ATOM 6067 O O . TYR A 1 778 ? 34.239 5.187 0.580 1.00 88.06 778 TYR A O 1
ATOM 6075 N N . ILE A 1 779 ? 34.735 7.239 1.288 1.00 87.81 779 ILE A N 1
ATOM 6076 C CA . ILE A 1 779 ? 34.806 7.812 -0.067 1.00 87.81 779 ILE A CA 1
ATOM 6077 C C . ILE A 1 779 ? 35.885 7.117 -0.908 1.00 87.81 779 ILE A C 1
ATOM 6079 O O . ILE A 1 779 ? 35.638 6.786 -2.072 1.00 87.81 779 ILE A O 1
ATOM 6083 N N . ALA A 1 780 ? 37.062 6.854 -0.336 1.00 89.69 780 ALA A N 1
ATOM 6084 C CA . ALA A 1 780 ? 38.126 6.116 -1.014 1.00 89.69 780 ALA A CA 1
ATOM 6085 C C . ALA A 1 780 ? 37.705 4.674 -1.349 1.00 89.69 780 ALA A C 1
ATOM 6087 O O . ALA A 1 780 ? 37.946 4.214 -2.469 1.00 89.69 780 ALA A O 1
ATOM 6088 N N . LEU A 1 781 ? 37.017 3.990 -0.427 1.00 88.75 781 LEU A N 1
ATOM 6089 C CA . LEU A 1 781 ? 36.443 2.661 -0.649 1.00 88.75 781 LEU A CA 1
ATOM 6090 C C . LEU A 1 781 ? 35.453 2.670 -1.820 1.00 88.75 781 LEU A C 1
ATOM 6092 O O . LEU A 1 781 ? 35.540 1.812 -2.701 1.00 88.75 781 LEU A O 1
ATOM 6096 N N . ILE A 1 782 ? 34.555 3.657 -1.876 1.00 87.94 782 ILE A N 1
ATOM 6097 C CA . ILE A 1 782 ? 33.580 3.798 -2.964 1.00 87.94 782 ILE A CA 1
ATOM 6098 C C . ILE A 1 782 ? 34.275 4.040 -4.302 1.00 87.94 782 ILE A C 1
ATOM 6100 O O . ILE A 1 782 ? 33.957 3.359 -5.278 1.00 87.94 782 ILE A O 1
ATOM 6104 N N . ARG A 1 783 ? 35.259 4.947 -4.365 1.00 90.12 783 ARG A N 1
ATOM 6105 C CA . ARG A 1 783 ? 36.040 5.178 -5.594 1.00 90.12 783 ARG A CA 1
ATOM 6106 C C . ARG A 1 783 ? 36.734 3.900 -6.058 1.00 90.12 783 ARG A C 1
ATOM 6108 O O . ARG A 1 783 ? 36.636 3.550 -7.231 1.00 90.12 783 ARG A O 1
ATOM 6115 N N . ASN A 1 784 ? 37.376 3.178 -5.144 1.00 89.00 784 ASN A N 1
ATOM 6116 C CA . ASN A 1 784 ? 38.085 1.948 -5.479 1.00 89.00 784 ASN A CA 1
ATOM 6117 C C . ASN A 1 784 ? 37.146 0.809 -5.918 1.00 89.00 784 ASN A C 1
ATOM 6119 O O . ASN A 1 784 ? 37.501 0.008 -6.776 1.00 89.00 784 ASN A O 1
ATOM 6123 N N . THR A 1 785 ? 35.947 0.728 -5.346 1.00 85.56 785 THR A N 1
ATOM 6124 C CA . THR A 1 785 ? 35.002 -0.361 -5.640 1.00 85.56 785 THR A CA 1
ATOM 6125 C C . THR A 1 785 ? 34.194 -0.082 -6.906 1.00 85.56 785 THR A C 1
ATOM 6127 O O . THR A 1 785 ? 34.002 -0.967 -7.742 1.00 85.56 785 THR A O 1
ATOM 6130 N N . LEU A 1 786 ? 33.718 1.156 -7.066 1.00 86.31 786 LEU A N 1
ATOM 6131 C CA . LEU A 1 786 ? 32.772 1.513 -8.120 1.00 86.31 786 LEU A CA 1
ATOM 6132 C C . LEU A 1 786 ? 33.416 2.155 -9.345 1.00 86.31 786 LEU A C 1
ATOM 6134 O O . LEU A 1 786 ? 32.978 1.836 -10.449 1.00 86.31 786 LEU A O 1
ATOM 6138 N N . LEU A 1 787 ? 34.417 3.026 -9.167 1.00 88.38 787 LEU A N 1
ATOM 6139 C CA . LEU A 1 787 ? 34.999 3.860 -10.233 1.00 88.38 787 LEU A CA 1
ATOM 6140 C C . LEU A 1 787 ? 36.347 3.352 -10.764 1.00 88.38 787 LEU A C 1
ATOM 6142 O O . LEU A 1 787 ? 36.794 3.815 -11.810 1.00 88.38 787 LEU A O 1
ATOM 6146 N N . ASN A 1 788 ? 36.994 2.418 -10.068 1.00 90.19 788 ASN A N 1
ATOM 6147 C CA . ASN A 1 788 ? 38.238 1.812 -10.531 1.00 90.19 788 ASN A CA 1
ATOM 6148 C C . ASN A 1 788 ? 37.976 0.917 -11.753 1.00 90.19 788 ASN A C 1
ATOM 6150 O O . ASN A 1 788 ? 37.175 -0.016 -11.673 1.00 90.19 788 ASN A O 1
ATOM 6154 N N . SER A 1 789 ? 38.669 1.192 -12.863 1.00 91.25 789 SER A N 1
ATOM 6155 C CA . SER A 1 789 ? 38.529 0.447 -14.118 1.00 91.25 789 SER A CA 1
ATOM 6156 C C . SER A 1 789 ? 38.969 -1.008 -14.025 1.00 91.25 789 SER A C 1
ATOM 6158 O O . SER A 1 789 ? 38.473 -1.828 -14.791 1.00 91.25 789 SER A O 1
ATOM 6160 N N . GLU A 1 790 ? 39.860 -1.325 -13.085 1.00 92.00 790 GLU A N 1
ATOM 6161 C CA . GLU A 1 790 ? 40.402 -2.673 -12.884 1.00 92.00 790 GLU A CA 1
ATOM 6162 C C . GLU A 1 790 ? 39.458 -3.591 -12.089 1.00 92.00 790 GLU A C 1
ATOM 6164 O O . GLU A 1 790 ? 39.780 -4.750 -11.849 1.00 92.00 790 GLU A O 1
ATOM 6169 N N . ASN A 1 791 ? 38.308 -3.088 -11.628 1.00 88.38 791 ASN A N 1
ATOM 6170 C CA . ASN A 1 791 ? 37.346 -3.868 -10.852 1.00 88.38 791 ASN A CA 1
ATOM 6171 C C . ASN A 1 791 ? 36.346 -4.597 -11.772 1.00 88.38 791 ASN A C 1
ATOM 6173 O O . ASN A 1 791 ? 35.751 -3.970 -12.653 1.00 88.38 791 ASN A O 1
ATOM 6177 N N . ASP A 1 792 ? 36.090 -5.884 -11.505 1.00 80.25 792 ASP A N 1
ATOM 6178 C CA . ASP A 1 792 ? 35.302 -6.807 -12.346 1.00 80.25 792 ASP A CA 1
ATOM 6179 C C . ASP A 1 792 ? 33.877 -6.321 -12.702 1.00 80.25 792 ASP A C 1
ATOM 6181 O O . ASP A 1 792 ? 33.301 -6.757 -13.696 1.00 80.25 792 ASP A O 1
ATOM 6185 N N . GLY A 1 793 ? 33.302 -5.378 -11.945 1.00 87.12 793 GLY A N 1
ATOM 6186 C CA . GLY A 1 793 ? 31.974 -4.806 -12.221 1.00 87.12 793 GLY A CA 1
ATOM 6187 C C . GLY A 1 793 ? 31.953 -3.452 -12.946 1.00 87.12 793 GLY A C 1
ATOM 6188 O O . GLY A 1 793 ? 30.869 -2.945 -13.249 1.00 87.12 793 GLY A O 1
ATOM 6189 N N . TYR A 1 794 ? 33.101 -2.815 -13.206 1.00 91.12 794 TYR A N 1
ATOM 6190 C CA . TYR A 1 794 ? 33.153 -1.426 -13.692 1.00 91.12 794 TYR A CA 1
ATOM 6191 C C . TYR A 1 794 ? 32.516 -1.246 -15.074 1.00 91.12 794 TYR A C 1
ATOM 6193 O O . TYR A 1 794 ? 31.633 -0.400 -15.250 1.00 91.12 794 TYR A O 1
ATOM 6201 N N . ALA A 1 795 ? 32.925 -2.063 -16.048 1.00 90.88 795 ALA A N 1
ATOM 6202 C CA . ALA A 1 795 ? 32.408 -1.992 -17.414 1.00 90.88 795 ALA A CA 1
ATOM 6203 C C . ALA A 1 795 ? 30.899 -2.279 -17.467 1.00 90.88 795 ALA A C 1
ATOM 6205 O O . ALA A 1 795 ? 30.154 -1.537 -18.111 1.00 90.88 795 ALA A O 1
ATOM 6206 N N . TYR A 1 796 ? 30.443 -3.290 -16.719 1.00 89.81 796 TYR A N 1
ATOM 6207 C CA . TYR A 1 796 ? 29.027 -3.639 -16.612 1.00 89.81 796 TYR A CA 1
ATOM 6208 C C . TYR A 1 796 ? 28.191 -2.466 -16.089 1.00 89.81 796 TYR A C 1
ATOM 6210 O O . TYR A 1 796 ? 27.183 -2.101 -16.698 1.00 89.81 796 TYR A O 1
ATOM 6218 N N . ARG A 1 797 ? 28.619 -1.826 -14.988 1.00 89.00 797 ARG A N 1
ATOM 6219 C CA . ARG A 1 797 ? 27.880 -0.702 -14.386 1.00 89.00 797 ARG A CA 1
ATOM 6220 C C . ARG A 1 797 ? 27.723 0.458 -15.361 1.00 89.00 797 ARG A C 1
ATOM 6222 O O . ARG A 1 797 ? 26.633 1.013 -15.501 1.00 89.00 797 ARG A O 1
ATOM 6229 N N . ARG A 1 798 ? 28.797 0.784 -16.080 1.00 90.19 798 ARG A N 1
ATOM 6230 C CA . ARG A 1 798 ? 28.810 1.811 -17.127 1.00 90.19 798 ARG A CA 1
ATOM 6231 C C . ARG A 1 798 ? 27.871 1.483 -18.286 1.00 90.19 798 ARG A C 1
ATOM 6233 O O . ARG A 1 798 ? 27.073 2.339 -18.667 1.00 90.19 798 ARG A O 1
ATOM 6240 N N . GLN A 1 799 ? 27.917 0.258 -18.806 1.00 89.69 799 GLN A N 1
ATOM 6241 C CA . GLN A 1 799 ? 27.044 -0.191 -19.894 1.00 89.69 799 GLN A CA 1
ATOM 6242 C C . GLN A 1 799 ? 25.563 -0.163 -19.489 1.00 89.69 799 GLN A C 1
ATOM 6244 O O . GLN A 1 799 ? 24.738 0.401 -20.212 1.00 89.69 799 GLN A O 1
ATOM 6249 N N . CYS A 1 800 ? 25.228 -0.700 -18.314 1.00 88.69 800 CYS A N 1
ATOM 6250 C CA . CYS A 1 800 ? 23.859 -0.701 -17.798 1.00 88.69 800 CYS A CA 1
ATOM 6251 C C . CYS A 1 800 ? 23.327 0.719 -17.581 1.00 88.69 800 CYS A C 1
ATOM 6253 O O . CYS A 1 800 ? 22.185 1.005 -17.934 1.00 88.69 800 CYS A O 1
ATOM 6255 N N . SER A 1 801 ? 24.164 1.630 -17.072 1.00 88.25 801 SER A N 1
ATOM 6256 C CA .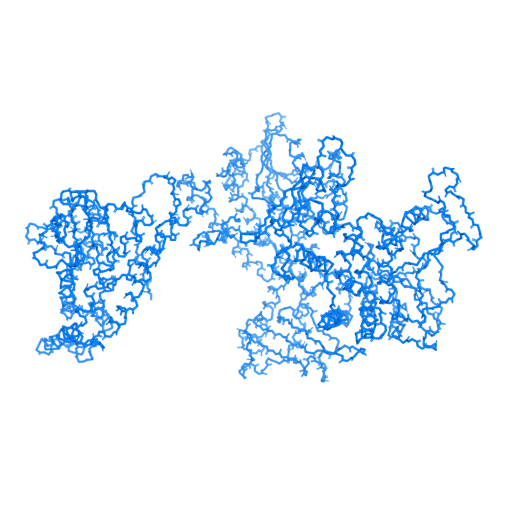 SER A 1 801 ? 23.775 3.028 -16.844 1.00 88.25 801 SER A CA 1
ATOM 6257 C C . SER A 1 801 ? 23.383 3.730 -18.146 1.00 88.25 801 SER A C 1
ATOM 6259 O O . SER A 1 801 ? 22.391 4.458 -18.186 1.00 88.25 801 SER A O 1
ATOM 6261 N N . VAL A 1 802 ? 24.124 3.484 -19.234 1.00 90.31 802 VAL A N 1
ATOM 6262 C CA . VAL A 1 802 ? 23.782 4.001 -20.570 1.00 90.31 802 VAL A CA 1
ATOM 6263 C C . VAL A 1 802 ? 22.472 3.405 -21.069 1.00 90.31 802 VAL A C 1
ATOM 6265 O O . VAL A 1 802 ? 21.603 4.157 -21.506 1.00 90.31 802 VAL A O 1
ATOM 6268 N N . MET A 1 803 ? 22.307 2.082 -20.982 1.00 90.00 803 MET A N 1
ATOM 6269 C CA . MET A 1 803 ? 21.088 1.402 -21.429 1.00 90.00 803 MET A CA 1
ATOM 6270 C C . MET A 1 803 ? 19.848 1.920 -20.689 1.00 90.00 803 MET A C 1
ATOM 6272 O O . MET A 1 803 ? 18.852 2.261 -21.325 1.00 90.00 803 MET A O 1
ATOM 6276 N N . ILE A 1 804 ? 19.914 2.043 -19.362 1.00 88.81 804 ILE A N 1
ATOM 6277 C CA . ILE A 1 804 ? 18.787 2.512 -18.548 1.00 88.81 804 ILE A CA 1
ATOM 6278 C C . ILE A 1 804 ? 18.465 3.978 -18.864 1.00 88.81 804 ILE A C 1
ATOM 6280 O O . ILE A 1 804 ? 17.304 4.298 -19.119 1.00 88.81 804 ILE A O 1
ATOM 6284 N N . THR A 1 805 ? 19.480 4.845 -18.971 1.00 89.50 805 THR A N 1
ATOM 6285 C CA . THR A 1 805 ? 19.282 6.252 -19.377 1.00 89.50 805 THR A CA 1
ATOM 6286 C C . THR A 1 805 ? 18.652 6.338 -20.773 1.00 89.50 805 THR A C 1
ATOM 6288 O O . THR A 1 805 ? 17.756 7.145 -21.019 1.00 89.50 805 THR A O 1
ATOM 6291 N N . GLN A 1 806 ? 19.083 5.488 -21.709 1.00 91.94 806 GLN A N 1
ATOM 6292 C CA . GLN A 1 806 ? 18.541 5.434 -23.065 1.00 91.94 806 GLN A CA 1
ATOM 6293 C C . GLN A 1 806 ? 17.061 5.024 -23.071 1.00 91.94 806 GLN A C 1
ATOM 6295 O O . GLN A 1 806 ? 16.256 5.664 -23.751 1.00 91.94 806 GLN A O 1
ATOM 6300 N N . LEU A 1 807 ? 16.691 3.988 -22.313 1.00 91.69 807 LEU A N 1
ATOM 6301 C CA . LEU A 1 807 ? 15.302 3.544 -22.177 1.00 91.69 807 LEU A CA 1
ATOM 6302 C C . LEU A 1 807 ? 14.427 4.632 -21.537 1.00 91.69 807 LEU A C 1
ATOM 6304 O O . LEU A 1 807 ? 13.350 4.932 -22.055 1.00 91.69 807 LEU A O 1
ATOM 6308 N N . GLN A 1 808 ? 14.921 5.295 -20.488 1.00 90.81 808 GLN A N 1
ATOM 6309 C CA . GLN A 1 808 ? 14.241 6.422 -19.840 1.00 90.81 808 GLN A CA 1
ATOM 6310 C C . GLN A 1 808 ? 14.016 7.589 -20.805 1.00 90.81 808 GLN A C 1
ATOM 6312 O O . GLN A 1 808 ? 12.903 8.107 -20.889 1.00 90.81 808 GLN A O 1
ATOM 6317 N N . MET A 1 809 ? 15.029 7.975 -21.588 1.00 93.44 809 MET A N 1
ATOM 6318 C CA . MET A 1 809 ? 14.882 9.016 -22.610 1.00 93.44 809 MET A CA 1
ATOM 6319 C C . MET A 1 809 ? 13.864 8.622 -23.685 1.00 93.44 809 MET A C 1
ATOM 6321 O O . MET A 1 809 ? 13.077 9.463 -24.114 1.00 93.44 809 MET A O 1
ATOM 6325 N N . LYS A 1 810 ? 13.832 7.356 -24.117 1.00 94.81 810 LYS A N 1
ATOM 6326 C CA . LYS A 1 810 ? 12.846 6.873 -25.099 1.00 94.81 810 LYS A CA 1
ATOM 6327 C C . LYS A 1 810 ? 11.420 6.936 -24.550 1.00 94.81 810 LYS A C 1
ATOM 6329 O O . LYS A 1 810 ? 10.533 7.444 -25.238 1.00 94.81 810 LYS A O 1
ATOM 6334 N N . ALA A 1 811 ? 11.213 6.481 -23.313 1.00 93.31 811 ALA A N 1
ATOM 6335 C CA . ALA A 1 811 ? 9.919 6.560 -22.638 1.00 93.31 811 ALA A CA 1
ATOM 6336 C C . ALA A 1 811 ? 9.478 8.023 -22.471 1.00 93.31 811 ALA A C 1
ATOM 6338 O O . ALA A 1 811 ? 8.366 8.386 -22.851 1.00 93.31 811 ALA A O 1
ATOM 6339 N N . ALA A 1 812 ? 10.378 8.888 -22.000 1.00 93.62 812 ALA A N 1
ATOM 6340 C CA . ALA A 1 812 ? 10.141 10.319 -21.840 1.00 93.62 812 ALA A CA 1
ATOM 6341 C C . ALA A 1 812 ? 9.815 11.024 -23.166 1.00 93.62 812 ALA A C 1
ATOM 6343 O O . ALA A 1 812 ? 8.887 11.832 -23.224 1.00 93.62 812 ALA A O 1
ATOM 6344 N N . ALA A 1 813 ? 10.529 10.701 -24.248 1.00 96.25 813 ALA A N 1
ATOM 6345 C CA . ALA A 1 813 ? 10.264 11.240 -25.579 1.00 96.25 813 ALA A CA 1
ATOM 6346 C C . ALA A 1 813 ? 8.866 10.843 -26.068 1.00 96.25 813 ALA A C 1
ATOM 6348 O O . ALA A 1 813 ? 8.121 11.689 -26.565 1.00 96.25 813 ALA A O 1
ATOM 6349 N N . LEU A 1 814 ? 8.481 9.574 -25.883 1.00 95.75 814 LEU A N 1
ATOM 6350 C CA . LEU A 1 814 ? 7.149 9.099 -26.249 1.00 95.75 814 LEU A CA 1
ATOM 6351 C C . LEU A 1 814 ? 6.072 9.772 -25.390 1.00 95.75 814 LEU A C 1
ATOM 6353 O O . LEU A 1 814 ? 5.113 10.304 -25.940 1.00 95.75 814 LEU A O 1
ATOM 6357 N N . ARG A 1 815 ? 6.250 9.859 -24.066 1.00 93.88 815 ARG A N 1
ATOM 6358 C CA . ARG A 1 815 ? 5.326 10.594 -23.185 1.00 93.88 815 ARG A CA 1
ATOM 6359 C C . ARG A 1 815 ? 5.183 12.056 -23.592 1.00 93.88 815 ARG A C 1
ATOM 6361 O O . ARG A 1 815 ? 4.063 12.551 -23.643 1.00 93.88 815 ARG A O 1
ATOM 6368 N N . CYS A 1 816 ? 6.279 12.742 -23.909 1.00 94.69 816 CYS A N 1
ATOM 6369 C CA . CYS A 1 816 ? 6.243 14.138 -24.348 1.00 94.69 816 CYS A CA 1
ATOM 6370 C C . CYS A 1 816 ? 5.515 14.301 -25.685 1.00 94.69 816 CYS A C 1
ATOM 6372 O O . CYS A 1 816 ? 4.747 15.248 -25.828 1.00 94.69 816 CYS A O 1
ATOM 6374 N N . LEU A 1 817 ? 5.677 13.367 -26.628 1.00 95.81 817 LEU A N 1
ATOM 6375 C CA . LEU A 1 817 ? 4.882 13.350 -27.858 1.00 95.81 817 LEU A CA 1
ATOM 6376 C C . LEU A 1 817 ? 3.388 13.186 -27.544 1.00 95.81 817 LEU A C 1
ATOM 6378 O O . LEU A 1 817 ? 2.565 13.935 -28.062 1.00 95.81 817 LEU A O 1
ATOM 6382 N N . LEU A 1 818 ? 3.032 12.218 -26.694 1.00 94.50 818 LEU A N 1
ATOM 6383 C CA . LEU A 1 818 ? 1.634 11.916 -26.365 1.00 94.50 818 LEU A CA 1
ATOM 6384 C C . LEU A 1 818 ? 0.952 13.046 -25.580 1.00 94.50 818 LEU A C 1
ATOM 6386 O O . LEU A 1 818 ? -0.227 13.321 -25.793 1.00 94.50 818 LEU A O 1
ATOM 6390 N N . LYS A 1 819 ? 1.699 13.727 -24.706 1.00 92.88 819 LYS A N 1
ATOM 6391 C CA . LYS A 1 819 ? 1.250 14.923 -23.979 1.00 92.88 819 LYS A CA 1
ATOM 6392 C C . LYS A 1 819 ? 1.214 16.183 -24.856 1.00 92.88 819 LYS A C 1
ATOM 6394 O O . LYS A 1 819 ? 0.604 17.167 -24.457 1.00 92.88 819 LYS A O 1
ATOM 6399 N N . GLY A 1 820 ? 1.832 16.155 -26.040 1.00 93.81 820 GLY A N 1
ATOM 6400 C CA . GLY A 1 820 ? 1.911 17.296 -26.956 1.00 93.81 820 GLY A CA 1
ATOM 6401 C C . GLY A 1 820 ? 3.002 18.317 -26.614 1.00 93.81 820 GLY A C 1
ATOM 6402 O O . GLY A 1 820 ? 2.949 19.437 -27.106 1.00 93.81 820 GLY A O 1
ATOM 6403 N N . HIS A 1 821 ? 3.986 17.953 -25.787 1.00 94.00 821 HIS A N 1
ATOM 6404 C CA . HIS A 1 821 ? 5.134 18.808 -25.453 1.00 94.00 821 HIS A CA 1
ATOM 6405 C C . HIS A 1 821 ? 6.180 18.869 -26.577 1.00 94.00 821 HIS A C 1
ATOM 6407 O O . HIS A 1 821 ? 6.955 19.818 -26.645 1.00 94.00 821 HIS A O 1
ATOM 6413 N N . ILE A 1 822 ? 6.214 17.855 -27.449 1.00 95.06 822 ILE A N 1
ATOM 6414 C CA . ILE A 1 822 ? 7.043 17.838 -28.660 1.00 95.06 822 ILE A CA 1
ATOM 6415 C C . ILE A 1 822 ? 6.210 17.423 -29.873 1.00 95.06 822 ILE A C 1
ATOM 6417 O O . ILE A 1 822 ? 5.247 16.660 -29.767 1.00 95.06 822 ILE A O 1
ATOM 6421 N N . GLU A 1 823 ? 6.603 17.902 -31.047 1.00 94.19 823 GLU A N 1
ATOM 6422 C CA . GLU A 1 823 ? 5.941 17.596 -32.311 1.00 94.19 823 GLU A CA 1
ATOM 6423 C C . GLU A 1 823 ? 6.320 16.208 -32.849 1.00 94.19 823 GLU A C 1
ATOM 6425 O O . GLU A 1 823 ? 7.380 15.649 -32.557 1.00 94.19 823 GLU A O 1
ATOM 6430 N N . ARG A 1 824 ? 5.488 15.659 -33.742 1.00 92.69 824 ARG A N 1
ATOM 6431 C CA . ARG A 1 824 ? 5.762 14.367 -34.393 1.00 92.69 824 ARG A CA 1
ATOM 6432 C C . ARG A 1 824 ? 7.062 14.371 -35.200 1.00 92.69 824 ARG A C 1
ATOM 6434 O O . ARG A 1 824 ? 7.801 13.393 -35.174 1.00 92.69 824 ARG A O 1
ATOM 6441 N N . THR A 1 825 ? 7.339 15.465 -35.906 1.00 92.12 825 THR A N 1
ATOM 6442 C CA . THR A 1 825 ? 8.583 15.676 -36.666 1.00 92.12 825 THR A CA 1
ATOM 6443 C C . THR A 1 825 ? 9.799 15.668 -35.744 1.00 92.12 825 THR A C 1
ATOM 6445 O O . THR A 1 825 ? 10.805 15.038 -36.067 1.00 92.12 825 THR A O 1
ATOM 6448 N N . GLN A 1 826 ? 9.680 16.298 -34.571 1.00 94.81 826 GLN A N 1
ATOM 6449 C CA . GLN A 1 826 ? 10.712 16.312 -33.540 1.00 94.81 826 GLN A CA 1
ATOM 6450 C C . GLN A 1 826 ? 10.968 14.913 -32.972 1.00 94.81 826 GLN A C 1
ATOM 6452 O O . GLN A 1 826 ? 12.114 14.477 -32.873 1.00 94.81 826 GLN A O 1
ATOM 6457 N N . TYR A 1 827 ? 9.900 14.174 -32.671 1.00 95.50 827 TYR A N 1
ATOM 6458 C CA . TYR A 1 827 ? 9.993 12.816 -32.143 1.00 95.50 827 TYR A CA 1
ATOM 6459 C C . TYR A 1 827 ? 10.707 11.843 -33.095 1.00 95.50 827 TYR A C 1
ATOM 6461 O O . TYR A 1 827 ? 11.498 11.023 -32.636 1.00 95.50 827 TYR A O 1
ATOM 6469 N N . VAL A 1 828 ? 10.478 11.935 -34.412 1.00 93.81 828 VAL A N 1
ATOM 6470 C CA . VAL A 1 828 ? 11.086 11.017 -35.396 1.00 93.81 828 VAL A CA 1
ATOM 6471 C C . VAL A 1 828 ? 12.613 11.075 -35.367 1.00 93.81 828 VAL A C 1
ATOM 6473 O O . VAL A 1 828 ? 13.260 10.033 -35.261 1.00 93.81 828 VAL A O 1
ATOM 6476 N N . TRP A 1 829 ? 13.203 12.271 -35.442 1.00 94.56 829 TRP A N 1
ATOM 6477 C CA . TRP A 1 829 ? 14.662 12.391 -35.400 1.00 94.56 829 TRP A CA 1
ATOM 6478 C C . TRP A 1 829 ? 15.207 12.165 -33.990 1.00 94.56 829 TRP A C 1
ATOM 6480 O O . TRP A 1 829 ? 16.288 11.596 -33.845 1.00 94.56 829 TRP A O 1
ATOM 6490 N N . LEU A 1 830 ? 14.462 12.557 -32.948 1.00 96.38 830 LEU A N 1
ATOM 6491 C CA . LEU A 1 830 ? 14.864 12.319 -31.564 1.00 96.38 830 LEU A CA 1
ATOM 6492 C C . LEU A 1 830 ? 14.994 10.818 -31.306 1.00 96.38 830 LEU A C 1
ATOM 6494 O O . LEU A 1 830 ? 16.026 10.385 -30.805 1.00 96.38 830 LEU A O 1
ATOM 6498 N N . LYS A 1 831 ? 14.006 10.018 -31.722 1.00 94.38 831 LYS A N 1
ATOM 6499 C CA . LYS A 1 831 ? 14.043 8.555 -31.612 1.00 94.38 831 LYS A CA 1
ATOM 6500 C C . LYS A 1 831 ? 15.301 7.975 -32.264 1.00 94.38 831 LYS A C 1
ATOM 6502 O O . LYS A 1 831 ? 16.007 7.216 -31.613 1.00 94.38 831 LYS A O 1
ATOM 6507 N N . GLN A 1 832 ? 15.648 8.419 -33.476 1.00 93.12 832 GLN A N 1
ATOM 6508 C CA . GLN A 1 832 ? 16.879 7.991 -34.155 1.00 93.12 832 GLN A CA 1
ATOM 6509 C C . GLN A 1 832 ? 18.150 8.362 -33.376 1.00 93.12 832 GLN A C 1
ATOM 6511 O O . GLN A 1 832 ? 19.051 7.533 -33.242 1.00 93.12 832 GLN A O 1
ATOM 6516 N N . SER A 1 833 ? 18.235 9.582 -32.838 1.00 94.50 833 SER A N 1
ATOM 6517 C CA . SER A 1 833 ? 19.367 9.991 -31.997 1.00 94.50 833 SER A CA 1
ATOM 6518 C C . SER A 1 833 ? 19.464 9.149 -30.724 1.00 94.50 833 SER A C 1
ATOM 6520 O O . SER A 1 833 ? 20.559 8.737 -30.341 1.00 94.50 833 SER A O 1
ATOM 6522 N N . LEU A 1 834 ? 18.326 8.854 -30.091 1.00 94.50 834 LEU A N 1
ATOM 6523 C CA . LEU A 1 834 ? 18.259 8.044 -28.879 1.00 94.50 834 LEU A CA 1
ATOM 6524 C C . LEU A 1 834 ? 18.612 6.581 -29.146 1.00 94.50 834 LEU A C 1
ATOM 6526 O O . LEU A 1 834 ? 19.349 6.005 -28.355 1.00 94.50 834 LEU A O 1
ATOM 6530 N N . ASP A 1 835 ? 18.169 5.982 -30.253 1.00 92.19 835 ASP A N 1
ATOM 6531 C CA . ASP A 1 835 ? 18.540 4.614 -30.653 1.00 92.19 835 ASP A CA 1
ATOM 6532 C C . ASP A 1 835 ? 20.059 4.444 -30.763 1.00 92.19 835 ASP A C 1
ATOM 6534 O O . ASP A 1 835 ? 20.609 3.426 -30.345 1.00 92.19 835 ASP A O 1
ATOM 6538 N N . ASN A 1 836 ? 20.751 5.490 -31.213 1.00 91.88 836 ASN A N 1
ATOM 6539 C CA . ASN A 1 836 ? 22.198 5.493 -31.382 1.00 91.88 836 ASN A CA 1
ATOM 6540 C C . ASN A 1 836 ? 22.963 6.043 -30.168 1.00 91.88 836 ASN A C 1
ATOM 6542 O O . ASN A 1 836 ? 24.187 6.074 -30.207 1.00 91.88 836 ASN A O 1
ATOM 6546 N N . ALA A 1 837 ? 22.304 6.476 -29.087 1.00 90.19 837 ALA A N 1
ATOM 6547 C CA . ALA A 1 837 ? 22.948 7.162 -27.955 1.00 90.19 837 ALA A CA 1
ATOM 6548 C C . ALA A 1 837 ? 24.028 6.336 -27.227 1.00 90.19 837 ALA A C 1
ATOM 6550 O O . ALA A 1 837 ? 24.897 6.910 -26.583 1.00 90.19 837 ALA A O 1
ATOM 6551 N N . HIS A 1 838 ? 23.982 5.009 -27.341 1.00 87.44 838 HIS A N 1
ATOM 6552 C CA . HIS A 1 838 ? 24.930 4.090 -26.708 1.00 87.44 838 HIS A CA 1
ATOM 6553 C C . HIS A 1 838 ? 26.279 3.972 -27.439 1.00 87.44 838 HIS A C 1
ATOM 6555 O O . HIS A 1 838 ? 27.247 3.484 -26.861 1.00 87.44 838 HIS A O 1
ATOM 6561 N N . LEU A 1 839 ? 26.354 4.395 -28.705 1.00 89.00 839 LEU A N 1
ATOM 6562 C CA . LEU A 1 839 ? 27.574 4.319 -29.512 1.00 89.00 839 LEU A CA 1
ATOM 6563 C C . LEU A 1 839 ? 28.540 5.429 -29.101 1.00 89.00 839 LEU A C 1
ATOM 6565 O O . LEU A 1 839 ? 28.128 6.579 -29.098 1.00 89.00 839 LEU A O 1
ATOM 6569 N N . SER A 1 840 ? 29.815 5.137 -28.845 1.00 85.94 840 SER A N 1
ATOM 6570 C CA . SER A 1 840 ? 30.821 6.156 -28.468 1.00 85.94 840 SER A CA 1
ATOM 6571 C C . SER A 1 840 ? 31.872 6.429 -29.555 1.00 85.94 840 SER A C 1
ATOM 6573 O O . SER A 1 840 ? 32.831 7.159 -29.315 1.00 85.94 840 SER A O 1
ATOM 6575 N N . ASP A 1 841 ? 31.730 5.861 -30.757 1.00 90.31 841 ASP A N 1
ATOM 6576 C CA . ASP A 1 841 ? 32.656 6.136 -31.859 1.00 90.31 841 ASP A CA 1
ATOM 6577 C C . ASP A 1 841 ? 32.466 7.555 -32.430 1.00 90.31 841 ASP A C 1
ATOM 6579 O O . ASP A 1 841 ? 31.360 8.104 -32.441 1.00 90.31 841 ASP A O 1
ATOM 6583 N N . SER A 1 842 ? 33.559 8.154 -32.919 1.00 86.44 842 SER A N 1
ATOM 6584 C CA . SER A 1 842 ? 33.578 9.560 -33.357 1.00 86.44 842 SER A CA 1
ATOM 6585 C C . SER A 1 842 ? 32.562 9.852 -34.462 1.00 86.44 842 SER A C 1
ATOM 6587 O O . SER A 1 842 ? 31.883 10.874 -34.410 1.00 86.44 842 SER A O 1
ATOM 6589 N N . ALA A 1 843 ? 32.418 8.950 -35.439 1.00 90.38 843 ALA A N 1
ATOM 6590 C CA . ALA A 1 843 ? 31.527 9.157 -36.577 1.00 90.38 843 ALA A CA 1
ATOM 6591 C C . ALA A 1 843 ? 30.053 9.139 -36.142 1.00 90.38 843 ALA A C 1
ATOM 6593 O O . ALA A 1 843 ? 29.274 10.013 -36.533 1.00 90.38 843 ALA A O 1
ATOM 6594 N N . SER A 1 844 ? 29.665 8.189 -35.288 1.00 89.88 844 SER A N 1
ATOM 6595 C CA . SER A 1 844 ? 28.314 8.133 -34.726 1.00 89.88 844 SER A CA 1
ATOM 6596 C C . SER A 1 844 ? 28.027 9.307 -33.792 1.00 89.88 844 SER A C 1
ATOM 6598 O O . SER A 1 844 ? 26.919 9.843 -33.833 1.00 89.88 844 SER A O 1
ATOM 6600 N N . ARG A 1 845 ? 28.997 9.750 -32.976 1.00 90.69 845 ARG A N 1
ATOM 6601 C CA . ARG A 1 845 ? 28.824 10.915 -32.088 1.00 90.69 845 ARG A CA 1
ATOM 6602 C C . ARG A 1 845 ? 28.690 12.231 -32.845 1.00 90.69 845 ARG A C 1
ATOM 6604 O O . ARG A 1 845 ? 27.841 13.034 -32.475 1.00 90.69 845 ARG A O 1
ATOM 6611 N N . GLU A 1 846 ? 29.438 12.434 -33.926 1.00 90.31 846 GLU A N 1
ATOM 6612 C CA . GLU A 1 846 ? 29.244 13.590 -34.816 1.00 90.31 846 GLU A CA 1
ATOM 6613 C C . GLU A 1 846 ? 27.864 13.567 -35.484 1.00 90.31 846 GLU A C 1
ATOM 6615 O O . GLU A 1 846 ? 27.229 14.607 -35.679 1.00 90.31 846 GLU A O 1
ATOM 6620 N N . ARG A 1 847 ? 27.370 12.369 -35.814 1.00 91.25 847 ARG A N 1
ATOM 6621 C CA . ARG A 1 847 ? 26.076 12.184 -36.472 1.00 91.25 847 ARG A CA 1
ATOM 6622 C C . ARG A 1 847 ? 24.882 12.350 -35.531 1.00 91.25 847 ARG A C 1
ATOM 6624 O O . ARG A 1 847 ? 23.855 12.869 -35.967 1.00 91.25 847 ARG A O 1
ATOM 6631 N N . TYR A 1 848 ? 25.017 11.940 -34.273 1.00 92.75 848 TYR A N 1
ATOM 6632 C CA . TYR A 1 848 ? 23.969 11.979 -33.248 1.00 92.75 848 TYR A CA 1
ATOM 6633 C C . TYR A 1 848 ? 24.496 12.612 -31.949 1.00 92.75 848 TYR A C 1
ATOM 6635 O O . TYR A 1 848 ? 24.605 11.922 -30.927 1.00 92.75 848 TYR A O 1
ATOM 6643 N N . PRO A 1 849 ? 24.866 13.904 -31.963 1.00 93.25 849 PRO A N 1
ATOM 6644 C CA . PRO A 1 849 ? 25.571 14.513 -30.848 1.00 93.25 849 PRO A CA 1
ATOM 6645 C C . PRO A 1 849 ? 24.659 14.710 -29.637 1.00 93.25 849 PRO A C 1
ATOM 6647 O O . PRO A 1 849 ? 23.502 15.127 -29.745 1.00 93.25 849 PRO A O 1
ATOM 6650 N N . LEU A 1 850 ? 25.231 14.446 -28.465 1.00 94.69 850 LEU A N 1
ATOM 6651 C CA . LEU A 1 850 ? 24.645 14.740 -27.162 1.00 94.69 850 LEU A CA 1
ATOM 6652 C C . LEU A 1 850 ? 25.526 15.779 -26.481 1.00 94.69 850 LEU A C 1
ATOM 6654 O O . LEU A 1 850 ? 26.748 15.637 -26.467 1.00 94.69 850 LEU A O 1
ATOM 6658 N N . TYR A 1 851 ? 24.923 16.807 -25.905 1.00 95.06 851 TYR A N 1
ATOM 6659 C CA . TYR A 1 851 ? 25.640 17.875 -25.218 1.00 95.06 851 TYR A CA 1
ATOM 6660 C C . TYR A 1 851 ? 25.196 17.960 -23.757 1.00 95.06 851 TYR A C 1
ATOM 6662 O O . TYR A 1 851 ? 24.022 17.730 -23.465 1.00 95.06 851 TYR A O 1
ATOM 6670 N N . PRO A 1 852 ? 26.092 18.317 -22.825 1.00 92.81 852 PRO A N 1
ATOM 6671 C CA . PRO A 1 852 ? 25.676 18.622 -21.466 1.00 92.81 852 PRO A CA 1
ATOM 6672 C C . PRO A 1 852 ? 24.934 19.963 -21.433 1.00 92.81 852 PRO A C 1
ATOM 6674 O O . PRO A 1 852 ? 25.279 20.891 -22.170 1.00 92.81 852 PRO A O 1
ATOM 6677 N N . LEU A 1 853 ? 23.960 20.104 -20.534 1.00 93.19 853 LEU A N 1
ATOM 6678 C CA . LEU A 1 853 ? 23.402 21.417 -20.218 1.00 93.19 853 LEU A CA 1
ATOM 6679 C C . LEU A 1 853 ? 24.417 22.224 -19.389 1.00 93.19 853 LEU A C 1
ATOM 6681 O O . LEU A 1 853 ? 24.774 21.824 -18.278 1.00 93.19 853 LEU A O 1
ATOM 6685 N N . GLN A 1 854 ? 24.867 23.364 -19.920 1.00 91.81 854 GLN A N 1
ATOM 6686 C CA . GLN A 1 854 ? 25.817 24.262 -19.259 1.00 91.81 854 GLN A CA 1
ATOM 6687 C C . GLN A 1 854 ? 25.216 25.647 -19.007 1.00 91.81 854 GLN A C 1
ATOM 6689 O O . GLN A 1 854 ? 24.712 26.301 -19.921 1.00 91.81 854 GLN A O 1
ATOM 6694 N N . ILE A 1 855 ? 25.309 26.109 -17.760 1.00 90.00 855 ILE A N 1
ATOM 6695 C CA . ILE A 1 855 ? 24.870 27.432 -17.312 1.00 90.00 855 ILE A CA 1
ATOM 6696 C C . ILE A 1 855 ? 26.100 28.331 -17.198 1.00 90.00 855 ILE A C 1
ATOM 6698 O O . ILE A 1 855 ? 27.045 28.017 -16.474 1.00 90.00 855 ILE A O 1
ATOM 6702 N N . HIS A 1 856 ? 26.086 29.451 -17.920 1.00 87.25 856 HIS A N 1
ATOM 6703 C CA . HIS A 1 856 ? 27.166 30.433 -17.921 1.00 87.25 856 HIS A CA 1
ATOM 6704 C C . HIS A 1 856 ? 26.838 31.548 -16.929 1.00 87.25 856 HIS A C 1
ATOM 6706 O O . HIS A 1 856 ? 26.073 32.456 -17.240 1.00 87.25 856 HIS A O 1
ATOM 6712 N N . VAL A 1 857 ? 27.428 31.486 -15.740 1.00 84.31 857 VAL A N 1
ATOM 6713 C CA . VAL A 1 857 ? 27.255 32.496 -14.694 1.00 84.31 857 VAL A CA 1
ATOM 6714 C C . VAL A 1 857 ? 28.218 33.653 -14.968 1.00 84.31 857 VAL A C 1
ATOM 6716 O O . VAL A 1 857 ? 29.419 33.555 -14.712 1.00 84.31 857 VAL A O 1
ATOM 6719 N N . ASP A 1 858 ? 27.695 34.747 -15.520 1.00 78.62 858 ASP A N 1
ATOM 6720 C CA . ASP A 1 858 ? 28.438 35.973 -15.861 1.00 78.62 858 ASP A CA 1
ATOM 6721 C C . ASP A 1 858 ? 28.318 37.092 -14.807 1.00 78.62 858 ASP A C 1
ATOM 6723 O O . ASP A 1 858 ? 28.967 38.135 -14.930 1.00 78.62 858 ASP A O 1
ATOM 6727 N N . LYS A 1 859 ? 27.553 36.831 -13.739 1.00 81.94 859 LYS A N 1
ATOM 6728 C CA . LYS A 1 859 ? 27.458 37.629 -12.508 1.00 81.94 859 LYS A CA 1
ATOM 6729 C C . LYS A 1 859 ? 27.966 36.811 -11.308 1.00 81.94 859 LYS A C 1
ATOM 6731 O O . LYS A 1 859 ? 27.165 36.321 -10.510 1.00 81.94 859 LYS A O 1
ATOM 6736 N N . PRO A 1 860 ? 29.288 36.608 -11.153 1.00 72.88 860 PRO A N 1
ATOM 6737 C CA . PRO A 1 860 ? 29.831 35.728 -10.112 1.00 72.88 860 PRO A CA 1
ATOM 6738 C C . PRO A 1 860 ? 29.564 36.223 -8.680 1.00 72.88 860 PRO A C 1
ATOM 6740 O O . PRO A 1 860 ? 29.669 35.442 -7.738 1.00 72.88 860 PRO A O 1
ATOM 6743 N N . LEU A 1 861 ? 29.199 37.500 -8.513 1.00 79.31 861 LEU A N 1
ATOM 6744 C CA . LEU A 1 861 ? 28.941 38.130 -7.218 1.00 79.31 861 LEU A CA 1
ATOM 6745 C C . LEU A 1 861 ? 27.447 38.227 -6.858 1.00 79.31 861 LEU A C 1
ATOM 6747 O O . LEU A 1 861 ? 27.150 38.747 -5.797 1.00 79.31 861 LEU A O 1
ATOM 6751 N N . ILE A 1 862 ? 26.509 37.680 -7.649 1.00 76.81 862 ILE A N 1
ATOM 6752 C CA . ILE A 1 862 ? 25.040 37.874 -7.507 1.00 76.81 862 ILE A CA 1
ATOM 6753 C C . ILE A 1 862 ? 24.399 37.383 -6.187 1.00 76.81 862 ILE A C 1
ATOM 6755 O O . ILE A 1 862 ? 23.192 37.468 -5.989 1.00 76.81 862 ILE A O 1
ATOM 6759 N N . ALA A 1 863 ? 25.199 36.869 -5.256 1.00 75.81 863 ALA A N 1
ATOM 6760 C CA . ALA A 1 863 ? 24.772 36.434 -3.930 1.00 75.81 863 ALA A CA 1
ATOM 6761 C C . ALA A 1 863 ? 25.687 36.956 -2.805 1.00 75.81 863 ALA A C 1
ATOM 6763 O O . ALA A 1 863 ? 25.665 36.395 -1.698 1.00 75.81 863 ALA A O 1
ATOM 6764 N N . SER A 1 864 ? 26.513 37.974 -3.084 1.00 78.12 864 SER A N 1
ATOM 6765 C CA . SER A 1 864 ? 27.492 38.513 -2.135 1.00 78.12 864 SER A CA 1
ATOM 6766 C C . SER A 1 864 ? 26.851 39.401 -1.065 1.00 78.12 864 SER A C 1
ATOM 6768 O O . SER A 1 864 ? 27.406 39.523 0.027 1.00 78.12 864 SER A O 1
ATOM 6770 N N . GLY A 1 865 ? 25.647 39.927 -1.324 1.00 71.62 865 GLY A N 1
ATOM 6771 C CA . GLY A 1 865 ? 24.925 40.807 -0.403 1.00 71.62 865 GLY A CA 1
ATOM 6772 C C . GLY A 1 865 ? 25.423 42.251 -0.458 1.00 71.62 865 GLY A C 1
ATOM 6773 O O . GLY A 1 865 ? 25.061 43.055 0.401 1.00 71.62 865 GLY A O 1
ATOM 6774 N N . LEU A 1 866 ? 26.261 42.575 -1.447 1.00 76.00 866 LEU A N 1
ATOM 6775 C CA . LEU A 1 866 ? 26.781 43.909 -1.692 1.00 76.00 866 LEU A CA 1
ATOM 6776 C C . LEU A 1 866 ? 25.910 44.580 -2.754 1.00 76.00 866 LEU A C 1
ATOM 6778 O O . LEU A 1 866 ? 25.971 44.254 -3.944 1.00 76.00 866 LEU A O 1
ATOM 6782 N N . THR A 1 867 ? 25.099 45.539 -2.312 1.00 69.25 867 THR A N 1
ATOM 6783 C CA . THR A 1 867 ? 24.259 46.367 -3.181 1.00 69.25 867 THR A CA 1
ATOM 6784 C C . THR A 1 867 ? 25.106 46.984 -4.305 1.00 69.25 867 THR A C 1
ATOM 6786 O O . THR A 1 867 ? 26.251 47.367 -4.078 1.00 69.25 867 THR A O 1
ATOM 6789 N N . ASP A 1 868 ? 24.568 47.023 -5.526 1.00 67.44 868 ASP A N 1
ATOM 6790 C CA . ASP A 1 868 ? 25.216 47.464 -6.781 1.00 67.44 868 ASP A CA 1
ATOM 6791 C C . ASP A 1 868 ? 26.355 46.572 -7.320 1.00 67.44 868 ASP A C 1
ATOM 6793 O O . ASP A 1 868 ? 26.537 46.478 -8.535 1.00 67.44 868 ASP A O 1
ATOM 6797 N N . VAL A 1 869 ? 27.073 45.843 -6.461 1.00 72.31 869 VAL A N 1
ATOM 6798 C CA . VAL A 1 869 ? 28.130 44.894 -6.861 1.00 72.31 869 VAL A CA 1
ATOM 6799 C C . VAL A 1 869 ? 27.542 43.560 -7.331 1.00 72.31 869 VAL A C 1
ATOM 6801 O O . VAL A 1 869 ? 28.041 42.966 -8.287 1.00 72.31 869 VAL A O 1
ATOM 6804 N N . ASP A 1 870 ? 26.437 43.123 -6.723 1.00 70.25 870 ASP A N 1
ATOM 6805 C CA . ASP A 1 870 ? 25.736 41.877 -7.068 1.00 70.25 870 ASP A CA 1
ATOM 6806 C C . ASP A 1 870 ? 25.192 41.871 -8.517 1.00 70.25 870 ASP A C 1
ATOM 6808 O O . ASP A 1 870 ? 24.953 40.811 -9.094 1.00 70.25 870 ASP A O 1
ATOM 6812 N N . GLN A 1 871 ? 25.027 43.049 -9.133 1.00 73.69 871 GLN A N 1
ATOM 6813 C CA . GLN A 1 871 ? 24.540 43.213 -10.509 1.00 73.69 871 GLN A CA 1
ATOM 6814 C C . GLN A 1 871 ? 25.663 43.377 -11.549 1.00 73.69 871 GLN A C 1
ATOM 6816 O O . GLN A 1 871 ? 25.379 43.470 -12.746 1.00 73.69 871 GLN A O 1
ATOM 6821 N N . LEU A 1 872 ? 26.935 43.389 -11.127 1.00 74.94 872 LEU A N 1
ATOM 6822 C CA . LEU A 1 872 ? 28.069 43.538 -12.038 1.00 74.94 872 LEU A CA 1
ATOM 6823 C C . LEU A 1 872 ? 28.199 42.325 -12.958 1.00 74.94 872 LEU A C 1
ATOM 6825 O O . LEU A 1 872 ? 28.501 41.207 -12.535 1.00 74.94 872 LEU A O 1
ATOM 6829 N N . VAL A 1 873 ? 28.035 42.587 -14.249 1.00 72.44 873 VAL A N 1
ATOM 6830 C CA . VAL A 1 873 ? 28.323 41.630 -15.313 1.00 72.44 873 VAL A CA 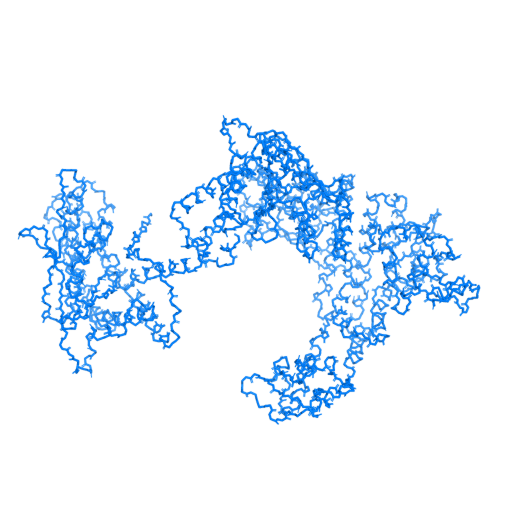1
ATOM 6831 C C . VAL A 1 873 ? 29.798 41.744 -15.649 1.00 72.44 873 VAL A C 1
ATOM 6833 O O . VAL A 1 873 ? 30.272 42.822 -16.012 1.00 72.44 873 VAL A O 1
ATOM 6836 N N . ILE A 1 874 ? 30.527 40.636 -15.551 1.00 69.56 874 ILE A N 1
ATOM 6837 C CA . ILE A 1 874 ? 31.955 40.604 -15.867 1.00 69.56 874 ILE A CA 1
ATOM 6838 C C . ILE A 1 874 ? 32.131 39.936 -17.240 1.00 69.56 874 ILE A C 1
ATOM 6840 O O . ILE A 1 874 ? 32.070 38.711 -17.341 1.00 69.56 874 ILE A O 1
ATOM 6844 N N . PRO A 1 875 ? 32.371 40.700 -18.326 1.00 57.94 875 PRO A N 1
ATOM 6845 C CA . PRO A 1 875 ? 32.368 40.172 -19.696 1.00 57.94 875 PRO A CA 1
ATOM 6846 C C . PRO A 1 875 ? 33.584 39.293 -20.069 1.00 57.94 875 PRO A C 1
ATOM 6848 O O . PRO A 1 875 ? 33.739 38.928 -21.233 1.00 57.94 875 PRO A O 1
ATOM 6851 N N . GLY A 1 876 ? 34.442 38.915 -19.116 1.00 63.53 876 GLY A N 1
ATOM 6852 C CA . GLY A 1 876 ? 35.652 38.124 -19.365 1.00 63.53 876 GLY A CA 1
ATOM 6853 C C . GLY A 1 876 ? 35.449 36.602 -19.222 1.00 63.53 876 GLY A C 1
ATOM 6854 O O . GLY A 1 876 ? 34.842 36.161 -18.243 1.00 63.53 876 GLY A O 1
ATOM 6855 N N . PRO A 1 877 ? 36.019 35.764 -20.115 1.00 62.16 877 PRO A N 1
ATOM 6856 C CA . PRO A 1 877 ? 35.954 34.299 -20.003 1.00 62.16 877 PRO A CA 1
ATOM 6857 C C . PRO A 1 877 ? 36.692 33.744 -18.772 1.00 62.16 877 PRO A C 1
ATOM 6859 O O . PRO A 1 877 ? 36.393 32.640 -18.340 1.00 62.16 877 PRO A O 1
ATOM 6862 N N . LEU A 1 878 ? 37.616 34.513 -18.183 1.00 58.34 878 LEU A N 1
ATOM 6863 C CA . LEU A 1 878 ? 38.369 34.143 -16.974 1.00 58.34 878 LEU A CA 1
ATOM 6864 C C . LEU A 1 878 ? 37.536 34.204 -15.682 1.00 58.34 878 LEU A C 1
ATOM 6866 O O . LEU A 1 878 ? 37.934 33.625 -14.678 1.00 58.34 878 LEU A O 1
ATOM 6870 N N . LEU A 1 879 ? 36.406 34.920 -15.697 1.00 63.91 879 LEU A N 1
ATOM 6871 C CA . LEU A 1 879 ? 35.536 35.127 -14.532 1.00 63.91 879 LEU A CA 1
ATOM 6872 C C . LEU A 1 879 ? 34.084 34.687 -14.791 1.00 63.91 879 LEU A C 1
ATOM 6874 O O . LEU A 1 879 ? 33.258 34.749 -13.885 1.00 63.91 879 LEU A O 1
ATOM 6878 N N . THR A 1 880 ? 33.776 34.215 -16.008 1.00 70.62 880 THR A N 1
ATOM 6879 C CA . THR A 1 880 ? 32.513 33.524 -16.301 1.00 70.62 880 THR A CA 1
ATOM 6880 C C . THR A 1 880 ? 32.613 32.104 -15.762 1.00 70.62 880 THR A C 1
ATOM 6882 O O . THR A 1 880 ? 33.432 31.311 -16.227 1.00 70.62 880 THR A O 1
ATOM 6885 N N . HIS A 1 881 ? 31.774 31.775 -14.791 1.00 79.94 881 HIS A N 1
ATOM 6886 C CA . HIS A 1 881 ? 31.764 30.459 -14.180 1.00 79.94 881 HIS A CA 1
ATOM 6887 C C . HIS A 1 881 ? 30.793 29.537 -14.941 1.00 79.94 881 HIS A C 1
ATOM 6889 O O . HIS A 1 881 ? 29.617 29.861 -15.079 1.00 79.94 881 HIS A O 1
ATOM 6895 N N . ILE A 1 882 ? 31.256 28.378 -15.421 1.00 86.38 882 ILE A N 1
ATOM 6896 C CA . ILE A 1 882 ? 30.408 27.401 -16.129 1.00 86.38 882 ILE A CA 1
ATOM 6897 C C . ILE A 1 882 ? 29.987 26.295 -15.162 1.00 86.38 882 ILE A C 1
ATOM 6899 O O . ILE A 1 882 ? 30.832 25.594 -14.607 1.00 86.38 882 ILE A O 1
ATOM 6903 N N . GLU A 1 883 ? 28.682 26.114 -14.980 1.00 88.94 883 GLU A N 1
ATOM 6904 C CA . GLU A 1 883 ? 28.113 24.997 -14.221 1.00 88.94 883 GLU A CA 1
ATOM 6905 C C . GLU A 1 883 ? 27.449 23.992 -15.157 1.00 88.94 883 GLU A C 1
ATOM 6907 O O . GLU A 1 883 ? 26.659 24.364 -16.021 1.00 88.94 883 GLU A O 1
ATOM 6912 N N . THR A 1 884 ? 27.765 22.708 -14.986 1.00 89.19 884 THR A N 1
ATOM 6913 C CA . THR A 1 884 ? 27.100 21.624 -15.722 1.00 89.19 884 THR A CA 1
ATOM 6914 C C . THR A 1 884 ? 25.951 21.080 -14.888 1.00 89.19 884 THR A C 1
ATOM 6916 O O . THR A 1 884 ? 26.157 20.657 -13.747 1.00 89.19 884 THR A O 1
ATOM 6919 N N . VAL A 1 885 ? 24.753 21.062 -15.462 1.00 90.31 885 VAL A N 1
ATOM 6920 C CA . VAL A 1 885 ? 23.560 20.488 -14.835 1.00 90.31 885 VAL A CA 1
ATOM 6921 C C . VAL A 1 885 ? 23.548 18.984 -15.103 1.00 90.31 885 VAL A C 1
ATOM 6923 O O . VAL A 1 885 ? 23.339 18.552 -16.236 1.00 90.31 885 VAL A O 1
ATOM 6926 N N . GLN A 1 886 ? 23.797 18.173 -14.075 1.00 86.62 886 GLN A N 1
ATOM 6927 C CA . GLN A 1 886 ? 23.864 16.715 -14.223 1.00 86.62 886 GLN A CA 1
ATOM 6928 C C . GLN A 1 886 ? 22.500 16.107 -14.578 1.00 86.62 886 GLN A C 1
ATOM 6930 O O . GLN A 1 886 ? 21.465 16.558 -14.090 1.00 86.62 886 GLN A O 1
ATOM 6935 N N . GLY A 1 887 ? 22.511 15.067 -15.415 1.00 84.50 887 GLY A N 1
ATOM 6936 C CA . GLY A 1 887 ? 21.305 14.374 -15.888 1.00 84.50 887 GLY A CA 1
ATOM 6937 C C . GLY A 1 887 ? 20.527 15.107 -16.988 1.00 84.50 887 GLY A C 1
ATOM 6938 O O . GLY A 1 887 ? 19.698 14.489 -17.648 1.00 84.50 887 GLY A O 1
ATOM 6939 N N . CYS A 1 888 ? 20.815 16.389 -17.238 1.00 91.19 888 CYS A N 1
ATOM 6940 C CA . CYS A 1 888 ? 20.201 17.155 -18.319 1.00 91.19 888 CYS A CA 1
ATOM 6941 C C . CYS A 1 888 ? 21.070 17.117 -19.582 1.00 91.19 888 CYS A C 1
ATOM 6943 O O . CYS A 1 888 ? 22.264 17.432 -19.543 1.00 91.19 888 CYS A O 1
ATOM 6945 N N . LEU A 1 889 ? 20.457 16.778 -20.715 1.00 94.00 889 LEU A N 1
ATOM 6946 C CA . LEU A 1 889 ? 21.141 16.625 -22.000 1.00 94.00 889 LEU A CA 1
ATOM 6947 C C . LEU A 1 889 ? 20.484 17.491 -23.068 1.00 94.00 889 LEU A C 1
ATOM 6949 O O . LEU A 1 889 ? 19.264 17.587 -23.133 1.00 94.00 889 LEU A O 1
ATOM 6953 N N . VAL A 1 890 ? 21.290 18.083 -23.939 1.00 96.06 890 VAL A N 1
ATOM 6954 C CA . VAL A 1 890 ? 20.816 18.768 -25.141 1.00 96.06 890 VAL A CA 1
ATOM 6955 C C . VAL A 1 890 ? 21.085 17.874 -26.343 1.00 96.06 890 VAL A C 1
ATOM 6957 O O . VAL A 1 890 ? 22.219 17.448 -26.568 1.00 96.06 890 VAL A O 1
ATOM 6960 N N . ILE A 1 891 ? 20.041 17.590 -27.115 1.00 96.00 891 ILE A N 1
ATOM 6961 C CA . ILE A 1 891 ? 20.109 16.772 -28.322 1.00 96.00 891 ILE A CA 1
ATOM 6962 C C . ILE A 1 891 ? 19.865 17.687 -29.518 1.00 96.00 891 ILE A C 1
ATOM 6964 O O . ILE A 1 891 ? 18.838 18.366 -29.599 1.00 96.00 891 ILE A O 1
ATOM 6968 N N . LEU A 1 892 ? 20.818 17.700 -30.449 1.00 92.00 892 LEU A N 1
ATOM 6969 C CA . LEU A 1 892 ? 20.775 18.536 -31.644 1.00 92.00 892 LEU A CA 1
ATOM 6970 C C . LEU A 1 892 ? 20.719 17.652 -32.901 1.00 92.00 892 LEU A C 1
ATOM 6972 O O . LEU A 1 892 ? 21.612 16.825 -33.095 1.00 92.00 892 LEU A O 1
ATOM 6976 N N . PRO A 1 893 ? 19.728 17.834 -33.791 1.00 89.88 893 PRO A N 1
ATOM 6977 C CA . PRO A 1 893 ? 19.751 17.182 -35.090 1.00 89.88 893 PRO A CA 1
ATOM 6978 C C . PRO A 1 893 ? 20.788 17.852 -36.004 1.00 89.88 893 PRO A C 1
ATOM 6980 O O . PRO A 1 893 ? 20.729 19.054 -36.248 1.00 89.88 893 PRO A O 1
ATOM 6983 N N . THR A 1 894 ? 21.731 17.079 -36.548 1.00 86.25 894 THR A N 1
ATOM 6984 C CA . THR A 1 894 ? 22.795 17.595 -37.439 1.00 86.25 894 THR A CA 1
ATOM 6985 C C . THR A 1 894 ? 22.458 17.476 -38.924 1.00 86.25 894 THR A C 1
ATOM 6987 O O . THR A 1 894 ? 23.023 18.185 -39.751 1.00 86.25 894 THR A O 1
ATOM 6990 N N . GLN A 1 895 ? 21.522 16.591 -39.274 1.00 82.50 895 GLN A N 1
ATOM 6991 C CA . GLN A 1 895 ? 21.170 16.279 -40.666 1.00 82.50 895 GLN A CA 1
ATOM 6992 C C . GLN A 1 895 ? 19.959 17.064 -41.179 1.00 82.50 895 GLN A C 1
ATOM 6994 O O . GLN A 1 895 ? 19.721 17.124 -42.383 1.00 82.50 895 GLN A O 1
ATOM 6999 N N . ILE A 1 896 ? 19.181 17.656 -40.274 1.00 83.50 896 ILE A N 1
ATOM 7000 C CA . ILE A 1 896 ? 17.938 18.366 -40.578 1.00 83.50 896 ILE A CA 1
ATOM 7001 C C . ILE A 1 896 ? 17.902 19.689 -39.814 1.00 83.50 896 ILE A C 1
ATOM 7003 O O . ILE A 1 896 ? 18.450 19.802 -38.720 1.00 83.50 896 ILE A O 1
ATOM 7007 N N . ARG A 1 897 ? 17.245 20.706 -40.380 1.00 83.31 897 ARG A N 1
ATOM 7008 C CA . ARG A 1 897 ? 17.126 22.033 -39.757 1.00 83.31 897 ARG A CA 1
ATOM 7009 C C . ARG A 1 897 ? 15.972 22.062 -38.754 1.00 83.31 897 ARG A C 1
ATOM 7011 O O . ARG A 1 897 ? 14.907 22.588 -39.056 1.00 83.31 897 ARG A O 1
ATOM 7018 N N . HIS A 1 898 ? 16.195 21.496 -37.573 1.00 87.00 898 HIS A N 1
ATOM 7019 C CA . HIS A 1 898 ? 15.277 21.585 -36.436 1.00 87.00 898 HIS A CA 1
ATOM 7020 C C . HIS A 1 898 ? 15.984 22.158 -35.203 1.00 87.00 898 HIS A C 1
ATOM 7022 O O . HIS A 1 898 ? 17.207 22.100 -35.090 1.00 87.00 898 HIS A O 1
ATOM 7028 N N . ALA A 1 899 ? 15.203 22.736 -34.289 1.00 90.25 899 ALA A N 1
ATOM 7029 C CA . ALA A 1 899 ? 15.709 23.243 -33.019 1.00 90.25 899 ALA A CA 1
ATOM 7030 C C . ALA A 1 899 ? 16.213 22.102 -32.120 1.00 90.25 899 ALA A C 1
ATOM 7032 O O . ALA A 1 899 ? 15.701 20.981 -32.175 1.00 90.25 899 ALA A O 1
ATOM 7033 N N . ALA A 1 900 ? 17.206 22.405 -31.282 1.00 94.19 900 ALA A N 1
ATOM 7034 C CA . ALA A 1 900 ? 17.686 21.477 -30.267 1.00 94.19 900 ALA A CA 1
ATOM 7035 C C . ALA A 1 900 ? 16.612 21.225 -29.202 1.00 94.19 900 ALA A C 1
ATOM 7037 O O . ALA A 1 900 ? 15.881 22.143 -28.815 1.00 94.19 900 ALA A O 1
ATOM 7038 N N . LEU A 1 901 ? 16.569 19.996 -28.693 1.00 97.38 901 LEU A N 1
ATOM 7039 C CA . LEU A 1 901 ? 15.725 19.619 -27.565 1.00 97.38 901 LEU A CA 1
ATOM 7040 C C . LEU A 1 901 ? 16.565 19.490 -26.301 1.00 97.38 901 LEU A C 1
ATOM 7042 O O . LEU A 1 901 ? 17.694 19.003 -26.341 1.00 97.38 901 LEU A O 1
ATOM 7046 N N . LEU A 1 902 ? 15.991 19.907 -25.182 1.00 96.88 902 LEU A N 1
ATOM 7047 C CA . LEU A 1 902 ? 16.547 19.760 -23.850 1.00 96.88 902 LEU A CA 1
ATOM 7048 C C . LEU A 1 902 ? 15.793 18.651 -23.110 1.00 96.88 902 LEU A C 1
ATOM 7050 O O . LEU A 1 902 ? 14.579 18.738 -22.927 1.00 96.88 902 LEU A O 1
ATOM 7054 N N . TYR A 1 903 ? 16.532 17.633 -22.679 1.00 96.06 903 TYR A N 1
ATOM 7055 C CA . TYR A 1 903 ? 16.077 16.587 -21.777 1.00 96.06 903 TYR A CA 1
ATOM 7056 C C . TYR A 1 903 ? 16.238 17.043 -20.323 1.00 96.06 903 TYR A C 1
ATOM 7058 O O . TYR A 1 903 ? 17.345 17.368 -19.887 1.00 96.06 903 TYR A O 1
ATOM 7066 N N . THR A 1 904 ? 15.134 17.056 -19.583 1.00 93.75 904 THR A N 1
ATOM 7067 C CA . THR A 1 904 ? 15.029 17.397 -18.160 1.00 93.75 904 THR A CA 1
ATOM 7068 C C . THR A 1 904 ? 14.284 16.278 -17.424 1.00 93.75 904 THR A C 1
ATOM 7070 O O . THR A 1 904 ? 13.076 16.388 -17.200 1.00 93.75 904 THR A O 1
ATOM 7073 N N . PRO A 1 905 ? 14.963 15.176 -17.054 1.00 89.81 905 PRO A N 1
ATOM 7074 C CA . PRO A 1 905 ? 14.321 14.055 -16.370 1.00 89.81 905 PRO A CA 1
ATOM 7075 C C . PRO A 1 905 ? 13.712 14.496 -15.038 1.00 89.81 905 PRO A C 1
ATOM 7077 O O . PRO A 1 905 ? 14.388 15.168 -14.256 1.00 89.81 905 PRO A O 1
ATOM 7080 N N . GLN A 1 906 ? 12.469 14.086 -14.762 1.00 82.81 906 GLN A N 1
ATOM 7081 C CA . GLN A 1 906 ? 11.743 14.408 -13.521 1.00 82.81 906 GLN A CA 1
ATOM 7082 C C . GLN A 1 906 ? 11.636 15.914 -13.215 1.00 82.81 906 GLN A C 1
ATOM 7084 O O . GLN A 1 906 ? 11.728 16.330 -12.058 1.00 82.81 906 GLN A O 1
ATOM 7089 N N . ALA A 1 907 ? 11.505 16.753 -14.241 1.00 88.38 907 ALA A N 1
ATOM 7090 C CA . ALA A 1 907 ? 11.285 18.177 -14.028 1.00 88.38 907 ALA A CA 1
ATOM 7091 C C . ALA A 1 907 ? 9.989 18.422 -13.215 1.00 88.38 907 ALA A C 1
ATOM 7093 O O . ALA A 1 907 ? 8.974 17.789 -13.519 1.00 88.38 907 ALA A O 1
ATOM 7094 N N . PRO A 1 908 ? 9.999 19.319 -12.205 1.00 86.00 908 PRO A N 1
ATOM 7095 C CA . PRO A 1 908 ? 8.825 19.677 -11.401 1.00 86.00 908 PRO A CA 1
ATOM 7096 C C . PRO A 1 908 ? 7.603 20.118 -12.208 1.00 86.00 908 PRO A C 1
ATOM 7098 O O . PRO A 1 908 ? 6.473 19.875 -11.803 1.00 86.00 908 PRO A O 1
ATOM 7101 N N . ASP A 1 909 ? 7.824 20.716 -13.376 1.00 87.75 909 ASP A N 1
ATOM 7102 C CA . ASP A 1 909 ? 6.766 21.121 -14.304 1.00 87.75 909 ASP A CA 1
ATOM 7103 C C . ASP A 1 909 ? 6.177 19.961 -15.135 1.00 87.75 909 ASP A C 1
ATOM 7105 O O . ASP A 1 909 ? 5.266 20.158 -15.938 1.00 87.75 909 ASP A O 1
ATOM 7109 N N . GLY A 1 910 ? 6.687 18.737 -14.966 1.00 86.31 910 GLY A N 1
ATOM 7110 C CA . GLY A 1 910 ? 6.208 17.536 -15.649 1.00 86.31 910 GLY A CA 1
ATOM 7111 C C . GLY A 1 910 ? 6.622 17.412 -17.122 1.00 86.31 910 GLY A C 1
ATOM 7112 O O . GLY A 1 910 ? 6.102 16.527 -17.820 1.00 86.31 910 GLY A O 1
ATOM 7113 N N . ILE A 1 911 ? 7.541 18.259 -17.607 1.00 93.12 911 ILE A N 1
ATOM 7114 C CA . ILE A 1 911 ? 8.020 18.265 -18.997 1.00 93.12 911 ILE A CA 1
ATOM 7115 C C . ILE A 1 911 ? 9.432 17.666 -19.075 1.00 93.12 911 ILE A C 1
ATOM 7117 O O . ILE A 1 911 ? 10.414 18.262 -18.638 1.00 93.12 911 ILE A O 1
ATOM 7121 N N . GLU A 1 912 ? 9.558 16.482 -19.678 1.00 93.44 912 GLU A N 1
ATOM 7122 C CA . GLU A 1 912 ? 10.846 15.774 -19.766 1.00 93.44 912 GLU A CA 1
ATOM 7123 C C . GLU A 1 912 ? 11.662 16.151 -21.009 1.00 93.44 912 GLU A C 1
ATOM 7125 O O . GLU A 1 912 ? 12.884 16.150 -20.952 1.00 93.44 912 GLU A O 1
ATOM 7130 N N . PHE A 1 913 ? 11.007 16.500 -22.118 1.00 96.62 913 PHE A N 1
ATOM 7131 C CA . PHE A 1 913 ? 11.632 17.059 -23.316 1.00 96.62 913 PHE A CA 1
ATOM 7132 C C . PHE A 1 913 ? 10.942 18.365 -23.691 1.00 96.62 913 PHE A C 1
ATOM 7134 O O . PHE A 1 913 ? 9.718 18.414 -23.801 1.00 96.62 913 PHE A O 1
ATOM 7141 N N . ARG A 1 914 ? 11.747 19.401 -23.917 1.00 95.06 914 ARG A N 1
ATOM 7142 C CA . ARG A 1 914 ? 11.319 20.752 -24.303 1.00 95.06 914 ARG A CA 1
ATOM 7143 C C . ARG A 1 914 ? 12.269 21.334 -25.341 1.00 95.06 914 ARG A C 1
ATOM 7145 O O . ARG A 1 914 ? 13.366 20.801 -25.526 1.00 95.06 914 ARG A O 1
ATOM 7152 N N . LEU A 1 915 ? 11.904 22.432 -25.999 1.00 95.19 915 LEU A N 1
ATOM 7153 C CA . LEU A 1 915 ? 12.876 23.146 -26.825 1.00 95.19 915 LEU A CA 1
ATOM 7154 C C . LEU A 1 915 ? 13.993 23.694 -25.935 1.00 95.19 915 LEU A C 1
ATOM 7156 O O . LEU A 1 915 ? 13.750 24.169 -24.827 1.00 95.19 915 LEU A O 1
ATOM 7160 N N . PHE A 1 916 ? 15.230 23.675 -26.428 1.00 95.00 916 PHE A N 1
ATOM 7161 C CA . PHE A 1 916 ? 16.352 24.270 -25.699 1.00 95.00 916 PHE A CA 1
ATOM 7162 C C . PHE A 1 916 ? 16.141 25.772 -25.429 1.00 95.00 916 PHE A C 1
ATOM 7164 O O . PHE A 1 916 ? 16.573 26.281 -24.397 1.00 95.00 916 PHE A O 1
ATOM 7171 N N . SER A 1 917 ? 15.423 26.465 -26.320 1.00 92.06 917 SER A N 1
ATOM 7172 C CA . SER A 1 917 ? 15.019 27.866 -26.144 1.00 92.06 917 SER A CA 1
ATOM 7173 C C . SER A 1 917 ? 14.127 28.103 -24.927 1.00 92.06 917 SER A C 1
ATOM 7175 O O . SER A 1 917 ? 14.143 29.202 -24.377 1.00 92.06 917 SER A O 1
ATOM 7177 N N . ASP A 1 918 ? 13.397 27.084 -24.475 1.00 93.56 918 ASP A N 1
ATOM 7178 C CA . ASP A 1 918 ? 12.381 27.211 -23.426 1.00 93.56 918 ASP A CA 1
ATOM 7179 C C . ASP A 1 918 ? 12.981 27.054 -22.021 1.00 93.56 918 ASP A C 1
ATOM 7181 O O . ASP A 1 918 ? 12.259 27.012 -21.024 1.00 93.56 918 ASP A O 1
ATOM 7185 N N . PHE A 1 919 ? 14.313 26.967 -21.913 1.00 94.06 919 PHE A N 1
ATOM 7186 C CA . PHE A 1 919 ? 15.000 26.908 -20.625 1.00 94.06 919 PHE A CA 1
ATOM 7187 C C . PHE A 1 919 ? 14.625 28.095 -19.732 1.00 94.06 919 PHE A C 1
ATOM 7189 O O . PHE A 1 919 ? 14.282 27.898 -18.573 1.00 94.06 919 PHE A O 1
ATOM 7196 N N . VAL A 1 920 ? 14.666 29.327 -20.252 1.00 92.19 920 VAL A N 1
ATOM 7197 C CA . VAL A 1 920 ? 14.409 30.519 -19.425 1.00 92.19 920 VAL A CA 1
ATOM 7198 C C . VAL A 1 920 ? 12.954 30.552 -18.963 1.00 92.19 920 VAL A C 1
ATOM 7200 O O . VAL A 1 920 ? 12.710 30.725 -17.775 1.00 92.19 920 VAL A O 1
ATOM 7203 N N . SER A 1 921 ? 12.001 30.292 -19.863 1.00 91.75 921 SER A N 1
ATOM 7204 C CA . SER A 1 921 ? 10.575 30.213 -19.517 1.00 91.75 921 SER A CA 1
ATOM 7205 C C . SER A 1 921 ? 10.261 29.074 -18.550 1.00 91.75 921 SER A C 1
ATOM 7207 O O . SER A 1 921 ? 9.307 29.159 -17.786 1.00 91.75 921 SER A O 1
ATOM 7209 N N . SER A 1 922 ? 11.064 28.004 -18.529 1.00 93.56 922 SER A N 1
ATOM 7210 C CA . SER A 1 922 ? 10.874 26.942 -17.538 1.00 93.56 922 SER A CA 1
ATOM 7211 C C . SER A 1 922 ? 11.103 27.411 -16.102 1.00 93.56 922 SER A C 1
ATOM 7213 O O . SER A 1 922 ? 10.498 26.865 -15.187 1.00 93.56 922 SER A O 1
ATOM 7215 N N . LEU A 1 923 ? 11.914 28.455 -15.890 1.00 93.69 923 LEU A N 1
ATOM 7216 C CA . LEU A 1 923 ? 12.179 29.006 -14.558 1.00 93.69 923 LEU A CA 1
ATOM 7217 C C . LEU A 1 923 ? 10.936 29.651 -13.925 1.00 93.69 923 LEU A C 1
ATOM 7219 O O . LEU A 1 923 ? 10.932 29.860 -12.714 1.00 93.69 923 LEU A O 1
ATOM 7223 N N . ASP A 1 924 ? 9.893 29.933 -14.714 1.00 91.06 924 ASP A N 1
ATOM 7224 C CA . ASP A 1 924 ? 8.604 30.432 -14.222 1.00 91.06 924 ASP A CA 1
ATOM 7225 C C . ASP A 1 924 ? 7.767 29.361 -13.525 1.00 91.06 924 ASP A C 1
ATOM 7227 O O . ASP A 1 924 ? 6.871 29.689 -12.747 1.00 91.06 924 ASP A O 1
ATOM 7231 N N . SER A 1 925 ? 8.070 28.084 -13.765 1.00 89.12 925 SER A N 1
ATOM 7232 C CA . SER A 1 925 ? 7.404 26.984 -13.076 1.00 89.12 925 SER A CA 1
ATOM 7233 C C . SER A 1 925 ? 7.999 26.774 -11.684 1.00 89.12 925 SER A C 1
ATOM 7235 O O . SER A 1 925 ? 9.219 26.779 -11.492 1.00 89.12 925 SER A O 1
ATOM 7237 N N . GLU A 1 926 ? 7.126 26.562 -10.700 1.00 84.56 926 GLU A N 1
ATOM 7238 C CA . GLU A 1 926 ? 7.527 26.328 -9.314 1.00 84.56 926 GLU A CA 1
ATOM 7239 C C . GLU A 1 926 ? 8.491 25.132 -9.204 1.00 84.56 926 GLU A C 1
ATOM 7241 O O . GLU A 1 926 ? 8.344 24.115 -9.881 1.00 84.56 926 GLU A O 1
ATOM 7246 N N . GLY A 1 927 ? 9.536 25.276 -8.386 1.00 86.31 927 GLY A N 1
ATOM 7247 C CA . GLY A 1 927 ? 10.556 24.244 -8.181 1.00 86.31 927 GLY A CA 1
ATOM 7248 C C . GLY A 1 927 ? 11.612 24.112 -9.289 1.00 86.31 927 GLY A C 1
ATOM 7249 O O . GLY A 1 927 ? 12.641 23.480 -9.048 1.00 86.31 927 GLY A O 1
ATOM 7250 N N . MET A 1 928 ? 11.456 24.726 -10.470 1.00 92.56 928 MET A N 1
ATOM 7251 C CA . MET A 1 928 ? 12.431 24.568 -11.569 1.00 92.56 928 MET A CA 1
ATOM 7252 C C . MET A 1 928 ? 13.810 25.182 -11.273 1.00 92.56 928 MET A C 1
ATOM 7254 O O . MET A 1 928 ? 14.836 24.643 -11.694 1.00 92.56 928 MET A O 1
ATOM 7258 N N . ILE A 1 929 ? 13.873 26.270 -10.497 1.00 93.31 929 ILE A N 1
ATOM 7259 C CA . ILE A 1 929 ? 15.153 26.838 -10.031 1.00 93.31 929 ILE A CA 1
ATOM 7260 C C . ILE A 1 929 ? 15.899 25.826 -9.149 1.00 93.31 929 ILE A C 1
ATOM 7262 O O . ILE A 1 929 ? 17.101 25.607 -9.332 1.00 93.31 929 ILE A O 1
ATOM 7266 N N . ASP A 1 930 ? 15.185 25.190 -8.221 1.00 90.88 930 ASP A N 1
ATOM 7267 C CA . ASP A 1 930 ? 15.746 24.198 -7.302 1.00 90.88 930 ASP A CA 1
ATOM 7268 C C . ASP A 1 930 ? 16.168 22.938 -8.059 1.00 90.88 930 ASP A C 1
ATOM 7270 O O . ASP A 1 930 ? 17.286 22.447 -7.897 1.00 90.88 930 ASP A O 1
ATOM 7274 N N . TYR A 1 931 ? 15.334 22.500 -9.003 1.00 91.31 931 TYR A N 1
ATOM 7275 C CA . TYR A 1 931 ? 15.619 21.391 -9.903 1.00 91.31 931 TYR A CA 1
ATOM 7276 C C . TYR A 1 931 ? 16.969 21.532 -10.616 1.00 91.31 931 TYR A C 1
ATOM 7278 O O . TYR A 1 931 ? 17.771 20.589 -10.594 1.00 91.31 931 TYR A O 1
ATOM 7286 N N . TYR A 1 932 ? 17.233 22.692 -11.230 1.00 92.62 932 TYR A N 1
ATOM 7287 C CA . TYR A 1 932 ? 18.490 22.940 -11.934 1.00 92.62 932 TYR A CA 1
ATOM 7288 C C . TYR A 1 932 ? 19.663 23.127 -10.970 1.00 92.62 932 TYR A C 1
ATOM 7290 O O . TYR A 1 932 ? 20.717 22.521 -11.181 1.00 92.62 932 TYR A O 1
ATOM 7298 N N . LYS A 1 933 ? 19.504 23.920 -9.899 1.00 90.38 933 LYS A N 1
ATOM 7299 C CA . LYS A 1 933 ? 20.616 24.210 -8.978 1.00 90.38 933 LYS A CA 1
ATOM 7300 C C . LYS A 1 933 ? 21.074 22.961 -8.220 1.00 90.38 933 LYS A C 1
ATOM 7302 O O . LYS A 1 933 ? 22.275 22.765 -8.041 1.00 90.38 933 LYS A O 1
ATOM 7307 N N . ASP A 1 934 ? 20.158 22.074 -7.832 1.00 87.25 934 ASP A N 1
ATOM 7308 C CA . ASP A 1 934 ? 20.488 20.890 -7.031 1.00 87.25 934 ASP A CA 1
ATOM 7309 C C . ASP A 1 934 ? 21.222 19.807 -7.836 1.00 87.25 934 ASP A C 1
ATOM 7311 O O . ASP A 1 934 ? 21.943 18.966 -7.271 1.00 87.25 934 ASP A O 1
ATOM 7315 N N . ARG A 1 935 ? 21.114 19.883 -9.166 1.00 88.19 935 ARG A N 1
ATOM 7316 C CA . ARG A 1 935 ? 21.858 19.081 -10.147 1.00 88.19 935 ARG A CA 1
ATOM 7317 C C . ARG A 1 935 ? 23.236 19.657 -10.490 1.00 88.19 935 ARG A C 1
ATOM 7319 O O . ARG A 1 935 ? 23.999 18.995 -11.193 1.00 88.19 935 ARG A O 1
ATOM 7326 N N . CYS A 1 936 ? 23.591 20.829 -9.967 1.00 88.31 936 CYS A N 1
ATOM 7327 C CA . CYS A 1 936 ? 24.939 21.399 -10.037 1.00 88.31 936 CYS A CA 1
ATOM 7328 C C . CYS A 1 936 ? 25.744 21.113 -8.755 1.00 88.31 936 CYS A C 1
ATOM 7330 O O . CYS A 1 936 ? 25.255 20.468 -7.823 1.00 88.31 936 CYS A O 1
ATOM 7332 N N . ARG A 1 937 ? 27.008 21.550 -8.714 1.00 87.25 937 ARG A N 1
ATOM 7333 C CA . ARG A 1 937 ? 27.889 21.375 -7.542 1.00 87.25 937 ARG A CA 1
ATOM 7334 C C . ARG A 1 937 ? 27.350 22.108 -6.316 1.00 87.25 937 ARG A C 1
ATOM 7336 O O . ARG A 1 937 ? 26.833 23.221 -6.448 1.00 87.25 937 ARG A O 1
ATOM 7343 N N . ILE A 1 938 ? 27.532 21.537 -5.122 1.00 85.00 938 ILE A N 1
ATOM 7344 C CA . ILE A 1 938 ? 26.970 22.097 -3.883 1.00 85.00 938 ILE A CA 1
ATOM 7345 C C . ILE A 1 938 ? 27.444 23.535 -3.611 1.00 85.00 938 ILE A C 1
ATOM 7347 O O . ILE A 1 938 ? 26.625 24.398 -3.291 1.00 85.00 938 ILE A O 1
ATOM 7351 N N . LYS A 1 939 ? 28.727 23.837 -3.868 1.00 84.56 939 LYS A N 1
ATOM 7352 C CA . LYS A 1 939 ? 29.313 25.184 -3.721 1.00 84.56 939 LYS A CA 1
ATOM 7353 C C . LYS A 1 939 ? 28.665 26.250 -4.607 1.00 84.56 939 LYS A C 1
ATOM 7355 O O . LYS A 1 939 ? 28.661 27.423 -4.245 1.00 84.56 939 LYS A O 1
ATOM 7360 N N . ALA A 1 940 ? 28.113 25.864 -5.756 1.00 85.56 940 ALA A N 1
ATOM 7361 C CA . ALA A 1 940 ? 27.520 26.799 -6.707 1.00 85.56 940 ALA A CA 1
ATOM 7362 C C . ALA A 1 940 ? 26.034 27.075 -6.442 1.00 85.56 940 ALA A C 1
ATOM 7364 O O . ALA A 1 940 ? 25.498 28.048 -6.969 1.00 85.56 940 ALA A O 1
ATOM 7365 N N . ARG A 1 941 ? 25.359 26.261 -5.615 1.00 88.00 941 ARG A N 1
ATOM 7366 C CA . ARG A 1 941 ? 23.897 26.312 -5.423 1.00 88.00 941 ARG A CA 1
ATOM 7367 C C . ARG A 1 941 ? 23.384 27.675 -4.984 1.00 88.00 941 ARG A C 1
ATOM 7369 O O . ARG A 1 941 ? 22.379 28.134 -5.518 1.00 88.00 941 ARG A O 1
ATOM 7376 N N . ARG A 1 942 ? 24.073 28.336 -4.045 1.00 87.75 942 ARG A N 1
ATOM 7377 C CA . ARG A 1 942 ? 23.689 29.678 -3.581 1.00 87.75 942 ARG A CA 1
ATOM 7378 C C . ARG A 1 942 ? 23.735 30.670 -4.740 1.00 87.75 942 ARG A C 1
ATOM 7380 O O . ARG A 1 942 ? 22.712 31.263 -5.059 1.00 87.75 942 ARG A O 1
ATOM 7387 N N . THR A 1 943 ? 24.882 30.799 -5.404 1.00 88.62 943 THR A N 1
ATOM 7388 C CA . THR A 1 943 ? 25.058 31.708 -6.548 1.00 88.62 943 THR A CA 1
ATOM 7389 C C . THR A 1 943 ? 24.071 31.399 -7.673 1.00 88.62 943 THR A C 1
ATOM 7391 O O . THR A 1 943 ? 23.428 32.312 -8.178 1.00 88.62 943 THR A O 1
ATOM 7394 N N . LEU A 1 944 ? 23.878 30.121 -8.014 1.00 89.69 944 LEU A N 1
ATOM 7395 C CA . LEU A 1 944 ? 22.915 29.682 -9.026 1.00 89.69 944 LEU A CA 1
ATOM 7396 C C . LEU A 1 944 ? 21.472 30.021 -8.653 1.00 89.69 944 LEU A C 1
ATOM 7398 O O . LEU A 1 944 ? 20.718 30.437 -9.523 1.00 89.69 944 LEU A O 1
ATOM 7402 N N . SER A 1 945 ? 21.081 29.894 -7.383 1.00 90.38 945 SER A N 1
ATOM 7403 C CA . SER A 1 945 ? 19.727 30.239 -6.938 1.00 90.38 945 SER A CA 1
ATOM 7404 C C . SER A 1 945 ? 19.405 31.711 -7.206 1.00 90.38 945 SER A C 1
ATOM 7406 O O . SER A 1 945 ? 18.312 32.020 -7.673 1.00 90.38 945 SER A O 1
ATOM 7408 N N . PHE A 1 946 ? 20.350 32.615 -6.929 1.00 89.62 946 PHE A N 1
ATOM 7409 C CA . PHE A 1 946 ? 20.192 34.042 -7.220 1.00 89.62 946 PHE A CA 1
ATOM 7410 C C . PHE A 1 946 ? 20.301 34.326 -8.722 1.00 89.62 946 PHE A C 1
ATOM 7412 O O . PHE A 1 946 ? 19.471 35.054 -9.258 1.00 89.62 946 PHE A O 1
ATOM 7419 N N . PHE A 1 947 ? 21.260 33.702 -9.412 1.00 90.00 947 PHE A N 1
ATOM 7420 C CA . PHE A 1 947 ? 21.468 33.860 -10.853 1.00 90.00 947 PHE A CA 1
ATOM 7421 C C . PHE A 1 947 ? 20.254 33.431 -11.682 1.00 90.00 947 PHE A C 1
ATOM 7423 O O . PHE A 1 947 ? 19.793 34.184 -12.533 1.00 90.00 947 PHE A O 1
ATOM 7430 N N . LEU A 1 948 ? 19.696 32.249 -11.412 1.00 91.69 948 LEU A N 1
ATOM 7431 C CA . LEU A 1 948 ? 18.511 31.743 -12.103 1.00 91.69 948 LEU A CA 1
ATOM 7432 C C . LEU A 1 948 ? 17.273 32.588 -11.789 1.00 91.69 948 LEU A C 1
ATOM 7434 O O . LEU A 1 948 ? 16.473 32.844 -12.680 1.00 91.69 948 LEU A O 1
ATOM 7438 N N . ARG A 1 949 ? 17.140 33.097 -10.559 1.00 90.50 949 ARG A N 1
ATOM 7439 C CA . ARG A 1 949 ? 16.041 34.004 -10.194 1.00 90.50 949 ARG A CA 1
ATOM 7440 C C . ARG A 1 949 ? 16.161 35.379 -10.853 1.00 90.50 949 ARG A C 1
ATOM 7442 O O . ARG A 1 949 ? 15.153 36.014 -11.144 1.00 90.50 949 ARG A O 1
ATOM 7449 N N . ASP A 1 950 ? 17.379 35.853 -11.084 1.00 88.69 950 ASP A N 1
ATOM 7450 C CA . ASP A 1 950 ? 17.637 37.081 -11.840 1.00 88.69 950 ASP A CA 1
ATOM 7451 C C . ASP A 1 950 ? 17.410 36.867 -13.349 1.00 88.69 950 ASP A C 1
ATOM 7453 O O . ASP A 1 950 ? 16.820 37.717 -14.015 1.00 88.69 950 ASP A O 1
ATOM 7457 N N . MET A 1 951 ? 17.770 35.688 -13.873 1.00 89.69 951 MET A N 1
ATOM 7458 C CA . MET A 1 951 ? 17.459 35.256 -15.241 1.00 89.69 951 MET A CA 1
ATOM 7459 C C . MET A 1 951 ? 15.954 35.163 -15.489 1.00 89.69 951 MET A C 1
ATOM 7461 O O . MET A 1 951 ? 15.482 35.680 -16.497 1.00 89.69 951 MET A O 1
ATOM 7465 N N . GLN A 1 952 ? 15.204 34.584 -14.550 1.00 89.75 952 GLN A N 1
ATOM 7466 C CA . GLN A 1 952 ? 13.740 34.531 -14.575 1.00 89.75 952 GLN A CA 1
ATOM 7467 C C . GLN A 1 952 ? 13.120 35.932 -14.720 1.00 89.75 952 GLN A C 1
ATOM 7469 O O . GLN A 1 952 ? 12.153 36.124 -15.446 1.00 89.75 952 GLN A O 1
ATOM 7474 N N . LYS A 1 953 ? 13.708 36.945 -14.073 1.00 87.75 953 LYS A N 1
ATOM 7475 C CA . LYS A 1 953 ? 13.254 38.345 -14.146 1.00 87.75 953 LYS A CA 1
ATOM 7476 C C . LYS A 1 953 ? 13.710 39.089 -15.408 1.00 87.75 953 LYS A C 1
ATOM 7478 O O . LYS A 1 953 ? 13.418 40.274 -15.537 1.00 87.75 953 LYS A O 1
ATOM 7483 N N . GLY A 1 954 ? 14.436 38.431 -16.314 1.00 83.06 954 GLY A N 1
ATOM 7484 C CA . GLY A 1 954 ? 14.966 39.035 -17.540 1.00 83.06 954 GLY A CA 1
ATOM 7485 C C . GLY A 1 954 ? 16.231 39.880 -17.349 1.00 83.06 954 GLY A C 1
ATOM 7486 O O . GLY A 1 954 ? 16.614 40.607 -18.261 1.00 83.06 954 GLY A O 1
ATOM 7487 N N . ASN A 1 955 ? 16.891 39.794 -16.189 1.00 79.56 955 ASN A N 1
ATOM 7488 C CA . ASN A 1 955 ? 18.052 40.625 -15.847 1.00 79.56 955 ASN A CA 1
ATOM 7489 C C . ASN A 1 955 ? 19.411 39.942 -16.100 1.00 79.56 955 ASN A C 1
ATOM 7491 O O . ASN A 1 955 ? 20.452 40.603 -16.027 1.00 79.56 955 ASN A O 1
ATOM 7495 N N . ALA A 1 956 ? 19.437 38.627 -16.349 1.00 69.25 956 ALA A N 1
ATOM 7496 C CA . ALA A 1 956 ? 20.668 37.904 -16.672 1.00 69.25 956 ALA A CA 1
ATOM 7497 C C . ALA A 1 956 ? 21.012 38.026 -18.164 1.00 69.25 956 ALA A C 1
ATOM 7499 O O . ALA A 1 956 ? 20.145 37.891 -19.025 1.00 69.25 956 ALA A O 1
ATOM 7500 N N . ASN A 1 957 ? 22.297 38.225 -18.476 1.00 66.75 957 ASN A N 1
ATOM 7501 C CA . ASN A 1 957 ? 22.737 38.581 -19.829 1.00 66.75 957 ASN A CA 1
ATOM 7502 C C . ASN A 1 957 ? 23.074 37.382 -20.727 1.00 66.75 957 ASN A C 1
ATOM 7504 O O . ASN A 1 957 ? 23.145 37.544 -21.948 1.00 66.75 957 ASN A O 1
ATOM 7508 N N . LYS A 1 958 ? 23.294 36.187 -20.164 1.00 73.94 958 LYS A N 1
ATOM 7509 C CA . LYS A 1 958 ? 23.631 34.980 -20.934 1.00 73.94 958 LYS A CA 1
ATOM 7510 C C . LYS A 1 958 ? 22.687 33.818 -20.603 1.00 73.94 958 LYS A C 1
ATOM 7512 O O . LYS A 1 958 ? 22.800 33.252 -19.515 1.00 73.94 958 LYS A O 1
ATOM 7517 N N . PRO A 1 959 ? 21.788 33.417 -21.525 1.00 71.12 959 PRO A N 1
ATOM 7518 C CA . PRO A 1 959 ? 21.078 32.148 -21.396 1.00 71.12 959 PRO A CA 1
ATOM 7519 C C . PRO A 1 959 ? 22.057 30.968 -21.557 1.00 71.12 959 PRO A C 1
ATOM 7521 O O . PRO A 1 959 ? 23.188 31.166 -22.019 1.00 71.12 959 PRO A O 1
ATOM 7524 N N . PRO A 1 960 ? 21.656 29.733 -21.205 1.00 83.06 960 PRO A N 1
ATOM 7525 C CA . PRO A 1 960 ? 22.448 28.546 -21.507 1.00 83.06 960 PRO A CA 1
ATOM 7526 C C . PRO A 1 960 ? 22.800 28.462 -22.994 1.00 83.06 960 PRO A C 1
ATOM 7528 O O . PRO A 1 960 ? 21.992 28.796 -23.861 1.00 83.06 960 PRO A O 1
ATOM 7531 N N . VAL A 1 961 ? 24.006 27.983 -23.293 1.00 80.88 961 VAL A N 1
ATOM 7532 C CA . VAL A 1 961 ? 24.500 27.823 -24.667 1.00 80.88 961 VAL A CA 1
ATOM 7533 C C . VAL A 1 961 ? 24.885 26.369 -24.889 1.00 80.88 961 VAL A C 1
ATOM 7535 O O . VAL A 1 961 ? 25.428 25.724 -23.995 1.00 80.88 961 VAL A O 1
ATOM 7538 N N . ILE A 1 962 ? 24.621 25.859 -26.094 1.00 86.94 962 ILE A N 1
ATOM 7539 C CA . ILE A 1 962 ? 25.087 24.533 -26.504 1.00 86.94 962 ILE A CA 1
ATOM 7540 C C . ILE A 1 962 ? 26.621 24.578 -26.616 1.00 86.94 962 ILE A C 1
ATOM 7542 O O . ILE A 1 962 ? 27.145 25.365 -27.414 1.00 86.94 962 ILE A O 1
ATOM 7546 N N . PRO A 1 963 ? 27.363 23.776 -25.832 1.00 88.19 963 PRO A N 1
ATOM 7547 C CA . PRO A 1 963 ? 28.821 23.769 -25.872 1.00 88.19 963 PRO A CA 1
ATOM 7548 C C . PRO A 1 963 ? 29.359 23.380 -27.252 1.00 88.19 963 PRO A C 1
ATOM 7550 O O . PRO A 1 963 ? 28.719 22.656 -28.008 1.00 88.19 963 PRO A O 1
ATOM 7553 N N . LYS A 1 964 ? 30.586 23.812 -27.574 1.00 85.06 964 LYS A N 1
ATOM 7554 C CA . LYS A 1 964 ? 31.226 23.463 -28.857 1.00 85.06 964 LYS A CA 1
ATOM 7555 C C . LYS A 1 964 ? 31.502 21.962 -28.999 1.00 85.06 964 LYS A C 1
ATOM 7557 O O . LYS A 1 964 ? 31.455 21.444 -30.108 1.00 85.06 964 LYS A O 1
ATOM 7562 N N . ALA A 1 965 ? 31.820 21.289 -27.894 1.00 88.56 965 ALA A N 1
ATOM 7563 C CA . ALA A 1 965 ? 32.140 19.867 -27.874 1.00 88.56 965 ALA A CA 1
ATOM 7564 C C . ALA A 1 965 ? 30.927 19.047 -27.419 1.00 88.56 965 ALA A C 1
ATOM 7566 O O . ALA A 1 965 ? 30.321 19.355 -26.391 1.00 88.56 965 ALA A O 1
ATOM 7567 N N . PHE A 1 966 ? 30.603 18.000 -28.178 1.00 91.00 966 PHE A N 1
ATOM 7568 C CA . PHE A 1 966 ? 29.653 16.971 -27.763 1.00 91.00 966 PHE A CA 1
ATOM 7569 C C . PHE A 1 966 ? 30.307 15.995 -26.772 1.00 91.00 966 PHE A C 1
ATOM 7571 O O . PHE A 1 966 ? 31.528 15.958 -26.605 1.00 91.00 966 PHE A O 1
ATOM 7578 N N . ILE A 1 967 ? 29.483 15.195 -26.104 1.00 92.44 967 ILE A N 1
ATOM 7579 C CA . ILE A 1 967 ? 29.908 14.136 -25.190 1.00 92.44 967 ILE A CA 1
ATOM 7580 C C . ILE A 1 967 ? 30.542 13.006 -26.010 1.00 92.44 967 ILE A C 1
ATOM 7582 O O . ILE A 1 967 ? 29.856 12.336 -26.781 1.00 92.44 967 ILE A O 1
ATOM 7586 N N . SER A 1 968 ? 31.849 12.802 -25.840 1.00 88.94 968 SER A N 1
ATOM 7587 C CA . SER A 1 968 ? 32.599 11.722 -26.493 1.00 88.94 968 SER A CA 1
ATOM 7588 C C . SER A 1 968 ? 32.311 10.352 -25.876 1.00 88.94 968 SER A C 1
ATOM 7590 O O . SER A 1 968 ? 32.198 9.369 -26.597 1.00 88.94 968 SER A O 1
ATOM 7592 N N . ASP A 1 969 ? 32.158 10.298 -24.552 1.00 90.00 969 ASP A N 1
ATOM 7593 C CA . ASP A 1 969 ? 31.867 9.083 -23.796 1.00 90.00 969 ASP A CA 1
ATOM 7594 C C . ASP A 1 969 ? 30.581 9.264 -22.980 1.00 90.00 969 ASP A C 1
ATOM 7596 O O . ASP A 1 969 ? 30.541 9.941 -21.944 1.00 90.00 969 ASP A O 1
ATOM 7600 N N . VAL A 1 970 ? 29.497 8.674 -23.481 1.00 89.25 970 VAL A N 1
ATOM 7601 C CA . VAL A 1 970 ? 28.176 8.758 -22.847 1.00 89.25 970 VAL A CA 1
ATOM 7602 C C . VAL A 1 970 ? 28.158 7.982 -21.531 1.00 89.25 970 VAL A C 1
ATOM 7604 O O . VAL A 1 970 ? 27.557 8.440 -20.561 1.00 89.25 970 VAL A O 1
ATOM 7607 N N . ALA A 1 971 ? 28.892 6.872 -21.440 1.00 89.94 971 ALA A N 1
ATOM 7608 C CA . ALA A 1 971 ? 28.949 6.059 -20.232 1.00 89.94 971 ALA A CA 1
ATOM 7609 C C . ALA A 1 971 ? 29.669 6.766 -19.077 1.00 89.94 971 ALA A C 1
ATOM 7611 O O . ALA A 1 971 ? 29.319 6.571 -17.914 1.00 89.94 971 ALA A O 1
ATOM 7612 N N . ASP A 1 972 ? 30.651 7.619 -19.380 1.00 90.12 972 ASP A N 1
ATOM 7613 C CA . ASP A 1 972 ? 31.272 8.508 -18.385 1.00 90.12 972 ASP A CA 1
ATOM 7614 C C . ASP A 1 972 ? 30.249 9.498 -17.800 1.00 90.12 972 ASP A C 1
ATOM 7616 O O . ASP A 1 972 ? 30.203 9.731 -16.593 1.00 90.12 972 ASP A O 1
ATOM 7620 N N . THR A 1 973 ? 29.371 10.030 -18.655 1.00 87.69 973 THR A N 1
ATOM 7621 C CA . THR A 1 973 ? 28.332 10.989 -18.252 1.00 87.69 973 THR A CA 1
ATOM 7622 C C . THR A 1 973 ? 27.182 10.327 -17.489 1.00 87.69 973 THR A C 1
ATOM 7624 O O . THR A 1 973 ? 26.644 10.942 -16.572 1.00 87.69 973 THR A O 1
ATOM 7627 N N . CYS A 1 974 ? 26.821 9.086 -17.828 1.00 86.38 974 CYS A N 1
ATOM 7628 C CA . CYS A 1 974 ? 25.749 8.346 -17.157 1.00 86.38 974 CYS A CA 1
ATOM 7629 C C . CYS A 1 974 ? 26.164 7.753 -15.800 1.00 86.38 974 CYS A C 1
ATOM 7631 O O . CYS A 1 974 ? 25.314 7.641 -14.925 1.00 86.38 974 CYS A O 1
ATOM 7633 N N . PHE A 1 975 ? 27.435 7.371 -15.609 1.00 87.38 975 PHE A N 1
ATOM 7634 C CA . PHE A 1 975 ? 27.871 6.651 -14.400 1.00 87.38 975 PHE A CA 1
ATOM 7635 C C . PHE A 1 975 ? 28.949 7.386 -13.592 1.00 87.38 975 PHE A C 1
ATOM 7637 O O . PHE A 1 975 ? 28.729 7.719 -12.427 1.00 87.38 975 PHE A O 1
ATOM 7644 N N . ASN A 1 976 ? 30.102 7.682 -14.202 1.00 89.69 976 ASN A N 1
ATOM 7645 C CA . ASN A 1 976 ? 31.260 8.203 -13.470 1.00 89.69 976 ASN A CA 1
ATOM 7646 C C . ASN A 1 976 ? 30.998 9.607 -12.910 1.00 89.69 976 ASN A C 1
ATOM 7648 O O . ASN A 1 976 ? 31.127 9.833 -11.708 1.00 89.69 976 ASN A O 1
ATOM 7652 N N . ARG A 1 977 ? 30.592 10.558 -13.764 1.00 86.88 977 ARG A N 1
ATOM 7653 C CA . ARG A 1 977 ? 30.443 11.973 -13.374 1.00 86.88 977 ARG A CA 1
ATOM 7654 C C . ARG A 1 977 ? 29.390 12.208 -12.288 1.00 86.88 977 ARG A C 1
ATOM 7656 O O . ARG A 1 977 ? 29.684 12.980 -11.370 1.00 86.88 977 ARG A O 1
ATOM 7663 N N . PRO A 1 978 ? 28.190 11.590 -12.332 1.00 83.62 978 PRO A N 1
ATOM 7664 C CA . PRO A 1 978 ? 27.214 11.743 -11.259 1.00 83.62 978 PRO A CA 1
ATOM 7665 C C . PRO A 1 978 ? 27.745 11.245 -9.912 1.00 83.62 978 PRO A C 1
ATOM 7667 O O . PRO A 1 978 ? 27.607 11.958 -8.914 1.00 83.62 978 PRO A O 1
ATOM 7670 N N . LEU A 1 979 ? 28.393 10.073 -9.892 1.00 84.50 979 LEU A N 1
ATOM 7671 C CA . LEU A 1 979 ? 28.965 9.484 -8.682 1.00 84.50 979 LEU A CA 1
ATOM 7672 C C . LEU A 1 979 ? 30.136 10.323 -8.148 1.00 84.50 979 LEU A C 1
ATOM 7674 O O . LEU A 1 979 ? 30.136 10.708 -6.980 1.00 84.50 979 LEU A O 1
ATOM 7678 N N . GLU A 1 980 ? 31.088 10.695 -9.005 1.00 86.88 980 GLU A N 1
ATOM 7679 C CA . GLU A 1 980 ? 32.218 11.554 -8.634 1.00 86.88 980 GLU A CA 1
ATOM 7680 C C . GLU A 1 980 ? 31.775 12.910 -8.092 1.00 86.88 980 GLU A C 1
ATOM 7682 O O . GLU A 1 980 ? 32.349 13.396 -7.114 1.00 86.88 980 GLU A O 1
ATOM 7687 N N . ARG A 1 981 ? 30.749 13.528 -8.693 1.00 85.00 981 ARG A N 1
ATOM 7688 C CA . ARG A 1 981 ? 30.200 14.790 -8.191 1.00 85.00 981 ARG A CA 1
ATOM 7689 C C . ARG A 1 981 ? 29.672 14.618 -6.775 1.00 85.00 981 ARG A C 1
ATOM 7691 O O . ARG A 1 981 ? 29.995 15.441 -5.931 1.00 85.00 981 ARG A O 1
ATOM 7698 N N . ARG A 1 982 ? 28.876 13.579 -6.506 1.00 81.56 982 ARG A N 1
ATOM 7699 C CA . ARG A 1 982 ? 28.306 13.356 -5.168 1.00 81.56 982 ARG A CA 1
ATOM 7700 C C . ARG A 1 982 ? 29.395 13.139 -4.124 1.00 81.56 982 ARG A C 1
ATOM 7702 O O . ARG A 1 982 ? 29.330 13.746 -3.063 1.00 81.56 982 ARG A O 1
ATOM 7709 N N . LEU A 1 983 ? 30.416 12.347 -4.451 1.00 85.69 983 LEU A N 1
ATOM 7710 C CA . LEU A 1 983 ? 31.580 12.163 -3.582 1.00 85.69 983 LEU A CA 1
ATOM 7711 C C . LEU A 1 983 ? 32.296 13.494 -3.314 1.00 85.69 983 LEU A C 1
ATOM 7713 O O . LEU A 1 983 ? 32.628 13.788 -2.171 1.00 85.69 983 LEU A O 1
ATOM 7717 N N . ARG A 1 984 ? 32.464 14.335 -4.341 1.00 84.88 984 ARG A N 1
ATOM 7718 C CA . ARG A 1 984 ? 33.053 15.671 -4.191 1.00 84.88 984 ARG A CA 1
ATOM 7719 C C . ARG A 1 984 ? 32.176 16.611 -3.363 1.00 84.88 984 ARG A C 1
ATOM 7721 O O . ARG A 1 984 ? 32.703 17.332 -2.530 1.00 84.88 984 ARG A O 1
ATOM 7728 N N . ASP A 1 985 ? 30.857 16.598 -3.556 1.00 82.31 985 ASP A N 1
ATOM 7729 C CA . ASP A 1 985 ? 29.919 17.406 -2.766 1.00 82.31 985 ASP A CA 1
ATOM 7730 C C . ASP A 1 985 ? 30.029 17.046 -1.270 1.00 82.31 985 ASP A C 1
ATOM 7732 O O . ASP A 1 985 ? 29.996 17.933 -0.419 1.00 82.31 985 ASP A O 1
ATOM 7736 N N . VAL A 1 986 ? 30.212 15.760 -0.944 1.00 82.75 986 VAL A N 1
ATOM 7737 C CA . VAL A 1 986 ? 30.467 15.287 0.428 1.00 82.75 986 VAL A CA 1
ATOM 7738 C C . VAL A 1 986 ? 31.814 15.797 0.954 1.00 82.75 986 VAL A C 1
ATOM 7740 O O . VAL A 1 986 ? 31.870 16.291 2.075 1.00 82.75 986 VAL A O 1
ATOM 7743 N N . GLU A 1 987 ? 32.895 15.696 0.174 1.00 82.94 987 GLU A N 1
ATOM 7744 C CA . GLU A 1 987 ? 34.231 16.200 0.560 1.00 82.94 987 GLU A CA 1
ATOM 7745 C C . GLU A 1 987 ? 34.243 17.717 0.791 1.00 82.94 987 GLU A C 1
ATOM 7747 O O . GLU A 1 987 ? 34.969 18.226 1.642 1.00 82.94 987 GLU A O 1
ATOM 7752 N N . GLU A 1 988 ? 33.442 18.453 0.025 1.00 80.12 988 GLU A N 1
ATOM 7753 C CA . GLU A 1 988 ? 33.359 19.909 0.084 1.00 80.12 988 GLU A CA 1
ATOM 7754 C C . GLU A 1 988 ? 32.485 20.436 1.230 1.00 80.12 988 GLU A C 1
ATOM 7756 O O . GLU A 1 988 ? 32.505 21.642 1.494 1.00 80.12 988 GLU A O 1
ATOM 7761 N N . THR A 1 989 ? 31.738 19.561 1.908 1.00 76.62 989 THR A N 1
ATOM 7762 C CA . THR A 1 989 ? 30.802 19.930 2.974 1.00 76.62 989 THR A CA 1
ATOM 7763 C C . THR A 1 989 ? 31.376 19.588 4.348 1.00 76.62 989 THR A C 1
ATOM 7765 O O . THR A 1 989 ? 31.761 18.453 4.615 1.00 76.62 989 THR A O 1
ATOM 7768 N N . THR A 1 990 ? 31.407 20.571 5.253 1.00 66.38 990 THR A N 1
ATOM 7769 C CA . THR A 1 990 ? 31.939 20.399 6.617 1.00 66.38 990 THR A CA 1
ATOM 7770 C C . THR A 1 990 ? 30.882 19.983 7.644 1.00 66.38 990 THR A C 1
ATOM 7772 O O . THR A 1 990 ? 31.229 19.368 8.646 1.00 66.38 990 THR A O 1
ATOM 7775 N N . THR A 1 991 ? 29.601 20.279 7.408 1.00 67.06 991 THR A N 1
ATOM 7776 C CA . THR A 1 991 ? 28.472 19.950 8.297 1.00 67.06 991 THR A CA 1
ATOM 7777 C C . THR A 1 991 ? 27.487 18.998 7.613 1.00 67.06 991 THR A C 1
ATOM 7779 O O . THR A 1 991 ? 27.169 19.167 6.442 1.00 67.06 991 THR A O 1
ATOM 7782 N N . GLY A 1 992 ? 26.997 17.971 8.316 1.00 68.81 992 GLY A N 1
ATOM 7783 C CA . GLY A 1 992 ? 26.063 16.990 7.730 1.00 68.81 992 GLY A CA 1
ATOM 7784 C C . GLY A 1 992 ? 26.700 16.025 6.717 1.00 68.81 992 GLY A C 1
ATOM 7785 O O . GLY A 1 992 ? 25.999 15.347 5.970 1.00 68.81 992 GLY A O 1
ATOM 7786 N N . ARG A 1 993 ? 28.037 15.937 6.686 1.00 74.94 993 ARG A N 1
ATOM 7787 C CA . ARG A 1 993 ? 28.803 15.044 5.799 1.00 74.94 993 ARG A CA 1
ATOM 7788 C C . ARG A 1 993 ? 28.394 13.572 5.955 1.00 74.94 993 ARG A C 1
ATOM 7790 O O . ARG A 1 993 ? 28.245 12.866 4.959 1.00 74.94 993 ARG A O 1
ATOM 7797 N N . ASN A 1 994 ? 28.165 13.139 7.194 1.00 76.69 994 ASN A N 1
ATOM 7798 C CA . ASN A 1 994 ? 27.723 11.784 7.529 1.00 76.69 994 ASN A CA 1
ATOM 7799 C C . ASN A 1 994 ? 26.320 11.493 6.986 1.00 76.69 994 ASN A C 1
ATOM 7801 O O . ASN A 1 994 ? 26.114 10.462 6.352 1.00 76.69 994 ASN A O 1
ATOM 7805 N N . ASP A 1 995 ? 25.389 12.438 7.140 1.00 72.38 995 ASP A N 1
ATOM 7806 C CA . ASP A 1 995 ? 24.030 12.322 6.601 1.00 72.38 995 ASP A CA 1
ATOM 7807 C C . ASP A 1 995 ? 24.036 12.243 5.071 1.00 72.38 995 ASP A C 1
ATOM 7809 O O . ASP A 1 995 ? 23.255 11.504 4.468 1.00 72.38 995 ASP A O 1
ATOM 7813 N N . MET A 1 996 ? 24.935 12.988 4.419 1.00 72.69 996 MET A N 1
ATOM 7814 C CA . MET A 1 996 ? 25.115 12.914 2.969 1.00 72.69 996 MET A CA 1
ATOM 7815 C C . MET A 1 996 ? 25.675 11.555 2.525 1.00 72.69 996 MET A C 1
ATOM 7817 O O . MET A 1 996 ? 25.243 11.037 1.495 1.00 72.69 996 MET A O 1
ATOM 7821 N N . LEU A 1 997 ? 26.596 10.957 3.290 1.00 76.38 997 LEU A N 1
ATOM 7822 C CA . LEU A 1 997 ? 27.138 9.622 3.013 1.00 76.38 997 LEU A CA 1
ATOM 7823 C C . LEU A 1 997 ? 26.135 8.500 3.275 1.00 76.38 997 LEU A C 1
ATOM 7825 O O . LEU A 1 997 ? 26.033 7.586 2.458 1.00 76.38 997 LEU A O 1
ATOM 7829 N N . ALA A 1 998 ? 25.347 8.592 4.346 1.00 71.12 998 ALA A N 1
ATOM 7830 C CA . ALA A 1 998 ? 24.257 7.656 4.621 1.00 71.12 998 ALA A CA 1
ATOM 7831 C C . ALA A 1 998 ? 23.252 7.603 3.457 1.00 71.12 998 ALA A C 1
ATOM 7833 O O . ALA A 1 998 ? 22.749 6.538 3.103 1.00 71.12 998 ALA A O 1
ATOM 7834 N N . LYS A 1 999 ? 23.026 8.743 2.793 1.00 64.44 999 LYS A N 1
ATOM 7835 C CA . LYS A 1 999 ? 22.159 8.849 1.611 1.00 64.44 999 LYS A CA 1
ATOM 7836 C C . LYS A 1 999 ? 22.836 8.411 0.301 1.00 64.44 999 LYS A C 1
ATOM 7838 O O . LYS A 1 999 ? 22.140 8.116 -0.664 1.00 64.44 999 LYS A O 1
ATOM 7843 N N . LEU A 1 1000 ? 24.167 8.323 0.236 1.00 65.88 1000 LEU A N 1
ATOM 7844 C CA . LEU A 1 1000 ? 24.932 8.080 -1.000 1.00 65.88 1000 LEU A CA 1
ATOM 7845 C C . LEU A 1 1000 ? 24.659 6.704 -1.655 1.00 65.88 1000 LEU A C 1
ATOM 7847 O O . LEU A 1 1000 ? 24.733 6.576 -2.879 1.00 65.88 1000 LEU A O 1
ATOM 7851 N N . ILE A 1 1001 ? 24.346 5.672 -0.865 1.00 55.56 1001 ILE A N 1
ATOM 7852 C CA . ILE A 1 1001 ? 24.176 4.287 -1.360 1.00 55.56 1001 ILE A CA 1
ATOM 7853 C C . ILE A 1 1001 ? 22.821 4.078 -2.015 1.00 55.56 1001 ILE A C 1
ATOM 7855 O O . ILE A 1 1001 ? 22.765 3.576 -3.136 1.00 55.56 1001 ILE A O 1
ATOM 7859 N N . TRP A 1 1002 ? 21.756 4.562 -1.371 1.00 48.00 1002 TRP A N 1
ATOM 7860 C CA . TRP A 1 1002 ? 20.435 4.666 -1.990 1.00 48.00 1002 TRP A CA 1
ATOM 7861 C C . TRP A 1 1002 ? 20.518 5.474 -3.292 1.00 48.00 1002 TRP A C 1
ATOM 7863 O O . TRP A 1 1002 ? 19.993 5.058 -4.322 1.00 48.00 1002 TRP A O 1
ATOM 7873 N N . VAL A 1 1003 ? 21.332 6.535 -3.295 1.00 47.59 1003 VAL A N 1
ATOM 7874 C CA . VAL A 1 1003 ? 21.556 7.385 -4.467 1.00 47.59 1003 VAL A CA 1
ATOM 7875 C C . VAL A 1 1003 ? 22.359 6.698 -5.584 1.00 47.59 1003 VAL A C 1
ATOM 7877 O O . VAL A 1 1003 ? 22.178 7.050 -6.738 1.00 47.59 1003 VAL A O 1
ATOM 7880 N N . SER A 1 1004 ? 23.216 5.705 -5.324 1.00 47.28 1004 SER A N 1
ATOM 7881 C CA . SER A 1 1004 ? 23.949 4.991 -6.397 1.00 47.28 1004 SER A CA 1
ATOM 7882 C C . SER A 1 1004 ? 23.018 4.135 -7.260 1.00 47.28 1004 SER A C 1
ATOM 7884 O O . SER A 1 1004 ? 23.240 3.990 -8.463 1.00 47.28 1004 SER A O 1
ATOM 7886 N N . VAL A 1 1005 ? 21.941 3.633 -6.648 1.00 46.91 1005 VAL A N 1
ATOM 7887 C CA . VAL A 1 1005 ? 20.806 3.040 -7.352 1.00 46.91 1005 VAL A CA 1
ATOM 7888 C C . VAL A 1 1005 ? 19.939 4.143 -7.966 1.00 46.91 1005 VAL A C 1
ATOM 7890 O O . VAL A 1 1005 ? 19.688 4.035 -9.153 1.00 46.91 1005 VAL A O 1
ATOM 7893 N N . GLU A 1 1006 ? 19.575 5.237 -7.274 1.00 48.72 1006 GLU A N 1
ATOM 7894 C CA . GLU A 1 1006 ? 18.778 6.363 -7.843 1.00 48.72 1006 GLU A CA 1
ATOM 7895 C C . GLU A 1 1006 ? 19.451 7.124 -9.005 1.00 48.72 1006 GLU A C 1
ATOM 7897 O O . GLU A 1 1006 ? 18.758 7.658 -9.873 1.00 48.72 1006 GLU A O 1
ATOM 7902 N N . ILE A 1 1007 ? 20.789 7.182 -9.056 1.00 49.75 1007 ILE A N 1
ATOM 7903 C CA . ILE A 1 1007 ? 21.568 7.793 -10.151 1.00 49.75 1007 ILE A CA 1
ATOM 7904 C C . ILE A 1 1007 ? 21.192 7.137 -11.486 1.00 49.75 1007 ILE A C 1
ATOM 7906 O O . ILE A 1 1007 ? 21.177 7.811 -12.512 1.00 49.75 1007 ILE A O 1
ATOM 7910 N N . ILE A 1 1008 ? 20.839 5.850 -11.449 1.00 50.84 1008 ILE A N 1
ATOM 7911 C CA . ILE A 1 1008 ? 20.354 5.062 -12.583 1.00 50.84 1008 ILE A CA 1
ATOM 7912 C C . ILE A 1 1008 ? 18.818 4.892 -12.508 1.00 50.84 1008 ILE A C 1
ATOM 7914 O O . ILE A 1 1008 ? 18.122 4.955 -13.518 1.00 50.84 1008 ILE A O 1
ATOM 7918 N N . ALA A 1 1009 ? 18.268 4.748 -11.304 1.00 45.12 1009 ALA A N 1
ATOM 7919 C CA . ALA A 1 1009 ? 16.859 4.563 -10.963 1.00 45.12 1009 ALA A CA 1
ATOM 7920 C C . ALA A 1 1009 ? 16.136 5.903 -10.751 1.00 45.12 1009 ALA A C 1
ATOM 7922 O O . ALA A 1 1009 ? 15.355 6.082 -9.821 1.00 45.12 1009 ALA A O 1
ATOM 7923 N N . THR A 1 1010 ? 16.344 6.851 -11.664 1.00 46.94 1010 THR A N 1
ATOM 7924 C CA . THR A 1 1010 ? 15.523 8.068 -11.784 1.00 46.94 1010 THR A CA 1
ATOM 7925 C C . THR A 1 1010 ? 14.172 7.778 -12.471 1.00 46.94 1010 THR A C 1
ATOM 7927 O O . THR A 1 1010 ? 13.503 8.669 -12.993 1.00 46.94 1010 THR A O 1
ATOM 7930 N N . ALA A 1 1011 ? 13.705 6.532 -12.434 1.00 39.78 1011 ALA A N 1
ATOM 7931 C CA . ALA A 1 1011 ? 12.315 6.165 -12.664 1.00 39.78 1011 ALA A CA 1
ATOM 7932 C C . ALA A 1 1011 ? 11.800 5.677 -11.307 1.00 39.78 1011 ALA A C 1
ATOM 7934 O O . ALA A 1 1011 ? 12.246 4.650 -10.826 1.00 39.78 1011 ALA A O 1
ATOM 7935 N N . LEU A 1 1012 ? 11.020 6.464 -10.568 1.00 37.44 1012 LEU A N 1
ATOM 7936 C CA . LEU A 1 1012 ? 9.566 6.334 -10.610 1.00 37.44 1012 LEU A CA 1
ATOM 7937 C C . LEU A 1 1012 ? 8.892 7.610 -10.059 1.00 37.44 1012 LEU A C 1
ATOM 7939 O O . LEU A 1 1012 ? 8.363 7.633 -8.956 1.00 37.44 1012 LEU A O 1
ATOM 7943 N N . THR A 1 1013 ? 8.812 8.664 -10.868 1.00 40.53 1013 THR A N 1
ATOM 7944 C CA . THR A 1 1013 ? 7.557 9.439 -10.949 1.00 40.53 1013 THR A CA 1
ATOM 7945 C C . THR A 1 1013 ? 6.772 8.936 -12.155 1.00 40.53 1013 THR A C 1
ATOM 7947 O O . THR A 1 1013 ? 6.279 9.701 -12.985 1.00 40.53 1013 THR A O 1
ATOM 7950 N N . LEU A 1 1014 ? 6.709 7.605 -12.308 1.00 37.34 1014 LEU A N 1
ATOM 7951 C CA . LEU A 1 1014 ? 5.775 7.032 -13.258 1.00 37.34 1014 LEU A CA 1
ATOM 7952 C C . LEU A 1 1014 ? 4.383 7.416 -12.757 1.00 37.34 1014 LEU A C 1
ATOM 7954 O O . LEU A 1 1014 ? 4.100 7.261 -11.570 1.00 37.34 1014 LEU A O 1
ATOM 7958 N N . PRO A 1 1015 ? 3.482 7.872 -13.629 1.00 35.97 1015 PRO A N 1
ATOM 7959 C CA . PRO A 1 1015 ? 2.076 7.866 -13.270 1.00 35.97 1015 PRO A CA 1
ATOM 7960 C C . PRO A 1 1015 ? 1.577 6.428 -12.992 1.00 35.97 1015 PRO A C 1
ATOM 7962 O O . PRO A 1 1015 ? 0.527 6.278 -12.374 1.00 35.97 1015 PRO A O 1
ATOM 7965 N N . PHE A 1 1016 ? 2.332 5.385 -13.399 1.00 50.56 1016 PHE A N 1
ATOM 7966 C CA . PHE A 1 1016 ? 1.956 3.968 -13.302 1.00 50.56 1016 PHE A CA 1
ATOM 7967 C C . PHE A 1 1016 ? 3.120 3.047 -12.875 1.00 50.56 1016 PHE A C 1
ATOM 7969 O O . PHE A 1 1016 ? 3.694 2.350 -13.710 1.00 50.56 1016 PHE A O 1
ATOM 7976 N N . PRO A 1 1017 ? 3.488 2.988 -11.588 1.00 39.28 1017 PRO A N 1
ATOM 7977 C CA . PRO A 1 1017 ? 4.158 1.806 -11.065 1.00 39.28 1017 PRO A CA 1
ATOM 7978 C C . PRO A 1 1017 ? 3.305 0.547 -11.337 1.00 39.28 1017 PRO A C 1
ATOM 7980 O O . PRO A 1 1017 ? 2.071 0.620 -11.267 1.00 39.28 1017 PRO A O 1
ATOM 7983 N N . PRO A 1 1018 ? 3.923 -0.622 -11.581 1.00 37.38 1018 PRO A N 1
ATOM 7984 C CA . PRO A 1 1018 ? 3.242 -1.920 -11.678 1.00 37.38 1018 PRO A CA 1
ATOM 7985 C C . PRO A 1 1018 ? 2.360 -2.300 -10.477 1.00 37.38 1018 PRO A C 1
ATOM 7987 O O . PRO A 1 1018 ? 1.636 -3.276 -10.550 1.00 37.38 1018 PRO A O 1
ATOM 7990 N N . ALA A 1 1019 ? 2.430 -1.545 -9.378 1.00 31.11 1019 ALA A N 1
ATOM 7991 C CA . ALA A 1 1019 ? 1.637 -1.742 -8.167 1.00 31.11 1019 ALA A CA 1
ATOM 7992 C C . ALA A 1 1019 ? 0.530 -0.677 -7.968 1.00 31.11 1019 ALA A C 1
ATOM 7994 O O . ALA A 1 1019 ? -0.089 -0.620 -6.910 1.00 31.11 1019 ALA A O 1
ATOM 7995 N N . SER A 1 1020 ? 0.294 0.225 -8.932 1.00 35.25 1020 SER A N 1
ATOM 7996 C CA . SER A 1 1020 ? -0.478 1.465 -8.702 1.00 35.25 1020 SER A CA 1
ATOM 7997 C C . SER A 1 1020 ? -1.932 1.474 -9.162 1.00 35.25 1020 SER A C 1
ATOM 7999 O O . SER A 1 1020 ? -2.501 2.556 -9.296 1.00 35.25 1020 SER A O 1
ATOM 8001 N N . PHE A 1 1021 ? -2.558 0.319 -9.385 1.00 46.72 1021 PHE A N 1
ATOM 8002 C CA . PHE A 1 1021 ? -3.995 0.282 -9.681 1.00 46.72 1021 PHE A CA 1
ATOM 8003 C C . PHE A 1 1021 ? -4.910 0.270 -8.454 1.00 46.72 1021 PHE A C 1
ATOM 8005 O O . PHE A 1 1021 ? -6.119 0.290 -8.638 1.00 46.72 1021 PHE A O 1
ATOM 8012 N N . ALA A 1 1022 ? -4.373 0.409 -7.234 1.00 41.75 1022 ALA A N 1
ATOM 8013 C CA . ALA A 1 1022 ? -5.163 0.672 -6.029 1.00 41.75 1022 ALA A CA 1
ATOM 8014 C C . ALA A 1 1022 ? -5.834 2.067 -6.074 1.00 41.75 1022 ALA A C 1
ATOM 8016 O O . ALA A 1 1022 ? -5.487 2.986 -5.335 1.00 41.75 1022 ALA A O 1
ATOM 8017 N N . VAL A 1 1023 ? -6.799 2.241 -6.976 1.00 43.75 1023 VAL A N 1
ATOM 8018 C CA . VAL A 1 1023 ? -7.705 3.381 -7.034 1.00 43.75 1023 VAL A CA 1
ATOM 8019 C C . VAL A 1 1023 ? -8.577 3.267 -5.796 1.00 43.75 1023 VAL A C 1
ATOM 8021 O O . VAL A 1 1023 ? -9.274 2.265 -5.627 1.00 43.75 1023 VAL A O 1
ATOM 8024 N N . GLY A 1 1024 ? -8.517 4.268 -4.915 1.00 44.56 1024 GLY A N 1
ATOM 8025 C CA . GLY A 1 1024 ? -9.322 4.298 -3.698 1.00 44.56 1024 GLY A CA 1
ATOM 8026 C C . GLY A 1 1024 ? -10.786 4.062 -4.046 1.00 44.56 1024 GLY A C 1
ATOM 8027 O O . GLY A 1 1024 ? -11.418 4.920 -4.652 1.00 44.56 1024 GLY A O 1
ATOM 8028 N N . SER A 1 1025 ? -11.309 2.876 -3.735 1.00 48.69 1025 SER A N 1
ATOM 8029 C CA . SER A 1 1025 ? -12.679 2.520 -4.100 1.00 48.69 1025 SER A CA 1
ATOM 8030 C C . SER A 1 1025 ? -13.669 3.495 -3.450 1.00 48.69 1025 SER A C 1
ATOM 8032 O O . SER A 1 1025 ? -13.429 3.990 -2.346 1.00 48.69 1025 SER A O 1
ATOM 8034 N N . LEU A 1 1026 ? -14.815 3.742 -4.099 1.00 48.19 1026 LEU A N 1
ATOM 8035 C CA . LEU A 1 1026 ? -15.936 4.512 -3.516 1.00 48.19 1026 LEU A CA 1
ATOM 8036 C C . LEU A 1 1026 ? -16.368 3.972 -2.143 1.00 48.19 1026 LEU A C 1
ATOM 8038 O O . LEU A 1 1026 ? -16.972 4.687 -1.350 1.00 48.19 1026 LEU A O 1
ATOM 8042 N N . ILE A 1 1027 ? -16.051 2.704 -1.889 1.00 49.88 1027 ILE A N 1
ATOM 8043 C CA . ILE A 1 1027 ? -16.396 1.946 -0.699 1.00 49.88 1027 ILE A CA 1
ATOM 8044 C C . ILE A 1 1027 ? -15.110 1.513 0.020 1.00 49.88 1027 ILE A C 1
ATOM 8046 O O . ILE A 1 1027 ? -14.951 0.343 0.362 1.00 49.88 1027 ILE A O 1
ATOM 8050 N N . SER A 1 1028 ? -14.150 2.435 0.171 1.00 45.16 1028 SER A N 1
ATOM 8051 C CA . SER A 1 1028 ? -12.896 2.152 0.870 1.00 45.16 1028 SER A CA 1
ATOM 8052 C C . SER A 1 1028 ? -13.195 1.457 2.198 1.00 45.16 1028 SER A C 1
ATOM 8054 O O . SER A 1 1028 ? -13.887 2.005 3.062 1.00 45.16 1028 SER A O 1
ATOM 8056 N N . LEU A 1 1029 ? -12.704 0.222 2.322 1.00 40.50 1029 LEU A N 1
ATOM 8057 C CA . LEU A 1 1029 ? -12.722 -0.547 3.555 1.00 40.50 1029 LEU A CA 1
ATOM 8058 C C . LEU A 1 1029 ? -11.787 0.167 4.529 1.00 40.50 1029 LEU A C 1
ATOM 8060 O O . LEU A 1 1029 ? -10.589 -0.085 4.542 1.00 40.50 1029 LEU A O 1
ATOM 8064 N N . HIS A 1 1030 ? -12.328 1.106 5.298 1.00 41.03 1030 HIS A N 1
ATOM 8065 C CA . HIS A 1 1030 ? -11.786 1.355 6.621 1.00 41.03 1030 HIS A CA 1
ATOM 8066 C C . HIS A 1 1030 ? -12.602 0.513 7.592 1.00 41.03 1030 HIS A C 1
ATOM 8068 O O . HIS A 1 1030 ? -13.836 0.587 7.618 1.00 41.03 1030 HIS A O 1
ATOM 8074 N N . ASP A 1 1031 ? -11.874 -0.339 8.297 1.00 43.59 1031 ASP A N 1
ATOM 8075 C CA . ASP A 1 1031 ? -12.327 -1.411 9.162 1.00 43.59 1031 ASP A CA 1
ATOM 8076 C C . ASP A 1 1031 ? -13.424 -0.969 10.129 1.00 43.59 1031 ASP A C 1
ATOM 8078 O O . ASP A 1 1031 ? -13.277 -0.054 10.928 1.00 43.59 1031 ASP A O 1
ATOM 8082 N N . SER A 1 1032 ? -14.579 -1.615 10.037 1.00 36.50 1032 SER A N 1
ATOM 8083 C CA . SER A 1 1032 ? -15.607 -1.545 11.084 1.00 36.50 1032 SER A CA 1
ATOM 8084 C C . SER A 1 1032 ? -16.319 -2.892 11.191 1.00 36.50 1032 SER A C 1
ATOM 8086 O O . SER A 1 1032 ? -16.557 -3.379 12.290 1.00 36.50 1032 SER A O 1
ATOM 8088 N N . GLY A 1 1033 ? -16.549 -3.562 10.052 1.00 38.56 1033 GLY A N 1
ATOM 8089 C CA . GLY A 1 1033 ? -17.065 -4.936 10.014 1.00 38.56 1033 GLY A CA 1
ATOM 8090 C C . GLY A 1 1033 ? -16.032 -5.995 10.430 1.00 38.56 1033 GLY A C 1
ATOM 8091 O O . GLY A 1 1033 ? -16.383 -6.980 11.076 1.00 38.56 1033 GLY A O 1
ATOM 8092 N N . GLN A 1 1034 ? -14.739 -5.777 10.142 1.00 37.66 1034 GLN A N 1
ATOM 8093 C CA . GLN A 1 1034 ? -13.674 -6.660 10.635 1.00 37.66 1034 GLN A CA 1
ATOM 8094 C C . GLN A 1 1034 ? -13.441 -6.518 12.137 1.00 37.6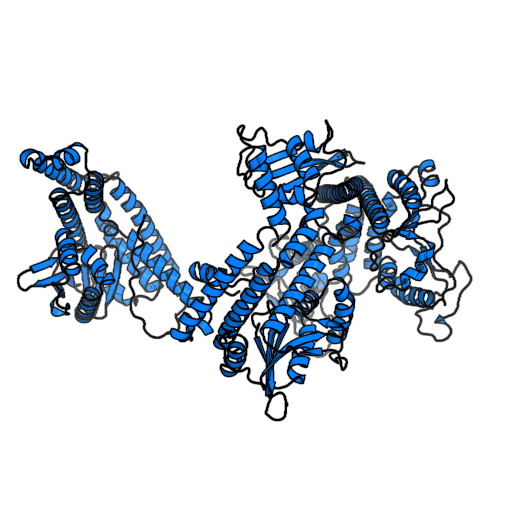6 1034 GLN A C 1
ATOM 8096 O O . GLN A 1 1034 ? -13.000 -7.485 12.737 1.00 37.66 1034 GLN A O 1
ATOM 8101 N N . ALA A 1 1035 ? -13.796 -5.394 12.766 1.00 37.25 1035 ALA A N 1
ATOM 8102 C CA . ALA A 1 1035 ? -13.563 -5.193 14.193 1.00 37.25 1035 ALA A CA 1
ATOM 8103 C C . ALA A 1 1035 ? -14.303 -6.236 15.042 1.00 37.25 1035 ALA A C 1
ATOM 8105 O O . ALA A 1 1035 ? -13.713 -6.773 15.967 1.00 37.25 1035 ALA A O 1
ATOM 8106 N N . LEU A 1 1036 ? -15.545 -6.607 14.700 1.00 36.34 1036 LEU A N 1
ATOM 8107 C CA . LEU A 1 1036 ? -16.307 -7.610 15.460 1.00 36.34 1036 LEU A CA 1
ATOM 8108 C C . LEU A 1 1036 ? -15.767 -9.038 15.252 1.00 36.34 1036 LEU A C 1
ATOM 8110 O O . LEU A 1 1036 ? -15.700 -9.820 16.201 1.00 36.34 1036 LEU A O 1
ATOM 8114 N N . VAL A 1 1037 ? -15.338 -9.362 14.025 1.00 37.88 1037 VAL A N 1
ATOM 8115 C CA . VAL A 1 1037 ? -14.738 -10.664 13.677 1.00 37.88 1037 VAL A CA 1
ATOM 8116 C C . VAL A 1 1037 ? -13.319 -10.784 14.253 1.00 37.88 1037 VAL A C 1
ATOM 8118 O O . VAL A 1 1037 ? -12.986 -11.816 14.827 1.00 37.88 1037 VAL A O 1
ATOM 8121 N N . ALA A 1 1038 ? -12.514 -9.722 14.202 1.00 38.00 1038 ALA A N 1
ATOM 8122 C CA . ALA A 1 1038 ? -11.173 -9.626 14.782 1.00 38.00 1038 ALA A CA 1
ATOM 8123 C C . ALA A 1 1038 ? -11.206 -9.594 16.315 1.00 38.00 1038 ALA A C 1
ATOM 8125 O O . ALA A 1 1038 ? -10.392 -10.262 16.950 1.00 38.00 1038 ALA A O 1
ATOM 8126 N N . LEU A 1 1039 ? -12.195 -8.912 16.912 1.00 37.50 1039 LEU A N 1
ATOM 8127 C CA . LEU A 1 1039 ? -12.499 -9.007 18.339 1.00 37.50 1039 LEU A CA 1
ATOM 8128 C C . LEU A 1 1039 ? -12.808 -10.463 18.687 1.00 37.50 1039 LEU A C 1
ATOM 8130 O O . LEU A 1 1039 ? -12.123 -11.019 19.539 1.00 37.50 1039 LEU A O 1
ATOM 8134 N N . SER A 1 1040 ? -13.734 -11.120 17.972 1.00 36.69 1040 SER A N 1
ATOM 8135 C CA . SER A 1 1040 ? -14.073 -12.536 18.204 1.00 36.69 1040 SER A CA 1
ATOM 8136 C C . SER A 1 1040 ? -12.902 -13.512 17.978 1.00 36.69 1040 SER A C 1
ATOM 8138 O O . SER A 1 1040 ? -12.876 -14.577 18.592 1.00 36.69 1040 SER A O 1
ATOM 8140 N N . ALA A 1 1041 ? -11.912 -13.132 17.161 1.00 38.16 1041 ALA A N 1
ATOM 8141 C CA . ALA A 1 1041 ? -10.712 -13.913 16.850 1.00 38.16 1041 ALA A CA 1
ATOM 8142 C C . ALA A 1 1041 ? -9.481 -13.566 17.720 1.00 38.16 1041 ALA A C 1
ATOM 8144 O O . ALA A 1 1041 ? -8.455 -14.236 17.610 1.00 38.16 1041 ALA A O 1
ATOM 8145 N N . GLY A 1 1042 ? -9.561 -12.552 18.592 1.00 33.19 1042 GLY A N 1
ATOM 8146 C CA . GLY A 1 1042 ? -8.462 -12.132 19.472 1.00 33.19 1042 GLY A CA 1
ATOM 8147 C C . GLY A 1 1042 ? -7.304 -11.393 18.780 1.00 33.19 1042 GLY A C 1
ATOM 8148 O O . GLY A 1 1042 ? -6.243 -11.239 19.390 1.00 33.19 1042 GLY A O 1
ATOM 8149 N N . ASP A 1 1043 ? -7.492 -10.928 17.541 1.00 37.53 1043 ASP A N 1
ATOM 8150 C CA . ASP A 1 1043 ? -6.465 -10.255 16.735 1.00 37.53 1043 ASP A CA 1
ATOM 8151 C C . ASP A 1 1043 ? -6.373 -8.759 17.104 1.00 37.53 1043 ASP A C 1
ATOM 8153 O O . ASP A 1 1043 ? -7.239 -7.950 16.764 1.00 37.53 1043 ASP A O 1
ATOM 8157 N N . ARG A 1 1044 ? -5.329 -8.401 17.868 1.00 36.31 1044 ARG A N 1
ATOM 8158 C CA . ARG A 1 1044 ? -5.169 -7.087 18.523 1.00 36.31 1044 ARG A CA 1
ATOM 8159 C C . ARG A 1 1044 ? -4.979 -5.918 17.563 1.00 36.31 1044 ARG A C 1
ATOM 8161 O O . ARG A 1 1044 ? -5.410 -4.822 17.900 1.00 36.31 1044 ARG A O 1
ATOM 8168 N N . GLU A 1 1045 ? -4.345 -6.126 16.412 1.00 30.89 1045 GLU A N 1
ATOM 8169 C CA . GLU A 1 1045 ? -4.035 -5.027 15.485 1.00 30.89 1045 GLU A CA 1
ATOM 8170 C C . GLU A 1 1045 ? -5.242 -4.634 14.621 1.00 30.89 1045 GLU A C 1
ATOM 8172 O O . GLU A 1 1045 ? -5.387 -3.468 14.263 1.00 30.89 1045 GLU A O 1
ATOM 8177 N N . ARG A 1 1046 ? -6.158 -5.578 14.358 1.00 31.97 1046 ARG A N 1
ATOM 8178 C CA . ARG A 1 1046 ? -7.404 -5.350 13.599 1.00 31.97 1046 ARG A CA 1
ATOM 8179 C C . ARG A 1 1046 ? -8.629 -5.023 14.460 1.00 31.97 1046 ARG A C 1
ATOM 8181 O O . ARG A 1 1046 ? -9.648 -4.596 13.937 1.00 31.97 1046 ARG A O 1
ATOM 8188 N N . ALA A 1 1047 ? -8.572 -5.259 15.771 1.00 28.95 1047 ALA A N 1
ATOM 8189 C CA . ALA A 1 1047 ? -9.687 -5.014 16.694 1.00 28.95 1047 ALA A CA 1
ATOM 8190 C C . ALA A 1 1047 ? -9.799 -3.549 17.157 1.00 28.95 1047 ALA A C 1
ATOM 8192 O O . ALA A 1 1047 ? -10.856 -3.126 17.624 1.00 28.95 1047 ALA A O 1
ATOM 8193 N N . THR A 1 1048 ? -8.710 -2.784 17.071 1.00 31.61 1048 THR A N 1
ATOM 8194 C CA . THR A 1 1048 ? -8.650 -1.385 17.515 1.00 31.61 1048 THR A CA 1
ATOM 8195 C C . THR A 1 1048 ? -8.955 -0.371 16.415 1.00 31.61 1048 THR A C 1
ATOM 8197 O O . THR A 1 1048 ? -8.912 0.816 16.711 1.00 31.61 1048 THR A O 1
ATOM 8200 N N . SER A 1 1049 ? -9.192 -0.806 15.176 1.00 32.62 1049 SER A N 1
ATOM 8201 C CA . SER A 1 1049 ? -9.391 0.036 13.984 1.00 32.62 1049 SER A CA 1
ATOM 8202 C C . SER A 1 1049 ? -10.788 0.636 13.877 1.00 32.62 1049 SER A C 1
ATOM 8204 O O . SER A 1 1049 ? -11.755 -0.148 14.037 1.00 32.62 1049 SER A O 1
#

pLDDT: mean 83.23, std 14.88, range [21.2, 97.38]

Organism: Pseudomonas syringae (NCBI:txid317)

Sequence (1049 aa):
MTQTPPSLDFNLSTPSPVPTTPGDTWPEASAALKRLDELRTLLARELDALPRAGEALLSALDNDDVSEREPEIVSLLQQIDDYWTAPGETGESRRDRLLPALQRAVYDEVHVRIHERDFDSGYLACLPEAPEQAQGPALACSTVWVQLHDDEQIEMAGVLVISQGQGRTLLMLPGLGITAFATPPMMAKTLAQWLNTPTLRDALFSSAERQHQDRLAEIAQDADLYLEPFTAADVQLQPVTTAPFLHAFDRLLNKQRNDIRYACEQHGTADRLTRQSQIQQAIDMPGLLGPAAMLELRELTNRQRQYQRNLPEWMKIASEADLQTYARHLQRYDAAHAAMLSVLGSAASPERFAEMQLRARLANDLGHDLDPRALIIDTRRTLPATSETYHVTLPLTELALYGLHPGDETAGSDFLDQTVITLDGQPLDAAYSTLSPTYLAGVIDELDLRAVFGNFQREACQQEHNQRMLRALARVRMTTLGWAAKMQGHIQPDDFAIVEALTSTAASAPDPTVRVQQIKLNDRNVVARLLVFRKQDAQGQTQRLIMFASEAPGQQYFKAFDTDTQLLHEVVGWTASPAMMAWLLDQVAVAARPELAAQLTALSEKPQPAKDFLQFIDHPDCETALRSFTDEQTRVLLSEQARHTPDWYLRASRAQRRELLALERAIDGALGNYQAQPHTRVQSFQDYVHQRASQQIGKLLGVPAGTVDPDLIVITSERETLTYTDMLLNGYNDSIDPLRTSAATDATFSGPPGIDLSALSPAAVAGSVRGQWLADEYIALIRNTLLNSENDGYAYRRQCSVMITQLQMKAAALRCLLKGHIERTQYVWLKQSLDNAHLSDSASRERYPLYPLQIHVDKPLIASGLTDVDQLVIPGPLLTHIETVQGCLVILPTQIRHAALLYTPQAPDGIEFRLFSDFVSSLDSEGMIDYYKDRCRIKARRTLSFFLRDMQKGNANKPPVIPKAFISDVADTCFNRPLERRLRDVEETTTGRNDMLAKLIWVSVEIIATALTLPFPPASFAVGSLISLHDSGQALVALSAGDRERATS

InterPro domains:
  IPR046673 Dermonecrotic toxin, N-terminal domain [PF20178] (348-580)
  IPR046673 Dermonecrotic toxin, N-terminal domain [PF20178] (710-919)

Radius of gyration: 40.68 Å; chains: 1; bounding box: 89×112×98 Å

Foldseek 3Di:
DDDDADFDDDDPDDDDPQDDQDPVLVVLLVVLVVLQVVLVVVVVVLLVPQDAQDPQQLVLLVDPDPVSNVVSLVVSLVSRVCSQQPADPVRHGVVVVVLVSQLSNLVSVVSNCVSSVVDPPCCNLQRDDDPVDPPHADKFKWFKWFAQDPPDIWTQALWIWIDDPQAKIWTQAQLQGIDIDGGPLVVLQVVLVLCQPVSSVLVSCLSTAVVVVVVVVVQVPDPPHDGDRGGSVRIDIGTDPDDRSSRRVVSLSVSLSRQLSVLSPDDDDDDSVRSSVSNSCSSSSPSRPGCPSNVVSVVVVVLVVLLLVLDDPLVNPDDPVLVVVLVVLLVLLVVLLVVLCVLCQLLQFLLSVLQVLVQVVCCVPLVDNARQQQKKKWFWDAFPPPRDIFIDIDRLSLCLQLDAAPCLLPPPDSQQPGIFIDGNNHGDDPSCVVPGSNVSNVSSVVCNSLLCSLVVSVVSCPPPVSLVSLLVSVLSVQLSLLSVCCSVVQDDPVLSVLSCLQSDPDPDDDDPQKFKWFKDFPVHWTFQQKIWIFGADPVRHTQKIWIARPPAPDSRRIHMDRDPVVVLVVLLVLLLDPSRLVNRLLRGFVVCSVVSSVVSPVSNVPVDDDPPRIDIGTDPGPSRVSSSSLVSLSNSLSSLSCLLCPPLNSPDDPNLSSNLSVLVVSLVRLLVVLVPDPLNADQFLLNLLQQVLQCLVCVLQVHDRPPFRQQQKWKDWQVDIHTLSVCLQPNWPPDDDPPTDTLLGDIDIDGDPPRDPVSDDSNSSSVSNPPDPSLVVSLVVCCVSAVDPPHPCNVVLLLSLLSSLLSLQLSLLSVCCSVVQDDPVRSVVSNVLSVLSSDLDPVSCVQKFKFFWKDWAQQQCLQVPDPPSNLDGHPDPVRTDIWTQAPKIWTDHPPDPDAIWIAQQPAPVSRGIHGLVCLLVSLVDPCNLVSRLVSTAPVCSSVSSSQSVCSNVVSHDDDTDGDPDTDSRVSCRSQVVVLVRLSVSLVVDPPCSSVSSSVSSVVNSCSSPSDDVPSDDSVPSPSQGSSRDPDDPVLVVCSSVSPSVRVVD

Secondary structure (DSSP, 8-state):
---PPPP--------PPPPPPPGGGHHHHHHHHHHHHHHHHHHHHHHHTS----HHHHHHHHS--HHHHHHHHHHHHHHHHHHHHSB-TTSSBHHHHHHHHHHHHHHHHHHHHHHTTSS-GGGGGGS---TT---S--EEEEEEEEEEETTEEEE-TT-EEEEETTS-EEEEETTTEEEEESSHHHHHHHHHHHHTSHHHHHHHHTTS-HHHHHHHHHHHH-TT--PPPP-TTSEEEEE--S-HHHHHHHHHHHHHHHHHHHHHH--S---HHHHHHHHHHHHH-TTTSSSHHHHHHHHHHHHHHHHHHHS-HHHHSS-HHHHHHHHHHHHHHHHHHHHHHHHHGGGG-HHHHHHHHHHHHHHHHHS----TTTEEEEEEEE-TTT--EEEEEEEHHHHHHH-PPTTTTSTT-HHHHSEEEEETTEEPPGGGTT--HHHHHHHHHHH-HHHHHHHHHHHHHH-HHHHHHHHHHHHHHHHHHHHHHHHTTSS-HHHHHHHHHHH--S-PPP-TTEEEEEEEETTTEEEEEEEEEEEE-TTS-EEEEEEEETT-SSS--EEEESSHHHHHHHHHHGGG-HHHHHHHHHTS-GGGHHHHHHHHHHHHHS----TTSEEEEEESSHHHHHHHHHHHHHHHHHHHHHHHS-HHHHHS-HHHHHHHHHHHHHHHHHHHHHHHSGGG----HHHHHHHHHHHHHHHHHTS-TTSS-GGG-EEE-SS-EEEHHHHHHH----S--SSS--TTTS-EEE-STT---TT--HHHHHHHHTT--HHHHHHHHHIIIII-TTSTTHHHHHHHHHHHHHHHHHHHHHHHHHHTSS-HHHHHHHHHHHHTTT--SHHHHHHS-EEEEEEEE--TTTTS--TTTTT-----TTTPEEEEEEEEEEE--SSS--PPEEE-TT-TTS-SEEEGGGHHHHTTSTTHHHHHHHTS-GGGHHHHHHHHHHHHTT--S------SS--S-HHIIIIIHHHHHHHHHHHT-SSSHHHHHHHHHHHHHHTT------S--TTTT----TT---SSHHHHHHHHHT-HHHH--